Protein 4IC6 (pdb70)

GO terms:
  GO:0008233 peptidase activity (F, IDA)
  GO:0009543 chloroplast thylakoid lumen (C, IDA)
  GO:0031977 thylakoid lumen (C, HDA)
  GO:0009507 chloroplast (C, HDA)
  GO:0009534 chloroplast thylakoid (C, HDA)
  GO:0009536 plastid (C, HDA)
  GO:0009579 thylakoid (C, HDA)
  GO:0010206 photosystem II repair (P, IMP)
  GO:0009543 chloroplast thylakoid lumen (C, HDA)

Solvent-accessible surface area: 40467 Å² total; per-residue (Å²): 101,93,65,84,108,73,25,118,56,62,103,48,10,21,56,8,17,62,23,17,52,142,6,12,76,6,0,0,0,0,12,4,74,40,68,73,88,53,38,2,0,0,0,0,38,33,35,121,0,32,0,0,0,2,29,48,3,0,16,56,3,18,80,157,89,33,63,84,41,64,56,3,0,15,0,0,0,24,12,98,94,52,77,22,80,70,35,109,0,96,12,20,2,23,11,93,23,50,1,0,0,0,0,69,0,135,22,79,68,134,27,13,38,64,10,138,46,13,66,11,134,57,12,114,15,0,10,18,0,0,0,0,0,0,4,61,2,60,31,12,5,0,2,31,13,12,0,0,0,43,92,24,40,0,63,0,51,8,19,4,33,2,25,16,0,4,15,0,26,0,21,31,13,105,19,1,7,0,0,0,0,0,10,3,79,5,20,0,1,0,0,0,1,15,36,63,54,157,89,80,86,62,34,36,26,4,18,0,0,10,0,38,20,0,84,88,5,0,64,40,0,52,71,145,31,134,21,113,43,7,3,6,34,22,91,11,1,45,24,36,25,5,7,54,39,78,9,69,85,5,1,0,0,27,44,23,69,56,164,16,63,1,81,138,26,32,8,31,59,34,64,82,38,217,108,46,88,76,90,43,0,0,13,0,39,4,0,53,84,98,113,1,55,37,52,24,52,1,68,113,29,8,40,138,44,69,61,66,50,78,1,25,0,88,2,78,87,44,139,104,119,36,112,42,153,10,56,5,58,93,38,80,58,68,52,105,17,142,34,174,106,101,52,87,101,66,24,128,55,76,90,43,10,20,70,9,20,60,26,15,93,118,3,6,61,5,0,0,0,0,14,3,69,35,56,64,31,125,17,79,61,37,1,0,0,0,0,15,42,40,54,0,46,0,0,0,2,41,52,4,0,16,58,2,17,86,156,92,34,66,79,51,72,67,4,0,85,0,0,0,22,15,100,86,50,70,15,99,49,33,98,0,25,10,19,2,22,10,92,38,39,1,0,0,0,0,75,0,88,27,74,70,134,28,10,39,53,8,78,2,1,60,8,118,42,19,114,15,0,10,22,0,0,0,0,0,0,6,60,2,54,32,12,6,0,2,33,13,12,0,0,0,37,105,28,37,0,69,0,51,18,16,13,38,2,23,18,0,5,13,0,25,0,20,30,13,105,19,1,9,0,0,0,0,0,11,5,65,3,17,0,2,0,0,0,1,18,37,87,62,134,82,77,89,54,36,36,25,5,20,0,0,8,0,34,21,0,38,58,9,0,69,69,0,54,75,146,39,42,22,154,36,2,3,21,52,29,42,15,2,40,24,38,42,5,8,42,31,79,9,72,66,6,1,0,1,46,118,22,70,70,94,15,78,2,94,93,27,51,23,54,54,24,61,76,32,125,99,55,55,86,83,82,2,6,22,5,50,9,0,62,75,98,116,8,66,44,58,35,44,1,73,69,23,4,48,84,45,76,91,41,54,164,6,38,8,28,16,24,54,80,114,73,96,50,82,42,166,13,34,4,70,72,98,119,122,32,96,53,79,105,59,70,91,46,7,10,96,10,15,131,25,16,90,150,13,6,59,6,0,0,0,0,11,3,76,42,60,103,40,118,57,36,2,0,0,0,0,24,31,41,122,0,31,0,0,0,2,30,50,3,0,17,52,3,17,79,151,133,30,65,84,38,64,58,3,0,81,0,0,0,22,8,98,99,52,81,26,70,45,34,82,0,94,11,19,1,19,8,100,14,38,1,0,0,0,0,71,0,134,22,67,78,121,25,14,39,63,10,41,7,0,62,10,122,39,16,109,16,0,11,32,0,0,0,0,0,0,5,57,2,58,32,14,5,0,2,32,12,12,0,0,0,45,107,29,38,0,62,0,49,9,17,3,26,2,22,18,0,4,15,0,26,1,19,31,12,104,20,1,9,0,0,0,0,0,17,11,107,5,10,0,1,0,0,0,0,16,37,62,43,135,101,43,97,50,38,39,29,5,18,0,0,10,0,37,20,0,38,109,7,0,72,63,0,57,134,130,34,115,23,143,55,4,4,8,42,14,33,16,2,47,27,41,29,6,7,50,26,63,10,73,87,7,1,0,0,6,95,25,47,66,73,11,62,1,86,150,29,30,8,87,60,19,54,135,28,216,96,40,66,65,89,52,0,0,10,0,44,10,0,62,114,87,118,1,130,23,45,29,21,1,59,150,27,4,40,106,44,70,97,47,57,119,5,41,2,19,3,97,46,46,105,89,128,51,124,25,142,8,36,3,62,66,84,84,62,62,52,94,21,138,24,165

Structure (mmCIF, N/CA/C/O backbone):
data_4IC6
#
_entry.id   4IC6
#
_cell.length_a   129.475
_cell.length_b   124.175
_cell.length_c   93.274
_cell.angle_alpha   90.00
_cell.angle_beta   132.41
_cell.angle_gamma   90.00
#
_symmetry.space_group_name_H-M   'C 1 2 1'
#
loop_
_entity.id
_entity.type
_entity.pdbx_description
1 polymer 'Protease Do-like 8, chloroplastic'
2 water water
#
loop_
_atom_site.group_PDB
_atom_site.id
_atom_site.type_symbol
_atom_site.label_atom_id
_atom_site.label_alt_id
_atom_site.label_comp_id
_atom_site.label_asym_id
_atom_site.label_entity_id
_atom_site.label_seq_id
_atom_site.pdbx_PDB_ins_code
_atom_site.Cartn_x
_atom_site.Cartn_y
_atom_site.Cartn_z
_atom_site.occupancy
_atom_site.B_iso_or_equiv
_atom_site.auth_seq_id
_atom_site.auth_comp_id
_atom_site.auth_asym_id
_atom_site.auth_atom_id
_atom_site.pdbx_PDB_model_num
ATOM 1 N N . PRO A 1 16 ? 19.921 -22.316 -78.914 1.00 97.50 104 PRO A N 1
ATOM 2 C CA . PRO A 1 16 ? 21.114 -21.669 -79.451 1.00 96.41 104 PRO A CA 1
ATOM 3 C C . PRO A 1 16 ? 22.091 -22.685 -80.054 1.00 96.92 104 PRO A C 1
ATOM 4 O O . PRO A 1 16 ? 21.817 -23.886 -80.069 1.00 99.84 104 PRO A O 1
ATOM 6 N N . THR A 1 17 ? 23.227 -22.193 -80.549 1.00 93.65 105 THR A N 1
ATOM 7 C CA . THR A 1 17 ? 24.206 -23.031 -81.252 1.00 90.97 105 THR A CA 1
ATOM 8 C C . THR A 1 17 ? 25.334 -23.537 -80.342 1.00 87.65 105 THR A C 1
ATOM 9 O O . THR A 1 17 ? 25.873 -22.786 -79.521 1.00 86.02 105 THR A O 1
ATOM 13 N N . VAL A 1 18 ? 25.691 -24.810 -80.509 1.00 86.10 106 VAL A N 1
ATOM 14 C CA . VAL A 1 18 ? 26.677 -25.470 -79.650 1.00 83.85 106 VAL A CA 1
ATOM 15 C C . VAL A 1 18 ? 28.030 -25.702 -80.333 1.00 83.42 106 VAL A C 1
ATOM 16 O O . VAL A 1 18 ? 28.115 -26.382 -81.360 1.00 83.31 106 VAL A O 1
ATOM 20 N N . PHE A 1 19 ? 29.081 -25.141 -79.735 1.00 81.35 107 PHE A N 1
ATOM 21 C CA . PHE A 1 19 ? 30.443 -25.246 -80.254 1.00 78.79 107 PHE A CA 1
ATOM 22 C C . PHE A 1 19 ? 31.173 -26.448 -79.656 1.00 78.89 107 PHE A C 1
ATOM 23 O O . PHE A 1 19 ? 31.196 -26.620 -78.436 1.00 76.18 107 PHE A O 1
ATOM 31 N N . PRO A 1 20 ? 31.776 -27.283 -80.520 1.00 82.30 108 PRO A N 1
ATOM 32 C CA . PRO A 1 20 ? 32.424 -28.535 -80.103 1.00 83.08 108 PRO A CA 1
ATOM 33 C C . PRO A 1 20 ? 33.818 -28.313 -79.504 1.00 82.92 108 PRO A C 1
ATOM 34 O O . PRO A 1 20 ? 34.413 -27.252 -79.707 1.00 80.67 108 PRO A O 1
ATOM 38 N N . ALA A 1 21 ? 34.320 -29.309 -78.775 1.00 84.63 109 ALA A N 1
ATOM 39 C CA . ALA A 1 21 ? 35.635 -29.229 -78.135 1.00 84.77 109 ALA A CA 1
ATOM 40 C C . ALA A 1 21 ? 36.719 -28.727 -79.091 1.00 85.35 109 ALA A C 1
ATOM 41 O O . ALA A 1 21 ? 37.064 -29.407 -80.058 1.00 87.02 109 ALA A O 1
ATOM 43 N N . GLY A 1 22 ? 37.252 -27.539 -78.818 1.00 83.45 110 GLY A N 1
ATOM 44 C CA . GLY A 1 22 ? 38.329 -26.986 -79.624 1.00 81.98 110 GLY A CA 1
ATOM 45 C C . GLY A 1 22 ? 39.685 -27.551 -79.229 1.00 78.28 110 GLY A C 1
ATOM 46 O O . GLY A 1 22 ? 39.774 -28.372 -78.310 1.00 79.32 110 GLY A O 1
ATOM 47 N N . PRO A 1 23 ? 40.756 -27.119 -79.921 1.00 71.83 111 PRO A N 1
ATOM 48 C CA . PRO A 1 23 ? 42.114 -27.553 -79.569 1.00 65.83 111 PRO A CA 1
ATOM 49 C C . PRO A 1 23 ? 42.558 -26.859 -78.286 1.00 58.11 111 PRO A C 1
ATOM 50 O O . PRO A 1 23 ? 42.202 -25.705 -78.074 1.00 58.97 111 PRO A O 1
ATOM 54 N N . LEU A 1 24 ? 43.306 -27.544 -77.431 1.00 51.98 112 LEU A N 1
ATOM 55 C CA . LEU A 1 24 ? 43.737 -26.929 -76.177 1.00 46.27 112 LEU A CA 1
ATOM 56 C C . LEU A 1 24 ? 44.996 -26.086 -76.368 1.00 46.63 112 LEU A C 1
ATOM 57 O O . LEU A 1 24 ? 45.844 -26.399 -77.196 1.00 44.38 112 LEU A O 1
ATOM 62 N N . PHE A 1 25 ? 45.111 -25.012 -75.597 1.00 45.16 113 PHE A N 1
ATOM 63 C CA . PHE A 1 25 ? 46.329 -24.215 -75.614 1.00 44.45 113 PHE A CA 1
ATOM 64 C C . PHE A 1 25 ? 47.467 -25.012 -74.957 1.00 44.81 113 PHE A C 1
ATOM 65 O O . PHE A 1 25 ? 47.215 -26.027 -74.301 1.00 43.70 113 PHE A O 1
ATOM 73 N N . PRO A 1 26 ? 48.725 -24.580 -75.162 1.00 43.85 114 PRO A N 1
ATOM 74 C CA . PRO A 1 26 ? 49.861 -25.420 -74.749 1.00 42.45 114 PRO A CA 1
ATOM 75 C C . PRO A 1 26 ? 49.913 -25.761 -73.265 1.00 37.12 114 PRO A C 1
ATOM 76 O O . PRO A 1 26 ? 50.126 -26.926 -72.927 1.00 36.86 114 PRO A O 1
ATOM 80 N N . THR A 1 27 ? 49.729 -24.779 -72.387 1.00 32.82 115 THR A N 1
ATOM 81 C CA . THR A 1 27 ? 49.828 -25.057 -70.965 1.00 35.70 115 THR A CA 1
ATOM 82 C C . THR A 1 27 ? 48.659 -25.918 -70.480 1.00 38.32 115 THR A C 1
ATOM 83 O O . THR A 1 27 ? 48.874 -26.950 -69.837 1.00 37.98 115 THR A O 1
ATOM 87 N N . GLU A 1 28 ? 47.427 -25.528 -70.791 1.00 36.87 116 GLU A N 1
ATOM 88 C CA . GLU A 1 28 ? 46.309 -26.388 -70.387 1.00 36.21 116 GLU A CA 1
ATOM 89 C C . GLU A 1 28 ? 46.439 -27.757 -71.062 1.00 32.55 116 GLU A C 1
ATOM 90 O O . GLU A 1 28 ? 46.148 -28.772 -70.449 1.00 33.82 116 GLU A O 1
ATOM 96 N N . GLY A 1 29 ? 46.911 -27.783 -72.307 1.00 35.34 117 GLY A N 1
ATOM 97 C CA . GLY A 1 29 ? 47.154 -29.039 -73.002 1.00 39.31 117 GLY A CA 1
ATOM 98 C C . GLY A 1 29 ? 48.083 -29.993 -72.259 1.00 39.54 117 GLY A C 1
ATOM 99 O O . GLY A 1 29 ? 47.774 -31.182 -72.127 1.00 36.13 117 GLY A O 1
ATOM 100 N N . ARG A 1 30 ? 49.227 -29.487 -71.790 1.00 37.59 118 ARG A N 1
ATOM 101 C CA . ARG A 1 30 ? 50.180 -30.306 -71.029 1.00 39.63 118 ARG A CA 1
ATOM 102 C C . ARG A 1 30 ? 49.545 -30.837 -69.754 1.00 36.95 118 ARG A C 1
ATOM 103 O O . ARG A 1 30 ? 49.715 -31.998 -69.399 1.00 38.48 118 ARG A O 1
ATOM 111 N N . ILE A 1 31 ? 48.858 -29.955 -69.040 1.00 31.29 119 ILE A N 1
ATOM 112 C CA . ILE A 1 31 ? 48.227 -30.312 -67.781 1.00 29.98 119 ILE A CA 1
ATOM 113 C C . ILE A 1 31 ? 47.248 -31.451 -67.995 1.00 31.76 119 ILE A C 1
ATOM 114 O O . ILE A 1 31 ? 47.248 -32.430 -67.246 1.00 34.22 119 ILE A O 1
ATOM 119 N N . VAL A 1 32 ? 46.405 -31.313 -69.013 1.00 34.20 120 VAL A N 1
ATOM 120 C CA . VAL A 1 32 ? 45.444 -32.367 -69.349 1.00 36.23 120 VAL A CA 1
ATOM 121 C C . VAL A 1 32 ? 46.101 -33.726 -69.605 1.00 38.19 120 VAL A C 1
ATOM 122 O O . VAL A 1 32 ? 45.628 -34.756 -69.105 1.00 39.15 120 VAL A O 1
ATOM 126 N N . GLN A 1 33 ? 47.198 -33.733 -70.358 1.00 39.29 121 GLN A N 1
ATOM 127 C CA . GLN A 1 33 ? 47.870 -34.995 -70.683 1.00 42.19 121 GLN A CA 1
ATOM 128 C C . GLN A 1 33 ? 48.606 -35.578 -69.465 1.00 40.56 121 GLN A C 1
ATOM 129 O O . GLN A 1 33 ? 48.533 -36.775 -69.205 1.00 37.86 121 GLN A O 1
ATOM 131 N N . LEU A 1 34 ? 49.297 -34.732 -68.707 1.00 36.68 122 LEU A N 1
ATOM 132 C CA . LEU A 1 34 ? 49.941 -35.181 -67.468 1.00 37.12 122 LEU A CA 1
ATOM 133 C C . LEU A 1 34 ? 48.957 -35.805 -66.494 1.00 37.20 122 LEU A C 1
ATOM 134 O O . LEU A 1 34 ? 49.223 -36.856 -65.898 1.00 40.00 122 LEU A O 1
ATOM 139 N N . PHE A 1 35 ? 47.817 -35.146 -66.319 1.00 33.11 123 PHE A N 1
ATOM 140 C CA . PHE A 1 35 ? 46.773 -35.672 -65.448 1.00 34.62 123 PHE A CA 1
ATOM 141 C C . PHE A 1 35 ? 46.305 -37.047 -65.911 1.00 36.74 123 PHE A C 1
ATOM 142 O O . PHE A 1 35 ? 46.306 -37.998 -65.139 1.00 35.20 123 PHE A O 1
ATOM 150 N N . GLU A 1 36 ? 45.884 -37.146 -67.165 1.00 39.64 124 GLU A N 1
ATOM 151 C CA . GLU A 1 36 ? 45.344 -38.400 -67.672 1.00 39.59 124 GLU A CA 1
ATOM 152 C C . GLU A 1 36 ? 46.376 -39.507 -67.525 1.00 41.03 124 GLU A C 1
ATOM 153 O O . GLU A 1 36 ? 46.063 -40.615 -67.074 1.00 43.20 124 GLU A O 1
ATOM 155 N N . LYS A 1 37 ? 47.611 -39.196 -67.910 1.00 41.85 125 LYS A N 1
ATOM 156 C CA . LYS A 1 37 ? 48.719 -40.137 -67.818 1.00 44.22 125 LYS A CA 1
ATOM 157 C C . LYS A 1 37 ? 48.902 -40.636 -66.383 1.00 44.73 125 LYS A C 1
ATOM 158 O O . LYS A 1 37 ? 49.177 -41.819 -66.152 1.00 47.25 125 LYS A O 1
ATOM 164 N N . ASN A 1 38 ? 48.726 -39.744 -65.411 1.00 41.63 126 ASN A N 1
ATOM 165 C CA . ASN A 1 38 ? 49.000 -40.096 -64.013 1.00 38.86 126 ASN A CA 1
ATOM 166 C C . ASN A 1 38 ? 47.823 -40.631 -63.194 1.00 37.78 126 ASN A C 1
ATOM 167 O O . ASN A 1 38 ? 48.006 -41.116 -62.074 1.00 38.98 126 ASN A O 1
ATOM 172 N N . THR A 1 39 ? 46.616 -40.554 -63.749 1.00 38.47 127 THR A N 1
ATOM 173 C CA . THR A 1 39 ? 45.463 -41.142 -63.077 1.00 40.21 127 THR A CA 1
ATOM 174 C C . THR A 1 39 ? 45.773 -42.572 -62.636 1.00 40.84 127 THR A C 1
ATOM 175 O O . THR A 1 39 ? 45.447 -42.968 -61.516 1.00 41.16 127 THR A O 1
ATOM 179 N N . TYR A 1 40 ? 46.421 -43.344 -63.506 1.00 41.52 128 TYR A N 1
ATOM 180 C CA . TYR A 1 40 ? 46.657 -44.775 -63.224 1.00 43.01 128 TYR A CA 1
ATOM 181 C C . TYR A 1 40 ? 47.492 -45.057 -61.987 1.00 41.26 128 TYR A C 1
ATOM 182 O O . TYR A 1 40 ? 47.342 -46.105 -61.356 1.00 40.52 128 TYR A O 1
ATOM 191 N N . SER A 1 41 ? 48.377 -44.126 -61.651 1.00 40.52 129 SER A N 1
ATOM 192 C CA . SER A 1 41 ? 49.286 -44.299 -60.528 1.00 38.72 129 SER A CA 1
ATOM 193 C C . SER A 1 41 ? 48.672 -43.827 -59.217 1.00 40.76 129 SER A C 1
ATOM 194 O O . SER A 1 41 ? 49.246 -44.009 -58.139 1.00 37.95 129 SER A O 1
ATOM 197 N N . VAL A 1 42 ? 47.525 -43.172 -59.316 1.00 43.19 130 VAL A N 1
ATOM 198 C CA . VAL A 1 42 ? 46.880 -42.601 -58.144 1.00 38.79 130 VAL A CA 1
ATOM 199 C C . VAL A 1 42 ? 45.699 -43.487 -57.746 1.00 37.20 130 VAL A C 1
ATOM 200 O O . VAL A 1 42 ? 44.680 -43.553 -58.450 1.00 34.26 130 VAL A O 1
ATOM 204 N N . VAL A 1 43 ? 45.859 -44.189 -56.630 1.00 35.27 131 VAL A N 1
ATOM 205 C CA . VAL A 1 43 ? 44.854 -45.158 -56.200 1.00 38.69 131 VAL A CA 1
ATOM 206 C C . VAL A 1 43 ? 43.914 -44.547 -55.174 1.00 37.60 131 VAL A C 1
ATOM 207 O O . VAL A 1 43 ? 44.176 -43.468 -54.640 1.00 34.94 131 VAL A O 1
ATOM 211 N N . ASN A 1 44 ? 42.816 -45.244 -54.917 1.00 34.98 132 ASN A N 1
ATOM 212 C CA . ASN A 1 44 ? 41.888 -44.880 -53.855 1.00 37.51 132 ASN A CA 1
ATOM 213 C C . ASN A 1 44 ? 42.007 -45.849 -52.674 1.00 40.55 132 ASN A C 1
ATOM 214 O O . ASN A 1 44 ? 42.058 -47.068 -52.859 1.00 43.66 132 ASN A O 1
ATOM 219 N N . ILE A 1 45 ? 42.058 -45.299 -51.463 1.00 41.13 133 ILE A N 1
ATOM 220 C CA . ILE A 1 45 ? 42.163 -46.109 -50.253 1.00 40.77 133 ILE A CA 1
ATOM 221 C C . ILE A 1 45 ? 41.014 -45.810 -49.289 1.00 41.83 133 ILE A C 1
ATOM 222 O O . ILE A 1 45 ? 40.832 -44.660 -48.859 1.00 40.49 133 ILE A O 1
ATOM 227 N N . PHE A 1 46 ? 40.232 -46.841 -48.974 1.00 42.96 134 PHE A N 1
ATOM 228 C CA . PHE A 1 46 ? 39.245 -46.775 -47.904 1.00 45.41 134 PHE A CA 1
ATOM 229 C C . PHE A 1 46 ? 39.741 -47.549 -46.678 1.00 46.52 134 PHE A C 1
ATOM 230 O O . PHE A 1 46 ? 40.086 -48.725 -46.783 1.00 49.09 134 PHE A O 1
ATOM 238 N N . ASP A 1 47 ? 39.788 -46.880 -45.523 1.00 45.75 135 ASP A N 1
ATOM 239 C CA . ASP A 1 47 ? 40.111 -47.529 -44.247 1.00 46.27 135 ASP A CA 1
ATOM 240 C C . ASP A 1 47 ? 39.014 -48.544 -43.927 1.00 46.28 135 ASP A C 1
ATOM 241 O O . ASP A 1 47 ? 37.835 -48.181 -43.804 1.00 43.37 135 ASP A O 1
ATOM 246 N N . VAL A 1 48 ? 39.378 -49.815 -43.795 1.00 50.62 136 VAL A N 1
ATOM 247 C CA . VAL A 1 48 ? 38.347 -50.837 -43.582 1.00 50.55 136 VAL A CA 1
ATOM 248 C C . VAL A 1 48 ? 37.636 -50.705 -42.237 1.00 53.02 136 VAL A C 1
ATOM 249 O O . VAL A 1 48 ? 36.568 -51.292 -42.043 1.00 54.38 136 VAL A O 1
ATOM 253 N N . THR A 1 49 ? 38.206 -49.938 -41.311 1.00 49.84 137 THR A N 1
ATOM 254 C CA . THR A 1 49 ? 37.620 -49.840 -39.968 1.00 54.20 137 THR A CA 1
ATOM 255 C C . THR A 1 49 ? 36.570 -48.733 -39.856 1.00 58.10 137 THR A C 1
ATOM 256 O O . THR A 1 49 ? 35.941 -48.566 -38.813 1.00 60.91 137 THR A O 1
ATOM 260 N N . LEU A 1 50 ? 36.392 -47.977 -40.932 1.00 58.16 138 LEU A N 1
ATOM 261 C CA . LEU A 1 50 ? 35.407 -46.903 -40.953 1.00 65.13 138 LEU A CA 1
ATOM 262 C C . LEU A 1 50 ? 34.104 -47.323 -41.625 1.00 76.56 138 LEU A C 1
ATOM 263 O O . LEU A 1 50 ? 34.072 -48.286 -42.391 1.00 79.67 138 LEU A O 1
ATOM 268 N N . ARG A 1 51 ? 33.036 -46.581 -41.335 1.00 82.70 139 ARG A N 1
ATOM 269 C CA . ARG A 1 51 ? 31.735 -46.783 -41.971 1.00 87.76 139 ARG A CA 1
ATOM 270 C C . ARG A 1 51 ? 31.221 -45.459 -42.537 1.00 91.18 139 ARG A C 1
ATOM 271 O O . ARG A 1 51 ? 31.743 -44.395 -42.195 1.00 90.87 139 ARG A O 1
ATOM 273 N N . PRO A 1 52 ? 30.233 -45.520 -43.446 1.00 94.02 140 PRO A N 1
ATOM 274 C CA . PRO A 1 52 ? 29.396 -44.345 -43.719 1.00 93.67 140 PRO A CA 1
ATOM 275 C C . PRO A 1 52 ? 27.976 -44.535 -43.187 1.00 94.80 140 PRO A C 1
ATOM 276 O O . PRO A 1 52 ? 27.629 -43.963 -42.159 1.00 95.05 140 PRO A O 1
ATOM 280 N N . GLY A 1 65 ? 39.701 -40.250 -42.046 1.00 60.53 153 GLY A N 1
ATOM 281 C CA . GLY A 1 65 ? 40.474 -41.171 -42.868 1.00 56.58 153 GLY A CA 1
ATOM 282 C C . GLY A 1 65 ? 39.968 -41.247 -44.301 1.00 54.18 153 GLY A C 1
ATOM 283 O O . GLY A 1 65 ? 39.146 -40.428 -44.704 1.00 56.14 153 GLY A O 1
ATOM 284 N N . ASN A 1 66 ? 40.452 -42.231 -45.067 1.00 52.15 154 ASN A N 1
ATOM 285 C CA . ASN A 1 66 ? 40.097 -42.397 -46.491 1.00 47.48 154 ASN A CA 1
ATOM 286 C C . ASN A 1 66 ? 40.680 -41.291 -47.353 1.00 46.05 154 ASN A C 1
ATOM 287 O O . ASN A 1 66 ? 40.766 -40.144 -46.919 1.00 44.16 154 ASN A O 1
ATOM 292 N N . GLY A 1 67 ? 41.071 -41.637 -48.574 1.00 41.19 155 GLY A N 1
ATOM 293 C CA . GLY A 1 67 ? 41.683 -40.675 -49.467 1.00 38.04 155 GLY A CA 1
ATOM 294 C C . GLY A 1 67 ? 42.394 -41.361 -50.605 1.00 36.47 155 GLY A C 1
ATOM 295 O O . GLY A 1 67 ? 41.908 -42.369 -51.149 1.00 33.56 155 GLY A O 1
ATOM 296 N N . SER A 1 68 ? 43.564 -40.831 -50.950 1.00 33.67 156 SER A N 1
ATOM 297 C CA . SER A 1 68 ? 44.297 -41.321 -52.098 1.00 32.83 156 SER A CA 1
ATOM 298 C C . SER A 1 68 ? 45.634 -41.937 -51.694 1.00 37.10 156 SER A C 1
ATOM 299 O O . SER A 1 68 ? 46.061 -41.858 -50.539 1.00 37.36 156 SER A O 1
ATOM 302 N N . GLY A 1 69 ? 46.293 -42.549 -52.670 1.00 36.73 157 GLY A N 1
ATOM 303 C CA . GLY A 1 69 ? 47.618 -43.097 -52.478 1.00 36.80 157 GLY A CA 1
ATOM 304 C C . GLY A 1 69 ? 48.313 -43.152 -53.818 1.00 34.91 157 GLY A C 1
ATOM 305 O O . GLY A 1 69 ? 47.760 -42.752 -54.841 1.00 35.23 157 GLY A O 1
ATOM 306 N N . VAL A 1 70 ? 49.526 -43.680 -53.820 1.00 31.23 158 VAL A N 1
ATOM 307 C CA . VAL A 1 70 ? 50.331 -43.683 -55.020 1.00 30.57 158 VAL A CA 1
ATOM 308 C C . VAL A 1 70 ? 50.942 -45.087 -55.212 1.00 36.25 158 VAL A C 1
ATOM 309 O O . VAL A 1 70 ? 51.459 -45.664 -54.264 1.00 38.71 158 VAL A O 1
ATOM 313 N N . VAL A 1 71 ? 50.846 -45.638 -56.420 1.00 35.39 159 VAL A N 1
ATOM 314 C CA . VAL A 1 71 ? 51.521 -46.904 -56.731 1.00 35.06 159 VAL A CA 1
ATOM 315 C C . VAL A 1 71 ? 53.034 -46.688 -56.706 1.00 39.68 159 VAL A C 1
ATOM 316 O O . VAL A 1 71 ? 53.587 -45.962 -57.549 1.00 43.35 159 VAL A O 1
ATOM 320 N N . TRP A 1 72 ? 53.697 -47.289 -55.725 1.00 38.18 160 TRP A N 1
ATOM 321 C CA . TRP A 1 72 ? 55.126 -47.054 -55.503 1.00 38.80 160 TRP A CA 1
ATOM 322 C C . TRP A 1 72 ? 55.995 -47.887 -56.447 1.00 43.05 160 TRP A C 1
ATOM 323 O O . TRP A 1 72 ? 56.996 -47.403 -56.972 1.00 41.13 160 TRP A O 1
ATOM 334 N N . ASP A 1 73 ? 55.615 -49.144 -56.657 1.00 48.27 161 ASP A N 1
ATOM 335 C CA . ASP A 1 73 ? 56.368 -49.990 -57.574 1.00 50.89 161 ASP A CA 1
ATOM 336 C C . ASP A 1 73 ? 55.543 -51.119 -58.170 1.00 51.23 161 ASP A C 1
ATOM 337 O O . ASP A 1 73 ? 54.357 -51.273 -57.867 1.00 50.08 161 ASP A O 1
ATOM 342 N N . GLY A 1 74 ? 56.184 -51.910 -59.025 1.00 52.71 162 GLY A N 1
ATOM 343 C CA . GLY A 1 74 ? 55.489 -52.959 -59.741 1.00 56.31 162 GLY A CA 1
ATOM 344 C C . GLY A 1 74 ? 55.134 -54.153 -58.879 1.00 56.88 162 GLY A C 1
ATOM 345 O O . GLY A 1 74 ? 54.552 -55.109 -59.370 1.00 56.59 162 GLY A O 1
ATOM 346 N N . GLN A 1 75 ? 55.480 -54.106 -57.598 1.00 58.76 163 GLN A N 1
ATOM 347 C CA . GLN A 1 75 ? 55.220 -55.241 -56.718 1.00 60.89 163 GLN A CA 1
ATOM 348 C C . GLN A 1 75 ? 53.932 -55.061 -55.929 1.00 57.16 163 GLN A C 1
ATOM 349 O O . GLN A 1 75 ? 53.532 -55.950 -55.183 1.00 56.84 163 GLN A O 1
ATOM 355 N N . GLY A 1 76 ? 53.285 -53.913 -56.094 1.00 55.43 164 GLY A N 1
ATOM 356 C CA . GLY A 1 76 ? 52.038 -53.649 -55.398 1.00 53.86 164 GLY A CA 1
ATOM 357 C C . GLY A 1 76 ? 52.193 -52.807 -54.140 1.00 49.97 164 GLY A C 1
ATOM 358 O O . GLY A 1 76 ? 51.237 -52.634 -53.379 1.00 46.90 164 GLY A O 1
ATOM 359 N N . TYR A 1 77 ? 53.391 -52.279 -53.910 1.00 48.33 165 TYR A N 1
ATOM 360 C CA . TYR A 1 77 ? 53.578 -51.369 -52.783 1.00 47.03 165 TYR A CA 1
ATOM 361 C C . TYR A 1 77 ? 52.855 -50.051 -53.037 1.00 46.10 165 TYR A C 1
ATOM 362 O O . TYR A 1 77 ? 53.014 -49.441 -54.089 1.00 48.99 165 TYR A O 1
ATOM 371 N N . ILE A 1 78 ? 52.054 -49.633 -52.061 1.00 46.07 166 ILE A N 1
ATOM 372 C CA . ILE A 1 78 ? 51.225 -48.439 -52.166 1.00 42.24 166 ILE A CA 1
ATOM 373 C C . ILE A 1 78 ? 51.656 -47.452 -51.099 1.00 40.26 166 ILE A C 1
ATOM 374 O O . ILE A 1 78 ? 51.794 -47.834 -49.944 1.00 37.47 166 ILE A O 1
ATOM 379 N N . VAL A 1 79 ? 51.862 -46.190 -51.476 1.00 36.78 167 VAL A N 1
ATOM 380 C CA . VAL A 1 79 ? 52.252 -45.168 -50.506 1.00 35.41 167 VAL A CA 1
ATOM 381 C C . VAL A 1 79 ? 51.117 -44.172 -50.270 1.00 34.36 167 VAL A C 1
ATOM 382 O O . VAL A 1 79 ? 50.454 -43.737 -51.223 1.00 36.63 167 VAL A O 1
ATOM 386 N N . THR A 1 80 ? 50.879 -43.833 -49.002 1.00 31.95 168 THR A N 1
ATOM 387 C CA . THR A 1 80 ? 49.822 -42.881 -48.640 1.00 36.97 168 THR A CA 1
ATOM 388 C C . THR A 1 80 ? 50.179 -42.162 -47.340 1.00 37.57 168 THR A C 1
ATOM 389 O O . THR A 1 80 ? 51.236 -42.419 -46.759 1.00 37.95 168 THR A O 1
ATOM 393 N N . ASN A 1 81 ? 49.306 -41.272 -46.877 1.00 37.26 169 ASN A N 1
ATOM 394 C CA . ASN A 1 81 ? 49.468 -40.709 -45.539 1.00 34.72 169 ASN A CA 1
ATOM 395 C C . ASN A 1 81 ? 49.103 -41.730 -44.461 1.00 34.47 169 ASN A C 1
ATOM 396 O O . ASN A 1 81 ? 48.192 -42.554 -44.631 1.00 36.32 169 ASN A O 1
ATOM 401 N N . TYR A 1 82 ? 49.819 -41.650 -43.345 1.00 31.65 170 TYR A N 1
ATOM 402 C CA . TYR A 1 82 ? 49.472 -42.361 -42.131 1.00 36.00 170 TYR A CA 1
ATOM 403 C C . TYR A 1 82 ? 48.017 -42.006 -41.821 1.00 38.33 170 TYR A C 1
ATOM 404 O O . TYR A 1 82 ? 47.208 -42.868 -41.503 1.00 36.79 170 TYR A O 1
ATOM 413 N N . HIS A 1 83 ? 47.679 -40.729 -41.966 1.00 37.36 171 HIS A N 1
ATOM 414 C CA . HIS A 1 83 ? 46.338 -40.255 -41.640 1.00 36.79 171 HIS A CA 1
ATOM 415 C C . HIS A 1 83 ? 45.191 -40.850 -42.465 1.00 36.93 171 HIS A C 1
ATOM 416 O O . HIS A 1 83 ? 44.088 -40.959 -41.950 1.00 39.72 171 HIS A O 1
ATOM 423 N N . VAL A 1 84 ? 45.414 -41.227 -43.727 1.00 38.12 172 VAL A N 1
ATOM 424 C CA . VAL A 1 84 ? 44.283 -41.754 -44.490 1.00 38.71 172 VAL A CA 1
ATOM 425 C C . VAL A 1 84 ? 43.820 -43.116 -43.947 1.00 43.23 172 VAL A C 1
ATOM 426 O O . VAL A 1 84 ? 42.647 -43.474 -44.056 1.00 41.13 172 VAL A O 1
ATOM 430 N N . ILE A 1 85 ? 44.740 -43.865 -43.345 1.00 41.48 173 ILE A N 1
ATOM 431 C CA . ILE A 1 85 ? 44.346 -45.076 -42.629 1.00 42.49 173 ILE A CA 1
ATOM 432 C C . ILE A 1 85 ? 44.553 -44.936 -41.132 1.00 42.47 173 ILE A C 1
ATOM 433 O O . ILE A 1 85 ? 44.885 -45.908 -40.462 1.00 40.79 173 ILE A O 1
ATOM 438 N N . GLY A 1 86 ? 44.348 -43.726 -40.614 1.00 41.97 174 GLY A N 1
ATOM 439 C CA . GLY A 1 86 ? 44.649 -43.416 -39.226 1.00 39.85 174 GLY A CA 1
ATOM 440 C C . GLY A 1 86 ? 43.832 -44.227 -38.245 1.00 43.11 174 GLY A C 1
ATOM 441 O O . GLY A 1 86 ? 44.337 -44.703 -37.220 1.00 38.90 174 GLY A O 1
ATOM 442 N N . ASN A 1 87 ? 42.547 -44.380 -38.540 1.00 48.14 175 ASN A N 1
ATOM 443 C CA . ASN A 1 87 ? 41.691 -45.149 -37.652 1.00 47.34 175 ASN A CA 1
ATOM 444 C C . ASN A 1 87 ? 42.136 -46.599 -37.549 1.00 48.65 175 ASN A C 1
ATOM 445 O O . ASN A 1 87 ? 42.191 -47.158 -36.459 1.00 50.03 175 ASN A O 1
ATOM 450 N N . ALA A 1 88 ? 42.451 -47.214 -38.681 1.00 48.77 176 ALA A N 1
ATOM 451 C CA . ALA A 1 88 ? 42.930 -48.591 -38.650 1.00 52.17 176 ALA A CA 1
ATOM 452 C C . ALA A 1 88 ? 44.259 -48.691 -37.879 1.00 50.68 176 ALA A C 1
ATOM 453 O O . ALA A 1 88 ? 44.458 -49.614 -37.100 1.00 49.79 176 ALA A O 1
ATOM 455 N N . LEU A 1 89 ? 45.154 -47.723 -38.083 1.00 48.62 177 LEU A N 1
ATOM 456 C CA . LEU A 1 89 ? 46.474 -47.768 -37.451 1.00 48.40 177 LEU A CA 1
ATOM 457 C C . LEU A 1 89 ? 46.400 -47.593 -35.941 1.00 51.33 177 LEU A C 1
ATOM 458 O O . LEU A 1 89 ? 47.258 -48.091 -35.206 1.00 53.53 177 LEU A O 1
ATOM 463 N N . SER A 1 90 ? 45.372 -46.888 -35.478 1.00 52.12 178 SER A N 1
ATOM 464 C CA . SER A 1 90 ? 45.194 -46.654 -34.046 1.00 53.28 178 SER A CA 1
ATOM 465 C C . SER A 1 90 ? 44.870 -47.946 -33.309 1.00 54.43 178 SER A C 1
ATOM 466 O O . SER A 1 90 ? 45.133 -48.073 -32.113 1.00 54.15 178 SER A O 1
ATOM 469 N N . ARG A 1 91 ? 44.290 -48.909 -34.011 1.00 54.71 179 ARG A N 1
ATOM 470 C CA . ARG A 1 91 ? 43.898 -50.158 -33.350 1.00 55.84 179 ARG A CA 1
ATOM 471 C C . ARG A 1 91 ? 45.036 -51.164 -33.293 1.00 59.62 179 ARG A C 1
ATOM 472 O O . ARG A 1 91 ? 44.803 -52.366 -33.151 1.00 63.84 179 ARG A O 1
ATOM 480 N N . ASN A 1 92 ? 46.266 -50.670 -33.405 1.00 60.26 180 ASN A N 1
ATOM 481 C CA . ASN A 1 92 ? 47.455 -51.509 -33.257 1.00 62.23 180 ASN A CA 1
ATOM 482 C C . ASN A 1 92 ? 47.472 -52.727 -34.184 1.00 61.01 180 ASN A C 1
ATOM 483 O O . ASN A 1 92 ? 47.713 -53.841 -33.734 1.00 62.26 180 ASN A O 1
ATOM 485 N N . PRO A 1 93 ? 47.238 -52.520 -35.487 1.00 58.59 181 PRO A N 1
ATOM 486 C CA . PRO A 1 93 ? 47.285 -53.675 -36.389 1.00 59.44 181 PRO A CA 1
ATOM 487 C C . PRO A 1 93 ? 48.720 -54.152 -36.573 1.00 58.89 181 PRO A C 1
ATOM 488 O O . PRO A 1 93 ? 49.647 -53.391 -36.325 1.00 57.49 181 PRO A O 1
ATOM 492 N N . SER A 1 94 ? 48.901 -55.393 -37.005 1.00 58.82 182 SER A N 1
ATOM 493 C CA . SER A 1 94 ? 50.234 -55.900 -37.308 1.00 57.87 182 SER A CA 1
ATOM 494 C C . SER A 1 94 ? 50.485 -55.902 -38.808 1.00 55.34 182 SER A C 1
ATOM 495 O O . SER A 1 94 ? 49.540 -55.942 -39.597 1.00 56.20 182 SER A O 1
ATOM 498 N N . PRO A 1 95 ? 51.762 -55.845 -39.215 1.00 56.95 183 PRO A N 1
ATOM 499 C CA . PRO A 1 95 ? 52.065 -55.951 -40.647 1.00 57.45 183 PRO A CA 1
ATOM 500 C C . PRO A 1 95 ? 51.457 -57.226 -41.217 1.00 57.81 183 PRO A C 1
ATOM 501 O O . PRO A 1 95 ? 51.652 -58.300 -40.654 1.00 54.72 183 PRO A O 1
ATOM 505 N N . GLY A 1 96 ? 50.716 -57.099 -42.311 1.00 56.41 184 GLY A N 1
ATOM 506 C CA . GLY A 1 96 ? 50.030 -58.233 -42.891 1.00 56.20 184 GLY A CA 1
ATOM 507 C C . GLY A 1 96 ? 48.527 -58.093 -42.773 1.00 56.69 184 GLY A C 1
ATOM 508 O O . GLY A 1 96 ? 47.786 -58.665 -43.571 1.00 55.63 184 GLY A O 1
ATOM 509 N N . ASP A 1 97 ? 48.075 -57.336 -41.777 1.00 55.32 185 ASP A N 1
ATOM 510 C CA . ASP A 1 97 ? 46.644 -57.088 -41.585 1.00 57.86 185 ASP A CA 1
ATOM 511 C C . ASP A 1 97 ? 46.052 -56.263 -42.717 1.00 57.58 185 ASP A C 1
ATOM 512 O O . ASP A 1 97 ? 46.664 -55.293 -43.160 1.00 53.28 185 ASP A O 1
ATOM 517 N N . VAL A 1 98 ? 44.858 -56.642 -43.172 1.00 58.17 186 VAL A N 1
ATOM 518 C CA . VAL A 1 98 ? 44.127 -55.828 -44.148 1.00 58.79 186 VAL A CA 1
ATOM 519 C C . VAL A 1 98 ? 43.543 -54.578 -43.480 1.00 53.16 186 VAL A C 1
ATOM 520 O O . VAL A 1 98 ? 42.615 -54.667 -42.675 1.00 51.20 186 VAL A O 1
ATOM 524 N N . VAL A 1 99 ? 44.080 -53.412 -43.818 1.00 51.35 187 VAL A N 1
ATOM 525 C CA . VAL A 1 99 ? 43.632 -52.181 -43.189 1.00 48.49 187 VAL A CA 1
ATOM 526 C C . VAL A 1 99 ? 42.932 -51.270 -44.185 1.00 48.92 187 VAL A C 1
ATOM 527 O O . VAL A 1 99 ? 42.343 -50.257 -43.810 1.00 47.51 187 VAL A O 1
ATOM 531 N N . GLY A 1 100 ? 43.001 -51.629 -45.459 1.00 48.74 188 GLY A N 1
ATOM 532 C CA . GLY A 1 100 ? 42.403 -50.800 -46.483 1.00 50.70 188 GLY A CA 1
ATOM 533 C C . GLY A 1 100 ? 41.822 -51.576 -47.641 1.00 51.32 188 GLY A C 1
ATOM 534 O O . GLY A 1 100 ? 42.247 -52.698 -47.933 1.00 49.27 188 GLY A O 1
ATOM 535 N N . ARG A 1 101 ? 40.826 -50.977 -48.289 1.00 52.42 189 ARG A N 1
ATOM 536 C CA . ARG A 1 101 ? 40.375 -51.433 -49.594 1.00 50.31 189 ARG A CA 1
ATOM 537 C C . ARG A 1 101 ? 40.991 -50.482 -50.612 1.00 48.06 189 ARG A C 1
ATOM 538 O O . ARG A 1 101 ? 40.774 -49.269 -50.552 1.00 45.67 189 ARG A O 1
ATOM 540 N N . VAL A 1 102 ? 41.778 -51.023 -51.536 1.00 47.20 190 VAL A N 1
ATOM 541 C CA . VAL A 1 102 ? 42.466 -50.180 -52.501 1.00 45.77 190 VAL A CA 1
ATOM 542 C C . VAL A 1 102 ? 41.870 -50.293 -53.900 1.00 46.19 190 VAL A C 1
ATOM 543 O O . VAL A 1 102 ? 41.757 -51.393 -54.459 1.00 44.33 190 VAL A O 1
ATOM 547 N N . ASN A 1 103 ? 41.483 -49.151 -54.462 1.00 44.57 191 ASN A N 1
ATOM 548 C CA . ASN A 1 103 ? 40.950 -49.110 -55.819 1.00 45.40 191 ASN A CA 1
ATOM 549 C C . ASN A 1 103 ? 41.958 -48.557 -56.812 1.00 44.02 191 ASN A C 1
ATOM 550 O O . ASN A 1 103 ? 42.461 -47.457 -56.647 1.00 43.75 191 ASN A O 1
ATOM 555 N N . ILE A 1 104 ? 42.214 -49.325 -57.864 1.00 47.17 192 ILE A N 1
ATOM 556 C CA . ILE A 1 104 ? 43.197 -48.969 -58.872 1.00 43.63 192 ILE A CA 1
ATOM 557 C C . ILE A 1 104 ? 42.604 -48.929 -60.282 1.00 46.28 192 ILE A C 1
ATOM 558 O O . ILE A 1 104 ? 41.989 -49.900 -60.754 1.00 47.27 192 ILE A O 1
ATOM 563 N N . LEU A 1 105 ? 42.821 -47.807 -60.958 1.00 42.94 193 LEU A N 1
ATOM 564 C CA . LEU A 1 105 ? 42.349 -47.594 -62.321 1.00 47.26 193 LEU A CA 1
ATOM 565 C C . LEU A 1 105 ? 43.127 -48.454 -63.322 1.00 50.84 193 LEU A C 1
ATOM 566 O O . LEU A 1 105 ? 44.352 -48.324 -63.452 1.00 48.81 193 LEU A O 1
ATOM 571 N N . ALA A 1 106 ? 42.414 -49.327 -64.027 1.00 55.26 194 ALA A N 1
ATOM 572 C CA . ALA A 1 106 ? 43.024 -50.136 -65.072 1.00 59.52 194 ALA A CA 1
ATOM 573 C C . ALA A 1 106 ? 42.916 -49.444 -66.429 1.00 65.04 194 ALA A C 1
ATOM 574 O O . ALA A 1 106 ? 42.268 -48.401 -66.558 1.00 63.80 194 ALA A O 1
ATOM 576 N N . SER A 1 107 ? 43.547 -50.038 -67.440 1.00 70.14 195 SER A N 1
ATOM 577 C CA . SER A 1 107 ? 43.552 -49.480 -68.792 1.00 71.88 195 SER A CA 1
ATOM 578 C C . SER A 1 107 ? 42.168 -49.477 -69.442 1.00 74.62 195 SER A C 1
ATOM 579 O O . SER A 1 107 ? 41.899 -48.663 -70.331 1.00 78.19 195 SER A O 1
ATOM 581 N N . ASP A 1 108 ? 41.293 -50.379 -69.006 1.00 70.98 196 ASP A N 1
ATOM 582 C CA . ASP A 1 108 ? 39.928 -50.409 -69.529 1.00 71.18 196 ASP A CA 1
ATOM 583 C C . ASP A 1 108 ? 39.063 -49.284 -68.951 1.00 68.63 196 ASP A C 1
ATOM 584 O O . ASP A 1 108 ? 37.878 -49.164 -69.272 1.00 68.27 196 ASP A O 1
ATOM 589 N N . GLY A 1 109 ? 39.659 -48.456 -68.098 1.00 65.90 197 GLY A N 1
ATOM 590 C CA . GLY A 1 109 ? 38.961 -47.301 -67.560 1.00 63.64 197 GLY A CA 1
ATOM 591 C C . GLY A 1 109 ? 38.052 -47.553 -66.369 1.00 61.68 197 GLY A C 1
ATOM 592 O O . GLY A 1 109 ? 37.329 -46.653 -65.943 1.00 64.00 197 GLY A O 1
ATOM 593 N N . VAL A 1 110 ? 38.069 -48.760 -65.817 1.00 58.39 198 VAL A N 1
ATOM 594 C CA . VAL A 1 110 ? 37.300 -49.003 -64.605 1.00 57.05 198 VAL A CA 1
ATOM 595 C C . VAL A 1 110 ? 38.245 -49.271 -63.435 1.00 56.50 198 VAL A C 1
ATOM 596 O O . VAL A 1 110 ? 39.313 -49.868 -63.605 1.00 55.16 198 VAL A O 1
ATOM 600 N N . GLN A 1 111 ? 37.871 -48.815 -62.247 1.00 52.58 199 GLN A N 1
ATOM 601 C CA . GLN A 1 111 ? 38.699 -49.114 -61.092 1.00 50.55 199 GLN A CA 1
ATOM 602 C C . GLN A 1 111 ? 38.418 -50.498 -60.503 1.00 52.26 199 GLN A C 1
ATOM 603 O O . GLN A 1 111 ? 37.269 -50.866 -60.237 1.00 50.86 199 GLN A O 1
ATOM 609 N N . LYS A 1 112 ? 39.490 -51.262 -60.322 1.00 55.35 200 LYS A N 1
ATOM 610 C CA . LYS A 1 112 ? 39.414 -52.610 -59.774 1.00 54.16 200 LYS A CA 1
ATOM 611 C C . LYS A 1 112 ? 39.821 -52.605 -58.294 1.00 51.13 200 LYS A C 1
ATOM 612 O O . LYS A 1 112 ? 40.681 -51.821 -57.885 1.00 47.10 200 LYS A O 1
ATOM 618 N N . ASN A 1 113 ? 39.221 -53.487 -57.496 1.00 46.45 201 ASN A N 1
ATOM 619 C CA . ASN A 1 113 ? 39.387 -53.457 -56.037 1.00 54.48 201 ASN A CA 1
ATOM 620 C C . ASN A 1 113 ? 40.375 -54.500 -55.483 1.00 55.75 201 ASN A C 1
ATOM 621 O O . ASN A 1 113 ? 40.382 -55.651 -55.921 1.00 51.41 201 ASN A O 1
ATOM 626 N N . PHE A 1 114 ? 41.203 -54.095 -54.518 1.00 54.89 202 PHE A N 1
ATOM 627 C CA . PHE A 1 114 ? 42.200 -54.987 -53.906 1.00 53.63 202 PHE A CA 1
ATOM 628 C C . PHE A 1 114 ? 42.306 -54.805 -52.405 1.00 51.97 202 PHE A C 1
ATOM 629 O O . PHE A 1 114 ? 42.146 -53.701 -51.893 1.00 52.34 202 PHE A O 1
ATOM 637 N N . GLU A 1 115 ? 42.592 -55.889 -51.698 1.00 49.11 203 GLU A N 1
ATOM 638 C CA . GLU A 1 115 ? 42.897 -55.800 -50.284 1.00 50.81 203 GLU A CA 1
ATOM 639 C C . GLU A 1 115 ? 44.227 -55.087 -50.120 1.00 51.45 203 GLU A C 1
ATOM 640 O O . GLU A 1 115 ? 45.188 -55.399 -50.826 1.00 53.81 203 GLU A O 1
ATOM 646 N N . GLY A 1 116 ? 44.283 -54.130 -49.198 1.00 52.29 204 GLY A N 1
ATOM 647 C CA . GLY A 1 116 ? 45.527 -53.454 -48.874 1.00 46.81 204 GLY A CA 1
ATOM 648 C C . GLY A 1 116 ? 46.074 -53.935 -47.539 1.00 46.50 204 GLY A C 1
ATOM 649 O O . GLY A 1 116 ? 45.524 -53.621 -46.481 1.00 50.64 204 GLY A O 1
ATOM 650 N N . LYS A 1 117 ? 47.162 -54.700 -47.578 1.00 43.94 205 LYS A N 1
ATOM 651 C CA . LYS A 1 117 ? 47.756 -55.208 -46.344 1.00 46.48 205 LYS A CA 1
ATOM 652 C C . LYS A 1 117 ? 48.788 -54.226 -45.846 1.00 47.08 205 LYS A C 1
ATOM 653 O O . LYS A 1 117 ? 49.527 -53.638 -46.643 1.00 44.70 205 LYS A O 1
ATOM 659 N N . LEU A 1 118 ? 48.833 -54.038 -44.531 1.00 49.23 206 LEU A N 1
ATOM 660 C CA . LEU A 1 118 ? 49.735 -53.045 -43.954 1.00 49.00 206 LEU A CA 1
ATOM 661 C C . LEU A 1 118 ? 51.180 -53.524 -44.035 1.00 49.49 206 LEU A C 1
ATOM 662 O O . LEU A 1 118 ? 51.497 -54.660 -43.652 1.00 48.77 206 LEU A O 1
ATOM 667 N N . VAL A 1 119 ? 52.045 -52.654 -44.544 1.00 43.64 207 VAL A N 1
ATOM 668 C CA . VAL A 1 119 ? 53.470 -52.938 -44.635 1.00 44.19 207 VAL A CA 1
ATOM 669 C C . VAL A 1 119 ? 54.210 -52.246 -43.497 1.00 46.34 207 VAL A C 1
ATOM 670 O O . VAL A 1 119 ? 54.978 -52.867 -42.766 1.00 46.71 207 VAL A O 1
ATOM 674 N N . GLY A 1 120 ? 53.973 -50.944 -43.343 1.00 45.97 208 GLY A N 1
ATOM 675 C CA . GLY A 1 120 ? 54.482 -50.226 -42.196 1.00 43.81 208 GLY A CA 1
ATOM 676 C C . GLY A 1 120 ? 53.953 -48.808 -42.230 1.00 40.49 208 GLY A C 1
ATOM 677 O O . GLY A 1 120 ? 53.432 -48.359 -43.245 1.00 38.47 208 GLY A O 1
ATOM 678 N N . ALA A 1 121 ? 54.058 -48.113 -41.109 1.00 39.80 209 ALA A N 1
ATOM 679 C CA . ALA A 1 121 ? 53.547 -46.760 -41.021 1.00 41.97 209 ALA A CA 1
ATOM 680 C C . ALA A 1 121 ? 54.552 -45.951 -40.219 1.00 40.18 209 ALA A C 1
ATOM 681 O O . ALA A 1 121 ? 55.253 -46.503 -39.379 1.00 41.44 209 ALA A O 1
ATOM 683 N N . ASP A 1 122 ? 54.640 -44.651 -40.484 1.00 42.13 210 ASP A N 1
ATOM 684 C CA . ASP A 1 122 ? 55.484 -43.772 -39.680 1.00 39.24 210 ASP A CA 1
ATOM 685 C C . ASP A 1 122 ? 54.728 -42.488 -39.365 1.00 38.90 210 ASP A C 1
ATOM 686 O O . ASP A 1 122 ? 54.544 -41.632 -40.229 1.00 36.15 210 ASP A O 1
ATOM 691 N N . ARG A 1 123 ? 54.291 -42.358 -38.121 1.00 41.70 211 ARG A N 1
ATOM 692 C CA . ARG A 1 123 ? 53.467 -41.222 -37.731 1.00 42.31 211 ARG A CA 1
ATOM 693 C C . ARG A 1 123 ? 54.203 -39.882 -37.867 1.00 40.29 211 ARG A C 1
ATOM 694 O O . ARG A 1 123 ? 53.629 -38.891 -38.327 1.00 37.54 211 ARG A O 1
ATOM 702 N N . ALA A 1 124 ? 55.477 -39.865 -37.490 1.00 41.65 212 ALA A N 1
ATOM 703 C CA . ALA A 1 124 ? 56.279 -38.640 -37.519 1.00 41.11 212 ALA A CA 1
ATOM 704 C C . ALA A 1 124 ? 56.307 -37.978 -38.897 1.00 36.74 212 ALA A C 1
ATOM 705 O O . ALA A 1 124 ? 56.260 -36.759 -38.997 1.00 37.89 212 ALA A O 1
ATOM 707 N N . LYS A 1 125 ? 56.392 -38.769 -39.964 1.00 34.78 213 LYS A N 1
ATOM 708 C CA . LYS A 1 125 ? 56.363 -38.214 -41.320 1.00 34.47 213 LYS A CA 1
ATOM 709 C C . LYS A 1 125 ? 55.010 -38.379 -42.024 1.00 34.06 213 LYS A C 1
ATOM 710 O O . LYS A 1 125 ? 54.894 -38.086 -43.214 1.00 34.72 213 LYS A O 1
ATOM 716 N N . ASP A 1 126 ? 53.998 -38.824 -41.278 1.00 32.79 214 ASP A N 1
ATOM 717 C CA . ASP A 1 126 ? 52.651 -39.045 -41.820 1.00 33.20 214 ASP A CA 1
ATOM 718 C C . ASP A 1 126 ? 52.693 -39.853 -43.110 1.00 31.40 214 ASP A C 1
ATOM 719 O O . ASP A 1 126 ? 52.162 -39.427 -44.139 1.00 33.03 214 ASP A O 1
ATOM 724 N N . LEU A 1 127 ? 53.331 -41.020 -43.056 1.00 35.72 215 LEU A N 1
ATOM 725 C CA . LEU A 1 127 ? 53.385 -41.903 -44.211 1.00 32.99 215 LEU A CA 1
ATOM 726 C C . LEU A 1 127 ? 53.050 -43.324 -43.823 1.00 36.91 215 LEU A C 1
ATOM 727 O O . LEU A 1 127 ? 53.395 -43.778 -42.729 1.00 34.94 215 LEU A O 1
ATOM 732 N N . ALA A 1 128 ? 52.368 -44.017 -44.727 1.00 40.04 216 ALA A N 1
ATOM 733 C CA . ALA A 1 128 ? 52.020 -45.426 -44.525 1.00 40.39 216 ALA A CA 1
ATOM 734 C C . ALA A 1 128 ? 52.238 -46.149 -45.833 1.00 39.36 216 ALA A C 1
ATOM 735 O O . ALA A 1 128 ? 52.118 -45.554 -46.905 1.00 35.82 216 ALA A O 1
ATOM 737 N N . VAL A 1 129 ? 52.568 -47.434 -45.745 1.00 40.06 217 VAL A N 1
ATOM 738 C CA . VAL A 1 129 ? 52.763 -48.235 -46.934 1.00 38.58 217 VAL A CA 1
ATOM 739 C C . VAL A 1 129 ? 51.862 -49.467 -46.870 1.00 40.11 217 VAL A C 1
ATOM 740 O O . VAL A 1 129 ? 51.861 -50.184 -45.874 1.00 42.09 217 VAL A O 1
ATOM 744 N N . LEU A 1 130 ? 51.078 -49.679 -47.924 1.00 38.69 218 LEU A N 1
ATOM 745 C CA . LEU A 1 130 ? 50.252 -50.878 -48.036 1.00 40.84 218 LEU A CA 1
ATOM 746 C C . LEU A 1 130 ? 50.820 -51.782 -49.124 1.00 41.07 218 LEU A C 1
ATOM 747 O O . LEU A 1 130 ? 51.691 -51.379 -49.905 1.00 43.17 218 LEU A O 1
ATOM 752 N N . LYS A 1 131 ? 50.321 -53.003 -49.177 1.00 43.61 219 LYS A N 1
ATOM 753 C CA . LYS A 1 131 ? 50.776 -53.945 -50.182 1.00 46.04 219 LYS A CA 1
ATOM 754 C C . LYS A 1 131 ? 49.551 -54.586 -50.803 1.00 47.31 219 LYS A C 1
ATOM 755 O O . LYS A 1 131 ? 48.692 -55.120 -50.095 1.00 46.87 219 LYS A O 1
ATOM 761 N N . VAL A 1 132 ? 49.478 -54.510 -52.130 1.00 48.33 220 VAL A N 1
ATOM 762 C CA . VAL A 1 132 ? 48.355 -55.016 -52.916 1.00 50.36 220 VAL A CA 1
ATOM 763 C C . VAL A 1 132 ? 48.821 -56.213 -53.742 1.00 50.93 220 VAL A C 1
ATOM 764 O O . VAL A 1 132 ? 49.949 -56.232 -54.224 1.00 53.58 220 VAL A O 1
ATOM 768 N N . ASP A 1 133 ? 47.970 -57.219 -53.899 1.00 53.39 221 ASP A N 1
ATOM 769 C CA . ASP A 1 133 ? 48.312 -58.381 -54.722 1.00 54.87 221 ASP A CA 1
ATOM 770 C C . ASP A 1 133 ? 47.667 -58.248 -56.113 1.00 54.60 221 ASP A C 1
ATOM 771 O O . ASP A 1 133 ? 46.494 -58.575 -56.295 1.00 53.73 221 ASP A O 1
ATOM 776 N N . ALA A 1 134 ? 48.428 -57.753 -57.090 1.00 58.10 222 ALA A N 1
ATOM 777 C CA . ALA A 1 134 ? 47.865 -57.402 -58.397 1.00 62.14 222 ALA A CA 1
ATOM 778 C C . ALA A 1 134 ? 48.793 -57.753 -59.560 1.00 66.73 222 ALA A C 1
ATOM 779 O O . ALA A 1 134 ? 50.006 -57.857 -59.376 1.00 69.96 222 ALA A O 1
ATOM 781 N N . PRO A 1 135 ? 48.228 -57.914 -60.770 1.00 68.92 223 PRO A N 1
ATOM 782 C CA . PRO A 1 135 ? 49.078 -58.187 -61.937 1.00 70.62 223 PRO A CA 1
ATOM 783 C C . PRO A 1 135 ? 50.006 -57.006 -62.222 1.00 69.58 223 PRO A C 1
ATOM 784 O O . PRO A 1 135 ? 49.520 -55.884 -62.371 1.00 67.92 223 PRO A O 1
ATOM 788 N N . GLU A 1 136 ? 51.314 -57.248 -62.298 1.00 71.62 224 GLU A N 1
ATOM 789 C CA . GLU A 1 136 ? 52.270 -56.170 -62.553 1.00 76.42 224 GLU A CA 1
ATOM 790 C C . GLU A 1 136 ? 51.849 -55.345 -63.769 1.00 78.20 224 GLU A C 1
ATOM 791 O O . GLU A 1 136 ? 52.226 -54.182 -63.914 1.00 77.23 224 GLU A O 1
ATOM 793 N N . THR A 1 137 ? 51.051 -55.969 -64.629 1.00 80.22 225 THR A N 1
ATOM 794 C CA . THR A 1 137 ? 50.536 -55.342 -65.835 1.00 77.98 225 THR A CA 1
ATOM 795 C C . THR A 1 137 ? 49.499 -54.285 -65.479 1.00 77.41 225 THR A C 1
ATOM 796 O O . THR A 1 137 ? 49.214 -53.385 -66.268 1.00 80.03 225 THR A O 1
ATOM 800 N N . LEU A 1 138 ? 48.943 -54.395 -64.279 1.00 73.69 226 LEU A N 1
ATOM 801 C CA . LEU A 1 138 ? 47.963 -53.430 -63.799 1.00 71.20 226 LEU A CA 1
ATOM 802 C C . LEU A 1 138 ? 48.663 -52.207 -63.208 1.00 66.43 226 LEU A C 1
ATOM 803 O O . LEU A 1 138 ? 48.210 -51.067 -63.359 1.00 64.27 226 LEU A O 1
ATOM 808 N N . LEU A 1 139 ? 49.780 -52.451 -62.538 1.00 60.98 227 LEU A N 1
ATOM 809 C CA . LEU A 1 139 ? 50.421 -51.412 -61.750 1.00 55.10 227 LEU A CA 1
ATOM 810 C C . LEU A 1 139 ? 51.324 -50.487 -62.569 1.00 54.81 227 LEU A C 1
ATOM 811 O O . LEU A 1 139 ? 52.259 -50.933 -63.239 1.00 53.39 227 LEU A O 1
ATOM 816 N N . LYS A 1 140 ? 51.016 -49.192 -62.503 1.00 50.97 228 LYS A N 1
ATOM 817 C CA . LYS A 1 140 ? 51.814 -48.148 -63.126 1.00 50.57 228 LYS A CA 1
ATOM 818 C C . LYS A 1 140 ? 52.471 -47.310 -62.037 1.00 48.22 228 LYS A C 1
ATOM 819 O O . LYS A 1 140 ? 51.866 -46.377 -61.515 1.00 45.37 228 LYS A O 1
ATOM 821 N N . PRO A 1 141 ? 53.709 -47.656 -61.671 1.00 48.17 229 PRO A N 1
ATOM 822 C CA . PRO A 1 141 ? 54.382 -46.927 -60.594 1.00 47.50 229 PRO A CA 1
ATOM 823 C C . PRO A 1 141 ? 54.546 -45.445 -60.914 1.00 48.05 229 PRO A C 1
ATOM 824 O O . PRO A 1 141 ? 54.859 -45.060 -62.040 1.00 48.41 229 PRO A O 1
ATOM 828 N N . ILE A 1 142 ? 54.322 -44.615 -59.908 1.00 46.76 230 ILE A N 1
ATOM 829 C CA . ILE A 1 142 ? 54.533 -43.187 -60.047 1.00 42.89 230 ILE A CA 1
ATOM 830 C C . ILE A 1 142 ? 56.010 -42.949 -60.353 1.00 42.46 230 ILE A C 1
ATOM 831 O O . ILE A 1 142 ? 56.865 -43.701 -59.893 1.00 41.79 230 ILE A O 1
ATOM 836 N N . LYS A 1 143 ? 56.309 -41.921 -61.140 1.00 43.43 231 LYS A N 1
ATOM 837 C CA . LYS A 1 143 ? 57.697 -41.513 -61.374 1.00 46.41 231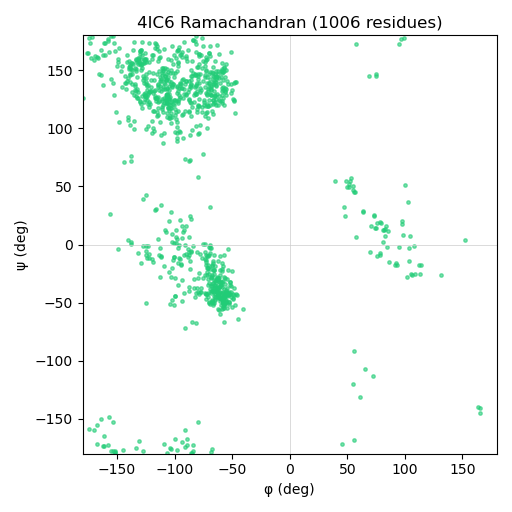 LYS A CA 1
ATOM 838 C C . LYS A 1 143 ? 58.109 -40.478 -60.334 1.00 44.63 231 LYS A C 1
ATOM 839 O O . LYS A 1 143 ? 57.409 -39.485 -60.130 1.00 42.82 231 LYS A O 1
ATOM 845 N N . VAL A 1 144 ? 59.243 -40.700 -59.678 1.00 42.81 232 VAL A N 1
ATOM 846 C CA . VAL A 1 144 ? 59.640 -39.855 -58.559 1.00 45.84 232 VAL A CA 1
ATOM 847 C C . VAL A 1 144 ? 60.812 -38.949 -58.921 1.00 49.94 232 VAL A C 1
ATOM 848 O O . VAL A 1 144 ? 61.794 -39.401 -59.506 1.00 55.17 232 VAL A O 1
ATOM 852 N N . GLY A 1 145 ? 60.696 -37.670 -58.567 1.00 48.36 233 GLY A N 1
ATOM 853 C CA . GLY A 1 145 ? 61.720 -36.684 -58.860 1.00 48.01 233 GLY A CA 1
ATOM 854 C C . GLY A 1 145 ? 62.460 -36.229 -57.610 1.00 48.15 233 GLY A C 1
ATOM 855 O O . GLY A 1 145 ? 62.277 -36.784 -56.528 1.00 46.85 233 GLY A O 1
ATOM 856 N N . GLN A 1 146 ? 63.287 -35.201 -57.758 1.00 51.69 234 GLN A N 1
ATOM 857 C CA . GLN A 1 146 ? 64.108 -34.718 -56.660 1.00 52.03 234 GLN A CA 1
ATOM 858 C C . GLN A 1 146 ? 63.515 -33.456 -56.043 1.00 46.64 234 GLN A C 1
ATOM 859 O O . GLN A 1 146 ? 63.541 -32.383 -56.650 1.00 51.61 234 GLN A O 1
ATOM 861 N N . SER A 1 147 ? 63.002 -33.558 -54.823 1.00 41.33 235 SER A N 1
ATOM 862 C CA . SER A 1 147 ? 62.408 -32.375 -54.199 1.00 40.34 235 SER A CA 1
ATOM 863 C C . SER A 1 147 ? 63.459 -31.341 -53.781 1.00 41.73 235 SER A C 1
ATOM 864 O O . SER A 1 147 ? 63.148 -30.167 -53.611 1.00 40.61 235 SER A O 1
ATOM 867 N N . ASN A 1 148 ? 64.709 -31.769 -53.637 1.00 43.16 236 ASN A N 1
ATOM 868 C CA . ASN A 1 148 ? 65.762 -30.846 -53.210 1.00 46.48 236 ASN A CA 1
ATOM 869 C C . ASN A 1 148 ? 66.089 -29.751 -54.243 1.00 43.44 236 ASN A C 1
ATOM 870 O O . ASN A 1 148 ? 66.685 -28.734 -53.906 1.00 47.03 236 ASN A O 1
ATOM 875 N N . SER A 1 149 ? 65.687 -29.955 -55.493 1.00 41.14 237 SER A N 1
ATOM 876 C CA . SER A 1 149 ? 66.004 -29.007 -56.563 1.00 42.63 237 SER A CA 1
ATOM 877 C C . SER A 1 149 ? 64.840 -28.066 -56.843 1.00 36.31 237 SER A C 1
ATOM 878 O O . SER A 1 149 ? 64.916 -27.222 -57.740 1.00 39.03 237 SER A O 1
ATOM 881 N N . LEU A 1 150 ? 63.760 -28.212 -56.080 1.00 31.73 238 LEU A N 1
ATOM 882 C CA . LEU A 1 150 ? 62.528 -27.443 -56.330 1.00 29.91 238 LEU A CA 1
ATOM 883 C C . LEU A 1 150 ? 62.739 -25.950 -56.151 1.00 31.77 238 LEU A C 1
ATOM 884 O O . LEU A 1 150 ? 63.503 -25.535 -55.287 1.00 33.05 238 LEU A O 1
ATOM 889 N N . LYS A 1 151 ? 62.064 -25.154 -56.978 1.00 28.57 239 LYS A N 1
ATOM 890 C CA . LYS A 1 151 ? 62.134 -23.701 -56.903 1.00 31.07 239 LYS A CA 1
ATOM 891 C C . LYS A 1 151 ? 60.738 -23.161 -56.653 1.00 32.12 239 LYS A C 1
ATOM 892 O O . LYS A 1 151 ? 59.777 -23.599 -57.294 1.00 30.22 239 LYS A O 1
ATOM 898 N N . VAL A 1 152 ? 60.631 -22.210 -55.733 1.00 30.60 240 VAL A N 1
ATOM 899 C CA . VAL A 1 152 ? 59.367 -21.515 -55.511 1.00 25.33 240 VAL A CA 1
ATOM 900 C C . VAL A 1 152 ? 58.977 -20.858 -56.827 1.00 23.86 240 VAL A C 1
ATOM 901 O O . VAL A 1 152 ? 59.792 -20.188 -57.468 1.00 26.44 240 VAL A O 1
ATOM 905 N N . GLY A 1 153 ? 57.747 -21.103 -57.253 1.00 24.23 241 GLY A N 1
ATOM 906 C CA . GLY A 1 153 ? 57.254 -20.561 -58.497 1.00 24.83 241 GLY A CA 1
ATOM 907 C C . GLY A 1 153 ? 56.984 -21.631 -59.531 1.00 27.93 241 GLY A C 1
ATOM 908 O O . GLY A 1 153 ? 56.290 -21.387 -60.523 1.00 25.94 241 GLY A O 1
ATOM 909 N N . GLN A 1 154 ? 57.545 -22.817 -59.318 1.00 26.45 242 GLN A N 1
ATOM 910 C CA . GLN A 1 154 ? 57.328 -23.920 -60.255 1.00 27.01 242 GLN A CA 1
ATOM 911 C C . GLN A 1 154 ? 55.875 -24.358 -60.224 1.00 25.71 242 GLN A C 1
ATOM 912 O O . GLN A 1 154 ? 55.238 -24.327 -59.174 1.00 27.05 242 GLN A O 1
ATOM 918 N N . GLN A 1 155 ? 55.385 -24.815 -61.371 1.00 24.80 243 GLN A N 1
ATOM 919 C CA . GLN A 1 155 ? 54.020 -25.309 -61.501 1.00 28.28 243 GLN A CA 1
ATOM 920 C C . GLN A 1 155 ? 53.938 -26.650 -60.785 1.00 31.04 243 GLN A C 1
ATOM 921 O O . GLN A 1 155 ? 54.874 -27.463 -60.853 1.00 32.66 243 GLN A O 1
ATOM 927 N N . CYS A 1 156 ? 52.847 -26.881 -60.070 1.00 27.76 244 CYS A N 1
ATOM 928 C CA . CYS A 1 156 ? 52.605 -28.208 -59.488 1.00 29.59 244 CYS A CA 1
ATOM 929 C C . CYS A 1 156 ? 51.153 -28.655 -59.651 1.00 32.76 244 CYS A C 1
ATOM 930 O O . CYS A 1 156 ? 50.236 -27.825 -59.703 1.00 31.49 244 CYS A O 1
ATOM 933 N N . LEU A 1 157 ? 50.952 -29.970 -59.737 1.00 32.48 245 LEU A N 1
ATOM 934 C CA . LEU A 1 157 ? 49.607 -30.527 -59.849 1.00 32.21 245 LEU A CA 1
ATOM 935 C C . LEU A 1 157 ? 49.359 -31.509 -58.719 1.00 29.63 245 LEU A C 1
ATOM 936 O O . LEU A 1 157 ? 50.164 -32.405 -58.474 1.00 31.53 245 LEU A O 1
ATOM 941 N N . ALA A 1 158 ? 48.240 -31.336 -58.032 1.00 27.51 246 ALA A N 1
ATOM 942 C CA . ALA A 1 158 ? 47.862 -32.228 -56.948 1.00 23.90 246 ALA A CA 1
ATOM 943 C C . ALA A 1 158 ? 46.721 -33.117 -57.453 1.00 29.49 246 ALA A C 1
ATOM 944 O O . ALA A 1 158 ? 45.659 -32.608 -57.842 1.00 31.92 246 ALA A O 1
ATOM 946 N N . ILE A 1 159 ? 46.954 -34.427 -57.481 1.00 29.29 247 ILE A N 1
ATOM 947 C CA . ILE A 1 159 ? 45.985 -35.374 -58.023 1.00 28.05 247 ILE A CA 1
ATOM 948 C C . ILE A 1 159 ? 45.432 -36.214 -56.872 1.00 30.55 247 ILE A C 1
ATOM 949 O O . ILE A 1 159 ? 46.161 -36.579 -55.950 1.00 31.20 247 ILE A O 1
ATOM 954 N N . GLY A 1 160 ? 44.133 -36.492 -56.917 1.00 30.67 248 GLY A N 1
ATOM 955 C CA . GLY A 1 160 ? 43.503 -37.378 -55.956 1.00 26.03 248 GLY A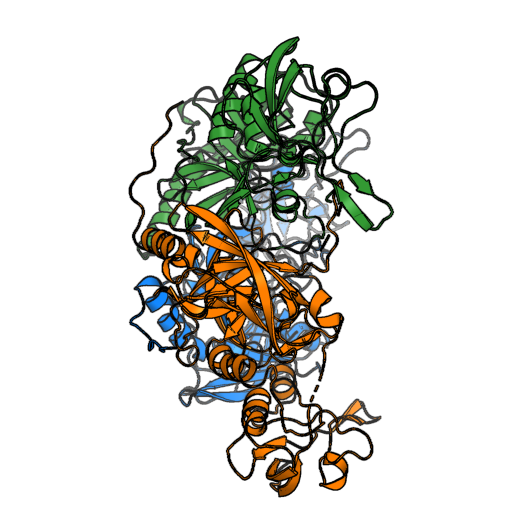 CA 1
ATOM 956 C C . GLY A 1 160 ? 42.618 -38.416 -56.617 1.00 31.00 248 GLY A C 1
ATOM 957 O O . GLY A 1 160 ? 42.206 -38.274 -57.765 1.00 33.09 248 GLY A O 1
ATOM 958 N N . ASN A 1 161 ? 42.336 -39.482 -55.884 1.00 32.84 249 ASN A N 1
ATOM 959 C CA . ASN A 1 161 ? 41.342 -40.465 -56.291 1.00 33.56 249 ASN A CA 1
ATOM 960 C C . ASN A 1 161 ? 40.609 -40.769 -54.999 1.00 34.85 249 ASN A C 1
ATOM 961 O O . ASN A 1 161 ? 40.866 -41.783 -54.353 1.00 37.80 249 ASN A O 1
ATOM 966 N N . PRO A 1 162 ? 39.738 -39.843 -54.576 1.00 35.42 250 PRO A N 1
ATOM 967 C CA . PRO A 1 162 ? 39.235 -39.886 -53.197 1.00 35.64 250 PRO A CA 1
ATOM 968 C C . PRO A 1 162 ? 38.138 -40.917 -52.955 1.00 38.72 250 PRO A C 1
ATOM 969 O O . PRO A 1 162 ? 37.986 -41.353 -51.811 1.00 38.90 250 PRO A O 1
ATOM 973 N N . PHE A 1 163 ? 37.398 -41.303 -53.988 1.00 40.62 251 PHE A N 1
ATOM 974 C CA . PHE A 1 163 ? 36.289 -42.250 -53.783 1.00 44.62 251 PHE A CA 1
ATOM 975 C C . PHE A 1 163 ? 36.344 -43.512 -54.639 1.00 43.92 251 PHE A C 1
ATOM 976 O O . PHE A 1 163 ? 35.486 -44.395 -54.517 1.00 41.98 251 PHE A O 1
ATOM 984 N N . GLY A 1 164 ? 37.354 -43.619 -55.489 1.00 42.94 252 GLY A N 1
ATOM 985 C CA . GLY A 1 164 ? 37.536 -44.838 -56.250 1.00 44.75 252 GLY A CA 1
ATOM 986 C C . GLY A 1 164 ? 36.676 -44.914 -57.492 1.00 46.39 252 GLY A C 1
ATOM 987 O O . GLY A 1 164 ? 36.554 -45.983 -58.088 1.00 45.74 252 GLY A O 1
ATOM 988 N N . PHE A 1 165 ? 36.079 -43.796 -57.901 1.00 42.83 253 PHE A N 1
ATOM 989 C CA . PHE A 1 165 ? 35.307 -43.816 -59.140 1.00 44.91 253 PHE A CA 1
ATOM 990 C C . PHE A 1 165 ? 35.756 -42.761 -60.158 1.00 42.01 253 PHE A C 1
ATOM 991 O O . PHE A 1 165 ? 35.318 -42.769 -61.301 1.00 41.49 253 PHE A O 1
ATOM 999 N N . ASP A 1 166 ? 36.640 -41.856 -59.752 1.00 37.04 254 ASP A N 1
ATOM 1000 C CA . ASP A 1 166 ? 37.200 -40.901 -60.700 1.00 38.43 254 ASP A CA 1
ATOM 1001 C C . ASP A 1 166 ? 38.481 -40.303 -60.134 1.00 40.58 254 ASP A C 1
ATOM 1002 O O . ASP A 1 166 ? 39.033 -40.824 -59.165 1.00 42.19 254 ASP A O 1
ATOM 1007 N N . HIS A 1 167 ? 38.947 -39.203 -60.726 1.00 37.19 255 HIS A N 1
ATOM 1008 C CA . HIS A 1 167 ? 40.112 -38.502 -60.196 1.00 36.15 255 HIS A CA 1
ATOM 1009 C C . HIS A 1 167 ? 39.876 -36.999 -60.131 1.00 35.90 255 HIS A C 1
ATOM 1010 O O . HIS A 1 167 ? 39.013 -36.464 -60.838 1.00 35.55 255 HIS A O 1
ATOM 1017 N N . THR A 1 168 ? 40.657 -36.326 -59.290 1.00 33.00 256 THR A N 1
ATOM 1018 C CA . THR A 1 168 ? 40.539 -34.882 -59.093 1.00 31.46 256 THR A CA 1
ATOM 1019 C C . THR A 1 168 ? 41.852 -34.219 -59.404 1.00 29.44 256 THR A C 1
ATOM 1020 O O . THR A 1 168 ? 42.896 -34.848 -59.311 1.00 28.24 256 THR A O 1
ATOM 1024 N N . LEU A 1 169 ? 41.816 -32.931 -59.725 1.00 27.21 257 LEU A N 1
ATOM 1025 C CA . LEU A 1 169 ? 43.063 -32.207 -59.954 1.00 29.24 257 LEU A CA 1
ATOM 1026 C C . LEU A 1 169 ? 42.942 -30.817 -59.382 1.00 30.98 257 LEU A C 1
ATOM 1027 O O . LEU A 1 169 ? 41.892 -30.187 -59.501 1.00 31.11 257 LEU A O 1
ATOM 1032 N N . THR A 1 170 ? 44.020 -30.339 -58.775 1.00 31.04 258 THR A N 1
ATOM 1033 C CA . THR A 1 170 ? 44.164 -28.915 -58.503 1.00 32.18 258 THR A CA 1
ATOM 1034 C C . THR A 1 170 ? 45.538 -28.483 -58.977 1.00 30.73 258 THR A C 1
ATOM 1035 O O . THR A 1 170 ? 46.444 -29.305 -59.093 1.00 27.59 258 THR A O 1
ATOM 1039 N N . VAL A 1 171 ? 45.701 -27.199 -59.264 1.00 27.77 259 VAL A N 1
ATOM 1040 C CA . VAL A 1 171 ? 46.943 -26.737 -59.857 1.00 26.64 259 VAL A CA 1
ATOM 1041 C C . VAL A 1 171 ? 47.310 -25.388 -59.273 1.00 27.67 259 VAL A C 1
ATOM 1042 O O . VAL A 1 171 ? 46.466 -24.506 -59.168 1.00 29.99 259 VAL A O 1
ATOM 1046 N N . GLY A 1 172 ? 48.570 -25.239 -58.889 1.00 27.22 260 GLY A N 1
ATOM 1047 C CA . GLY A 1 172 ? 49.097 -23.950 -58.495 1.00 24.49 260 GLY A CA 1
ATOM 1048 C C . GLY A 1 172 ? 50.602 -23.944 -58.648 1.00 23.97 260 GLY A C 1
ATOM 1049 O O . GLY A 1 172 ? 51.162 -24.603 -59.535 1.00 27.87 260 GLY A O 1
ATOM 1050 N N . VAL A 1 173 ? 51.266 -23.182 -57.797 1.00 25.77 261 VAL A N 1
ATOM 1051 C CA . VAL A 1 173 ? 52.717 -23.144 -57.821 1.00 26.43 261 VAL A CA 1
ATOM 1052 C C . VAL A 1 173 ? 53.295 -23.617 -56.509 1.00 24.77 261 VAL A C 1
ATOM 1053 O O . VAL A 1 173 ? 52.609 -23.644 -55.487 1.00 24.49 261 VAL A O 1
ATOM 1057 N N . ILE A 1 174 ? 54.580 -23.949 -56.535 1.00 26.74 262 ILE A N 1
ATOM 1058 C CA . ILE A 1 174 ? 55.311 -24.098 -55.298 1.00 29.78 262 ILE A CA 1
ATOM 1059 C C . ILE A 1 174 ? 55.376 -22.712 -54.639 1.00 28.55 262 ILE A C 1
ATOM 1060 O O . ILE A 1 174 ? 55.898 -21.755 -55.222 1.00 26.01 262 ILE A O 1
ATOM 1065 N N . SER A 1 175 ? 54.852 -22.629 -53.420 1.00 26.41 263 SER A N 1
ATOM 1066 C CA . SER A 1 175 ? 54.629 -21.354 -52.726 1.00 24.39 263 SER A CA 1
ATOM 1067 C C . SER A 1 175 ? 55.688 -21.115 -51.666 1.00 26.48 263 SER A C 1
ATOM 1068 O O . SER A 1 175 ? 56.011 -19.978 -51.348 1.00 24.47 263 SER A O 1
ATOM 1071 N N . GLY A 1 176 ? 56.241 -22.195 -51.134 1.00 23.42 264 GLY A N 1
ATOM 1072 C CA . GLY A 1 176 ? 57.245 -22.091 -50.085 1.00 24.49 264 GLY A CA 1
ATOM 1073 C C . GLY A 1 176 ? 57.951 -23.415 -49.872 1.00 28.45 264 GLY A C 1
ATOM 1074 O O . GLY A 1 176 ? 57.451 -24.475 -50.271 1.00 27.30 264 GLY A O 1
ATOM 1075 N N . LEU A 1 177 ? 59.127 -23.375 -49.264 1.00 26.19 265 LEU A N 1
ATOM 1076 C CA . LEU A 1 177 ? 59.879 -24.606 -49.097 1.00 32.50 265 LEU A CA 1
ATOM 1077 C C . LEU A 1 177 ? 60.286 -24.721 -47.649 1.00 33.59 265 LEU A C 1
ATOM 1078 O O . LEU A 1 177 ? 60.385 -23.715 -46.945 1.00 29.12 265 LEU A O 1
ATOM 1083 N N . ASN A 1 178 ? 60.505 -25.951 -47.202 1.00 34.89 266 ASN A N 1
ATOM 1084 C CA . ASN A 1 178 ? 60.966 -26.205 -45.846 1.00 38.83 266 ASN A CA 1
ATOM 1085 C C . ASN A 1 178 ? 60.039 -25.608 -44.779 1.00 37.72 266 ASN A C 1
ATOM 1086 O O . ASN A 1 178 ? 60.501 -25.009 -43.812 1.00 34.91 266 ASN A O 1
ATOM 1091 N N . ARG A 1 179 ? 58.731 -25.804 -44.949 1.00 30.95 267 ARG A N 1
ATOM 1092 C CA . ARG A 1 179 ? 57.726 -25.264 -44.031 1.00 25.12 267 ARG A CA 1
ATOM 1093 C C . ARG A 1 179 ? 57.114 -26.365 -43.176 1.00 30.05 267 ARG A C 1
ATOM 1094 O O . ARG A 1 179 ? 56.959 -27.500 -43.639 1.00 31.72 267 ARG A O 1
ATOM 1102 N N . ASP A 1 180 ? 56.749 -26.047 -41.938 1.00 28.96 268 ASP A N 1
ATOM 1103 C CA . ASP A 1 180 ? 56.137 -27.069 -41.080 1.00 33.65 268 ASP A CA 1
ATOM 1104 C C . ASP A 1 180 ? 54.754 -27.474 -41.575 1.00 31.71 268 ASP A C 1
ATOM 1105 O O . ASP A 1 180 ? 53.940 -26.622 -41.939 1.00 27.88 268 ASP A O 1
ATOM 1110 N N . ILE A 1 181 ? 54.479 -28.771 -41.566 1.00 26.29 269 ILE A N 1
ATOM 1111 C CA . ILE A 1 181 ? 53.181 -29.277 -41.967 1.00 25.72 269 ILE A CA 1
ATOM 1112 C C . ILE A 1 181 ? 52.438 -29.679 -40.719 1.00 29.19 269 ILE A C 1
ATOM 1113 O O . ILE A 1 181 ? 52.846 -30.615 -40.016 1.00 32.55 269 ILE A O 1
ATOM 1118 N N . PHE A 1 182 ? 51.336 -28.996 -40.427 1.00 26.97 270 PHE A N 1
ATOM 1119 C CA . PHE A 1 182 ? 50.573 -29.320 -39.225 1.00 29.72 270 PHE A CA 1
ATOM 1120 C C . PHE A 1 182 ? 49.569 -30.417 -39.525 1.00 32.92 270 PHE A C 1
ATOM 1121 O O . PHE A 1 182 ? 48.355 -30.194 -39.592 1.00 28.40 270 PHE A O 1
ATOM 1129 N N . SER A 1 183 ? 50.124 -31.611 -39.697 1.00 31.85 271 SER A N 1
ATOM 1130 C CA . SER A 1 183 ? 49.407 -32.761 -40.222 1.00 34.62 271 SER A CA 1
ATOM 1131 C C . SER A 1 183 ? 48.207 -33.105 -39.370 1.00 33.56 271 SER A C 1
ATOM 1132 O O . SER A 1 183 ? 48.239 -32.953 -38.158 1.00 36.80 271 SER A O 1
ATOM 1135 N N . GLN A 1 184 ? 47.157 -33.615 -39.996 1.00 34.56 272 GLN A N 1
ATOM 1136 C CA . GLN A 1 184 ? 45.996 -34.020 -39.231 1.00 34.16 272 GLN A CA 1
ATOM 1137 C C . GLN A 1 184 ? 46.301 -35.252 -38.376 1.00 36.24 272 GLN A C 1
ATOM 1138 O O . GLN A 1 184 ? 45.452 -35.734 -37.628 1.00 34.04 272 GLN A O 1
ATOM 1144 N N . THR A 1 185 ? 47.532 -35.738 -38.472 1.00 37.50 273 THR A N 1
ATOM 1145 C CA . THR A 1 185 ? 48.035 -36.747 -37.535 1.00 44.69 273 THR A CA 1
ATOM 1146 C C . THR A 1 185 ? 48.154 -36.199 -36.110 1.00 40.99 273 THR A C 1
ATOM 1147 O O . THR A 1 185 ? 48.167 -36.957 -35.125 1.00 35.82 273 THR A O 1
ATOM 1151 N N . GLY A 1 186 ? 48.245 -34.881 -35.998 1.00 36.98 274 GLY A N 1
ATOM 1152 C CA . GLY A 1 186 ? 48.526 -34.243 -34.720 1.00 39.30 274 GLY A CA 1
ATOM 1153 C C . GLY A 1 186 ? 50.012 -33.953 -34.520 1.00 41.86 274 GLY A C 1
ATOM 1154 O O . GLY A 1 186 ? 50.416 -33.393 -33.503 1.00 46.37 274 GLY A O 1
ATOM 1155 N N . VAL A 1 187 ? 50.832 -34.343 -35.490 1.00 39.44 275 VAL A N 1
ATOM 1156 C CA . VAL A 1 187 ? 52.282 -34.259 -35.362 1.00 39.57 275 VAL A CA 1
ATOM 1157 C C . VAL A 1 187 ? 52.839 -33.401 -36.478 1.00 41.14 275 VAL A C 1
ATOM 1158 O O . VAL A 1 187 ? 52.622 -33.707 -37.650 1.00 41.20 275 VAL A O 1
ATOM 1162 N N . THR A 1 188 ? 53.559 -32.330 -36.148 1.00 39.86 276 THR A N 1
ATOM 1163 C CA . THR A 1 188 ? 54.046 -31.484 -37.232 1.00 41.59 276 THR A CA 1
ATOM 1164 C C . THR A 1 188 ? 55.276 -32.053 -37.910 1.00 33.25 276 THR A C 1
ATOM 1165 O O . THR A 1 188 ? 56.169 -32.599 -37.271 1.00 34.37 276 THR A O 1
ATOM 1169 N N . ILE A 1 189 ? 55.283 -31.937 -39.227 1.00 27.26 277 ILE A N 1
ATOM 1170 C CA . ILE A 1 189 ? 56.334 -32.482 -40.055 1.00 29.86 277 ILE A CA 1
ATOM 1171 C C . ILE A 1 189 ? 57.158 -31.320 -40.559 1.00 33.67 277 ILE A C 1
ATOM 1172 O O . ILE A 1 189 ? 56.604 -30.346 -41.090 1.00 32.34 277 ILE A O 1
ATOM 1177 N N . GLY A 1 190 ? 58.477 -31.401 -40.386 1.00 33.48 278 GLY A N 1
ATOM 1178 C CA . GLY A 1 190 ? 59.360 -30.330 -40.827 1.00 33.71 278 GLY A CA 1
ATOM 1179 C C . GLY A 1 190 ? 59.795 -30.580 -42.252 1.00 35.57 278 GLY A C 1
ATOM 1180 O O . GLY A 1 190 ? 59.672 -31.703 -42.749 1.00 34.61 278 GLY A O 1
ATOM 1181 N N . GLY A 1 191 ? 60.294 -29.542 -42.923 1.00 32.38 279 GLY A N 1
ATOM 1182 C CA . GLY A 1 191 ? 60.849 -29.707 -44.258 1.00 29.50 279 GLY A CA 1
ATOM 1183 C C . GLY A 1 191 ? 59.805 -29.864 -45.356 1.00 32.86 279 GLY A C 1
ATOM 1184 O O . GLY A 1 191 ? 60.102 -30.307 -46.479 1.00 32.32 279 GLY A O 1
ATOM 1185 N N . GLY A 1 192 ? 58.577 -29.466 -45.065 1.00 31.69 280 GLY A N 1
ATOM 1186 C CA . GLY A 1 192 ? 57.512 -29.638 -46.044 1.00 30.68 280 GLY A CA 1
ATOM 1187 C C . GLY A 1 192 ? 57.493 -28.647 -47.195 1.00 32.26 280 GLY A C 1
ATOM 1188 O O . GLY A 1 192 ? 58.105 -27.571 -47.145 1.00 27.03 280 GLY A O 1
ATOM 1189 N N . ILE A 1 193 ? 56.769 -29.010 -48.250 1.00 30.34 281 ILE A N 1
ATOM 1190 C CA . ILE A 1 193 ? 56.560 -28.118 -49.373 1.00 29.34 281 ILE A CA 1
ATOM 1191 C C . ILE A 1 193 ? 55.244 -27.379 -49.177 1.00 29.75 281 ILE A C 1
ATOM 1192 O O . ILE A 1 193 ? 54.238 -27.988 -48.811 1.00 30.26 281 ILE A O 1
ATOM 1197 N N . GLN A 1 194 ? 55.250 -26.068 -49.415 1.00 24.52 282 GLN A N 1
ATOM 1198 C CA . GLN A 1 194 ? 53.996 -25.311 -49.456 1.00 24.17 282 GLN A CA 1
ATOM 1199 C C . GLN A 1 194 ? 53.588 -25.037 -50.905 1.00 21.64 282 GLN A C 1
ATOM 1200 O O . GLN A 1 194 ? 54.406 -24.622 -51.722 1.00 28.07 282 GLN A O 1
ATOM 1206 N N . THR A 1 195 ? 52.313 -25.229 -51.225 1.00 21.30 283 THR A N 1
ATOM 1207 C CA . THR A 1 195 ? 51.835 -24.920 -52.581 1.00 20.82 283 THR A CA 1
ATOM 1208 C C . THR A 1 195 ? 50.550 -24.122 -52.470 1.00 22.68 283 THR A C 1
ATOM 1209 O O . THR A 1 195 ? 49.879 -24.184 -51.441 1.00 23.78 283 THR A O 1
ATOM 1213 N N . ASP A 1 196 ? 50.218 -23.354 -53.506 1.00 27.80 284 ASP A N 1
ATOM 1214 C CA . ASP A 1 196 ? 48.913 -22.719 -53.541 1.00 27.85 284 ASP A CA 1
ATOM 1215 C C . ASP A 1 196 ? 47.897 -23.486 -54.396 1.00 26.80 284 ASP A C 1
ATOM 1216 O O . ASP A 1 196 ? 46.788 -23.001 -54.607 1.00 27.00 284 ASP A O 1
ATOM 1221 N N . ALA A 1 197 ? 48.266 -24.676 -54.882 1.00 26.66 285 ALA A N 1
ATOM 1222 C CA . ALA A 1 197 ? 47.247 -25.641 -55.325 1.00 27.57 285 ALA A CA 1
ATOM 1223 C C . ALA A 1 197 ? 46.419 -26.055 -54.115 1.00 28.12 285 ALA A C 1
ATOM 1224 O O . ALA A 1 197 ? 46.963 -26.300 -53.042 1.00 28.56 285 ALA A O 1
ATOM 1226 N N . ALA A 1 198 ? 45.104 -26.143 -54.281 1.00 23.33 286 ALA A N 1
ATOM 1227 C CA . ALA A 1 198 ? 44.254 -26.534 -53.176 1.00 27.60 286 ALA A CA 1
ATOM 1228 C C . ALA A 1 198 ? 44.572 -27.976 -52.761 1.00 28.90 286 ALA A C 1
ATOM 1229 O O . ALA A 1 198 ? 44.592 -28.898 -53.592 1.00 29.76 286 ALA A O 1
ATOM 1231 N N . ILE A 1 199 ? 44.824 -28.157 -51.473 1.00 23.20 287 ILE A N 1
ATOM 1232 C CA . ILE A 1 199 ? 45.058 -29.483 -50.917 1.00 25.62 287 ILE A CA 1
ATOM 1233 C C . ILE A 1 199 ? 43.892 -29.760 -50.007 1.00 28.32 287 ILE A C 1
ATOM 1234 O O . ILE A 1 199 ? 43.625 -28.991 -49.089 1.00 28.19 287 ILE A O 1
ATOM 1239 N N . ASN A 1 200 ? 43.184 -30.860 -50.244 1.00 28.72 288 ASN A N 1
ATOM 1240 C CA . ASN A 1 200 ? 41.955 -31.082 -49.515 1.00 27.50 288 ASN A CA 1
ATOM 1241 C C . ASN A 1 200 ? 41.654 -32.586 -49.370 1.00 32.52 288 ASN A C 1
ATOM 1242 O O . ASN A 1 200 ? 42.448 -33.413 -49.806 1.00 33.71 288 ASN A O 1
ATOM 1247 N N . PRO A 1 201 ? 40.516 -32.940 -48.761 1.00 31.91 289 PRO A N 1
ATOM 1248 C CA . PRO A 1 201 ? 40.189 -34.371 -48.624 1.00 35.43 289 PRO A CA 1
ATOM 1249 C C . PRO A 1 201 ? 40.113 -35.082 -49.970 1.00 34.14 289 PRO A C 1
ATOM 1250 O O . PRO A 1 201 ? 40.318 -36.290 -50.035 1.00 3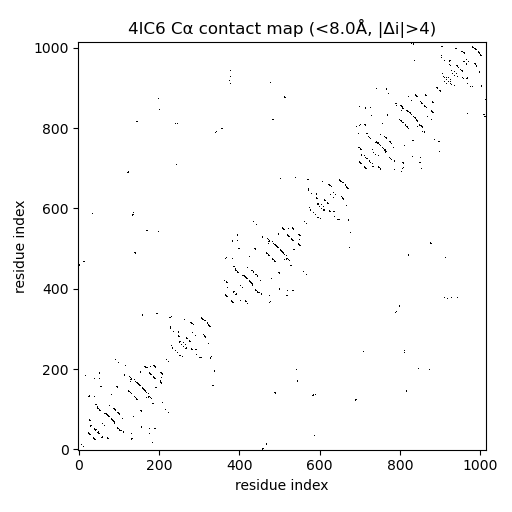3.17 289 PRO A O 1
ATOM 1254 N N . GLY A 1 202 ? 39.884 -34.322 -51.035 1.00 32.68 290 GLY A N 1
ATOM 1255 C CA . GLY A 1 202 ? 39.764 -34.882 -52.366 1.00 32.31 290 GLY A CA 1
ATOM 1256 C C . GLY A 1 202 ? 41.096 -35.234 -53.002 1.00 34.49 290 GLY A C 1
ATOM 1257 O O . GLY A 1 202 ? 41.119 -35.844 -54.072 1.00 34.58 290 GLY A O 1
ATOM 1258 N N . ASN A 1 203 ? 42.204 -34.849 -52.373 1.00 29.42 291 ASN A N 1
ATOM 1259 C CA . ASN A 1 203 ? 43.521 -35.250 -52.879 1.00 26.97 291 ASN A CA 1
ATOM 1260 C C . ASN A 1 203 ? 44.569 -35.628 -51.813 1.00 27.85 291 ASN A C 1
ATOM 1261 O O . ASN A 1 203 ? 45.720 -35.939 -52.138 1.00 32.15 291 ASN A O 1
ATOM 1266 N N . ALA A 1 204 ? 44.160 -35.630 -50.550 1.00 30.54 292 ALA A N 1
ATOM 1267 C CA . ALA A 1 204 ? 45.043 -36.024 -49.453 1.00 30.78 292 ALA A CA 1
ATOM 1268 C C . ALA A 1 204 ? 45.543 -37.456 -49.666 1.00 32.28 292 ALA A C 1
ATOM 1269 O O . ALA A 1 204 ? 44.758 -38.341 -50.023 1.00 30.06 292 ALA A O 1
ATOM 1271 N N . GLY A 1 205 ? 46.847 -37.670 -49.461 1.00 32.24 293 GLY A N 1
ATOM 1272 C CA . GLY A 1 205 ? 47.490 -38.961 -49.705 1.00 31.43 293 GLY A CA 1
ATOM 1273 C C . GLY A 1 205 ? 47.944 -39.164 -51.146 1.00 33.02 293 GLY A C 1
ATOM 1274 O O . GLY A 1 205 ? 48.713 -40.098 -51.451 1.00 33.87 293 GLY A O 1
ATOM 1275 N N . GLY A 1 206 ? 47.442 -38.312 -52.040 1.00 30.40 294 GLY A N 1
ATOM 1276 C CA . GLY A 1 206 ? 47.779 -38.365 -53.448 1.00 28.21 294 GLY A CA 1
ATOM 1277 C C . GLY A 1 206 ? 49.072 -37.621 -53.743 1.00 32.08 294 GLY A C 1
ATOM 1278 O O . GLY A 1 206 ? 49.677 -37.025 -52.848 1.00 33.50 294 GLY A O 1
ATOM 1279 N N . PRO A 1 207 ? 49.521 -37.674 -55.000 1.00 30.92 295 PRO A N 1
ATOM 1280 C CA . PRO A 1 207 ? 50.815 -37.099 -55.355 1.00 34.25 295 PRO A CA 1
ATOM 1281 C C . PRO A 1 207 ? 50.695 -35.629 -55.674 1.00 29.50 295 PRO A C 1
ATOM 1282 O O . PRO A 1 207 ? 49.691 -35.206 -56.264 1.00 29.39 295 PRO A O 1
ATOM 1286 N N . LEU A 1 208 ? 51.729 -34.884 -55.306 1.00 26.62 296 LEU A N 1
ATOM 1287 C CA . LEU A 1 208 ? 51.983 -33.575 -55.870 1.00 28.68 296 LEU A CA 1
ATOM 1288 C C . LEU A 1 208 ? 53.007 -33.760 -56.979 1.00 29.47 296 LEU A C 1
ATOM 1289 O O . LEU A 1 208 ? 54.094 -34.277 -56.727 1.00 31.96 296 LEU A O 1
ATOM 1294 N N . LEU A 1 209 ? 52.680 -33.338 -58.203 1.00 28.43 297 LEU A N 1
ATOM 1295 C CA . LEU A 1 209 ? 53.603 -33.526 -59.323 1.00 28.62 297 LEU A CA 1
ATOM 1296 C C . LEU A 1 209 ? 54.208 -32.202 -59.814 1.00 31.42 297 LEU A C 1
ATOM 1297 O O . LEU A 1 209 ? 53.575 -31.142 -59.704 1.00 29.51 297 LEU A O 1
ATOM 1302 N N . ASP A 1 210 ? 55.428 -32.260 -60.345 1.00 29.46 298 ASP A N 1
ATOM 1303 C CA . ASP A 1 210 ? 55.979 -31.090 -61.042 1.00 29.41 298 ASP A CA 1
ATOM 1304 C C . ASP A 1 210 ? 55.494 -31.046 -62.500 1.00 33.43 298 ASP A C 1
ATOM 1305 O O . ASP A 1 210 ? 54.692 -31.899 -62.933 1.00 32.95 298 ASP A O 1
ATOM 1310 N N . SER A 1 211 ? 55.960 -30.048 -63.252 1.00 27.95 299 SER A N 1
ATOM 1311 C CA . SER A 1 211 ? 55.515 -29.862 -64.629 1.00 30.29 299 SER A CA 1
ATOM 1312 C C . SER A 1 211 ? 55.977 -30.990 -65.537 1.00 32.06 299 SER A C 1
ATOM 1313 O O . SER A 1 211 ? 55.503 -31.107 -66.669 1.00 32.22 299 SER A O 1
ATOM 1316 N N . LYS A 1 212 ? 56.922 -31.804 -65.069 1.00 31.51 300 LYS A N 1
ATOM 1317 C CA . LYS A 1 212 ? 57.367 -32.943 -65.873 1.00 35.99 300 LYS A CA 1
ATOM 1318 C C . LYS A 1 212 ? 56.628 -34.210 -65.452 1.00 39.91 300 LYS A C 1
ATOM 1319 O O . LYS A 1 212 ? 56.852 -35.286 -65.996 1.00 45.34 300 LYS A O 1
ATOM 1325 N N . GLY A 1 213 ? 55.753 -34.071 -64.468 1.00 35.19 301 GLY A N 1
ATOM 1326 C CA . GLY A 1 213 ? 54.975 -35.191 -63.992 1.00 35.70 301 GLY A CA 1
ATOM 1327 C C . GLY A 1 213 ? 55.715 -36.079 -63.014 1.00 37.78 301 GLY A C 1
ATOM 1328 O O . GLY A 1 213 ? 55.268 -37.181 -62.735 1.00 37.62 301 GLY A O 1
ATOM 1329 N N . ASN A 1 214 ? 56.857 -35.620 -62.509 1.00 37.47 302 ASN A N 1
ATOM 1330 C CA . ASN A 1 214 ? 57.542 -36.348 -61.453 1.00 35.67 302 ASN A CA 1
ATOM 1331 C C . ASN A 1 214 ? 56.916 -36.086 -60.107 1.00 35.76 302 ASN A C 1
ATOM 1332 O O . ASN A 1 214 ? 56.517 -34.953 -59.790 1.00 31.46 302 ASN A O 1
ATOM 1337 N N . LEU A 1 215 ? 56.852 -37.122 -59.286 1.00 32.35 303 LEU A N 1
ATOM 1338 C CA . LEU A 1 215 ? 56.391 -36.925 -57.920 1.00 35.12 303 LEU A CA 1
ATOM 1339 C C . LEU A 1 215 ? 57.384 -36.068 -57.137 1.00 35.03 303 LEU A C 1
ATOM 1340 O O . LEU A 1 215 ? 58.560 -36.423 -57.008 1.00 36.16 303 LEU A O 1
ATOM 1345 N N . ILE A 1 216 ? 56.908 -34.936 -56.621 1.00 28.88 304 ILE A N 1
ATOM 1346 C CA . ILE A 1 216 ? 57.737 -34.092 -55.778 1.00 26.38 304 ILE A CA 1
ATOM 1347 C C . ILE A 1 216 ? 57.246 -34.080 -54.328 1.00 28.15 304 ILE A C 1
ATOM 1348 O O . ILE A 1 216 ? 57.930 -33.585 -53.442 1.00 27.16 304 ILE A O 1
ATOM 1353 N N . GLY A 1 217 ? 56.064 -34.646 -54.080 1.00 29.11 305 GLY A N 1
ATOM 1354 C CA . GLY A 1 217 ? 55.585 -34.748 -52.715 1.00 29.37 305 GLY A CA 1
ATOM 1355 C C . GLY A 1 217 ? 54.305 -35.545 -52.602 1.00 29.08 305 GLY A C 1
ATOM 1356 O O . GLY A 1 217 ? 53.732 -35.944 -53.612 1.00 30.53 305 GLY A O 1
ATOM 1357 N N . ILE A 1 218 ? 53.870 -35.792 -51.370 1.00 28.90 306 ILE A N 1
ATOM 1358 C CA . ILE A 1 218 ? 52.557 -36.378 -51.097 1.00 28.58 306 ILE A CA 1
ATOM 1359 C C . ILE A 1 218 ? 51.641 -35.334 -50.442 1.00 32.44 306 ILE A C 1
ATOM 1360 O O . ILE A 1 218 ? 51.924 -34.871 -49.327 1.00 32.43 306 ILE A O 1
ATOM 1365 N N . ASN A 1 219 ? 50.550 -34.990 -51.132 1.00 30.04 307 ASN A N 1
ATOM 1366 C CA . ASN A 1 219 ? 49.530 -34.072 -50.600 1.00 32.04 307 ASN A CA 1
ATOM 1367 C C . ASN A 1 219 ? 49.111 -34.471 -49.184 1.00 34.93 307 ASN A C 1
ATOM 1368 O O . ASN A 1 219 ? 48.659 -35.605 -48.945 1.00 33.93 307 ASN A O 1
ATOM 1373 N N . THR A 1 220 ? 49.222 -33.537 -48.244 1.00 31.61 308 THR A N 1
ATOM 1374 C CA . THR A 1 220 ? 49.002 -33.891 -46.856 1.00 28.90 308 THR A CA 1
ATOM 1375 C C . THR A 1 220 ? 48.018 -32.986 -46.130 1.00 31.35 308 THR A C 1
ATOM 1376 O O . THR A 1 220 ? 48.236 -31.776 -46.010 1.00 30.23 308 THR A O 1
ATOM 1380 N N . ALA A 1 221 ? 46.942 -33.592 -45.618 1.00 27.47 309 ALA A N 1
ATOM 1381 C CA . ALA A 1 221 ? 45.907 -32.841 -44.924 1.00 29.86 309 ALA A CA 1
ATOM 1382 C C . ALA A 1 221 ? 46.470 -32.237 -43.635 1.00 34.70 309 ALA A C 1
ATOM 1383 O O . ALA A 1 221 ? 47.271 -32.869 -42.944 1.00 33.49 309 ALA A O 1
ATOM 1385 N N . ILE A 1 222 ? 46.049 -31.015 -43.310 1.00 26.69 310 ILE A N 1
ATOM 1386 C CA . ILE A 1 222 ? 46.545 -30.334 -42.109 1.00 27.81 310 ILE A CA 1
ATOM 1387 C C . ILE A 1 222 ? 45.401 -29.802 -41.253 1.00 31.38 310 ILE A C 1
ATOM 1388 O O . ILE A 1 222 ? 44.254 -29.759 -41.691 1.00 33.86 310 ILE A O 1
ATOM 1393 N N . PHE A 1 223 ? 45.725 -29.403 -40.028 1.00 31.31 311 PHE A N 1
ATOM 1394 C CA . PHE A 1 223 ? 44.822 -28.593 -39.210 1.00 34.84 311 PHE A CA 1
ATOM 1395 C C . PHE A 1 223 ? 45.480 -27.213 -39.032 1.00 40.34 311 PHE A C 1
ATOM 1396 O O . PHE A 1 223 ? 46.664 -27.147 -38.720 1.00 37.66 311 PHE A O 1
ATOM 1404 N N . THR A 1 224 ? 44.736 -26.120 -39.223 1.00 43.13 312 THR A N 1
ATOM 1405 C CA . THR A 1 224 ? 45.278 -24.785 -38.888 1.00 48.18 312 THR A CA 1
ATOM 1406 C C . THR A 1 224 ? 44.870 -24.369 -37.477 1.00 52.34 312 THR A C 1
ATOM 1407 O O . THR A 1 224 ? 43.944 -24.940 -36.907 1.00 51.07 312 THR A O 1
ATOM 1411 N N . GLN A 1 225 ? 45.539 -23.368 -36.912 1.00 63.22 313 GLN A N 1
ATOM 1412 C CA . GLN A 1 225 ? 45.174 -22.933 -35.563 1.00 72.46 313 GLN A CA 1
ATOM 1413 C C . GLN A 1 225 ? 43.795 -22.260 -35.559 1.00 76.10 313 GLN A C 1
ATOM 1414 O O . GLN A 1 225 ? 42.998 -22.468 -34.645 1.00 77.42 313 GLN A O 1
ATOM 1420 N N . THR A 1 226 ? 43.520 -21.465 -36.592 1.00 76.95 314 THR A N 1
ATOM 1421 C CA . THR A 1 226 ? 42.227 -20.802 -36.739 1.00 80.70 314 THR A CA 1
ATOM 1422 C C . THR A 1 226 ? 41.284 -21.585 -37.648 1.00 83.08 314 THR A C 1
ATOM 1423 O O . THR A 1 226 ? 41.690 -22.542 -38.305 1.00 80.59 314 THR A O 1
ATOM 1427 N N . GLY A 1 227 ? 40.020 -21.170 -37.678 1.00 86.63 315 GLY A N 1
ATOM 1428 C CA . GLY A 1 227 ? 39.099 -21.605 -38.714 1.00 88.49 315 GLY A CA 1
ATOM 1429 C C . GLY A 1 227 ? 39.177 -20.551 -39.801 1.00 89.49 315 GLY A C 1
ATOM 1430 O O . GLY A 1 227 ? 38.462 -19.548 -39.768 1.00 92.68 315 GLY A O 1
ATOM 1431 N N . THR A 1 228 ? 40.056 -20.775 -40.768 1.00 85.65 316 THR A N 1
ATOM 1432 C CA . THR A 1 228 ? 40.488 -19.702 -41.642 1.00 83.38 316 THR A CA 1
ATOM 1433 C C . THR A 1 228 ? 41.487 -20.268 -42.643 1.00 79.94 316 THR A C 1
ATOM 1434 O O . THR A 1 228 ? 42.469 -20.906 -42.258 1.00 79.48 316 THR A O 1
ATOM 1438 N N . SER A 1 229 ? 41.231 -20.069 -43.931 1.00 74.25 317 SER A N 1
ATOM 1439 C CA . SER A 1 229 ? 42.154 -20.595 -44.919 1.00 64.71 317 SER A CA 1
ATOM 1440 C C . SER A 1 229 ? 43.149 -19.540 -45.359 1.00 55.59 317 SER A C 1
ATOM 1441 O O . SER A 1 229 ? 42.780 -18.425 -45.742 1.00 54.95 317 SER A O 1
ATOM 1444 N N . ALA A 1 230 ? 44.420 -19.916 -45.301 1.00 46.92 318 ALA A N 1
ATOM 1445 C CA . ALA A 1 230 ? 45.491 -19.073 -45.782 1.00 38.22 318 ALA A CA 1
ATOM 1446 C C . ALA A 1 230 ? 45.614 -19.297 -47.291 1.00 32.57 318 ALA A C 1
ATOM 1447 O O . ALA A 1 230 ? 46.437 -18.687 -47.959 1.00 26.31 318 ALA A O 1
ATOM 1449 N N . GLY A 1 231 ? 44.785 -20.192 -47.826 1.00 32.86 319 GLY A N 1
ATOM 1450 C CA . GLY A 1 231 ? 44.802 -20.463 -49.253 1.00 30.15 319 GLY A CA 1
ATOM 1451 C C . GLY A 1 231 ? 46.030 -21.211 -49.765 1.00 27.47 319 GLY A C 1
ATOM 1452 O O . GLY A 1 231 ? 46.288 -21.216 -50.968 1.00 27.20 319 GLY A O 1
ATOM 1453 N N . VAL A 1 232 ? 46.792 -21.828 -48.860 1.00 27.07 320 VAL A N 1
ATOM 1454 C CA . VAL A 1 232 ? 47.903 -22.693 -49.277 1.00 24.80 320 VAL A CA 1
ATOM 1455 C C . VAL A 1 232 ? 47.793 -24.091 -48.641 1.00 23.98 320 VAL A C 1
ATOM 1456 O O . VAL A 1 232 ? 47.166 -24.258 -47.605 1.00 26.12 320 VAL A O 1
ATOM 1460 N N . GLY A 1 233 ? 48.402 -25.075 -49.291 1.00 26.37 321 GLY A N 1
ATOM 1461 C CA . GLY A 1 233 ? 48.367 -26.436 -48.803 1.00 28.35 321 GLY A CA 1
ATOM 1462 C C . GLY A 1 233 ? 49.787 -26.955 -48.711 1.00 28.33 321 GLY A C 1
ATOM 1463 O O . GLY A 1 233 ? 50.721 -26.226 -49.014 1.00 24.52 321 GLY A O 1
ATOM 1464 N N . PHE A 1 234 ? 49.941 -28.219 -48.316 1.00 27.39 322 PHE A N 1
ATOM 1465 C CA . PHE A 1 234 ? 51.249 -28.799 -48.015 1.00 26.39 322 PHE A CA 1
ATOM 1466 C C . PHE A 1 234 ? 51.401 -30.211 -48.537 1.00 25.96 322 PHE A C 1
ATOM 1467 O O . PHE A 1 234 ? 50.419 -30.929 -48.662 1.00 25.75 322 PHE A O 1
ATOM 1475 N N . ALA A 1 235 ? 52.643 -30.584 -48.827 1.00 26.44 323 ALA A N 1
ATOM 1476 C CA . ALA A 1 235 ? 52.997 -31.968 -49.199 1.00 29.95 323 ALA A CA 1
ATOM 1477 C C . ALA A 1 235 ? 54.322 -32.371 -48.561 1.00 31.89 323 ALA A C 1
ATOM 1478 O O . ALA A 1 235 ? 55.244 -31.555 -48.435 1.00 32.42 323 ALA A O 1
ATOM 1480 N N . ILE A 1 236 ? 54.416 -33.633 -48.159 1.00 31.98 324 ILE A N 1
ATOM 1481 C CA . ILE A 1 236 ? 55.681 -34.192 -47.716 1.00 28.31 324 ILE A CA 1
ATOM 1482 C C . ILE A 1 236 ? 56.622 -34.307 -48.913 1.00 25.55 324 ILE A C 1
ATOM 1483 O O . ILE A 1 236 ? 56.257 -34.864 -49.947 1.00 30.35 324 ILE A O 1
ATOM 1488 N N . PRO A 1 237 ? 57.850 -33.784 -48.787 1.00 27.17 325 PRO A N 1
ATOM 1489 C CA . PRO A 1 237 ? 58.733 -33.786 -49.960 1.00 30.74 325 PRO A CA 1
ATOM 1490 C C . PRO A 1 237 ? 59.141 -35.208 -50.378 1.00 29.80 325 PRO A C 1
ATOM 1491 O O . PRO A 1 237 ? 59.340 -36.061 -49.527 1.00 31.18 325 PRO A O 1
ATOM 1495 N N . SER A 1 238 ? 59.287 -35.432 -51.680 1.00 31.32 326 SER A N 1
ATOM 1496 C CA . SER A 1 238 ? 59.687 -36.735 -52.189 1.00 35.08 326 SER A CA 1
ATOM 1497 C C . SER A 1 238 ? 61.020 -37.198 -51.584 1.00 35.40 326 SER A C 1
ATOM 1498 O O . SER A 1 238 ? 61.263 -38.397 -51.460 1.00 31.57 326 SER A O 1
ATOM 1501 N N . SER A 1 239 ? 61.878 -36.258 -51.202 1.00 35.08 327 SER A N 1
ATOM 1502 C CA . SER A 1 239 ? 63.151 -36.626 -50.585 1.00 40.53 327 SER A CA 1
ATOM 1503 C C . SER A 1 239 ? 62.890 -37.372 -49.288 1.00 38.69 327 SER A C 1
ATOM 1504 O O . SER A 1 239 ? 63.593 -38.319 -48.957 1.00 38.54 327 SER A O 1
ATOM 1507 N N . THR A 1 240 ? 61.870 -36.943 -48.556 1.00 39.10 328 THR A N 1
ATOM 1508 C CA . THR A 1 240 ? 61.480 -37.651 -47.345 1.00 39.23 328 THR A CA 1
ATOM 1509 C C . THR A 1 240 ? 60.847 -38.998 -47.689 1.00 36.05 328 THR A C 1
ATOM 1510 O O . THR A 1 240 ? 61.238 -40.035 -47.141 1.00 33.32 328 THR A O 1
ATOM 1514 N N . VAL A 1 241 ? 59.889 -38.983 -48.611 1.00 31.31 329 VAL A N 1
ATOM 1515 C CA . VAL A 1 241 ? 59.226 -40.217 -49.033 1.00 35.95 329 VAL A CA 1
ATOM 1516 C C . VAL A 1 241 ? 60.244 -41.255 -49.513 1.00 38.48 329 VAL A C 1
ATOM 1517 O O . VAL A 1 241 ? 60.143 -42.439 -49.201 1.00 39.19 329 VAL A O 1
ATOM 1521 N N . LEU A 1 242 ? 61.236 -40.796 -50.263 1.00 39.54 330 LEU A N 1
ATOM 1522 C CA . LEU A 1 242 ? 62.280 -41.674 -50.777 1.00 41.18 330 LEU A CA 1
ATOM 1523 C C . LEU A 1 242 ? 63.082 -42.310 -49.652 1.00 44.49 330 LEU A C 1
ATOM 1524 O O . LEU A 1 242 ? 63.610 -43.415 -49.789 1.00 47.78 330 LEU A O 1
ATOM 1529 N N . LYS A 1 243 ? 63.163 -41.614 -48.528 1.00 44.02 331 LYS A N 1
ATOM 1530 C CA . LYS A 1 243 ? 63.960 -42.102 -47.410 1.00 47.70 331 LYS A CA 1
ATOM 1531 C C . LYS A 1 243 ? 63.138 -43.022 -46.521 1.00 43.66 331 LYS A C 1
ATOM 1532 O O . LYS A 1 243 ? 63.627 -44.047 -46.058 1.00 46.53 331 LYS A O 1
ATOM 1538 N N . ILE A 1 244 ? 61.880 -42.659 -46.298 1.00 36.24 332 ILE A N 1
ATOM 1539 C CA . ILE A 1 244 ? 61.026 -43.377 -45.349 1.00 40.25 332 ILE A CA 1
ATOM 1540 C C . ILE A 1 244 ? 60.444 -44.682 -45.904 1.00 41.96 332 ILE A C 1
ATOM 1541 O O . ILE A 1 244 ? 60.397 -45.705 -45.216 1.00 43.17 332 ILE A O 1
ATOM 1546 N N . VAL A 1 245 ? 59.998 -44.646 -47.153 1.00 42.54 333 VAL A N 1
ATOM 1547 C CA . VAL A 1 245 ? 59.307 -45.792 -47.724 1.00 42.24 333 VAL A CA 1
ATOM 1548 C C . VAL A 1 245 ? 60.139 -47.089 -47.697 1.00 44.28 333 VAL A C 1
ATOM 1549 O O . VAL A 1 245 ? 59.659 -48.118 -47.210 1.00 47.39 333 VAL A O 1
ATOM 1553 N N . PRO A 1 246 ? 61.389 -47.050 -48.194 1.00 44.43 334 PRO A N 1
ATOM 1554 C CA . PRO A 1 246 ? 62.174 -48.295 -48.199 1.00 49.54 334 PRO A CA 1
ATOM 1555 C C . PRO A 1 246 ? 62.386 -48.879 -46.804 1.00 50.80 334 PRO A C 1
ATOM 1556 O O . PRO A 1 246 ? 62.471 -50.111 -46.662 1.00 51.94 334 PRO A O 1
ATOM 1560 N N . GLN A 1 247 ? 62.485 -48.010 -45.798 1.00 49.17 335 GLN A N 1
ATOM 1561 C CA . GLN A 1 247 ? 62.592 -48.445 -44.400 1.00 46.56 335 GLN A CA 1
ATOM 1562 C C . GLN A 1 247 ? 61.305 -49.135 -43.947 1.00 48.39 335 GLN A C 1
ATOM 1563 O O . GLN A 1 247 ? 61.345 -50.184 -43.303 1.00 54.46 335 GLN A O 1
ATOM 1569 N N . LEU A 1 248 ? 60.157 -48.555 -44.282 1.00 43.67 336 LEU A N 1
ATOM 1570 C CA . LEU A 1 248 ? 58.884 -49.191 -43.935 1.00 44.46 336 LEU A CA 1
ATOM 1571 C C . LEU A 1 248 ? 58.741 -50.535 -44.647 1.00 47.24 336 LEU A C 1
ATOM 1572 O O . LEU A 1 248 ? 58.237 -51.500 -44.077 1.00 51.06 336 LEU A O 1
ATOM 1577 N N . ILE A 1 249 ? 59.191 -50.607 -45.895 1.00 43.28 337 ILE A N 1
ATOM 1578 C CA . ILE A 1 249 ? 59.074 -51.854 -46.625 1.00 43.95 337 ILE A CA 1
ATOM 1579 C C . ILE A 1 249 ? 60.000 -52.898 -46.008 1.00 45.89 337 ILE A C 1
ATOM 1580 O O . ILE A 1 249 ? 59.614 -54.040 -45.831 1.00 51.18 337 ILE A O 1
ATOM 1585 N N . GLN A 1 250 ? 61.212 -52.486 -45.655 1.00 50.72 338 GLN A N 1
ATOM 1586 C CA . GLN A 1 250 ? 62.204 -53.417 -45.137 1.00 51.99 338 GLN A CA 1
ATOM 1587 C C . GLN A 1 250 ? 61.937 -53.787 -43.687 1.00 50.26 338 GLN A C 1
ATOM 1588 O O . GLN A 1 250 ? 62.064 -54.950 -43.319 1.00 50.06 338 GLN A O 1
ATOM 1590 N N . PHE A 1 251 ? 61.554 -52.798 -42.881 1.00 47.07 339 PHE A N 1
ATOM 1591 C CA . PHE A 1 251 ? 61.489 -52.956 -41.424 1.00 51.49 339 PHE A CA 1
ATOM 1592 C C . PHE A 1 251 ? 60.106 -52.777 -40.790 1.00 49.90 339 PHE A C 1
ATOM 1593 O O . PHE A 1 251 ? 59.906 -53.151 -39.633 1.00 51.96 339 PHE A O 1
ATOM 1601 N N . SER A 1 252 ? 59.169 -52.202 -41.541 1.00 48.92 340 SER A N 1
ATOM 1602 C CA . SER A 1 252 ? 57.812 -51.925 -41.055 1.00 52.37 340 SER A CA 1
ATOM 1603 C C . SER A 1 252 ? 57.746 -50.686 -40.161 1.00 52.86 340 SER A C 1
ATOM 1604 O O . SER A 1 252 ? 56.657 -50.236 -39.799 1.00 54.85 340 SER A O 1
ATOM 1607 N N . LYS A 1 253 ? 58.899 -50.120 -39.819 1.00 50.13 341 LYS A N 1
ATOM 1608 C CA . LYS A 1 253 ? 58.917 -48.902 -39.005 1.00 49.34 341 LYS A CA 1
ATOM 1609 C C . LYS A 1 253 ? 60.212 -48.141 -39.208 1.00 43.11 341 LYS A C 1
ATOM 1610 O O . LYS A 1 253 ? 61.176 -48.682 -39.744 1.00 44.32 341 LYS A O 1
ATOM 1616 N N . VAL A 1 254 ? 60.248 -46.892 -38.768 1.00 37.26 342 VAL A N 1
ATOM 1617 C CA . VAL A 1 254 ? 61.503 -46.159 -38.805 1.00 42.98 342 VAL A CA 1
ATOM 1618 C C . VAL A 1 254 ? 62.118 -46.000 -37.420 1.00 42.80 342 VAL A C 1
ATOM 1619 O O . VAL A 1 254 ? 61.498 -45.435 -36.522 1.00 46.65 342 VAL A O 1
ATOM 1623 N N . LEU A 1 255 ? 63.341 -46.496 -37.253 1.00 39.06 343 LEU A N 1
ATOM 1624 C CA . LEU A 1 255 ? 64.106 -46.264 -36.028 1.00 40.32 343 LEU A CA 1
ATOM 1625 C C . LEU A 1 255 ? 64.891 -44.961 -36.146 1.00 41.82 343 LEU A C 1
ATOM 1626 O O . LEU A 1 255 ? 65.648 -44.790 -37.095 1.00 43.35 343 LEU A O 1
ATOM 1631 N N . ARG A 1 256 ? 64.716 -44.041 -35.197 1.00 43.98 344 ARG A N 1
ATOM 1632 C CA . ARG A 1 256 ? 65.415 -42.748 -35.234 1.00 44.93 344 ARG A CA 1
ATOM 1633 C C . ARG A 1 256 ? 66.280 -42.534 -33.995 1.00 46.23 344 ARG A C 1
ATOM 1634 O O . ARG A 1 256 ? 65.817 -42.744 -32.876 1.00 46.15 344 ARG A O 1
ATOM 1642 N N . ALA A 1 257 ? 67.528 -42.117 -34.196 1.00 42.86 345 ALA A N 1
ATOM 1643 C CA . ALA A 1 257 ? 68.391 -41.757 -33.083 1.00 44.05 345 ALA A CA 1
ATOM 1644 C C . ALA A 1 257 ? 68.200 -40.267 -32.902 1.00 38.44 345 ALA A C 1
ATOM 1645 O O . ALA A 1 257 ? 68.056 -39.540 -33.875 1.00 40.05 345 ALA A O 1
ATOM 1647 N N . GLY A 1 258 ? 68.180 -39.793 -31.668 1.00 39.10 346 GLY A N 1
ATOM 1648 C CA . GLY A 1 258 ? 67.999 -38.360 -31.487 1.00 39.32 346 GLY A CA 1
ATOM 1649 C C . GLY A 1 258 ? 68.219 -37.889 -30.069 1.00 39.20 346 GLY A C 1
ATOM 1650 O O . GLY A 1 258 ? 68.857 -38.550 -29.242 1.00 40.74 346 GLY A O 1
ATOM 1651 N N . ILE A 1 259 ? 67.662 -36.728 -29.788 1.00 40.09 347 ILE A N 1
ATOM 1652 C CA . ILE A 1 259 ? 67.761 -36.144 -28.465 1.00 44.33 347 ILE A CA 1
ATOM 1653 C C . ILE A 1 259 ? 66.358 -35.723 -28.085 1.00 40.78 347 ILE A C 1
ATOM 1654 O O . ILE A 1 259 ? 65.709 -35.003 -28.838 1.00 37.47 347 ILE A O 1
ATOM 1659 N N . ASN A 1 260 ? 65.881 -36.185 -26.937 1.00 42.66 348 ASN A N 1
ATOM 1660 C CA . ASN A 1 260 ? 64.567 -35.776 -26.477 0.88 47.60 348 ASN A CA 1
ATOM 1661 C C . ASN A 1 260 ? 64.634 -34.380 -25.829 1.00 44.06 348 ASN A C 1
ATOM 1662 O O . ASN A 1 260 ? 65.002 -34.222 -24.664 1.00 42.60 348 ASN A O 1
ATOM 1667 N N . ILE A 1 261 ? 64.342 -33.368 -26.639 1.00 46.33 349 ILE A N 1
ATOM 1668 C CA . ILE A 1 261 ? 64.266 -31.983 -26.194 1.00 44.76 349 ILE A CA 1
ATOM 1669 C C . ILE A 1 261 ? 63.212 -31.306 -27.050 1.00 48.94 349 ILE A C 1
ATOM 1670 O O . ILE A 1 261 ? 62.766 -31.873 -28.047 1.00 45.95 349 ILE A O 1
ATOM 1675 N N . GLU A 1 262 ? 62.816 -30.093 -26.672 1.00 51.46 350 GLU A N 1
ATOM 1676 C CA . GLU A 1 262 ? 61.874 -29.326 -27.483 1.00 52.02 350 GLU A CA 1
ATOM 1677 C C . GLU A 1 262 ? 62.635 -28.202 -28.181 1.00 43.28 350 GLU A C 1
ATOM 1678 O O . GLU A 1 262 ? 63.294 -27.395 -27.532 1.00 46.58 350 GLU A O 1
ATOM 1684 N N . LEU A 1 263 ? 62.551 -28.161 -29.507 1.00 40.02 351 LEU A N 1
ATOM 1685 C CA . LEU A 1 263 ? 63.224 -27.130 -30.288 1.00 36.73 351 LEU A CA 1
ATOM 1686 C C . LEU A 1 263 ? 62.188 -26.152 -30.843 1.00 37.14 351 LEU A C 1
ATOM 1687 O O . LEU A 1 263 ? 61.067 -26.548 -31.198 1.00 36.58 351 LEU A O 1
ATOM 1692 N N . ALA A 1 264 ? 62.563 -24.880 -30.920 1.00 38.70 352 ALA A N 1
ATOM 1693 C CA . ALA A 1 264 ? 61.654 -23.844 -31.398 1.00 37.47 352 ALA A CA 1
ATOM 1694 C C . ALA A 1 264 ? 61.398 -23.987 -32.884 1.00 34.55 352 ALA A C 1
ATOM 1695 O O . ALA A 1 264 ? 62.323 -24.189 -33.664 1.00 36.67 352 ALA A O 1
ATOM 1697 N N . PRO A 1 265 ? 60.130 -23.869 -33.289 1.00 35.67 353 PRO A N 1
ATOM 1698 C CA . PRO A 1 265 ? 59.828 -23.799 -34.715 1.00 34.10 353 PRO A CA 1
ATOM 1699 C C . PRO A 1 265 ? 60.564 -22.584 -35.314 1.00 37.25 353 PRO A C 1
ATOM 1700 O O . PRO A 1 265 ? 60.813 -21.618 -34.584 1.00 34.48 353 PRO A O 1
ATOM 1704 N N . ASP A 1 266 ? 60.932 -22.641 -36.592 1.00 37.86 354 ASP A N 1
ATOM 1705 C CA . ASP A 1 266 ? 61.713 -21.572 -37.219 1.00 41.87 354 ASP A CA 1
ATOM 1706 C C . ASP A 1 266 ? 61.103 -20.174 -37.053 1.00 42.03 354 ASP A C 1
ATOM 1707 O O . ASP A 1 266 ? 61.824 -19.201 -36.807 1.00 41.03 354 ASP A O 1
ATOM 1712 N N . PRO A 1 267 ? 59.775 -20.061 -37.221 1.00 43.94 355 PRO A N 1
ATOM 1713 C CA . PRO A 1 267 ? 59.135 -18.745 -37.082 1.00 40.82 355 PRO A CA 1
ATOM 1714 C C . PRO A 1 267 ? 59.266 -18.192 -35.670 1.00 44.22 355 PRO A C 1
ATOM 1715 O O . PRO A 1 267 ? 59.369 -16.977 -35.496 1.00 43.66 355 PRO A O 1
ATOM 1719 N N . VAL A 1 268 ? 59.267 -19.073 -34.674 1.00 41.82 356 VAL A N 1
ATOM 1720 C CA . VAL A 1 268 ? 59.449 -18.661 -33.288 1.00 40.86 356 VAL A CA 1
ATOM 1721 C C . VAL A 1 268 ? 60.903 -18.258 -33.045 1.00 40.92 356 VAL A C 1
ATOM 1722 O O . VAL A 1 268 ? 61.177 -17.198 -32.468 1.00 39.40 356 VAL A O 1
ATOM 1726 N N . ALA A 1 269 ? 61.839 -19.084 -33.509 1.00 35.34 357 ALA A N 1
ATOM 1727 C CA . ALA A 1 269 ? 63.255 -18.775 -33.323 1.00 36.80 357 ALA A CA 1
ATOM 1728 C C . ALA A 1 269 ? 63.599 -17.425 -33.944 1.00 40.04 357 ALA A C 1
ATOM 1729 O O . ALA A 1 269 ? 64.209 -16.568 -33.309 1.00 38.89 357 ALA A O 1
ATOM 1731 N N . ASN A 1 270 ? 63.208 -17.225 -35.195 1.00 40.26 358 ASN A N 1
ATOM 1732 C CA . ASN A 1 270 ? 63.526 -15.962 -35.854 1.00 42.58 358 ASN A CA 1
ATOM 1733 C C . ASN A 1 270 ? 62.889 -14.746 -35.155 1.00 43.44 358 ASN A C 1
ATOM 1734 O O . ASN A 1 270 ? 63.532 -13.710 -34.965 1.00 40.05 358 ASN A O 1
ATOM 1739 N N . GLN A 1 271 ? 61.643 -14.888 -34.725 1.00 44.26 359 GLN A N 1
ATOM 1740 C CA . GLN A 1 271 ? 61.007 -13.852 -33.928 1.00 48.53 359 GLN A CA 1
ATOM 1741 C C . GLN A 1 271 ? 61.833 -13.489 -32.690 1.00 51.18 359 GLN A C 1
ATOM 1742 O O . GLN A 1 271 ? 61.796 -12.347 -32.229 1.00 49.82 359 GLN A O 1
ATOM 1748 N N . LEU A 1 272 ? 62.585 -14.451 -32.158 1.00 49.90 360 LEU A N 1
ATOM 1749 C CA . LEU A 1 272 ? 63.445 -14.209 -30.991 1.00 48.19 360 LEU A CA 1
ATOM 1750 C C . LEU A 1 272 ? 64.856 -13.801 -31.404 1.00 46.55 360 LEU A C 1
ATOM 1751 O O . LEU A 1 272 ? 65.780 -13.799 -30.589 1.00 47.68 360 LEU A O 1
ATOM 1756 N N . ASN A 1 273 ? 65.016 -13.475 -32.682 1.00 43.91 361 ASN A N 1
ATOM 1757 C CA . ASN A 1 273 ? 66.302 -13.053 -33.246 1.00 48.33 361 ASN A CA 1
ATOM 1758 C C . ASN A 1 273 ? 67.402 -14.123 -33.211 1.00 47.13 361 ASN A C 1
ATOM 1759 O O . ASN A 1 273 ? 68.593 -13.806 -33.153 1.00 45.60 361 ASN A O 1
ATOM 1764 N N . VAL A 1 274 ? 66.992 -15.387 -33.270 1.00 41.75 362 VAL A N 1
ATOM 1765 C CA . VAL A 1 274 ? 67.925 -16.487 -33.469 1.00 46.23 362 VAL A CA 1
ATOM 1766 C C . VAL A 1 274 ? 67.928 -16.880 -34.939 1.00 47.98 362 VAL A C 1
ATOM 1767 O O . VAL A 1 274 ? 67.096 -17.681 -35.391 1.00 48.65 362 VAL A O 1
ATOM 1771 N N . ARG A 1 275 ? 68.884 -16.340 -35.682 1.00 50.58 363 ARG A N 1
ATOM 1772 C CA . ARG A 1 275 ? 68.851 -16.443 -37.139 1.00 55.15 363 ARG A CA 1
ATOM 1773 C C . ARG A 1 275 ? 69.689 -17.597 -37.666 1.00 55.51 363 ARG A C 1
ATOM 1774 O O . ARG A 1 275 ? 69.599 -17.958 -38.840 1.00 58.51 363 ARG A O 1
ATOM 1782 N N . ASN A 1 276 ? 70.503 -18.183 -36.797 1.00 51.52 364 ASN A N 1
ATOM 1783 C CA . ASN A 1 276 ? 71.208 -19.399 -37.168 1.00 53.33 364 ASN A CA 1
ATOM 1784 C C . ASN A 1 276 ? 71.131 -20.449 -36.060 1.00 50.68 364 ASN A C 1
ATOM 1785 O O . ASN A 1 276 ? 71.247 -20.129 -34.870 1.00 50.51 364 ASN A O 1
ATOM 1790 N N . GLY A 1 277 ? 70.908 -21.697 -36.454 1.00 47.84 365 GLY A N 1
ATOM 1791 C CA . GLY A 1 277 ? 70.917 -22.799 -35.507 1.00 45.82 365 GLY A CA 1
ATOM 1792 C C . GLY A 1 277 ? 69.534 -23.176 -35.023 1.00 43.72 365 GLY A C 1
ATOM 1793 O O . GLY A 1 277 ? 68.538 -22.547 -35.393 1.00 40.01 365 GLY A O 1
ATOM 1794 N N . ALA A 1 278 ? 69.480 -24.221 -34.197 1.00 42.94 366 ALA A N 1
ATOM 1795 C CA . ALA A 1 278 ? 68.236 -24.698 -33.601 1.00 39.50 366 ALA A CA 1
ATOM 1796 C C . ALA A 1 278 ? 68.176 -24.251 -32.147 1.00 38.80 366 ALA A C 1
ATOM 1797 O O . ALA A 1 278 ? 69.064 -24.585 -31.358 1.00 41.23 366 ALA A O 1
ATOM 1799 N N . LEU A 1 279 ? 67.129 -23.516 -31.787 1.00 39.39 367 LEU A N 1
ATOM 1800 C CA . LEU A 1 279 ? 66.994 -23.001 -30.422 1.00 41.46 367 LEU A CA 1
ATOM 1801 C C . LEU A 1 279 ? 66.290 -24.007 -29.511 1.00 38.06 367 LEU A C 1
ATOM 1802 O O . LEU A 1 279 ? 65.177 -24.454 -29.802 1.00 38.55 367 LEU A O 1
ATOM 1807 N N . VAL A 1 280 ? 66.950 -24.358 -28.414 1.00 42.49 368 VAL A N 1
ATOM 1808 C CA . VAL A 1 280 ? 66.361 -25.243 -27.414 1.00 45.14 368 VAL A CA 1
ATOM 1809 C C . VAL A 1 280 ? 65.338 -24.483 -26.575 1.00 47.98 368 VAL A C 1
ATOM 1810 O O . VAL A 1 280 ? 65.699 -23.574 -25.836 1.00 48.41 368 VAL A O 1
ATOM 1814 N N . LEU A 1 281 ? 64.067 -24.854 -26.693 1.00 49.73 369 LEU A N 1
ATOM 1815 C CA . LEU A 1 281 ? 63.036 -24.271 -25.840 1.00 52.76 369 LEU A CA 1
ATOM 1816 C C . LEU A 1 281 ? 62.932 -24.992 -24.494 1.00 58.83 369 LEU A C 1
ATOM 1817 O O . LEU A 1 281 ? 63.251 -24.418 -23.450 1.00 63.03 369 LEU A O 1
ATOM 1822 N N . GLN A 1 282 ? 62.504 -26.254 -24.529 1.00 57.88 370 GLN A N 1
ATOM 1823 C CA . GLN A 1 282 ? 62.274 -27.027 -23.308 1.00 55.97 370 GLN A CA 1
ATOM 1824 C C . GLN A 1 282 ? 63.130 -28.299 -23.208 1.00 56.33 370 GLN A C 1
ATOM 1825 O O . GLN A 1 282 ? 63.351 -29.009 -24.203 1.00 54.09 370 GLN A O 1
ATOM 1827 N N . VAL A 1 283 ? 63.592 -28.579 -21.992 1.00 56.23 371 VAL A N 1
ATOM 1828 C CA . VAL A 1 283 ? 64.408 -29.752 -21.695 1.00 57.43 371 VAL A CA 1
ATOM 1829 C C . VAL A 1 283 ? 63.802 -30.598 -20.579 1.00 59.85 371 VAL A C 1
ATOM 1830 O O . VAL A 1 283 ? 63.971 -30.277 -19.404 1.00 59.50 371 VAL A O 1
ATOM 1834 N N . PRO A 1 284 ? 63.108 -31.692 -20.948 1.00 63.64 372 PRO A N 1
ATOM 1835 C CA . PRO A 1 284 ? 62.423 -32.568 -19.989 1.00 65.81 372 PRO A CA 1
ATOM 1836 C C . PRO A 1 284 ? 63.326 -32.895 -18.805 1.00 68.39 372 PRO A C 1
ATOM 1837 O O . PRO A 1 284 ? 64.521 -33.115 -18.995 1.00 70.34 372 PRO A O 1
ATOM 1841 N N . GLY A 1 285 ? 62.765 -32.910 -17.598 1.00 68.92 373 GLY A N 1
ATOM 1842 C CA . GLY A 1 285 ? 63.544 -33.177 -16.402 1.00 69.58 373 GLY A CA 1
ATOM 1843 C C . GLY A 1 285 ? 64.296 -34.500 -16.442 1.00 69.55 373 GLY A C 1
ATOM 1844 O O . GLY A 1 285 ? 63.797 -35.490 -16.980 1.00 67.40 373 GLY A O 1
ATOM 1845 N N . LYS A 1 286 ? 65.497 -34.501 -15.863 1.00 71.40 374 LYS A N 1
ATOM 1846 C CA . LYS A 1 286 ? 66.391 -35.664 -15.834 1.00 76.62 374 LYS A CA 1
ATOM 1847 C C . LYS A 1 286 ? 66.399 -36.477 -17.134 1.00 75.31 374 LYS A C 1
ATOM 1848 O O . LYS A 1 286 ? 66.174 -37.691 -17.136 1.00 76.43 374 LYS A O 1
ATOM 1854 N N . SER A 1 287 ? 66.673 -35.782 -18.234 1.00 68.39 375 SER A N 1
ATOM 1855 C CA . SER A 1 287 ? 66.854 -36.391 -19.545 1.00 62.69 375 SER A CA 1
ATOM 1856 C C . SER A 1 287 ? 68.350 -36.460 -19.837 1.00 58.47 375 SER A C 1
ATOM 1857 O O . SER A 1 287 ? 69.154 -35.876 -19.108 1.00 57.15 375 SER A O 1
ATOM 1860 N N . LEU A 1 288 ? 68.726 -37.158 -20.904 1.00 54.45 376 LEU A N 1
ATOM 1861 C CA . LEU A 1 288 ? 70.109 -37.120 -21.364 1.00 50.32 376 LEU A CA 1
ATOM 1862 C C . LEU A 1 288 ? 70.536 -35.659 -21.621 1.00 48.27 376 LEU A C 1
ATOM 1863 O O . LEU A 1 288 ? 71.642 -35.257 -21.267 1.00 49.09 376 LEU A O 1
ATOM 1868 N N . ALA A 1 289 ? 69.648 -34.881 -22.235 1.00 46.58 377 ALA A N 1
ATOM 1869 C CA . ALA A 1 289 ? 69.924 -33.473 -22.518 1.00 47.83 377 ALA A CA 1
ATOM 1870 C C . ALA A 1 289 ? 70.243 -32.712 -21.240 1.00 52.19 377 ALA A C 1
ATOM 1871 O O . ALA A 1 289 ? 71.258 -32.019 -21.165 1.00 56.79 377 ALA A O 1
ATOM 1873 N N . GLU A 1 290 ? 69.386 -32.850 -20.231 1.00 52.44 378 GLU A N 1
ATOM 1874 C CA . GLU A 1 290 ? 69.642 -32.212 -18.937 1.00 57.28 378 GLU A CA 1
ATOM 1875 C C . GLU A 1 290 ? 70.983 -32.623 -18.329 1.00 60.95 378 GLU A C 1
ATOM 1876 O O . GLU A 1 290 ? 71.788 -31.770 -17.957 1.00 59.45 378 GLU A O 1
ATOM 1882 N N . LYS A 1 291 ? 71.222 -33.929 -18.232 1.00 60.47 379 LYS A N 1
ATOM 1883 C CA . LYS A 1 291 ? 72.455 -34.424 -17.637 1.00 62.53 379 LYS A CA 1
ATOM 1884 C C . LYS A 1 291 ? 73.675 -33.936 -18.414 1.00 59.19 379 LYS A C 1
ATOM 1885 O O . LYS A 1 291 ? 74.740 -33.717 -17.837 1.00 63.94 379 LYS A O 1
ATOM 1891 N N . ALA A 1 292 ? 73.522 -33.773 -19.723 1.00 55.88 380 ALA A N 1
ATOM 1892 C CA . ALA A 1 292 ? 74.599 -33.227 -20.551 1.00 61.69 380 ALA A CA 1
ATOM 1893 C C . ALA A 1 292 ? 74.794 -31.721 -20.328 1.00 62.51 380 ALA A C 1
ATOM 1894 O O . ALA A 1 292 ? 75.833 -31.167 -20.686 1.00 64.08 380 ALA A O 1
ATOM 1896 N N . GLY A 1 293 ? 73.791 -31.065 -19.752 1.00 61.66 381 GLY A N 1
ATOM 1897 C CA . GLY A 1 293 ? 73.904 -29.656 -19.406 1.00 64.68 381 GLY A CA 1
ATOM 1898 C C . GLY A 1 293 ? 73.309 -28.699 -20.426 1.00 66.90 381 GLY A C 1
ATOM 1899 O O . GLY A 1 293 ? 73.651 -27.517 -20.456 1.00 68.79 381 GLY A O 1
ATOM 1900 N N . LEU A 1 294 ? 72.420 -29.201 -21.275 1.00 63.79 382 LEU A N 1
ATOM 1901 C CA . LEU A 1 294 ? 71.745 -28.348 -22.248 1.00 59.55 382 LEU A CA 1
ATOM 1902 C C . LEU A 1 294 ? 70.739 -27.458 -21.514 1.00 62.25 382 LEU A C 1
ATOM 1903 O O . LEU A 1 294 ? 69.937 -27.949 -20.718 1.00 62.59 382 LEU A O 1
ATOM 1908 N N . HIS A 1 295 ? 70.789 -26.147 -21.759 1.00 60.75 383 HIS A N 1
ATOM 1909 C CA . HIS A 1 295 ? 69.873 -25.237 -21.080 1.00 59.03 383 HIS A CA 1
ATOM 1910 C C . HIS A 1 295 ? 68.712 -24.827 -21.978 1.00 54.88 383 HIS A C 1
ATOM 1911 O O . HIS A 1 295 ? 68.896 -24.572 -23.171 1.00 52.85 383 HIS A O 1
ATOM 1913 N N . PRO A 1 296 ? 67.499 -24.779 -21.407 1.00 51.18 384 PRO A N 1
ATOM 1914 C CA . PRO A 1 296 ? 66.294 -24.418 -22.146 1.00 50.90 384 PRO A CA 1
ATOM 1915 C C . PRO A 1 296 ? 66.069 -22.905 -22.110 1.00 59.48 384 PRO A C 1
ATOM 1916 O O . PRO A 1 296 ? 66.965 -22.164 -21.701 1.00 58.71 384 PRO A O 1
ATOM 1920 N N . THR A 1 297 ? 64.875 -22.482 -22.517 1.00 64.95 385 THR A N 1
ATOM 1921 C CA . THR A 1 297 ? 64.530 -21.071 -22.696 1.00 69.26 385 THR A CA 1
ATOM 1922 C C . THR A 1 297 ? 63.414 -20.659 -21.728 1.00 74.78 385 THR A C 1
ATOM 1923 O O . THR A 1 297 ? 62.357 -21.303 -21.678 1.00 75.34 385 THR A O 1
ATOM 1927 N N . SER A 1 298 ? 63.640 -19.578 -20.983 1.00 78.95 386 SER A N 1
ATOM 1928 C CA . SER A 1 298 ? 62.689 -19.125 -19.965 1.00 81.58 386 SER A CA 1
ATOM 1929 C C . SER A 1 298 ? 62.448 -17.617 -19.983 1.00 81.86 386 SER A C 1
ATOM 1930 O O . SER A 1 298 ? 63.400 -16.828 -19.949 1.00 79.63 386 SER A O 1
ATOM 1933 N N . ARG A 1 299 ? 61.171 -17.235 -20.026 1.00 82.60 387 ARG A N 1
ATOM 1934 C CA . ARG A 1 299 ? 60.764 -15.835 -19.901 1.00 83.37 387 ARG A CA 1
ATOM 1935 C C . ARG A 1 299 ? 60.618 -15.462 -18.426 1.00 83.84 387 ARG A C 1
ATOM 1936 O O . ARG A 1 299 ? 59.702 -15.930 -17.748 1.00 85.92 387 ARG A O 1
ATOM 1938 N N . GLY A 1 300 ? 61.524 -14.620 -17.937 1.00 80.99 388 GLY A N 1
ATOM 1939 C CA . GLY A 1 300 ? 61.530 -14.223 -16.541 1.00 78.86 388 GLY A CA 1
ATOM 1940 C C . GLY A 1 300 ? 60.367 -13.325 -16.167 1.00 75.44 388 GLY A C 1
ATOM 1941 O O . GLY A 1 300 ? 59.691 -12.759 -17.031 1.00 72.10 388 GLY A O 1
ATOM 1942 N N . PHE A 1 301 ? 60.137 -13.190 -14.865 1.00 77.53 389 PHE A N 1
ATOM 1943 C CA . PHE A 1 301 ? 58.990 -12.439 -14.373 1.00 79.60 389 PHE A CA 1
ATOM 1944 C C . PHE A 1 301 ? 59.055 -10.960 -14.749 1.00 81.72 389 PHE A C 1
ATOM 1945 O O . PHE A 1 301 ? 58.034 -10.366 -15.103 1.00 81.99 389 PHE A O 1
ATOM 1953 N N . ALA A 1 302 ? 60.238 -10.357 -14.680 1.00 83.50 390 ALA A N 1
ATOM 1954 C CA . ALA A 1 302 ? 60.393 -9.045 -15.290 1.00 86.53 390 ALA A CA 1
ATOM 1955 C C . ALA A 1 302 ? 60.005 -9.203 -16.763 1.00 88.38 390 ALA A C 1
ATOM 1956 O O . ALA A 1 302 ? 58.984 -8.676 -17.216 1.00 88.62 390 ALA A O 1
ATOM 1958 N N . GLY A 1 303 ? 60.818 -9.964 -17.492 1.00 88.74 391 GLY A N 1
ATOM 1959 C CA . GLY A 1 303 ? 60.584 -10.239 -18.899 1.00 85.32 391 GLY A CA 1
ATOM 1960 C C . GLY A 1 303 ? 61.866 -10.505 -19.668 1.00 83.93 391 GLY A C 1
ATOM 1961 O O . GLY A 1 303 ? 61.835 -10.708 -20.875 1.00 83.10 391 GLY A O 1
ATOM 1962 N N . ASN A 1 304 ? 62.993 -10.529 -18.959 1.00 85.19 392 ASN A N 1
ATOM 1963 C CA . ASN A 1 304 ? 64.322 -10.580 -19.585 1.00 84.88 392 ASN A CA 1
ATOM 1964 C C . ASN A 1 304 ? 64.760 -11.983 -20.025 1.00 83.89 392 ASN A C 1
ATOM 1965 O O . ASN A 1 304 ? 65.214 -12.783 -19.211 1.00 85.98 392 ASN A O 1
ATOM 1967 N N . ILE A 1 305 ? 64.656 -12.255 -21.323 1.00 81.12 393 ILE A N 1
ATOM 1968 C CA . ILE A 1 305 ? 64.921 -13.586 -21.870 1.00 81.21 393 ILE A CA 1
ATOM 1969 C C . ILE A 1 305 ? 66.393 -13.987 -21.880 1.00 82.74 393 ILE A C 1
ATOM 1970 O O . ILE A 1 305 ? 67.232 -13.313 -22.482 1.00 81.80 393 ILE A O 1
ATOM 1975 N N . VAL A 1 306 ? 66.698 -15.089 -21.205 1.00 82.55 394 VAL A N 1
ATOM 1976 C CA . VAL A 1 306 ? 67.930 -15.811 -21.466 1.00 81.32 394 VAL A CA 1
ATOM 1977 C C . VAL A 1 306 ? 67.548 -16.814 -22.538 1.00 79.07 394 VAL A C 1
ATOM 1978 O O . VAL A 1 306 ? 66.541 -17.516 -22.415 1.00 80.05 394 VAL A O 1
ATOM 1982 N N . LEU A 1 307 ? 68.308 -16.854 -23.619 1.00 72.84 395 LEU A N 1
ATOM 1983 C CA . LEU A 1 307 ? 67.950 -17.772 -24.676 1.00 67.12 395 LEU A CA 1
ATOM 1984 C C . LEU A 1 307 ? 68.458 -19.151 -24.283 1.00 61.11 395 LEU A C 1
ATOM 1985 O O . LEU A 1 307 ? 69.599 -19.290 -23.843 1.00 61.25 395 LEU A O 1
ATOM 1990 N N . GLY A 1 308 ? 67.597 -20.159 -24.394 1.00 55.19 396 GLY A N 1
ATOM 1991 C CA . GLY A 1 308 ? 68.048 -21.530 -24.235 1.00 54.40 396 GLY A CA 1
ATOM 1992 C C . GLY A 1 308 ? 69.243 -21.690 -25.151 1.00 53.14 396 GLY A C 1
ATOM 1993 O O . GLY A 1 308 ? 69.470 -20.847 -26.027 1.00 50.64 396 GLY A O 1
ATOM 1994 N N . ASP A 1 309 ? 70.008 -22.757 -24.974 1.00 49.94 397 ASP A N 1
ATOM 1995 C CA . ASP A 1 309 ? 71.155 -22.997 -25.840 1.00 47.71 397 ASP A CA 1
ATOM 1996 C C . ASP A 1 309 ? 70.716 -23.053 -27.301 1.00 46.28 397 ASP A C 1
ATOM 1997 O O . ASP A 1 309 ? 69.571 -23.410 -27.620 1.00 47.15 397 ASP A O 1
ATOM 1999 N N . ILE A 1 310 ? 71.634 -22.696 -28.191 1.00 47.26 398 ILE A N 1
ATOM 2000 C CA . ILE A 1 310 ? 71.350 -22.722 -29.614 1.00 44.06 398 ILE A CA 1
ATOM 2001 C C . ILE A 1 310 ? 72.348 -23.658 -30.267 1.00 44.53 398 ILE A C 1
ATOM 2002 O O . ILE A 1 310 ? 73.563 -23.456 -30.164 1.00 45.56 398 ILE A O 1
ATOM 2007 N N . ILE A 1 311 ? 71.833 -24.697 -30.916 1.00 41.78 399 ILE A N 1
ATOM 2008 C CA . ILE A 1 311 ? 72.684 -25.726 -31.505 1.00 47.51 399 ILE A CA 1
ATOM 2009 C C . ILE A 1 311 ? 73.088 -25.333 -32.923 1.00 46.65 399 ILE A C 1
ATOM 2010 O O . ILE A 1 311 ? 72.237 -25.249 -33.817 1.00 43.25 399 ILE A O 1
ATOM 2015 N N . VAL A 1 312 ? 74.388 -25.103 -33.123 1.00 51.48 400 VAL A N 1
ATOM 2016 C CA . VAL A 1 312 ? 74.886 -24.570 -34.395 1.00 51.43 400 VAL A CA 1
ATOM 2017 C C . VAL A 1 312 ? 75.661 -25.620 -35.186 1.00 55.93 400 VAL A C 1
ATOM 2018 O O . VAL A 1 312 ? 75.823 -25.508 -36.406 1.00 56.85 400 VAL A O 1
ATOM 2022 N N . ALA A 1 313 ? 76.099 -26.666 -34.493 1.00 54.60 401 ALA A N 1
ATOM 2023 C CA . ALA A 1 313 ? 76.851 -27.734 -35.132 1.00 52.90 401 ALA A CA 1
ATOM 2024 C C . ALA A 1 313 ? 76.699 -29.070 -34.391 1.00 49.89 401 ALA A C 1
ATOM 2025 O O . ALA A 1 313 ? 76.727 -29.113 -33.165 1.00 50.12 401 ALA A O 1
ATOM 2027 N N . VAL A 1 314 ? 76.556 -30.151 -35.147 1.00 50.63 402 VAL A N 1
ATOM 2028 C CA . VAL A 1 314 ? 76.660 -31.489 -34.571 1.00 55.34 402 VAL A CA 1
ATOM 2029 C C . VAL A 1 314 ? 78.013 -32.090 -34.935 1.00 61.56 402 VAL A C 1
ATOM 2030 O O . VAL A 1 314 ? 78.257 -32.438 -36.095 1.00 62.63 402 VAL A O 1
ATOM 2034 N N . ASP A 1 315 ? 78.881 -32.235 -33.939 1.00 64.89 403 ASP A N 1
ATOM 2035 C CA . ASP A 1 315 ? 80.254 -32.623 -34.209 1.00 71.96 403 ASP A CA 1
ATOM 2036 C C . ASP A 1 315 ? 80.880 -31.472 -34.996 1.00 81.60 403 ASP A C 1
ATOM 2037 O O . ASP A 1 315 ? 81.133 -30.395 -34.448 1.00 79.66 403 ASP A O 1
ATOM 2042 N N . ASP A 1 316 ? 81.094 -31.697 -36.289 1.00 87.39 404 ASP A N 1
ATOM 2043 C CA . ASP A 1 316 ? 81.672 -30.678 -37.155 1.00 90.28 404 ASP A CA 1
ATOM 2044 C C . ASP A 1 316 ? 80.602 -29.953 -37.974 1.00 89.31 404 ASP A C 1
ATOM 2045 O O . ASP A 1 316 ? 80.618 -28.728 -38.085 1.00 91.41 404 ASP A O 1
ATOM 2047 N N . LYS A 1 317 ? 79.671 -30.726 -38.528 1.00 87.61 405 LYS A N 1
ATOM 2048 C CA . LYS A 1 317 ? 78.704 -30.241 -39.518 1.00 82.81 405 LYS A CA 1
ATOM 2049 C C . LYS A 1 317 ? 77.716 -29.194 -39.008 1.00 83.43 405 LYS A C 1
ATOM 2050 O O . LYS A 1 317 ? 76.973 -29.443 -38.057 1.00 84.70 405 LYS A O 1
ATOM 2056 N N . PRO A 1 318 ? 77.692 -28.022 -39.670 1.00 80.48 406 PRO A N 1
ATOM 2057 C CA . PRO A 1 318 ? 76.875 -26.863 -39.289 1.00 74.14 406 PRO A CA 1
ATOM 2058 C C . PRO A 1 318 ? 75.374 -27.125 -39.373 1.00 63.60 406 PRO A C 1
ATOM 2059 O O . PRO A 1 318 ? 74.905 -27.833 -40.268 1.00 58.84 406 PRO A O 1
ATOM 2063 N N . VAL A 1 319 ? 74.634 -26.518 -38.449 1.00 60.65 407 VAL A N 1
ATOM 2064 C CA . VAL A 1 319 ? 73.184 -26.650 -38.378 1.00 53.80 407 VAL A CA 1
ATOM 2065 C C . VAL A 1 319 ? 72.517 -25.284 -38.558 1.00 49.43 407 VAL A C 1
ATOM 2066 O O . VAL A 1 319 ? 72.656 -24.405 -37.704 1.00 43.64 407 VAL A O 1
ATOM 2070 N N . LYS A 1 320 ? 71.771 -25.130 -39.650 1.00 52.60 408 LYS A N 1
ATOM 2071 C CA . LYS A 1 320 ? 71.135 -23.857 -39.995 1.00 52.85 408 LYS A CA 1
ATOM 2072 C C . LYS A 1 320 ? 69.875 -23.600 -39.171 1.00 50.79 408 LYS A C 1
ATOM 2073 O O . LYS A 1 320 ? 69.628 -22.474 -38.733 1.00 46.81 408 LYS A O 1
ATOM 2075 N N . ASN A 1 321 ? 69.085 -24.652 -38.967 1.00 43.80 409 ASN A N 1
ATOM 2076 C CA . ASN A 1 321 ? 67.816 -24.541 -38.262 1.00 42.76 409 ASN A CA 1
ATOM 2077 C C . ASN A 1 321 ? 67.378 -25.877 -37.687 1.00 45.00 409 ASN A C 1
ATOM 2078 O O . ASN A 1 321 ? 68.112 -26.864 -37.747 1.00 44.71 409 ASN A O 1
ATOM 2083 N N . LYS A 1 322 ? 66.159 -25.906 -37.167 1.00 43.23 410 LYS A N 1
ATOM 2084 C CA . LYS A 1 322 ? 65.610 -27.096 -36.530 1.00 43.11 410 LYS A CA 1
ATOM 2085 C C . LYS A 1 322 ? 65.492 -28.292 -37.474 1.00 45.37 410 LYS A C 1
ATOM 2086 O O . LYS A 1 322 ? 65.859 -29.417 -37.116 1.00 45.08 410 LYS A O 1
ATOM 2092 N N . ALA A 1 323 ? 64.963 -28.039 -38.671 1.00 43.38 411 ALA A N 1
ATOM 2093 C CA . ALA A 1 323 ? 64.725 -29.073 -39.669 1.00 45.44 411 ALA A CA 1
ATOM 2094 C C . ALA A 1 323 ? 66.022 -29.757 -40.023 1.00 46.51 411 ALA A C 1
ATOM 2095 O O . ALA A 1 323 ? 66.078 -30.987 -40.165 1.00 48.31 411 ALA A O 1
ATOM 2097 N N . GLU A 1 324 ? 67.067 -28.951 -40.168 1.00 42.50 412 GLU A N 1
ATOM 2098 C CA . GLU A 1 324 ? 68.379 -29.466 -40.506 1.00 47.19 412 GLU A CA 1
ATOM 2099 C C . GLU A 1 324 ? 68.991 -30.298 -39.390 1.00 49.57 412 GLU A C 1
ATOM 2100 O O . GLU A 1 324 ? 69.613 -31.322 -39.660 1.00 48.90 412 GLU A O 1
ATOM 2106 N N . LEU A 1 325 ? 68.828 -29.865 -38.142 1.00 47.77 413 LEU A N 1
ATOM 2107 C CA . LEU A 1 325 ? 69.318 -30.659 -37.016 1.00 43.36 413 LEU A CA 1
ATOM 2108 C C . LEU A 1 325 ? 68.673 -32.055 -37.049 1.00 43.72 413 LEU A C 1
ATOM 2109 O O . LEU A 1 325 ? 69.363 -33.088 -36.999 1.00 40.16 413 LEU A O 1
ATOM 2114 N N . MET A 1 326 ? 67.352 -32.087 -37.166 1.00 42.73 414 MET A N 1
ATOM 2115 C CA . MET A 1 326 ? 66.644 -33.363 -37.244 1.00 45.55 414 MET A CA 1
ATOM 2116 C C . MET A 1 326 ? 67.178 -34.215 -38.390 1.00 47.69 414 MET A C 1
ATOM 2117 O O . MET A 1 326 ? 67.513 -35.388 -38.205 1.00 45.81 414 MET A O 1
ATOM 2122 N N . LYS A 1 327 ? 67.255 -33.623 -39.575 1.00 45.66 415 LYS A N 1
ATOM 2123 C CA . LYS A 1 327 ? 67.782 -34.324 -40.741 1.00 52.62 415 LYS A CA 1
ATOM 2124 C C . LYS A 1 327 ? 69.177 -34.888 -40.477 1.00 52.21 415 LYS A C 1
ATOM 2125 O O . LYS A 1 327 ? 69.470 -36.031 -40.823 1.00 56.95 415 LYS A O 1
ATOM 2131 N N . ILE A 1 328 ? 70.034 -34.088 -39.856 1.00 49.61 416 ILE A N 1
ATOM 2132 C CA . ILE A 1 328 ? 71.398 -34.521 -39.576 1.00 51.12 416 ILE A CA 1
ATOM 2133 C C . ILE A 1 328 ? 71.417 -35.687 -38.593 1.00 54.92 416 ILE A C 1
ATOM 2134 O O . ILE A 1 328 ? 72.141 -36.670 -38.784 1.00 56.13 416 ILE A O 1
ATOM 2139 N N . LEU A 1 329 ? 70.620 -35.571 -37.536 1.00 54.74 417 LEU A N 1
ATOM 2140 C CA . LEU A 1 329 ? 70.580 -36.601 -36.502 1.00 56.33 417 LEU A CA 1
ATOM 2141 C C . LEU A 1 329 ? 70.055 -37.920 -37.044 1.00 57.35 417 LEU A C 1
ATOM 2142 O O . LEU A 1 329 ? 70.524 -38.989 -36.645 1.00 61.35 417 LEU A O 1
ATOM 2147 N N . ASP A 1 330 ? 69.089 -37.844 -37.957 1.00 55.82 418 ASP A N 1
ATOM 2148 C CA . ASP A 1 330 ? 68.463 -39.040 -38.519 1.00 61.13 418 ASP A CA 1
ATOM 2149 C C . ASP A 1 330 ? 69.447 -39.965 -39.251 1.00 66.34 418 ASP A C 1
ATOM 2150 O O . ASP A 1 330 ? 69.094 -41.093 -39.603 1.00 65.75 418 ASP A O 1
ATOM 2152 N N . GLU A 1 331 ? 70.674 -39.493 -39.474 1.00 68.96 419 GLU A N 1
ATOM 2153 C CA . GLU A 1 331 ? 71.681 -40.297 -40.169 1.00 71.61 419 GLU A CA 1
ATOM 2154 C C . GLU A 1 331 ? 72.672 -40.953 -39.208 1.00 69.06 419 GLU A C 1
ATOM 2155 O O . GLU A 1 331 ? 73.462 -41.817 -39.603 1.00 70.32 419 GLU A O 1
ATOM 2161 N N . TYR A 1 332 ? 72.622 -40.544 -37.945 1.00 61.85 420 TYR A N 1
ATOM 2162 C CA . TYR A 1 332 ? 73.380 -41.211 -36.890 1.00 56.08 420 TYR A CA 1
ATOM 2163 C C . TYR A 1 332 ? 72.655 -42.467 -36.399 1.00 50.83 420 TYR A C 1
ATOM 2164 O O . TYR A 1 332 ? 71.509 -42.734 -36.780 1.00 47.77 420 TYR A O 1
ATOM 2173 N N . SER A 1 333 ? 73.322 -43.232 -35.544 1.00 53.72 421 SER A N 1
ATOM 2174 C CA . SER A 1 333 ? 72.720 -44.421 -34.948 1.00 53.36 421 SER A CA 1
ATOM 2175 C C . SER A 1 333 ? 72.547 -44.270 -33.439 1.00 50.49 421 SER A C 1
ATOM 2176 O O . SER A 1 333 ? 73.273 -43.515 -32.787 1.00 48.55 421 SER A O 1
ATOM 2179 N N . VAL A 1 334 ? 71.624 -45.050 -32.883 1.00 49.37 422 VAL A N 1
ATOM 2180 C CA . VAL A 1 334 ? 71.348 -45.021 -31.450 1.00 45.26 422 VAL A CA 1
ATOM 2181 C C . VAL A 1 334 ? 72.594 -45.095 -30.552 1.00 54.47 422 VAL A C 1
ATOM 2182 O O . VAL A 1 334 ? 72.671 -44.427 -29.528 1.00 57.50 422 VAL A O 1
ATOM 2186 N N . GLY A 1 335 ? 73.597 -45.870 -30.921 1.00 47.91 423 GLY A N 1
ATOM 2187 C CA . GLY A 1 335 ? 74.803 -45.836 -30.104 1.00 58.98 423 GLY A CA 1
ATOM 2188 C C . GLY A 1 335 ? 75.513 -44.479 -29.964 1.00 52.73 423 GLY A C 1
ATOM 2189 O O . GLY A 1 335 ? 76.085 -44.139 -28.916 1.00 52.52 423 GLY A O 1
ATOM 2190 N N . ASP A 1 336 ? 75.467 -43.703 -31.032 1.00 47.24 424 ASP A N 1
ATOM 2191 C CA . ASP A 1 336 ? 76.432 -42.623 -31.265 1.00 55.23 424 ASP A CA 1
ATOM 2192 C C . ASP A 1 336 ? 76.547 -41.521 -30.205 1.00 52.77 424 ASP A C 1
ATOM 2193 O O . ASP A 1 336 ? 75.546 -40.984 -29.745 1.00 53.12 424 ASP A O 1
ATOM 2198 N N . LYS A 1 337 ? 77.782 -41.197 -29.823 1.00 53.55 425 LYS A N 1
ATOM 2199 C CA . LYS A 1 337 ? 78.064 -40.006 -29.021 1.00 55.57 425 LYS A CA 1
ATOM 2200 C C . LYS A 1 337 ? 78.491 -38.854 -29.945 1.00 58.94 425 LYS A C 1
ATOM 2201 O O . LYS A 1 337 ? 79.432 -38.997 -30.728 1.00 62.25 425 LYS A O 1
ATOM 2203 N N . VAL A 1 338 ? 77.807 -37.719 -29.849 1.00 57.06 426 VAL A N 1
ATOM 2204 C CA . VAL A 1 338 ? 78.121 -36.556 -30.685 1.00 58.06 426 VAL A CA 1
ATOM 2205 C C . VAL A 1 338 ? 78.521 -35.338 -29.852 1.00 61.00 426 VAL A C 1
ATOM 2206 O O . VAL A 1 338 ? 78.222 -35.264 -28.655 1.00 63.10 426 VAL A O 1
ATOM 2210 N N . THR A 1 339 ? 79.209 -34.390 -30.486 1.00 60.34 427 THR A N 1
ATOM 2211 C CA . THR A 1 339 ? 79.566 -33.137 -29.828 1.00 61.65 427 THR A CA 1
ATOM 2212 C C . THR A 1 339 ? 78.715 -32.025 -30.408 1.00 53.62 427 THR A C 1
ATOM 2213 O O . THR A 1 339 ? 78.725 -31.804 -31.620 1.00 48.11 427 THR A O 1
ATOM 2217 N N . LEU A 1 340 ? 77.960 -31.343 -29.553 1.00 51.90 428 LEU A N 1
ATOM 2218 C CA . LEU A 1 340 ? 77.109 -30.255 -30.013 1.00 52.00 428 LEU A CA 1
ATOM 2219 C C . LEU A 1 340 ? 77.822 -28.927 -29.791 1.00 58.71 428 LEU A C 1
ATOM 2220 O O . LEU A 1 340 ? 78.187 -28.594 -28.659 1.00 61.49 428 LEU A O 1
ATOM 2225 N N . LYS A 1 341 ? 78.035 -28.165 -30.857 1.00 60.06 429 LYS A N 1
ATOM 2226 C CA . LYS A 1 341 ? 78.546 -26.808 -30.665 1.00 62.09 429 LYS A CA 1
ATOM 2227 C C . LYS A 1 341 ? 77.363 -25.889 -30.401 1.00 56.22 429 LYS A C 1
ATOM 2228 O O . LYS A 1 341 ? 76.462 -25.774 -31.233 1.00 56.84 429 LYS A O 1
ATOM 2234 N N . ILE A 1 342 ? 77.337 -25.269 -29.223 1.00 54.27 430 ILE A N 1
ATOM 2235 C CA . ILE A 1 342 ? 76.177 -24.464 -28.859 1.00 54.55 430 ILE A CA 1
ATOM 2236 C C . ILE A 1 342 ? 76.494 -22.995 -28.543 1.00 57.30 430 ILE A C 1
ATOM 2237 O O . ILE A 1 342 ? 77.571 -22.673 -28.034 1.00 59.23 430 ILE A O 1
ATOM 2242 N N . LYS A 1 343 ? 75.532 -22.124 -28.839 1.00 54.48 431 LYS A N 1
ATOM 2243 C CA . LYS A 1 343 ? 75.588 -20.719 -28.448 1.00 56.71 431 LYS A CA 1
ATOM 2244 C C . LYS A 1 343 ? 74.755 -20.531 -27.186 1.00 56.72 431 LYS A C 1
ATOM 2245 O O . LYS A 1 343 ? 73.539 -20.711 -27.201 1.00 59.96 431 LYS A O 1
ATOM 2251 N N . ARG A 1 344 ? 75.419 -20.192 -26.087 1.00 56.11 432 ARG A N 1
ATOM 2252 C CA . ARG A 1 344 ? 74.750 -19.944 -24.813 1.00 54.37 432 ARG A CA 1
ATOM 2253 C C . ARG A 1 344 ? 74.854 -18.448 -24.513 1.00 55.43 432 ARG A C 1
ATOM 2254 O O . ARG A 1 344 ? 75.779 -18.015 -23.844 1.00 54.21 432 ARG A O 1
ATOM 2262 N N . GLY A 1 345 ? 73.904 -17.658 -25.001 1.00 59.46 433 GLY A N 1
ATOM 2263 C CA . GLY A 1 345 ? 74.022 -16.210 -24.891 1.00 64.75 433 GLY A CA 1
ATOM 2264 C C . GLY A 1 345 ? 75.087 -15.703 -25.849 1.00 68.70 433 GLY A C 1
ATOM 2265 O O . GLY A 1 345 ? 74.927 -15.796 -27.064 1.00 68.78 433 GLY A O 1
ATOM 2266 N N . ASN A 1 346 ? 76.186 -15.178 -25.321 1.00 73.49 434 ASN A N 1
ATOM 2267 C CA . ASN A 1 346 ? 77.236 -14.678 -26.200 1.00 80.38 434 ASN A CA 1
ATOM 2268 C C . ASN A 1 346 ? 78.322 -15.695 -26.493 1.00 84.96 434 ASN A C 1
ATOM 2269 O O . ASN A 1 346 ? 78.920 -15.675 -27.570 1.00 86.20 434 ASN A O 1
ATOM 2274 N N . GLU A 1 347 ? 78.572 -16.585 -25.539 1.00 87.67 435 GLU A N 1
ATOM 2275 C CA . GLU A 1 347 ? 79.735 -17.462 -25.617 1.00 89.62 435 GLU A CA 1
ATOM 2276 C C . GLU A 1 347 ? 79.489 -18.729 -26.432 1.00 86.04 435 GLU A C 1
ATOM 2277 O O . GLU A 1 347 ? 78.371 -19.244 -26.493 1.00 85.66 435 GLU A O 1
ATOM 2283 N N . ASP A 1 348 ? 80.554 -19.220 -27.053 1.00 83.34 436 ASP A N 1
ATOM 2284 C CA . ASP A 1 348 ? 80.495 -20.436 -27.841 1.00 81.55 436 ASP A CA 1
ATOM 2285 C C . ASP A 1 348 ? 81.018 -21.604 -26.988 1.00 81.00 436 ASP A C 1
ATOM 2286 O O . ASP A 1 348 ? 82.142 -21.555 -26.481 1.00 81.97 436 ASP A O 1
ATOM 2291 N N . LEU A 1 349 ? 80.192 -22.640 -26.818 1.00 77.41 437 LEU A N 1
ATOM 2292 C CA . LEU A 1 349 ? 80.521 -23.752 -25.917 1.00 75.76 437 LEU A CA 1
ATOM 2293 C C . LEU A 1 349 ? 80.215 -25.114 -26.534 1.00 74.77 437 LEU A C 1
ATOM 2294 O O . LEU A 1 349 ? 79.525 -25.203 -27.550 1.00 73.62 437 LEU A O 1
ATOM 2296 N N . GLU A 1 350 ? 80.724 -26.171 -25.905 1.00 76.51 438 GLU A N 1
ATOM 2297 C CA . GLU A 1 350 ? 80.525 -27.539 -26.390 1.00 78.11 438 GLU A CA 1
ATOM 2298 C C . GLU A 1 350 ? 79.997 -28.490 -25.318 1.00 75.43 438 GLU A C 1
ATOM 2299 O O . GLU A 1 350 ? 80.574 -28.601 -24.234 1.00 73.76 438 GLU A O 1
ATOM 2305 N N . LEU A 1 351 ? 78.911 -29.188 -25.639 1.00 72.88 439 LEU A N 1
ATOM 2306 C CA . LEU A 1 351 ? 78.367 -30.222 -24.768 1.00 72.13 439 LEU A CA 1
ATOM 2307 C C . LEU A 1 351 ? 78.251 -31.520 -25.563 1.00 71.96 439 LEU A C 1
ATOM 2308 O O . LEU A 1 351 ? 77.858 -31.508 -26.734 1.00 70.18 439 LEU A O 1
ATOM 2313 N N . LYS A 1 352 ? 78.610 -32.633 -24.930 1.00 71.29 440 LYS A N 1
ATOM 2314 C CA . LYS A 1 352 ? 78.587 -33.933 -25.590 1.00 67.11 440 LYS A CA 1
ATOM 2315 C C . LYS A 1 352 ? 77.401 -34.752 -25.092 1.00 58.49 440 LYS A C 1
ATOM 2316 O O . LYS A 1 352 ? 76.985 -34.624 -23.938 1.00 56.86 440 LYS A O 1
ATOM 2322 N N . ILE A 1 353 ? 76.855 -35.594 -25.962 1.00 58.25 441 ILE A N 1
ATOM 2323 C CA . ILE A 1 353 ? 75.650 -36.339 -25.626 1.00 53.05 441 ILE A CA 1
ATOM 2324 C C . ILE A 1 353 ? 75.537 -37.620 -26.442 1.00 52.69 441 ILE A C 1
ATOM 2325 O O . ILE A 1 353 ? 75.894 -37.666 -27.616 1.00 51.02 441 ILE A O 1
ATOM 2330 N N . SER A 1 354 ? 75.044 -38.670 -25.807 1.00 57.23 442 SER A N 1
ATOM 2331 C CA . SER A 1 354 ? 74.767 -39.896 -26.522 1.00 47.97 442 SER A CA 1
ATOM 2332 C C . SER A 1 354 ? 73.369 -39.783 -27.107 1.00 46.34 442 SER A C 1
ATOM 2333 O O . SER A 1 354 ? 72.458 -39.282 -26.447 1.00 46.08 442 SER A O 1
ATOM 2336 N N . LEU A 1 355 ? 73.209 -40.238 -28.347 1.00 45.33 443 LEU A N 1
ATOM 2337 C CA . LEU A 1 355 ? 71.897 -40.304 -28.973 1.00 43.95 443 LEU A CA 1
ATOM 2338 C C . LEU A 1 355 ? 71.190 -41.564 -28.490 1.00 44.95 443 LEU A C 1
ATOM 2339 O O . LEU A 1 355 ? 71.824 -42.580 -28.241 1.00 46.38 443 LEU A O 1
ATOM 2344 N N . GLU A 1 356 ? 69.874 -41.482 -28.345 1.00 44.30 444 GLU A N 1
ATOM 2345 C CA . GLU A 1 356 ? 69.074 -42.631 -27.935 1.00 47.98 444 GLU A CA 1
ATOM 2346 C C . GLU A 1 356 ? 67.882 -42.624 -28.855 1.00 43.74 444 GLU A C 1
ATOM 2347 O O . GLU A 1 356 ? 67.725 -41.695 -29.656 1.00 42.14 444 GLU A O 1
ATOM 2353 N N . GLU A 1 357 ? 67.046 -43.647 -28.767 1.00 44.31 445 GLU A N 1
ATOM 2354 C CA . GLU A 1 357 ? 65.905 -43.714 -29.672 1.00 51.89 445 GLU A CA 1
ATOM 2355 C C . GLU A 1 357 ? 65.024 -42.490 -29.506 1.00 58.17 445 GLU A C 1
ATOM 2356 O O . GLU A 1 357 ? 64.535 -42.207 -28.406 1.00 61.26 445 GLU A O 1
ATOM 2362 N N . LYS A 1 358 ? 64.850 -41.762 -30.606 1.00 60.25 446 LYS A N 1
ATOM 2363 C CA . LYS A 1 358 ? 64.017 -40.567 -30.652 1.00 67.47 446 LYS A CA 1
ATOM 2364 C C . LYS A 1 358 ? 62.562 -40.999 -30.741 1.00 74.28 446 LYS A C 1
ATOM 2365 O O . LYS A 1 358 ? 62.049 -41.290 -31.823 1.00 75.08 446 LYS A O 1
ATOM 2371 N N . SER A 1 359 ? 61.908 -41.048 -29.586 1.00 79.25 447 SER A N 1
ATOM 2372 C CA . SER A 1 359 ? 60.551 -41.572 -29.483 1.00 80.84 447 SER A CA 1
ATOM 2373 C C . SER A 1 359 ? 59.510 -40.454 -29.452 1.00 80.91 447 SER A C 1
ATOM 2374 O O . SER A 1 359 ? 58.481 -40.532 -30.128 1.00 81.67 447 SER A O 1
ATOM 2377 N N . SER A 1 360 ? 59.788 -39.416 -28.665 1.00 79.72 448 SER A N 1
ATOM 2378 C CA . SER A 1 360 ? 58.879 -38.283 -28.515 1.00 79.57 448 SER A CA 1
ATOM 2379 C C . SER A 1 360 ? 58.357 -37.759 -29.856 1.00 79.00 448 SER A C 1
ATOM 2380 O O . SER A 1 360 ? 59.100 -37.680 -30.836 1.00 79.06 448 SER A O 1
ATOM 2383 N N . LEU A 1 361 ? 57.077 -37.400 -29.896 1.00 77.36 449 LEU A N 1
ATOM 2384 C CA . LEU A 1 361 ? 56.498 -36.804 -31.095 1.00 74.77 449 LEU A CA 1
ATOM 2385 C C . LEU A 1 361 ? 56.147 -35.332 -30.871 1.00 72.46 449 LEU A C 1
ATOM 2386 O O . LEU A 1 361 ? 55.766 -34.927 -29.770 1.00 73.76 449 LEU A O 1
ATOM 2391 N N . GLU A 1 362 ? 56.289 -34.538 -31.928 1.00 66.32 450 GLU A N 1
ATOM 2392 C CA . GLU A 1 362 ? 56.052 -33.099 -31.864 1.00 65.02 450 GLU A CA 1
ATOM 2393 C C . GLU A 1 362 ? 54.580 -32.776 -32.099 1.00 60.86 450 GLU A C 1
ATOM 2394 O O . GLU A 1 362 ? 54.143 -32.626 -33.243 1.00 58.23 450 GLU A O 1
ATOM 2396 N N . HIS A 1 363 ? 53.817 -32.654 -31.021 1.00 58.88 451 HIS A N 1
ATOM 2397 C CA . HIS A 1 363 ? 52.395 -32.397 -31.159 1.00 58.96 451 HIS A CA 1
ATOM 2398 C C . HIS A 1 363 ? 52.096 -30.906 -31.264 1.00 58.30 451 HIS A C 1
ATOM 2399 O O . HIS A 1 363 ? 52.326 -30.150 -30.326 1.00 59.98 451 HIS A O 1
ATOM 2406 N N . HIS A 1 364 ? 51.601 -30.480 -32.419 1.00 57.51 452 HIS A N 1
ATOM 2407 C CA . HIS A 1 364 ? 50.966 -29.179 -32.496 1.00 54.47 452 HIS A CA 1
ATOM 2408 C C . HIS A 1 364 ? 49.603 -29.491 -31.914 1.00 59.84 452 HIS A C 1
ATOM 2409 O O . HIS A 1 364 ? 49.248 -30.660 -31.791 1.00 64.87 452 HIS A O 1
ATOM 2416 N N . HIS A 1 365 ? 48.839 -28.491 -31.518 1.00 61.10 453 HIS A N 1
ATOM 2417 C CA . HIS A 1 365 ? 47.516 -28.808 -31.001 1.00 61.26 453 HIS A CA 1
ATOM 2418 C C . HIS A 1 365 ? 46.444 -28.039 -31.765 1.00 58.09 453 HIS A C 1
ATOM 2419 O O . HIS A 1 365 ? 45.506 -27.506 -31.183 1.00 57.76 453 HIS A O 1
ATOM 2426 N N . HIS A 1 366 ? 46.601 -27.988 -33.083 1.00 57.22 454 HIS A N 1
ATOM 2427 C CA . HIS A 1 366 ? 45.608 -27.367 -33.945 1.00 57.45 454 HIS A CA 1
ATOM 2428 C C . HIS A 1 366 ? 44.454 -28.336 -34.156 1.00 61.45 454 HIS A C 1
ATOM 2429 O O . HIS A 1 366 ? 44.640 -29.550 -34.094 1.00 61.95 454 HIS A O 1
ATOM 2436 N N . HIS A 1 367 ? 43.263 -27.804 -34.413 1.00 65.92 455 HIS A N 1
ATOM 2437 C CA . HIS A 1 367 ? 42.111 -28.654 -34.706 1.00 71.47 455 HIS A CA 1
ATOM 2438 C C . HIS A 1 367 ? 41.185 -28.015 -35.739 1.00 70.88 455 HIS A C 1
ATOM 2439 O O . HIS A 1 367 ? 40.331 -28.688 -36.320 1.00 71.33 455 HIS A O 1
ATOM 2446 N N . PRO B 1 16 ? 59.745 8.993 -57.561 1.00 76.97 104 PRO B N 1
ATOM 2447 C CA . PRO B 1 16 ? 60.011 7.581 -57.849 1.00 75.80 104 PRO B CA 1
ATOM 2448 C C . PRO B 1 16 ? 59.469 7.190 -59.227 1.00 76.29 104 PRO B C 1
ATOM 2449 O O . PRO B 1 16 ? 58.350 7.563 -59.588 1.00 76.32 104 PRO B O 1
ATOM 2451 N N . THR B 1 17 ? 60.262 6.436 -59.990 1.00 74.74 105 THR B N 1
ATOM 2452 C CA . THR B 1 17 ? 59.914 6.094 -61.373 1.00 73.74 105 THR B CA 1
ATOM 2453 C C . THR B 1 17 ? 58.749 5.101 -61.473 1.00 70.93 105 THR B C 1
ATOM 2454 O O . THR B 1 17 ? 58.739 4.074 -60.794 1.00 69.48 105 THR B O 1
ATOM 2458 N N . VAL B 1 18 ? 57.776 5.418 -62.329 1.00 69.14 106 VAL B N 1
ATOM 2459 C CA . VAL B 1 18 ? 56.590 4.579 -62.524 1.00 67.96 106 VAL B CA 1
ATOM 2460 C C . VAL B 1 18 ? 56.553 4.000 -63.939 1.00 66.63 106 VAL B C 1
ATOM 2461 O O . VAL B 1 18 ? 56.365 4.732 -64.913 1.00 68.94 106 VAL B O 1
ATOM 2465 N N . PHE B 1 19 ? 56.738 2.687 -64.047 1.00 63.62 107 PHE B N 1
ATOM 2466 C CA . PHE B 1 19 ? 56.750 2.015 -65.345 1.00 61.06 107 PHE B CA 1
ATOM 2467 C C . PHE B 1 19 ? 55.339 1.811 -65.898 1.00 55.73 107 PHE B C 1
ATOM 2468 O O . PHE B 1 19 ? 54.456 1.332 -65.184 1.00 55.22 107 PHE B O 1
ATOM 2476 N N . PRO B 1 20 ? 55.126 2.190 -67.174 1.00 58.70 108 PRO B N 1
ATOM 2477 C CA . PRO B 1 20 ? 53.809 2.114 -67.830 1.00 61.34 108 PRO B CA 1
ATOM 2478 C C . PRO B 1 20 ? 53.395 0.677 -68.150 1.00 64.87 108 PRO B C 1
ATOM 2479 O O . PRO B 1 20 ? 54.256 -0.201 -68.244 1.00 65.97 108 PRO B O 1
ATOM 2483 N N . ALA B 1 21 ? 52.095 0.450 -68.325 1.00 66.98 109 ALA B N 1
ATOM 2484 C CA . ALA B 1 21 ? 51.604 -0.848 -68.778 1.00 69.79 109 ALA B CA 1
ATOM 2485 C C . ALA B 1 21 ? 52.262 -1.213 -70.109 1.00 74.66 109 ALA B C 1
ATOM 2486 O O . ALA B 1 21 ? 52.145 -0.484 -71.099 1.00 76.23 109 ALA B O 1
ATOM 2488 N N . GLY B 1 22 ? 52.974 -2.336 -70.120 1.00 75.86 110 GLY B N 1
ATOM 2489 C CA . GLY B 1 22 ? 53.606 -2.829 -71.330 1.00 73.52 110 GLY B CA 1
ATOM 2490 C C . GLY B 1 22 ? 52.847 -4.033 -71.851 1.00 68.65 110 GLY B C 1
ATOM 2491 O O . GLY B 1 22 ? 51.840 -4.438 -71.263 1.00 67.53 110 GLY B O 1
ATOM 2492 N N . PRO B 1 23 ? 53.316 -4.605 -72.966 1.00 63.98 111 PRO B N 1
ATOM 2493 C CA . PRO B 1 23 ? 52.671 -5.792 -73.528 1.00 57.28 111 PRO B CA 1
ATOM 2494 C C . PRO B 1 23 ? 52.572 -6.935 -72.515 1.00 51.82 111 PRO B C 1
ATOM 2495 O O . PRO B 1 23 ? 53.391 -7.070 -71.603 1.00 51.82 111 PRO B O 1
ATOM 2499 N N . LEU B 1 24 ? 51.533 -7.742 -72.674 1.00 43.14 112 LEU B N 1
ATOM 2500 C CA . LEU B 1 24 ? 51.249 -8.829 -71.752 1.00 34.72 112 LEU B CA 1
ATOM 2501 C C . LEU B 1 24 ? 51.824 -10.107 -72.339 1.00 35.39 112 LEU B C 1
ATOM 2502 O O . LEU B 1 24 ? 52.017 -10.203 -73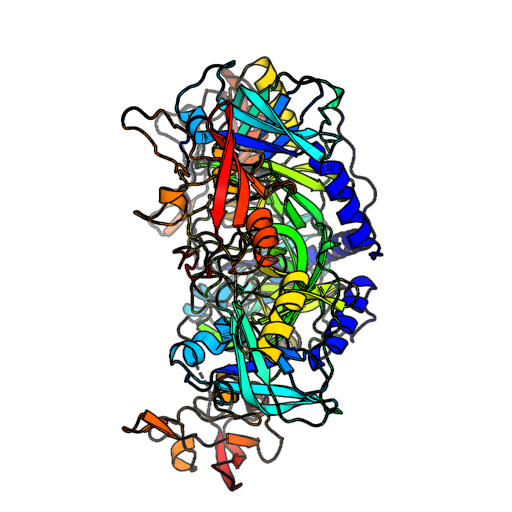.549 1.00 36.12 112 LEU B O 1
ATOM 2507 N N . PHE B 1 25 ? 52.107 -11.086 -71.494 1.00 34.03 113 PHE B N 1
ATOM 2508 C CA . PHE B 1 25 ? 52.525 -12.394 -71.997 1.00 37.23 113 PHE B CA 1
ATOM 2509 C C . PHE B 1 25 ? 51.345 -13.149 -72.614 1.00 36.46 113 PHE B C 1
ATOM 2510 O O . PHE B 1 25 ? 50.192 -12.785 -72.377 1.00 33.65 113 PHE B O 1
ATOM 2518 N N . PRO B 1 26 ? 51.633 -14.173 -73.443 1.00 35.61 114 PRO B N 1
ATOM 2519 C CA . PRO B 1 26 ? 50.581 -14.831 -74.227 1.00 38.73 114 PRO B CA 1
ATOM 2520 C C . PRO B 1 26 ? 49.387 -15.303 -73.412 1.00 38.47 114 PRO B C 1
ATOM 2521 O O . PRO B 1 26 ? 48.238 -15.003 -73.763 1.00 38.80 114 PRO B O 1
ATOM 2525 N N . THR B 1 27 ? 49.625 -16.045 -72.343 1.00 35.45 115 THR B N 1
ATOM 2526 C CA . THR B 1 27 ? 48.492 -16.627 -71.643 1.00 35.83 115 THR B CA 1
ATOM 2527 C C . THR B 1 27 ? 47.636 -15.563 -70.964 1.00 35.35 115 THR B C 1
ATOM 2528 O O . THR B 1 27 ? 46.407 -15.544 -71.140 1.00 32.97 115 THR B O 1
ATOM 2532 N N . GLU B 1 28 ? 48.269 -14.666 -70.205 1.00 32.50 116 GLU B N 1
ATOM 2533 C CA . GLU B 1 28 ? 47.499 -13.648 -69.490 1.00 33.19 116 GLU B CA 1
ATOM 2534 C C . GLU B 1 28 ? 46.856 -12.721 -70.517 1.00 31.68 116 GLU B C 1
ATOM 2535 O O . GLU B 1 28 ? 45.746 -12.219 -70.314 1.00 35.46 116 GLU B O 1
ATOM 2541 N N . GLY B 1 29 ? 47.541 -12.511 -71.632 1.00 31.88 117 GLY B N 1
ATOM 2542 C CA . GLY B 1 29 ? 47.010 -11.672 -72.695 1.00 34.21 117 GLY B CA 1
ATOM 2543 C C . GLY B 1 29 ? 45.679 -12.214 -73.189 1.00 34.25 117 GLY B C 1
ATOM 2544 O O . GLY B 1 29 ? 44.716 -11.461 -73.365 1.00 33.62 117 GLY B O 1
ATOM 2545 N N . ARG B 1 30 ? 45.625 -13.523 -73.422 1.00 34.67 118 ARG B N 1
ATOM 2546 C CA . ARG B 1 30 ? 44.410 -14.167 -73.929 0.93 36.37 118 ARG B CA 1
ATOM 2547 C C . ARG B 1 30 ? 43.271 -14.104 -72.920 1.00 33.91 118 ARG B C 1
ATOM 2548 O O . ARG B 1 30 ? 42.109 -13.949 -73.286 1.00 33.96 118 ARG B O 1
ATOM 2556 N N . ILE B 1 31 ? 43.610 -14.252 -71.647 1.00 33.21 119 ILE B N 1
ATOM 2557 C CA . ILE B 1 31 ? 42.620 -14.177 -70.566 1.00 32.75 119 ILE B CA 1
ATOM 2558 C C . ILE B 1 31 ? 42.032 -12.771 -70.485 1.00 36.02 119 ILE B C 1
ATOM 2559 O O . ILE B 1 31 ? 40.810 -12.596 -70.417 1.00 35.54 119 ILE B O 1
ATOM 2564 N N . VAL B 1 32 ? 42.908 -11.767 -70.498 1.00 32.47 120 VAL B N 1
ATOM 2565 C CA . VAL B 1 32 ? 42.482 -10.366 -70.553 1.00 28.97 120 VAL B CA 1
ATOM 2566 C C . VAL B 1 32 ? 41.500 -10.125 -71.688 1.00 31.83 120 VAL B C 1
ATOM 2567 O O . VAL B 1 32 ? 40.468 -9.470 -71.497 1.00 35.13 120 VAL B O 1
ATOM 2571 N N . GLN B 1 33 ? 41.802 -10.666 -72.866 1.00 32.14 121 GLN B N 1
ATOM 2572 C CA . GLN B 1 33 ? 40.939 -10.458 -74.026 1.00 33.55 121 GLN B CA 1
ATOM 2573 C C . GLN B 1 33 ? 39.630 -11.214 -73.869 1.00 38.56 121 GLN B C 1
ATOM 2574 O O . GLN B 1 33 ? 38.559 -10.689 -74.192 1.00 36.74 121 GLN B O 1
ATOM 2576 N N . LEU B 1 34 ? 39.709 -12.446 -73.371 1.00 38.84 122 LEU B N 1
ATOM 2577 C CA . LEU B 1 34 ? 38.509 -13.264 -73.204 1.00 42.28 122 LEU B CA 1
ATOM 2578 C C . LEU B 1 34 ? 37.571 -12.605 -72.219 1.00 39.26 122 LEU B C 1
ATOM 2579 O O . LEU B 1 34 ? 36.361 -12.555 -72.430 1.00 43.29 122 LEU B O 1
ATOM 2584 N N . PHE B 1 35 ? 38.138 -12.112 -71.128 1.00 32.69 123 PHE B N 1
ATOM 2585 C CA . PHE B 1 35 ? 37.348 -11.468 -70.096 1.00 33.50 123 PHE B CA 1
ATOM 2586 C C . PHE B 1 35 ? 36.652 -10.228 -70.650 1.00 38.22 123 PHE B C 1
ATOM 2587 O O . PHE B 1 35 ? 35.427 -10.104 -70.572 1.00 40.75 123 PHE B O 1
ATOM 2595 N N . GLU B 1 36 ? 37.435 -9.315 -71.214 1.00 36.44 124 GLU B N 1
ATOM 2596 C CA . GLU B 1 36 ? 36.883 -8.094 -71.784 1.00 41.40 124 GLU B CA 1
ATOM 2597 C C . GLU B 1 36 ? 35.725 -8.396 -72.737 1.00 39.02 124 GLU B C 1
ATOM 2598 O O . GLU B 1 36 ? 34.627 -7.860 -72.597 1.00 39.04 124 GLU B O 1
ATOM 2604 N N . LYS B 1 37 ? 35.977 -9.261 -73.707 1.00 38.49 125 LYS B N 1
ATOM 2605 C CA . LYS B 1 37 ? 34.970 -9.579 -74.703 1.00 42.97 125 LYS B CA 1
ATOM 2606 C C . LYS B 1 37 ? 33.682 -10.154 -74.090 1.00 43.69 125 LYS B C 1
ATOM 2607 O O . LYS B 1 37 ? 32.577 -9.869 -74.569 1.00 42.22 125 LYS B O 1
ATOM 2613 N N . ASN B 1 38 ? 33.807 -10.965 -73.041 1.00 36.70 126 ASN B N 1
ATOM 2614 C CA . ASN B 1 38 ? 32.616 -11.593 -72.476 1.00 38.73 126 ASN B CA 1
ATOM 2615 C C . ASN B 1 38 ? 31.894 -10.797 -71.404 1.00 39.58 126 ASN B C 1
ATOM 2616 O O . ASN B 1 38 ? 30.788 -11.171 -71.020 1.00 40.64 126 ASN B O 1
ATOM 2621 N N . THR B 1 39 ? 32.504 -9.715 -70.914 1.00 38.43 127 THR B N 1
ATOM 2622 C CA . THR B 1 39 ? 31.839 -8.889 -69.901 1.00 35.57 127 THR B CA 1
ATOM 2623 C C . THR B 1 39 ? 30.401 -8.545 -70.343 1.00 35.92 127 THR B C 1
ATOM 2624 O O . THR B 1 39 ? 29.457 -8.683 -69.565 1.00 40.13 127 THR B O 1
ATOM 2628 N N . TYR B 1 40 ? 30.236 -8.119 -71.595 1.00 36.28 128 TYR B N 1
ATOM 2629 C CA . TYR B 1 40 ? 28.920 -7.669 -72.087 1.00 43.26 128 TYR B CA 1
ATOM 2630 C C . TYR B 1 40 ? 27.822 -8.713 -71.939 1.00 44.32 128 TYR B C 1
ATOM 2631 O O . TYR B 1 40 ? 26.645 -8.379 -71.790 1.00 45.37 128 TYR B O 1
ATOM 2640 N N . SER B 1 41 ? 28.217 -9.978 -71.988 1.00 43.16 129 SER B N 1
ATOM 2641 C CA . SER B 1 41 ? 27.265 -11.081 -71.942 1.00 40.71 129 SER B CA 1
ATOM 2642 C C . SER B 1 41 ? 26.917 -11.470 -70.515 1.00 37.42 129 SER B C 1
ATOM 2643 O O . SER B 1 41 ? 26.031 -12.298 -70.297 1.00 36.75 129 SER B O 1
ATOM 2646 N N . VAL B 1 42 ? 27.609 -10.873 -69.546 1.00 35.36 130 VAL B N 1
ATOM 2647 C CA . VAL B 1 42 ? 27.399 -11.190 -68.133 1.00 34.18 130 VAL B CA 1
ATOM 2648 C C . VAL B 1 42 ? 26.650 -10.052 -67.436 1.00 37.26 130 VAL B C 1
ATOM 2649 O O . VAL B 1 42 ? 27.171 -8.941 -67.296 1.00 37.45 130 VAL B O 1
ATOM 2653 N N . VAL B 1 43 ? 25.421 -10.330 -67.011 1.00 39.45 131 VAL B N 1
ATOM 2654 C CA . VAL B 1 43 ? 24.565 -9.295 -66.441 1.00 40.32 131 VAL B CA 1
ATOM 2655 C C . VAL B 1 43 ? 24.561 -9.357 -64.914 1.00 42.07 131 VAL B C 1
ATOM 2656 O O . VAL B 1 43 ? 24.999 -10.347 -64.318 1.00 42.59 131 VAL B O 1
ATOM 2660 N N . ASN B 1 44 ? 24.103 -8.277 -64.288 1.00 40.21 132 ASN B N 1
ATOM 2661 C CA . ASN B 1 44 ? 23.922 -8.242 -62.843 1.00 39.24 132 ASN B CA 1
ATOM 2662 C C . ASN B 1 44 ? 22.438 -8.307 -62.546 1.00 39.23 132 ASN B C 1
ATOM 2663 O O . ASN B 1 44 ? 21.629 -7.742 -63.285 1.00 41.69 132 ASN B O 1
ATOM 2668 N N . ILE B 1 45 ? 22.078 -9.023 -61.487 1.00 37.01 133 ILE B N 1
ATOM 2669 C CA . ILE B 1 45 ? 20.678 -9.219 -61.140 1.00 42.22 133 ILE B CA 1
ATOM 2670 C C . ILE B 1 45 ? 20.465 -8.894 -59.669 1.00 44.82 133 ILE B C 1
ATOM 2671 O O . ILE B 1 45 ? 21.113 -9.471 -58.795 1.00 46.84 133 ILE B O 1
ATOM 2676 N N . PHE B 1 46 ? 19.560 -7.961 -59.400 1.00 45.75 134 PHE B N 1
ATOM 2677 C CA . PHE B 1 46 ? 19.142 -7.685 -58.030 1.00 47.49 134 PHE B CA 1
ATOM 2678 C C . PHE B 1 46 ? 17.721 -8.204 -57.790 1.00 48.93 134 PHE B C 1
ATOM 2679 O O . PHE B 1 46 ? 16.797 -7.868 -58.535 1.00 55.43 134 PHE B O 1
ATOM 2687 N N . ASP B 1 47 ? 17.557 -9.020 -56.750 1.00 47.02 135 ASP B N 1
ATOM 2688 C CA . ASP B 1 47 ? 16.244 -9.540 -56.347 1.00 52.25 135 ASP B CA 1
ATOM 2689 C C . ASP B 1 47 ? 15.423 -8.400 -55.749 1.00 57.60 135 ASP B C 1
ATOM 2690 O O . ASP B 1 47 ? 15.713 -7.928 -54.646 1.00 60.26 135 ASP B O 1
ATOM 2695 N N . VAL B 1 48 ? 14.401 -7.954 -56.474 1.00 59.13 136 VAL B N 1
ATOM 2696 C CA . VAL B 1 48 ? 13.665 -6.752 -56.083 1.00 62.24 136 VAL B CA 1
ATOM 2697 C C . VAL B 1 48 ? 12.887 -6.896 -54.774 1.00 65.18 136 VAL B C 1
ATOM 2698 O O . VAL B 1 48 ? 12.364 -5.908 -54.257 1.00 65.12 136 VAL B O 1
ATOM 2702 N N . THR B 1 49 ? 12.799 -8.114 -54.241 1.00 69.22 137 THR B N 1
ATOM 2703 C CA . THR B 1 49 ? 12.018 -8.341 -53.021 1.00 74.25 137 THR B CA 1
ATOM 2704 C C . THR B 1 49 ? 12.845 -8.059 -51.777 1.00 76.67 137 THR B C 1
ATOM 2705 O O . THR B 1 49 ? 12.332 -8.089 -50.658 1.00 80.22 137 THR B O 1
ATOM 2709 N N . LEU B 1 50 ? 14.126 -7.786 -51.982 1.00 76.21 138 LEU B N 1
ATOM 2710 C CA . LEU B 1 50 ? 15.033 -7.525 -50.880 1.00 78.34 138 LEU B CA 1
ATOM 2711 C C . LEU B 1 50 ? 15.130 -6.031 -50.595 1.00 84.01 138 LEU B C 1
ATOM 2712 O O . LEU B 1 50 ? 15.655 -5.273 -51.412 1.00 84.34 138 LEU B O 1
ATOM 2717 N N . ARG B 1 51 ? 14.607 -5.608 -49.447 1.00 87.35 139 ARG B N 1
ATOM 2718 C CA . ARG B 1 51 ? 14.875 -4.264 -48.951 1.00 89.77 139 ARG B CA 1
ATOM 2719 C C . ARG B 1 51 ? 16.332 -4.231 -48.481 1.00 91.93 139 ARG B C 1
ATOM 2720 O O . ARG B 1 51 ? 16.694 -4.918 -47.520 1.00 92.66 139 ARG B O 1
ATOM 2722 N N . PRO B 1 52 ? 17.182 -3.445 -49.168 1.00 91.86 140 PRO B N 1
ATOM 2723 C CA . PRO B 1 52 ? 18.614 -3.398 -48.840 1.00 91.20 140 PRO B CA 1
ATOM 2724 C C . PRO B 1 52 ? 18.851 -2.744 -47.480 1.00 93.97 140 PRO B C 1
ATOM 2725 O O . PRO B 1 52 ? 17.888 -2.378 -46.799 1.00 95.22 140 PRO B O 1
ATOM 2729 N N . GLN B 1 53 ? 20.116 -2.609 -47.087 1.00 94.20 141 GLN B N 1
ATOM 2730 C CA . GLN B 1 53 ? 20.452 -1.840 -45.891 1.00 96.01 141 GLN B CA 1
ATOM 2731 C C . GLN B 1 53 ? 20.833 -0.415 -46.292 1.00 94.51 141 GLN B C 1
ATOM 2732 O O . GLN B 1 53 ? 21.975 -0.157 -46.682 1.00 92.54 141 GLN B O 1
ATOM 2738 N N . LEU B 1 54 ? 19.871 0.503 -46.186 1.00 95.69 142 LEU B N 1
ATOM 2739 C CA . LEU B 1 54 ? 20.046 1.874 -46.666 1.00 94.51 142 LEU B CA 1
ATOM 2740 C C . LEU B 1 54 ? 20.696 2.806 -45.634 1.00 96.41 142 LEU B C 1
ATOM 2741 O O . LEU B 1 54 ? 20.510 4.028 -45.679 1.00 98.73 142 LEU B O 1
ATOM 2743 N N . LYS B 1 55 ? 21.457 2.220 -44.711 1.00 95.44 143 LYS B N 1
ATOM 2744 C CA . LYS B 1 55 ? 22.306 2.973 -43.787 1.00 93.86 143 LYS B CA 1
ATOM 2745 C C . LYS B 1 55 ? 23.545 2.161 -43.410 1.00 91.46 143 LYS B C 1
ATOM 2746 O O . LYS B 1 55 ? 24.660 2.532 -43.769 1.00 89.75 143 LYS B O 1
ATOM 2748 N N . GLY B 1 65 ? 20.556 -13.442 -51.728 1.00 63.45 153 GLY B N 1
ATOM 2749 C CA . GLY B 1 65 ? 20.264 -13.272 -53.141 1.00 62.48 153 GLY B CA 1
ATOM 2750 C C . GLY B 1 65 ? 21.186 -12.302 -53.879 1.00 59.81 153 GLY B C 1
ATOM 2751 O O . GLY B 1 65 ? 22.195 -11.838 -53.336 1.00 54.46 153 GLY B O 1
ATOM 2752 N N . ASN B 1 66 ? 20.824 -12.000 -55.128 1.00 59.34 154 ASN B N 1
ATOM 2753 C CA . ASN B 1 66 ? 21.571 -11.081 -55.994 1.00 56.50 154 ASN B CA 1
ATOM 2754 C C . ASN B 1 66 ? 22.840 -11.704 -56.517 1.00 49.83 154 ASN B C 1
ATOM 2755 O O . ASN B 1 66 ? 23.476 -12.492 -55.827 1.00 46.49 154 ASN B O 1
ATOM 2760 N N . GLY B 1 67 ? 23.214 -11.338 -57.736 1.00 47.15 155 GLY B N 1
ATOM 2761 C CA . GLY B 1 67 ? 24.385 -11.914 -58.366 1.00 44.75 155 GLY B CA 1
ATOM 2762 C C . GLY B 1 67 ? 24.431 -11.644 -59.856 1.00 41.48 155 GLY B C 1
ATOM 2763 O O . GLY B 1 67 ? 24.064 -10.560 -60.328 1.00 38.70 155 GLY B O 1
ATOM 2764 N N . SER B 1 68 ? 24.853 -12.651 -60.608 1.00 40.95 156 SER B N 1
ATOM 2765 C CA . SER B 1 68 ? 25.071 -12.479 -62.026 1.00 37.02 156 SER B CA 1
ATOM 2766 C C . SER B 1 68 ? 24.130 -13.362 -62.822 1.00 41.78 156 SER B C 1
ATOM 2767 O O . SER B 1 68 ? 23.452 -14.235 -62.271 1.00 41.30 156 SER B O 1
ATOM 2770 N N . GLY B 1 69 ? 24.090 -13.106 -64.123 1.00 41.35 157 GLY B N 1
ATOM 2771 C CA . GLY B 1 69 ? 23.295 -13.879 -65.050 1.00 40.43 157 GLY B CA 1
ATOM 2772 C C . GLY B 1 69 ? 23.981 -13.774 -66.393 1.00 40.18 157 GLY B C 1
ATOM 2773 O O . GLY B 1 69 ? 24.937 -13.018 -66.545 1.00 37.43 157 GLY B O 1
ATOM 2774 N N . VAL B 1 70 ? 23.493 -14.528 -67.370 1.00 41.02 158 VAL B N 1
ATOM 2775 C CA . VAL B 1 70 ? 24.127 -14.581 -68.674 1.00 40.44 158 VAL B CA 1
ATOM 2776 C C . VAL B 1 70 ? 23.087 -14.265 -69.742 1.00 42.98 158 VAL B C 1
ATOM 2777 O O . VAL B 1 70 ? 21.945 -14.732 -69.651 1.00 44.67 158 VAL B O 1
ATOM 2781 N N . VAL B 1 71 ? 23.461 -13.481 -70.753 1.00 41.50 159 VAL B N 1
ATOM 2782 C CA . VAL B 1 71 ? 22.547 -13.225 -71.864 1.00 41.04 159 VAL B CA 1
ATOM 2783 C C . VAL B 1 71 ? 22.432 -14.467 -72.726 1.00 43.31 159 VAL B C 1
ATOM 2784 O O . VAL B 1 71 ? 23.401 -14.882 -73.363 1.00 45.12 159 VAL B O 1
ATOM 2788 N N . TRP B 1 72 ? 21.245 -15.068 -72.729 1.00 42.33 160 TRP B N 1
ATOM 2789 C CA . TRP B 1 72 ? 21.014 -16.347 -73.395 1.00 42.81 160 TRP B CA 1
ATOM 2790 C C . TRP B 1 72 ? 20.822 -16.212 -74.909 1.00 45.90 160 TRP B C 1
ATOM 2791 O O . TRP B 1 72 ? 21.323 -17.027 -75.682 1.00 47.46 160 TRP B O 1
ATOM 2802 N N . ASP B 1 73 ? 20.083 -15.193 -75.330 1.00 51.39 161 ASP B N 1
ATOM 2803 C CA . ASP B 1 73 ? 19.853 -14.964 -76.755 1.00 56.34 161 ASP B CA 1
ATOM 2804 C C . ASP B 1 73 ? 19.459 -13.517 -77.052 1.00 57.24 161 ASP B C 1
ATOM 2805 O O . ASP B 1 73 ? 19.302 -12.705 -76.139 1.00 53.47 161 ASP B O 1
ATOM 2810 N N . GLY B 1 74 ? 19.297 -13.201 -78.334 1.00 61.26 162 GLY B N 1
ATOM 2811 C CA . GLY B 1 74 ? 18.957 -11.851 -78.749 1.00 63.54 162 GLY B CA 1
ATOM 2812 C C . GLY B 1 74 ? 17.553 -11.400 -78.387 1.00 64.83 162 GLY B C 1
ATOM 2813 O O . GLY B 1 74 ? 17.186 -10.251 -78.639 1.00 67.58 162 GLY B O 1
ATOM 2814 N N . GLN B 1 75 ? 16.766 -12.293 -77.795 1.00 63.39 163 GLN B N 1
ATOM 2815 C CA . GLN B 1 75 ? 15.382 -11.973 -77.451 1.00 64.73 163 GLN B CA 1
ATOM 2816 C C . GLN B 1 75 ? 15.267 -11.299 -76.082 1.00 63.71 163 GLN B C 1
ATOM 2817 O O . GLN B 1 75 ? 14.225 -10.735 -75.746 1.00 67.48 163 GLN B O 1
ATOM 2819 N N . GLY B 1 76 ? 16.335 -11.357 -75.294 1.00 57.84 164 GLY B N 1
ATOM 2820 C CA . GLY B 1 76 ? 16.327 -10.741 -73.981 1.00 56.63 164 GLY B CA 1
ATOM 2821 C C . GLY B 1 76 ? 16.183 -11.750 -72.858 1.00 52.91 164 GLY B C 1
ATOM 2822 O O . GLY B 1 76 ? 16.032 -11.380 -71.693 1.00 53.11 164 GLY B O 1
ATOM 2823 N N . TYR B 1 77 ? 16.238 -13.030 -73.201 1.00 49.58 165 TYR B N 1
ATOM 2824 C CA . TYR B 1 77 ? 16.188 -14.076 -72.184 1.00 49.54 165 TYR B CA 1
ATOM 2825 C C . TYR B 1 77 ? 17.483 -14.092 -71.388 1.00 49.41 165 TYR B C 1
ATOM 2826 O O . TYR B 1 77 ? 18.570 -14.029 -71.961 1.00 48.94 165 TYR B O 1
ATOM 2835 N N . ILE B 1 78 ? 17.354 -14.160 -70.065 1.00 48.96 166 ILE B N 1
ATOM 2836 C CA . ILE B 1 78 ? 18.503 -14.141 -69.162 1.00 45.55 166 ILE B CA 1
ATOM 2837 C C . ILE B 1 78 ? 18.545 -15.403 -68.300 1.00 48.85 166 ILE B C 1
ATOM 2838 O O . ILE B 1 78 ? 17.537 -15.788 -67.700 1.00 48.92 166 ILE B O 1
ATOM 2843 N N . VAL B 1 79 ? 19.712 -16.038 -68.228 1.00 43.86 167 VAL B N 1
ATOM 2844 C CA . VAL B 1 79 ? 19.864 -17.249 -67.426 1.00 44.58 167 VAL B CA 1
ATOM 2845 C C . VAL B 1 79 ? 20.660 -16.984 -66.153 1.00 43.85 167 VAL B C 1
ATOM 2846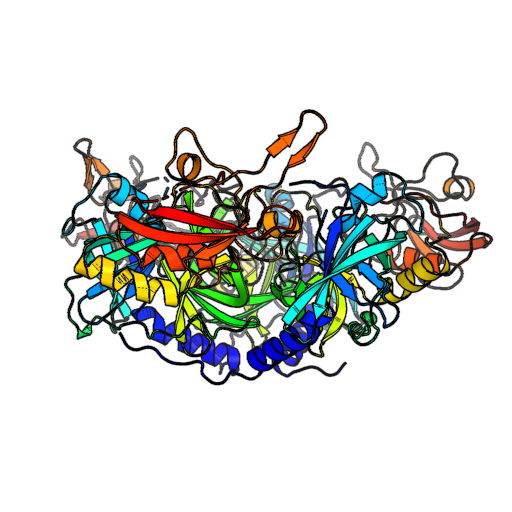 O O . VAL B 1 79 ? 21.732 -16.392 -66.208 1.00 42.66 167 VAL B O 1
ATOM 2850 N N . THR B 1 80 ? 20.128 -17.417 -65.009 1.00 46.40 168 THR B N 1
ATOM 2851 C CA . THR B 1 80 ? 20.821 -17.261 -63.725 1.00 44.12 168 THR B CA 1
ATOM 2852 C C . THR B 1 80 ? 20.547 -18.472 -62.819 1.00 44.41 168 THR B C 1
ATOM 2853 O O . THR B 1 80 ? 19.891 -19.418 -63.247 1.00 46.52 168 THR B O 1
ATOM 2857 N N . ASN B 1 81 ? 21.055 -18.459 -61.586 1.00 42.29 169 ASN B N 1
ATOM 2858 C CA . ASN B 1 81 ? 20.669 -19.496 -60.626 1.00 40.91 169 ASN B CA 1
ATOM 2859 C C . ASN B 1 81 ? 19.303 -19.192 -60.015 1.00 43.83 169 ASN B C 1
ATOM 2860 O O . ASN B 1 81 ? 18.942 -18.021 -59.835 1.00 46.77 169 ASN B O 1
ATOM 2865 N N . TYR B 1 82 ? 18.545 -20.244 -59.712 1.00 40.45 170 TYR B N 1
ATOM 2866 C CA . TYR B 1 82 ? 17.319 -20.121 -58.935 1.00 43.36 170 TYR B CA 1
ATOM 2867 C C . TYR B 1 82 ? 17.653 -19.295 -57.697 1.00 44.16 170 TYR B C 1
ATOM 2868 O O . TYR B 1 82 ? 16.950 -18.344 -57.351 1.00 47.15 170 TYR B O 1
ATOM 2877 N N . HIS B 1 83 ? 18.766 -19.639 -57.058 1.00 42.06 171 HIS B N 1
ATOM 2878 C CA . HIS B 1 83 ? 19.143 -19.023 -55.794 1.00 40.77 171 HIS B CA 1
ATOM 2879 C C . HIS B 1 83 ? 19.349 -17.503 -55.863 1.00 42.61 171 HIS B C 1
ATOM 2880 O O . HIS B 1 83 ? 19.027 -16.809 -54.904 1.00 47.64 171 HIS B O 1
ATOM 2887 N N . VAL B 1 84 ? 19.878 -16.963 -56.960 1.00 43.43 172 VAL B N 1
ATOM 2888 C CA . VAL B 1 84 ? 20.136 -15.513 -56.941 1.00 43.84 172 VAL B CA 1
ATOM 2889 C C . VAL B 1 84 ? 18.827 -14.707 -56.850 1.00 48.86 172 VAL B C 1
ATOM 2890 O O . VAL B 1 84 ? 18.812 -13.567 -56.388 1.00 51.31 172 VAL B O 1
ATOM 2894 N N . ILE B 1 85 ? 17.720 -15.315 -57.252 1.00 47.37 173 ILE B N 1
ATOM 2895 C CA . ILE B 1 85 ? 16.424 -14.699 -56.989 1.00 48.08 173 ILE B CA 1
ATOM 2896 C C . ILE B 1 85 ? 15.565 -15.576 -56.067 1.00 52.60 173 ILE B C 1
ATOM 2897 O O . ILE B 1 85 ? 14.337 -15.557 -56.125 1.00 52.76 173 ILE B O 1
ATOM 2902 N N . GLY B 1 86 ? 16.249 -16.324 -55.203 1.00 53.74 174 GLY B N 1
ATOM 2903 C CA . GLY B 1 86 ? 15.617 -17.245 -54.277 1.00 54.03 174 GLY B CA 1
ATOM 2904 C C . GLY B 1 86 ? 14.523 -16.626 -53.438 1.00 57.27 174 GLY B C 1
ATOM 2905 O O . GLY B 1 86 ? 13.427 -17.178 -53.344 1.00 59.22 174 GLY B O 1
ATOM 2906 N N . ASN B 1 87 ? 14.803 -15.482 -52.822 1.00 55.62 175 ASN B N 1
ATOM 2907 C CA . ASN B 1 87 ? 13.809 -14.858 -51.958 1.00 57.15 175 ASN B CA 1
ATOM 2908 C C . ASN B 1 87 ? 12.545 -14.505 -52.731 1.00 58.89 175 ASN B C 1
ATOM 2909 O O . ASN B 1 87 ? 11.429 -14.706 -52.244 1.00 59.21 175 ASN B O 1
ATOM 2914 N N . ALA B 1 88 ? 12.721 -13.995 -53.945 1.00 58.20 176 ALA B N 1
ATOM 2915 C CA . ALA B 1 88 ? 11.580 -13.645 -54.789 1.00 58.16 176 ALA B CA 1
ATOM 2916 C C . ALA B 1 88 ? 10.765 -14.877 -55.208 1.00 59.40 176 ALA B C 1
ATOM 2917 O O . ALA B 1 88 ? 9.531 -14.846 -55.222 1.00 61.92 176 ALA B O 1
ATOM 2919 N N . LEU B 1 89 ? 11.458 -15.959 -55.545 1.00 56.89 177 LEU B N 1
ATOM 2920 C CA . LEU B 1 89 ? 10.790 -17.187 -55.951 1.00 57.35 177 LEU B CA 1
ATOM 2921 C C . LEU B 1 89 ? 10.107 -17.860 -54.763 1.00 61.94 177 LEU B C 1
ATOM 2922 O O . LEU B 1 89 ? 9.226 -18.702 -54.945 1.00 64.47 177 LEU B O 1
ATOM 2927 N N . SER B 1 90 ? 10.512 -17.480 -53.553 1.00 61.36 178 SER B N 1
ATOM 2928 C CA . SER B 1 90 ? 9.897 -18.003 -52.333 1.00 63.63 178 SER B CA 1
ATOM 2929 C C . SER B 1 90 ? 8.521 -17.387 -52.125 1.00 67.66 178 SER B C 1
ATOM 2930 O O . SER B 1 90 ? 7.783 -17.781 -51.214 1.00 70.87 178 SER B O 1
ATOM 2933 N N . ARG B 1 91 ? 8.177 -16.412 -52.962 1.00 65.23 179 ARG B N 1
ATOM 2934 C CA . ARG B 1 91 ? 6.887 -15.748 -52.840 1.00 66.29 179 ARG B CA 1
ATOM 2935 C C . ARG B 1 91 ? 5.897 -16.182 -53.918 1.00 67.55 179 ARG B C 1
ATOM 2936 O O . ARG B 1 91 ? 4.916 -15.486 -54.191 1.00 69.81 179 ARG B O 1
ATOM 2944 N N . ASN B 1 92 ? 6.158 -17.344 -54.513 1.00 65.88 180 ASN B N 1
ATOM 2945 C CA . ASN B 1 92 ? 5.243 -17.965 -55.473 1.00 66.54 180 ASN B CA 1
ATOM 2946 C C . ASN B 1 92 ? 4.843 -17.037 -56.624 1.00 67.67 180 ASN B C 1
ATOM 2947 O O . ASN B 1 92 ? 3.660 -16.799 -56.841 1.00 67.59 180 ASN B O 1
ATOM 2949 N N . PRO B 1 93 ? 5.831 -16.513 -57.369 1.00 66.52 181 PRO B N 1
ATOM 2950 C CA . PRO B 1 93 ? 5.475 -15.626 -58.481 1.00 66.91 181 PRO B CA 1
ATOM 2951 C C . PRO B 1 93 ? 5.054 -16.404 -59.729 1.00 67.40 181 PRO B C 1
ATOM 2952 O O . PRO B 1 93 ? 5.491 -17.541 -59.923 1.00 67.21 181 PRO B O 1
ATOM 2956 N N . SER B 1 94 ? 4.209 -15.790 -60.556 1.00 65.18 182 SER B N 1
ATOM 2957 C CA . SER B 1 94 ? 3.846 -16.348 -61.853 1.00 63.41 182 SER B CA 1
ATOM 2958 C C . SER B 1 94 ? 4.701 -15.710 -62.944 1.00 61.85 182 SER B C 1
ATOM 2959 O O . SER B 1 94 ? 5.218 -14.604 -62.765 1.00 60.22 182 SER B O 1
ATOM 2962 N N . PRO B 1 95 ? 4.852 -16.402 -64.083 1.00 64.24 183 PRO B N 1
ATOM 2963 C CA . PRO B 1 95 ? 5.554 -15.829 -65.236 1.00 65.97 183 PRO B CA 1
ATOM 2964 C C . PRO B 1 95 ? 5.006 -14.452 -65.572 1.00 67.02 183 PRO B C 1
ATOM 2965 O O . PRO B 1 95 ? 3.787 -14.254 -65.544 1.00 68.67 183 PRO B O 1
ATOM 2969 N N . GLY B 1 96 ? 5.898 -13.515 -65.879 1.00 63.38 184 GLY B N 1
ATOM 2970 C CA . GLY B 1 96 ? 5.497 -12.154 -66.179 1.00 64.08 184 GLY B CA 1
ATOM 2971 C C . GLY B 1 96 ? 5.730 -11.226 -65.002 1.00 63.48 184 GLY B C 1
ATOM 2972 O O . GLY B 1 96 ? 5.943 -10.028 -65.181 1.00 60.16 184 GLY B O 1
ATOM 2973 N N . ASP B 1 97 ? 5.681 -11.772 -63.791 1.00 62.57 185 ASP B N 1
ATOM 2974 C CA . ASP B 1 97 ? 5.929 -10.971 -62.599 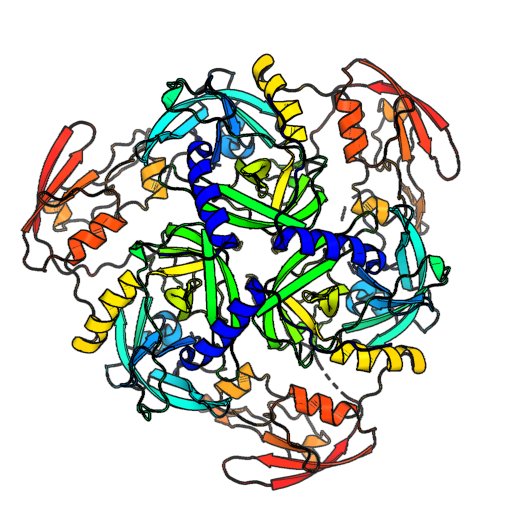1.00 62.45 185 ASP B CA 1
ATOM 2975 C C . ASP B 1 97 ? 7.355 -10.426 -62.600 1.00 62.78 185 ASP B C 1
ATOM 2976 O O . ASP B 1 97 ? 8.311 -11.177 -62.807 1.00 62.81 185 ASP B O 1
ATOM 2981 N N . VAL B 1 98 ? 7.494 -9.118 -62.387 1.00 62.45 186 VAL B N 1
ATOM 2982 C CA . VAL B 1 98 ? 8.816 -8.505 -62.314 1.00 61.71 186 VAL B CA 1
ATOM 2983 C C . VAL B 1 98 ? 9.519 -9.004 -61.065 1.00 59.79 186 VAL B C 1
ATOM 2984 O O . VAL B 1 98 ? 9.097 -8.728 -59.942 1.00 61.71 186 VAL B O 1
ATOM 2988 N N . VAL B 1 99 ? 10.597 -9.745 -61.261 1.00 58.98 187 VAL B N 1
ATOM 2989 C CA . VAL B 1 99 ? 11.189 -10.471 -60.154 1.00 57.96 187 VAL B CA 1
ATOM 2990 C C . VAL B 1 99 ? 12.653 -10.075 -59.949 1.00 58.23 187 VAL B C 1
ATOM 2991 O O . VAL B 1 99 ? 13.273 -10.385 -58.924 1.00 60.16 187 VAL B O 1
ATOM 2995 N N . GLY B 1 100 ? 13.201 -9.350 -60.914 1.00 53.05 188 GLY B N 1
ATOM 2996 C CA . GLY B 1 100 ? 14.581 -8.914 -60.816 1.00 53.25 188 GLY B CA 1
ATOM 2997 C C . GLY B 1 100 ? 14.833 -7.590 -61.499 1.00 54.36 188 GLY B C 1
ATOM 2998 O O . GLY B 1 100 ? 14.069 -7.167 -62.373 1.00 56.36 188 GLY B O 1
ATOM 2999 N N . ARG B 1 101 ? 15.897 -6.924 -61.064 1.00 54.89 189 ARG B N 1
ATOM 3000 C CA . ARG B 1 101 ? 16.441 -5.761 -61.744 1.00 55.19 189 ARG B CA 1
ATOM 3001 C C . ARG B 1 101 ? 17.680 -6.253 -62.460 1.00 51.03 189 ARG B C 1
ATOM 3002 O O . ARG B 1 101 ? 18.546 -6.867 -61.847 1.00 50.37 189 ARG B O 1
ATOM 3010 N N . VAL B 1 102 ? 17.770 -5.994 -63.754 1.00 49.29 190 VAL B N 1
ATOM 3011 C CA . VAL B 1 102 ? 18.894 -6.500 -64.518 1.00 45.62 190 VAL B CA 1
ATOM 3012 C C . VAL B 1 102 ? 19.751 -5.377 -65.064 1.00 47.45 190 VAL B C 1
ATOM 3013 O O . VAL B 1 102 ? 19.259 -4.459 -65.729 1.00 46.73 190 VAL B O 1
ATOM 3017 N N . ASN B 1 103 ? 21.044 -5.441 -64.768 1.00 47.99 191 ASN B N 1
ATOM 3018 C CA . ASN B 1 103 ? 21.980 -4.479 -65.317 1.00 46.31 191 ASN B CA 1
ATOM 3019 C C . ASN B 1 103 ? 22.822 -5.083 -66.425 1.00 47.80 191 ASN B C 1
ATOM 3020 O O . ASN B 1 103 ? 23.521 -6.079 -66.221 1.00 42.86 191 ASN B O 1
ATOM 3025 N N . ILE B 1 104 ? 22.725 -4.481 -67.608 1.00 47.39 192 ILE B N 1
ATOM 3026 C CA . ILE B 1 104 ? 23.454 -4.959 -68.778 1.00 48.50 192 ILE B CA 1
ATOM 3027 C C . ILE B 1 104 ? 24.473 -3.919 -69.241 1.00 49.32 192 ILE B C 1
ATOM 3028 O O . ILE B 1 104 ? 24.125 -2.761 -69.479 1.00 50.89 192 ILE B O 1
ATOM 3033 N N . LEU B 1 105 ? 25.729 -4.342 -69.369 1.00 49.44 193 LEU B N 1
ATOM 3034 C CA . LEU B 1 105 ? 26.804 -3.487 -69.869 1.00 47.21 193 LEU B CA 1
ATOM 3035 C C . LEU B 1 105 ? 26.651 -3.198 -71.369 1.00 46.89 193 LEU B C 1
ATOM 3036 O O . LEU B 1 105 ? 26.573 -4.119 -72.197 1.00 45.23 193 LEU B O 1
ATOM 3041 N N . ALA B 1 106 ? 26.615 -1.923 -71.732 1.00 51.85 194 ALA B N 1
ATOM 3042 C CA . ALA B 1 106 ? 26.543 -1.566 -73.143 1.00 54.47 194 ALA B CA 1
ATOM 3043 C C . ALA B 1 106 ? 27.927 -1.222 -73.698 1.00 57.23 194 ALA B C 1
ATOM 3044 O O . ALA B 1 106 ? 28.878 -1.018 -72.935 1.00 54.50 194 ALA B O 1
ATOM 3046 N N . SER B 1 107 ? 28.035 -1.160 -75.026 1.00 61.65 195 SER B N 1
ATOM 3047 C CA . SER B 1 107 ? 29.287 -0.776 -75.680 1.00 66.27 195 SER B CA 1
ATOM 3048 C C . SER B 1 107 ? 29.809 0.538 -75.107 1.00 70.38 195 SER B C 1
ATOM 3049 O O . SER B 1 107 ? 31.018 0.734 -74.972 1.00 72.36 195 SER B O 1
ATOM 3051 N N . ASP B 1 108 ? 28.887 1.430 -74.761 1.00 72.00 196 ASP B N 1
ATOM 3052 C CA . ASP B 1 108 ? 29.242 2.712 -74.162 1.00 72.74 196 ASP B CA 1
ATOM 3053 C C . ASP B 1 108 ? 30.063 2.531 -72.882 1.00 70.77 196 ASP B C 1
ATOM 3054 O O . ASP B 1 108 ? 30.591 3.500 -72.334 1.00 71.18 196 ASP B O 1
ATOM 3056 N N . GLY B 1 109 ? 30.166 1.291 -72.408 1.00 66.11 197 GLY B N 1
ATOM 3057 C CA . GLY B 1 109 ? 30.929 0.989 -71.209 1.00 58.44 197 GLY B CA 1
ATOM 3058 C C . GLY B 1 109 ? 30.132 1.189 -69.933 1.00 56.36 197 GLY B C 1
ATOM 3059 O O . GLY B 1 109 ? 30.630 0.944 -68.829 1.00 53.45 197 GLY B O 1
ATOM 3060 N N . VAL B 1 110 ? 28.889 1.639 -70.079 1.00 56.51 198 VAL B N 1
ATOM 3061 C CA . VAL B 1 110 ? 28.031 1.878 -68.924 1.00 58.36 198 VAL B CA 1
ATOM 3062 C C . VAL B 1 110 ? 26.929 0.818 -68.856 1.00 56.93 198 VAL B C 1
ATOM 3063 O O . VAL B 1 110 ? 26.437 0.356 -69.889 1.00 58.36 198 VAL B O 1
ATOM 3067 N N . GLN B 1 111 ? 26.550 0.421 -67.646 1.00 53.71 199 GLN B N 1
ATOM 3068 C CA . GLN B 1 111 ? 25.517 -0.591 -67.490 1.00 51.33 199 GLN B CA 1
ATOM 3069 C C . GLN B 1 111 ? 24.126 0.039 -67.439 1.00 54.12 199 GLN B C 1
ATOM 3070 O O . GLN B 1 111 ? 23.891 0.988 -66.687 1.00 53.48 199 GLN B O 1
ATOM 3076 N N . LYS B 1 112 ? 23.214 -0.510 -68.237 1.00 55.72 200 LYS B N 1
ATOM 3077 C CA . LYS B 1 112 ? 21.844 -0.010 -68.326 1.00 59.77 200 LYS B CA 1
ATOM 3078 C C . LYS B 1 112 ? 20.876 -0.946 -67.594 1.00 60.05 200 LYS B C 1
ATOM 3079 O O . LYS B 1 112 ? 21.005 -2.170 -67.664 1.00 56.10 200 LYS B O 1
ATOM 3085 N N . ASN B 1 113 ? 19.905 -0.357 -66.902 1.00 61.06 201 ASN B N 1
ATOM 3086 C CA . ASN B 1 113 ? 19.021 -1.094 -66.006 1.00 61.01 201 ASN B CA 1
ATOM 3087 C C . ASN B 1 113 ? 17.678 -1.459 -66.640 1.00 61.33 201 ASN B C 1
ATOM 3088 O O . ASN B 1 113 ? 16.998 -0.603 -67.213 1.00 60.98 201 ASN B O 1
ATOM 3093 N N . PHE B 1 114 ? 17.305 -2.732 -66.529 1.00 57.05 202 PHE B N 1
ATOM 3094 C CA . PHE B 1 114 ? 16.084 -3.249 -67.140 1.00 60.15 202 PHE B CA 1
ATOM 3095 C C . PHE B 1 114 ? 15.246 -4.043 -66.153 1.00 58.99 202 PHE B C 1
ATOM 3096 O O . PHE B 1 114 ? 15.758 -4.571 -65.165 1.00 55.20 202 PHE B O 1
ATOM 3104 N N . GLU B 1 115 ? 13.951 -4.126 -66.438 1.00 59.42 203 GLU B N 1
ATOM 3105 C CA . GLU B 1 115 ? 13.043 -4.975 -65.682 1.00 59.04 203 GLU B CA 1
ATOM 3106 C C . GLU B 1 115 ? 13.258 -6.432 -66.040 1.00 54.01 203 GLU B C 1
ATOM 3107 O O . GLU B 1 115 ? 13.173 -6.804 -67.212 1.00 54.76 203 GLU B O 1
ATOM 3113 N N . GLY B 1 116 ? 13.526 -7.261 -65.036 1.00 50.23 204 GLY B N 1
ATOM 3114 C CA . GLY B 1 116 ? 13.606 -8.693 -65.262 1.00 49.36 204 GLY B CA 1
ATOM 3115 C C . GLY B 1 116 ? 12.307 -9.386 -64.891 1.00 53.06 204 GLY B C 1
ATOM 3116 O O . GLY B 1 116 ? 12.036 -9.614 -63.710 1.00 55.52 204 GLY B O 1
ATOM 3117 N N . LYS B 1 117 ? 11.491 -9.711 -65.890 1.00 51.45 205 LYS B N 1
ATOM 3118 C CA . LYS B 1 117 ? 10.251 -10.432 -65.625 1.00 56.85 205 LYS B CA 1
ATOM 3119 C C . LYS B 1 117 ? 10.537 -11.929 -65.598 1.00 60.47 205 LYS B C 1
ATOM 3120 O O . LYS B 1 117 ? 11.343 -12.424 -66.387 1.00 63.73 205 LYS B O 1
ATOM 3122 N N . LEU B 1 118 ? 9.885 -12.644 -64.686 1.00 58.86 206 LEU B N 1
ATOM 3123 C CA . LEU B 1 118 ? 10.117 -14.078 -64.540 1.00 55.45 206 LEU B CA 1
ATOM 3124 C C . LEU B 1 118 ? 9.600 -14.843 -65.751 1.00 56.25 206 LEU B C 1
ATOM 3125 O O . LEU B 1 118 ? 8.470 -14.628 -66.205 1.00 57.68 206 LEU B O 1
ATOM 3130 N N . VAL B 1 119 ? 10.431 -15.743 -66.266 1.00 53.93 207 VAL B N 1
ATOM 3131 C CA . VAL B 1 119 ? 10.021 -16.629 -67.348 1.00 54.50 207 VAL B CA 1
ATOM 3132 C C . VAL B 1 119 ? 9.708 -18.029 -66.818 1.00 55.18 207 VAL B C 1
ATOM 3133 O O . VAL B 1 119 ? 8.672 -18.622 -67.137 1.00 57.56 207 VAL B O 1
ATOM 3137 N N . GLY B 1 120 ? 10.608 -18.550 -65.994 1.00 53.84 208 GLY B N 1
ATOM 3138 C CA . GLY B 1 120 ? 10.430 -19.867 -65.412 1.00 53.07 208 GLY B CA 1
ATOM 3139 C C . GLY B 1 120 ? 11.566 -20.140 -64.453 1.00 53.65 208 GLY B C 1
ATOM 3140 O O . GLY B 1 120 ? 12.579 -19.436 -64.471 1.00 49.80 208 GLY B O 1
ATOM 3141 N N . ALA B 1 121 ? 11.407 -21.152 -63.609 1.00 54.05 209 ALA B N 1
ATOM 3142 C CA . ALA B 1 121 ? 12.463 -21.513 -62.675 1.00 55.38 209 ALA B CA 1
ATOM 3143 C C . ALA B 1 121 ? 12.429 -22.997 -62.371 1.00 54.15 209 ALA B C 1
ATOM 3144 O O . ALA B 1 121 ? 11.376 -23.638 -62.456 1.00 52.85 209 ALA B O 1
ATOM 3146 N N . ASP B 1 122 ? 13.587 -23.539 -62.016 1.00 51.60 210 ASP B N 1
ATOM 3147 C CA . ASP B 1 122 ? 13.691 -24.945 -61.636 1.00 53.19 210 ASP B CA 1
ATOM 3148 C C . ASP B 1 122 ? 14.653 -25.118 -60.462 1.00 52.91 210 ASP B C 1
ATOM 3149 O O . ASP B 1 122 ? 15.870 -25.001 -60.613 1.00 49.26 210 ASP B O 1
ATOM 3154 N N . ARG B 1 123 ? 14.096 -25.398 -59.291 1.00 53.87 211 ARG B N 1
ATOM 3155 C CA . ARG B 1 123 ? 14.883 -25.476 -58.071 1.00 54.31 211 ARG B CA 1
ATOM 3156 C C . ARG B 1 123 ? 15.834 -26.669 -58.091 1.00 49.93 211 ARG B C 1
ATOM 3157 O O . ARG B 1 123 ? 16.936 -26.596 -57.557 1.00 46.57 211 ARG B O 1
ATOM 3165 N N . ALA B 1 124 ? 15.414 -27.763 -58.717 1.00 47.30 212 ALA B N 1
ATOM 3166 C CA . ALA B 1 124 ? 16.217 -28.986 -58.706 1.00 48.66 212 ALA B CA 1
ATOM 3167 C C . ALA B 1 124 ? 17.564 -28.783 -59.404 1.00 49.67 212 ALA B C 1
ATOM 3168 O O . ALA B 1 124 ? 18.557 -29.441 -59.082 1.00 47.09 212 ALA B O 1
ATOM 3170 N N . LYS B 1 125 ? 17.603 -27.859 -60.356 1.00 49.98 213 LYS B N 1
ATOM 3171 C CA . LYS B 1 125 ? 18.837 -27.613 -61.095 1.00 44.11 213 LYS B CA 1
ATOM 3172 C C . LYS B 1 125 ? 19.368 -26.217 -60.798 1.00 45.45 213 LYS B C 1
ATOM 3173 O O . LYS B 1 125 ? 20.376 -25.789 -61.358 1.00 47.73 213 LYS B O 1
ATOM 3179 N N . ASP B 1 126 ? 18.707 -25.527 -59.875 1.00 44.85 214 ASP B N 1
ATOM 3180 C CA . ASP B 1 126 ? 19.129 -24.190 -59.478 1.00 45.83 214 ASP B CA 1
ATOM 3181 C C . ASP B 1 126 ? 19.303 -23.323 -60.721 1.00 46.59 214 ASP B C 1
ATOM 3182 O O . ASP B 1 126 ? 20.329 -22.676 -60.903 1.00 44.89 214 ASP B O 1
ATOM 3187 N N . LEU B 1 127 ? 18.293 -23.326 -61.584 1.00 47.54 215 LEU B N 1
ATOM 3188 C CA . LEU B 1 127 ? 18.304 -22.472 -62.762 1.00 46.45 215 LEU B CA 1
ATOM 3189 C C . LEU B 1 127 ? 17.025 -21.648 -62.823 1.00 46.73 215 LEU B C 1
ATOM 3190 O O . LEU B 1 127 ? 15.940 -22.130 -62.480 1.00 45.98 215 LEU B O 1
ATOM 3195 N N . ALA B 1 128 ? 17.157 -20.397 -63.248 1.00 42.90 216 ALA B N 1
ATOM 3196 C CA . ALA B 1 128 ? 15.997 -19.535 -63.422 1.00 45.28 216 ALA B CA 1
ATOM 3197 C C . ALA B 1 128 ? 16.176 -18.749 -64.696 1.00 45.10 216 ALA B C 1
ATOM 3198 O O . ALA B 1 128 ? 17.292 -18.390 -65.045 1.00 42.73 216 ALA B O 1
ATOM 3200 N N . VAL B 1 129 ? 15.080 -18.481 -65.393 1.00 48.29 217 VAL B N 1
ATOM 3201 C CA . VAL B 1 129 ? 15.157 -17.651 -66.586 1.00 48.01 217 VAL B CA 1
ATOM 3202 C C . VAL B 1 129 ? 14.344 -16.368 -66.426 1.00 50.10 217 VAL B C 1
ATOM 3203 O O . VAL B 1 129 ? 13.191 -16.396 -65.983 1.00 50.32 217 VAL B O 1
ATOM 3207 N N . LEU B 1 130 ? 14.964 -15.248 -66.792 1.00 47.44 218 LEU B N 1
ATOM 3208 C CA . LEU B 1 130 ? 14.279 -13.963 -66.836 1.00 50.57 218 LEU B CA 1
ATOM 3209 C C . LEU B 1 130 ? 14.188 -13.482 -68.282 1.00 50.03 218 LEU B C 1
ATOM 3210 O O . LEU B 1 130 ? 14.918 -13.950 -69.157 1.00 47.79 218 LEU B O 1
ATOM 3215 N N . LYS B 1 131 ? 13.273 -12.561 -68.538 1.00 52.97 219 LYS B N 1
ATOM 3216 C CA . LYS B 1 131 ? 13.205 -11.936 -69.846 1.00 54.98 219 LYS B CA 1
ATOM 3217 C C . LYS B 1 131 ? 13.303 -10.427 -69.689 1.00 53.07 219 LYS B C 1
ATOM 3218 O O . LYS B 1 131 ? 12.682 -9.830 -68.801 1.00 51.96 219 LYS B O 1
ATOM 3224 N N . VAL B 1 132 ? 14.103 -9.822 -70.552 1.00 51.21 220 VAL B N 1
ATOM 3225 C CA . VAL B 1 132 ? 14.325 -8.394 -70.526 1.00 53.54 220 VAL B CA 1
ATOM 3226 C C . VAL B 1 132 ? 13.774 -7.793 -71.811 1.00 55.51 220 VAL B C 1
ATOM 3227 O O . VAL B 1 132 ? 13.800 -8.440 -72.860 1.00 55.65 220 VAL B O 1
ATOM 3231 N N . ASP B 1 133 ? 13.256 -6.571 -71.724 1.00 57.54 221 ASP B N 1
ATOM 3232 C CA . ASP B 1 133 ? 12.840 -5.823 -72.914 1.00 60.91 221 ASP B CA 1
ATOM 3233 C C . ASP B 1 133 ? 13.946 -4.848 -73.323 1.00 63.06 221 ASP B C 1
ATOM 3234 O O . ASP B 1 133 ? 13.992 -3.713 -72.842 1.00 64.03 221 ASP B O 1
ATOM 3236 N N . ALA B 1 134 ? 14.839 -5.291 -74.207 1.00 65.32 222 ALA B N 1
ATOM 3237 C CA . ALA B 1 134 ? 16.018 -4.497 -74.565 1.00 63.44 222 ALA B CA 1
ATOM 3238 C C . ALA B 1 134 ? 16.316 -4.507 -76.068 1.00 65.35 222 ALA B C 1
ATOM 3239 O O . ALA B 1 134 ? 15.929 -5.437 -76.781 1.00 67.97 222 ALA B O 1
ATOM 3241 N N . PRO B 1 135 ? 17.021 -3.472 -76.552 1.00 65.97 223 PRO B N 1
ATOM 3242 C CA . PRO B 1 135 ? 17.402 -3.400 -77.967 1.00 68.87 223 PRO B CA 1
ATOM 3243 C C . PRO B 1 135 ? 18.357 -4.530 -78.315 1.00 67.91 223 PRO B C 1
ATOM 3244 O O . PRO B 1 135 ? 19.358 -4.702 -77.615 1.00 65.72 223 PRO B O 1
ATOM 3248 N N . GLU B 1 136 ? 18.067 -5.281 -79.374 1.00 70.52 224 GLU B N 1
ATOM 3249 C CA . GLU B 1 136 ? 18.924 -6.403 -79.762 1.00 72.17 224 GLU B CA 1
ATOM 3250 C C . GLU B 1 136 ? 20.372 -5.949 -79.866 1.00 72.85 224 GLU B C 1
ATOM 3251 O O . GLU B 1 136 ? 21.292 -6.721 -79.597 1.00 72.27 224 GLU B O 1
ATOM 3253 N N . THR B 1 137 ? 20.553 -4.689 -80.256 1.00 74.56 225 THR B N 1
ATOM 3254 C CA . THR B 1 137 ? 21.868 -4.068 -80.357 1.00 74.41 225 THR B CA 1
ATOM 3255 C C . THR B 1 137 ? 22.582 -4.140 -79.016 1.00 73.09 225 THR B C 1
ATOM 3256 O O . THR B 1 137 ? 23.779 -4.425 -78.945 1.00 73.04 225 THR B O 1
ATOM 3260 N N . LEU B 1 138 ? 21.831 -3.878 -77.953 1.00 71.55 226 LEU B N 1
ATOM 3261 C CA . LEU B 1 138 ? 22.370 -3.890 -76.602 1.00 70.82 226 LEU B CA 1
ATOM 3262 C C . LEU B 1 138 ? 22.773 -5.295 -76.137 1.00 68.35 226 LEU B C 1
ATOM 3263 O O . LEU B 1 138 ? 23.690 -5.445 -75.335 1.00 68.03 226 LEU B O 1
ATOM 3268 N N . LEU B 1 139 ? 22.100 -6.320 -76.657 1.00 66.82 227 LEU B N 1
ATOM 3269 C CA . LEU B 1 139 ? 22.279 -7.688 -76.159 1.00 62.17 227 LEU B CA 1
ATOM 3270 C C . LEU B 1 139 ? 23.336 -8.506 -76.911 1.00 58.38 227 LEU B C 1
ATOM 3271 O O . LEU B 1 139 ? 23.270 -8.650 -78.132 1.00 60.76 227 LEU B O 1
ATOM 3276 N N . LYS B 1 140 ? 24.297 -9.052 -76.167 1.00 52.65 228 LYS B N 1
ATOM 3277 C CA . LYS B 1 140 ? 25.353 -9.902 -76.728 1.00 51.15 228 LYS B CA 1
ATOM 3278 C C . LYS B 1 140 ? 25.331 -11.300 -76.112 1.00 49.22 228 LYS B C 1
ATOM 3279 O O . LYS B 1 140 ? 25.915 -11.527 -75.048 1.00 47.13 228 LYS B O 1
ATOM 3281 N N . PRO B 1 141 ? 24.665 -12.247 -76.792 1.00 49.84 229 PRO B N 1
ATOM 3282 C CA . PRO B 1 141 ? 24.484 -13.621 -76.301 1.00 46.33 229 PRO B CA 1
ATOM 3283 C C . PRO B 1 141 ? 25.811 -14.318 -76.027 1.00 47.66 229 PRO B C 1
ATOM 3284 O O . PRO B 1 141 ? 26.774 -14.138 -76.772 1.00 47.67 229 PRO B O 1
ATOM 3288 N N . ILE B 1 142 ? 25.852 -15.104 -74.957 1.00 46.38 230 ILE B N 1
ATOM 3289 C CA . ILE B 1 142 ? 27.024 -15.902 -74.619 1.00 47.42 230 ILE B CA 1
ATOM 3290 C C . ILE B 1 142 ? 27.202 -16.991 -75.676 1.00 50.55 230 ILE B C 1
ATOM 3291 O O . ILE B 1 142 ? 26.224 -17.441 -76.273 1.00 54.41 230 ILE B O 1
ATOM 3296 N N . LYS B 1 143 ? 28.445 -17.381 -75.951 1.00 48.98 231 LYS B N 1
ATOM 3297 C CA . LYS B 1 143 ? 28.677 -18.528 -76.823 1.00 52.89 231 LYS B CA 1
ATOM 3298 C C . LYS B 1 143 ? 28.634 -19.779 -75.956 1.00 48.91 231 LYS B C 1
ATOM 3299 O O . LYS B 1 143 ? 29.205 -19.803 -74.870 1.00 41.85 231 LYS B O 1
ATOM 3305 N N . VAL B 1 144 ? 27.948 -20.814 -76.417 1.00 50.34 232 VAL B N 1
ATOM 3306 C CA . VAL B 1 144 ? 27.799 -22.006 -75.591 1.00 51.54 232 VAL B CA 1
ATOM 3307 C C . VAL B 1 144 ? 28.702 -23.143 -76.077 1.00 52.21 232 VAL B C 1
ATOM 3308 O O . VAL B 1 144 ? 28.765 -23.435 -77.272 1.00 59.35 232 VAL B O 1
ATOM 3312 N N . GLY B 1 145 ? 29.405 -23.772 -75.142 1.00 45.39 233 GLY B N 1
ATOM 3313 C CA . GLY B 1 145 ? 30.274 -24.892 -75.457 1.00 48.29 233 GLY B CA 1
ATOM 3314 C C . GLY B 1 145 ? 29.647 -26.215 -75.058 1.00 49.48 233 GLY B C 1
ATOM 3315 O O . GLY B 1 145 ? 28.497 -26.257 -74.614 1.00 52.78 233 GLY B O 1
ATOM 3316 N N . GLN B 1 146 ? 30.393 -27.304 -75.220 1.00 50.93 234 GLN B N 1
ATOM 3317 C CA . GLN B 1 146 ? 29.885 -28.627 -74.847 1.00 52.55 234 GLN B CA 1
ATOM 3318 C C . GLN B 1 146 ? 30.559 -29.124 -73.582 1.00 50.42 234 GLN B C 1
ATOM 3319 O O . GLN B 1 146 ? 31.746 -29.433 -73.584 1.00 54.06 234 GLN B O 1
ATOM 3325 N N . SER B 1 147 ? 29.802 -29.180 -72.492 1.00 49.28 235 SER B N 1
ATOM 3326 C CA . SER B 1 147 ? 30.350 -29.593 -71.207 1.00 45.01 235 SER B CA 1
ATOM 3327 C C . SER B 1 147 ? 30.688 -31.086 -71.203 1.00 43.99 235 SER B C 1
ATOM 3328 O O . SER B 1 147 ? 31.557 -31.534 -70.462 1.00 42.66 235 SER B O 1
ATOM 3331 N N . ASN B 1 148 ? 30.004 -31.857 -72.044 1.00 44.83 236 ASN B N 1
ATOM 3332 C CA . ASN B 1 148 ? 30.227 -33.300 -72.091 1.00 52.25 236 ASN B CA 1
ATOM 3333 C C . ASN B 1 148 ? 31.628 -33.710 -72.557 1.00 54.83 236 ASN B C 1
ATOM 3334 O O . ASN B 1 148 ? 32.056 -34.841 -72.329 1.00 57.82 236 ASN B O 1
ATOM 3339 N N . SER B 1 149 ? 32.334 -32.800 -73.216 1.00 53.86 237 SER B N 1
ATOM 3340 C CA . SER B 1 149 ? 33.648 -33.123 -73.761 1.00 54.92 237 SER B CA 1
ATOM 3341 C C . SER B 1 149 ? 34.771 -32.443 -72.974 1.00 48.80 237 SER B C 1
ATOM 3342 O O . SER B 1 149 ? 35.928 -32.412 -73.408 1.00 48.45 237 SER B O 1
ATOM 3345 N N . LEU B 1 150 ? 34.420 -31.905 -71.812 1.00 45.12 238 LEU B N 1
ATOM 3346 C CA . LEU B 1 150 ? 35.393 -31.262 -70.941 1.00 44.17 238 LEU B CA 1
ATOM 3347 C C . LEU B 1 150 ? 36.430 -32.241 -70.398 1.00 42.68 238 LEU B C 1
ATOM 3348 O O . LEU B 1 150 ? 36.126 -33.402 -70.118 1.00 44.55 238 LEU B O 1
ATOM 3353 N N . LYS B 1 151 ? 37.651 -31.756 -70.214 1.00 39.89 239 LYS B N 1
ATOM 3354 C CA . LYS B 1 151 ? 38.722 -32.578 -69.664 1.00 42.08 239 LYS B CA 1
ATOM 3355 C C . LYS B 1 151 ? 39.297 -31.912 -68.421 1.00 39.06 239 LYS B C 1
ATOM 3356 O O . LYS B 1 151 ? 39.540 -30.704 -68.414 1.00 38.84 239 LYS B O 1
ATOM 3362 N N . VAL B 1 152 ? 39.469 -32.697 -67.360 1.00 32.63 240 VAL B N 1
ATOM 3363 C CA . VAL B 1 152 ? 40.090 -32.214 -66.144 1.00 33.92 240 VAL B CA 1
ATOM 3364 C C . VAL B 1 152 ? 41.460 -31.653 -66.525 1.00 33.60 240 VAL B C 1
ATOM 3365 O O . VAL B 1 152 ? 42.203 -32.286 -67.273 1.00 33.36 240 VAL B O 1
ATOM 3369 N N . GLY B 1 153 ? 41.795 -30.466 -66.027 1.00 34.85 241 GLY B N 1
ATOM 3370 C CA . GLY B 1 153 ? 43.043 -29.824 -66.413 1.00 33.16 241 GLY B CA 1
ATOM 3371 C C . GLY B 1 153 ? 42.855 -28.614 -67.311 1.00 33.95 241 GLY B C 1
ATOM 3372 O O . GLY B 1 153 ? 43.716 -27.730 -67.357 1.00 34.30 241 GLY B O 1
ATOM 3373 N N . GLN B 1 154 ? 41.739 -28.575 -68.040 1.00 33.11 242 GLN B N 1
ATOM 3374 C CA . GLN B 1 154 ? 41.431 -27.438 -68.920 1.00 32.50 242 GLN B CA 1
ATOM 3375 C C . GLN B 1 154 ? 41.310 -26.168 -68.109 1.00 32.17 242 GLN B C 1
ATOM 3376 O O . GLN B 1 154 ? 40.773 -26.182 -66.989 1.00 33.28 242 GLN B O 1
ATOM 3382 N N . GLN B 1 155 ? 41.773 -25.066 -68.692 1.00 31.85 243 GLN B N 1
ATOM 3383 C CA . GLN B 1 155 ? 41.637 -23.742 -68.092 1.00 30.80 243 GLN B CA 1
ATOM 3384 C C . GLN B 1 155 ? 40.165 -23.341 -68.032 1.00 28.99 243 GLN B C 1
ATOM 3385 O O . GLN B 1 155 ? 39.412 -23.583 -68.983 1.00 34.59 243 GLN B O 1
ATOM 3391 N N . CYS B 1 156 ? 39.734 -22.746 -66.922 1.00 24.41 244 CYS B N 1
ATOM 3392 C CA . CYS B 1 156 ? 38.411 -22.119 -66.907 1.00 29.20 244 CYS B CA 1
ATOM 3393 C C . CYS B 1 156 ? 38.422 -20.746 -66.273 1.00 33.45 244 CYS B C 1
ATOM 3394 O O . CYS B 1 156 ? 39.272 -20.440 -65.424 1.00 36.58 244 CYS B O 1
ATOM 3397 N N . LEU B 1 157 ? 37.490 -19.914 -66.727 1.00 31.68 245 LEU B N 1
ATOM 3398 C CA . LEU B 1 157 ? 37.365 -18.547 -66.259 1.00 30.36 245 LEU B CA 1
ATOM 3399 C C . LEU B 1 157 ? 35.958 -18.351 -65.732 1.00 25.38 245 LEU B C 1
ATOM 3400 O O . LEU B 1 157 ? 34.989 -18.597 -66.447 1.00 32.01 245 LEU B O 1
ATOM 3405 N N . ALA B 1 158 ? 35.840 -17.923 -64.483 1.00 27.83 246 ALA B N 1
ATOM 3406 C CA . ALA B 1 158 ? 34.534 -17.616 -63.897 1.00 29.31 246 ALA B CA 1
ATOM 3407 C C . ALA B 1 158 ? 34.337 -16.115 -63.862 1.00 29.55 246 ALA B C 1
ATOM 3408 O O . ALA B 1 158 ? 35.082 -15.409 -63.184 1.00 29.17 246 ALA B O 1
ATOM 3410 N N . ILE B 1 159 ? 33.329 -15.631 -64.580 1.00 30.80 247 ILE B N 1
ATOM 3411 C CA . ILE B 1 159 ? 33.073 -14.199 -64.634 1.00 30.63 247 ILE B CA 1
ATOM 3412 C C . ILE B 1 159 ? 31.841 -13.811 -63.838 1.00 30.12 247 ILE B C 1
ATOM 3413 O O . ILE B 1 159 ? 30.843 -14.532 -63.815 1.00 33.32 247 ILE B O 1
ATOM 3418 N N . GLY B 1 160 ? 31.910 -12.675 -63.162 1.00 31.57 248 GLY B N 1
ATOM 3419 C CA . GLY B 1 160 ? 30.748 -12.171 -62.452 1.00 31.19 248 GLY B CA 1
ATOM 3420 C C . GLY B 1 160 ? 30.469 -10.713 -62.774 1.00 36.78 248 GLY B C 1
ATOM 3421 O O . GLY B 1 160 ? 31.313 -10.000 -63.321 1.00 35.28 248 GLY B O 1
ATOM 3422 N N . ASN B 1 161 ? 29.262 -10.287 -62.431 1.00 36.30 249 ASN B N 1
ATOM 3423 C CA . ASN B 1 161 ? 28.861 -8.888 -62.467 1.00 37.32 249 ASN B CA 1
ATOM 3424 C C . ASN B 1 161 ? 27.953 -8.743 -61.265 1.00 39.04 249 ASN B C 1
ATOM 3425 O O . ASN B 1 161 ? 26.740 -8.652 -61.400 1.00 43.09 249 ASN B O 1
ATOM 3430 N N . PRO B 1 162 ? 28.547 -8.782 -60.064 1.00 38.95 250 PRO B N 1
ATOM 3431 C CA . PRO B 1 162 ? 27.735 -8.926 -58.853 1.00 42.15 250 PRO B CA 1
ATOM 3432 C C . PRO B 1 162 ? 26.971 -7.661 -58.461 1.00 43.90 250 PRO B C 1
ATOM 3433 O O . PRO B 1 162 ? 25.925 -7.767 -57.813 1.00 44.67 250 PRO B O 1
ATOM 3437 N N . PHE B 1 163 ? 27.469 -6.488 -58.841 1.00 41.90 251 PHE B N 1
ATOM 3438 C CA . PHE B 1 163 ? 26.828 -5.243 -58.415 1.00 45.90 251 PHE B CA 1
ATOM 3439 C C . PHE B 1 163 ? 26.385 -4.308 -59.542 1.00 45.79 251 PHE B C 1
ATOM 3440 O O . PHE B 1 163 ? 25.815 -3.254 -59.276 1.00 44.13 251 PHE B O 1
ATOM 3448 N N . GLY B 1 164 ? 26.644 -4.681 -60.790 1.00 46.36 252 GLY B N 1
ATOM 3449 C CA . GLY B 1 164 ? 26.198 -3.874 -61.911 1.00 45.74 252 GLY B CA 1
ATOM 3450 C C . GLY B 1 164 ? 26.980 -2.589 -62.121 1.00 47.81 252 GLY B C 1
ATOM 3451 O O . GLY B 1 164 ? 26.460 -1.632 -62.699 1.00 50.53 252 GLY B O 1
ATOM 3452 N N . PHE B 1 165 ? 28.227 -2.548 -61.656 1.00 44.14 253 PHE B N 1
ATOM 3453 C CA . PHE B 1 165 ? 29.087 -1.403 -61.966 1.00 47.67 253 PHE B CA 1
ATOM 3454 C C . PHE B 1 165 ? 30.453 -1.853 -62.447 1.00 44.79 253 PHE B C 1
ATOM 3455 O O . PHE B 1 165 ? 31.255 -1.042 -62.877 1.00 42.23 253 PHE B O 1
ATOM 3463 N N . ASP B 1 166 ? 30.712 -3.153 -62.381 1.00 44.06 254 ASP B N 1
ATOM 3464 C CA . ASP B 1 166 ? 31.961 -3.692 -62.908 1.00 44.18 254 ASP B CA 1
ATOM 3465 C C . ASP B 1 166 ? 31.821 -5.187 -63.137 1.00 43.18 254 ASP B C 1
ATOM 3466 O O . ASP B 1 166 ? 30.718 -5.738 -63.004 1.00 41.67 254 ASP B O 1
ATOM 3471 N N . HIS B 1 167 ? 32.929 -5.835 -63.496 1.00 34.44 255 HIS B N 1
ATOM 3472 C CA . HIS B 1 167 ? 32.941 -7.287 -63.627 1.00 32.46 255 HIS B CA 1
ATOM 3473 C C . HIS B 1 167 ? 34.096 -7.920 -62.845 1.00 34.80 255 HIS B C 1
ATOM 3474 O O . HIS B 1 167 ? 35.070 -7.252 -62.510 1.00 34.46 255 HIS B O 1
ATOM 3481 N N . THR B 1 168 ? 33.965 -9.207 -62.551 1.00 30.82 256 THR B N 1
ATOM 3482 C CA . THR B 1 168 ? 34.971 -9.931 -61.783 1.00 30.96 256 THR B CA 1
ATOM 3483 C C . THR B 1 168 ? 35.437 -11.131 -62.548 1.00 27.11 256 THR B C 1
ATOM 3484 O O . THR B 1 168 ? 34.737 -11.637 -63.421 1.00 27.82 256 THR B O 1
ATOM 3488 N N . LEU B 1 169 ? 36.613 -11.620 -62.180 1.00 27.06 257 LEU B N 1
ATOM 3489 C CA . LEU B 1 169 ? 37.175 -12.786 -62.822 1.00 29.33 257 LEU B CA 1
ATOM 3490 C C . LEU B 1 169 ? 37.964 -13.636 -61.828 1.00 29.99 257 LEU B C 1
ATOM 3491 O O . LEU B 1 169 ? 38.756 -13.130 -61.026 1.00 28.55 257 LEU B O 1
ATOM 3496 N N . THR B 1 170 ? 37.759 -14.942 -61.895 1.00 29.84 258 THR B N 1
ATOM 3497 C CA . THR B 1 170 ? 38.654 -15.868 -61.210 1.00 26.76 258 THR B CA 1
ATOM 3498 C C . THR B 1 170 ? 39.089 -16.904 -62.223 1.00 28.18 258 THR B C 1
ATOM 3499 O O . THR B 1 170 ? 38.362 -17.206 -63.182 1.00 28.02 258 THR B O 1
ATOM 3503 N N . VAL B 1 171 ? 40.271 -17.461 -62.015 1.00 28.31 259 VAL B N 1
ATOM 3504 C CA . VAL B 1 171 ? 40.824 -18.386 -62.987 1.00 29.52 259 VAL B CA 1
ATOM 3505 C C . VAL B 1 171 ? 41.386 -19.633 -62.320 1.00 30.02 259 VAL B C 1
ATOM 3506 O O . VAL B 1 171 ? 42.079 -19.548 -61.302 1.00 28.81 259 VAL B O 1
ATOM 3510 N N . GLY B 1 172 ? 41.102 -20.793 -62.906 1.00 30.09 260 GLY B N 1
ATOM 3511 C CA . GLY B 1 172 ? 41.664 -22.038 -62.407 1.00 25.97 260 GLY B CA 1
ATOM 3512 C C . GLY B 1 172 ? 41.506 -23.095 -63.482 1.00 25.74 260 GLY B C 1
ATOM 3513 O O . GLY B 1 172 ? 41.498 -22.765 -64.664 1.00 27.15 260 GLY B O 1
ATOM 3514 N N . VAL B 1 173 ? 41.374 -24.357 -63.065 1.00 24.96 261 VAL B N 1
ATOM 3515 C CA . VAL B 1 173 ? 41.245 -25.476 -63.996 1.00 28.61 261 VAL B CA 1
ATOM 3516 C C . VAL B 1 173 ? 39.997 -26.294 -63.688 1.00 30.12 261 VAL B C 1
ATOM 3517 O O . VAL B 1 173 ? 39.469 -26.224 -62.585 1.00 29.55 261 VAL B O 1
ATOM 3521 N N . ILE B 1 174 ? 39.519 -27.061 -64.664 1.00 33.29 262 ILE B N 1
ATOM 3522 C CA . ILE B 1 174 ? 38.514 -28.073 -64.364 1.00 33.18 262 ILE B CA 1
ATOM 3523 C C . ILE B 1 174 ? 39.158 -29.065 -63.404 1.00 30.60 262 ILE B C 1
ATOM 3524 O O . ILE B 1 174 ? 40.181 -29.676 -63.716 1.00 33.62 262 ILE B O 1
ATOM 3529 N N . SER B 1 175 ? 38.574 -29.198 -62.221 1.00 31.80 263 SER B N 1
ATOM 3530 C CA . SER B 1 175 ? 39.187 -29.954 -61.136 1.00 31.56 263 SER B CA 1
ATOM 3531 C C . SER B 1 175 ? 38.570 -31.358 -61.042 1.00 34.57 263 SER B C 1
ATOM 3532 O O . SER B 1 175 ? 39.211 -32.309 -60.601 1.00 31.03 263 SER B O 1
ATOM 3535 N N . GLY B 1 176 ? 37.314 -31.479 -61.455 1.00 35.12 264 GLY B N 1
ATOM 3536 C CA . GLY B 1 176 ? 36.629 -32.756 -61.420 1.00 32.49 264 GLY B CA 1
ATOM 3537 C C . GLY B 1 176 ? 35.358 -32.626 -62.231 1.00 35.09 264 GLY B C 1
ATOM 3538 O O . GLY B 1 176 ? 34.898 -31.509 -62.482 1.00 34.51 264 GLY B O 1
ATOM 3539 N N . LEU B 1 177 ? 34.801 -33.763 -62.639 1.00 36.35 265 LEU B N 1
ATOM 3540 C CA . LEU B 1 177 ? 33.590 -33.791 -63.453 1.00 37.64 265 LEU B CA 1
ATOM 3541 C C . LEU B 1 177 ? 32.561 -34.684 -62.784 1.00 39.47 265 LEU B C 1
ATOM 3542 O O . LEU B 1 177 ? 32.913 -35.568 -62.002 1.00 38.49 265 LEU B O 1
ATOM 3547 N N . ASN B 1 178 ? 31.292 -34.457 -63.103 1.00 44.34 266 ASN B N 1
ATOM 3548 C CA . ASN B 1 178 ? 30.219 -35.324 -62.623 1.00 42.59 266 ASN B CA 1
ATOM 3549 C C . ASN B 1 178 ? 30.213 -35.428 -61.106 1.00 41.77 266 ASN B C 1
ATOM 3550 O O . ASN B 1 178 ? 30.082 -36.517 -60.549 1.00 43.04 266 ASN B O 1
ATOM 3555 N N . ARG B 1 179 ? 30.351 -34.276 -60.450 1.00 36.70 267 ARG B N 1
ATOM 3556 C CA . ARG B 1 179 ? 30.350 -34.187 -58.994 1.00 39.13 267 ARG B CA 1
ATOM 3557 C C . ARG B 1 179 ? 29.074 -33.505 -58.515 1.00 42.13 267 ARG B C 1
ATOM 3558 O O . ARG B 1 179 ? 28.479 -32.715 -59.240 1.00 42.13 267 ARG B O 1
ATOM 3566 N N . ASP B 1 180 ? 28.641 -33.831 -57.301 1.00 40.54 268 ASP B N 1
ATOM 3567 C CA . ASP B 1 180 ? 27.434 -33.239 -56.743 1.00 41.04 268 ASP B CA 1
ATOM 3568 C C . ASP B 1 180 ? 27.657 -31.783 -56.331 1.00 39.28 268 ASP B C 1
ATOM 3569 O O . ASP B 1 180 ? 28.665 -31.451 -55.716 1.00 37.62 268 ASP B O 1
ATOM 3574 N N . ILE B 1 181 ? 26.707 -30.924 -56.684 1.00 36.54 269 ILE B N 1
ATOM 3575 C CA . ILE B 1 181 ? 26.703 -29.540 -56.230 1.00 36.43 269 ILE B CA 1
ATOM 3576 C C . ILE B 1 181 ? 25.733 -29.400 -55.069 1.00 35.06 269 ILE B C 1
ATOM 3577 O O . ILE B 1 181 ? 24.533 -29.609 -55.229 1.00 39.11 269 ILE B O 1
ATOM 3582 N N . PHE B 1 182 ? 26.247 -29.051 -53.896 1.00 37.65 270 PHE B N 1
ATOM 3583 C CA . PHE B 1 182 ? 25.382 -28.843 -52.737 1.00 43.37 270 PHE B CA 1
ATOM 3584 C C . PHE B 1 182 ? 24.856 -27.408 -52.712 1.00 44.52 270 PHE B C 1
ATOM 3585 O O . PHE B 1 182 ? 25.271 -26.586 -51.883 1.00 40.51 270 PHE B O 1
ATOM 3593 N N . SER B 1 183 ? 23.937 -27.122 -53.628 1.00 43.66 271 SER B N 1
ATOM 3594 C CA . SER B 1 183 ? 23.525 -25.744 -53.912 1.00 46.66 271 SER B CA 1
ATOM 3595 C C . SER B 1 183 ? 22.945 -25.065 -52.687 1.00 45.89 271 SER B C 1
ATOM 3596 O O . SER B 1 183 ? 22.339 -25.717 -51.848 1.00 45.53 271 SER B O 1
ATOM 3599 N N . GLN B 1 184 ? 23.116 -23.754 -52.591 1.00 43.21 272 GLN B N 1
ATOM 3600 C CA . GLN B 1 184 ? 22.537 -23.009 -51.479 1.00 43.44 272 GLN B CA 1
ATOM 3601 C C . GLN B 1 184 ? 21.014 -22.974 -51.577 1.00 44.91 272 GLN B C 1
ATOM 3602 O O . GLN B 1 184 ? 20.336 -22.424 -50.703 1.00 44.27 272 GLN B O 1
ATOM 3608 N N . THR B 1 185 ? 20.489 -23.556 -52.653 1.00 43.57 273 THR B N 1
ATOM 3609 C CA . THR B 1 185 ? 19.062 -23.823 -52.769 1.00 51.51 273 THR B CA 1
ATOM 3610 C C . THR B 1 185 ? 18.631 -24.787 -51.674 1.00 52.11 273 THR B C 1
ATOM 3611 O O . THR B 1 185 ? 17.488 -24.765 -51.213 1.00 48.38 273 THR B O 1
ATOM 3615 N N . GLY B 1 186 ? 19.559 -25.644 -51.264 1.00 52.88 274 GLY B N 1
ATOM 3616 C CA . GLY B 1 186 ? 19.245 -26.708 -50.334 1.00 52.69 274 GLY B CA 1
ATOM 3617 C C . GLY B 1 186 ? 19.143 -28.039 -51.049 1.00 55.07 274 GLY B C 1
ATOM 3618 O O . GLY B 1 186 ? 19.139 -29.093 -50.410 1.00 59.04 274 GLY B O 1
ATOM 3619 N N . VAL B 1 187 ? 19.059 -27.999 -52.377 1.00 49.25 275 VAL B N 1
ATOM 3620 C CA . VAL B 1 187 ? 18.935 -29.222 -53.163 1.00 49.30 275 VAL B CA 1
ATOM 3621 C C . VAL B 1 187 ? 20.236 -29.527 -53.876 1.00 47.24 275 VAL B C 1
ATOM 3622 O O . VAL B 1 187 ? 20.838 -28.626 -54.473 1.00 42.18 275 VAL B O 1
ATOM 3626 N N . THR B 1 188 ? 20.689 -30.780 -53.814 1.00 42.98 276 THR B N 1
ATOM 3627 C CA . THR B 1 188 ? 21.957 -31.126 -54.462 1.00 44.98 276 THR B CA 1
ATOM 3628 C C . THR B 1 188 ? 21.757 -31.493 -55.928 1.00 45.60 276 THR B C 1
ATOM 3629 O O . THR B 1 188 ? 20.821 -32.221 -56.279 1.00 45.55 276 THR B O 1
ATOM 3633 N N . ILE B 1 189 ? 22.641 -30.972 -56.773 1.00 43.19 277 ILE B N 1
ATOM 3634 C CA . ILE B 1 189 ? 22.526 -31.114 -58.216 1.00 42.18 277 ILE B CA 1
ATOM 3635 C C . ILE B 1 189 ? 23.556 -32.116 -58.700 1.00 41.96 277 ILE B C 1
ATOM 3636 O O . ILE B 1 189 ? 24.748 -31.963 -58.437 1.00 41.60 277 ILE B O 1
ATOM 3641 N N . GLY B 1 190 ? 23.108 -33.142 -59.414 1.00 44.91 278 GLY B N 1
ATOM 3642 C CA . GLY B 1 190 ? 24.025 -34.151 -59.924 1.00 46.82 278 GLY B CA 1
ATOM 3643 C C . GLY B 1 190 ? 24.755 -33.682 -61.180 1.00 41.77 278 GLY B C 1
ATOM 3644 O O . GLY B 1 190 ? 24.253 -32.817 -61.900 1.00 42.05 278 GLY B O 1
ATOM 3645 N N . GLY B 1 191 ? 25.928 -34.255 -61.450 1.00 37.80 279 GLY B N 1
ATOM 3646 C CA . GLY B 1 191 ? 26.617 -34.035 -62.715 1.00 38.09 279 GLY B CA 1
ATOM 3647 C C . GLY B 1 191 ? 27.379 -32.720 -62.818 1.00 38.54 279 GLY B C 1
ATOM 3648 O O . GLY B 1 191 ? 27.733 -32.261 -63.920 1.00 40.96 279 GLY B O 1
ATOM 3649 N N . GLY B 1 192 ? 27.662 -32.107 -61.674 1.00 37.55 280 GLY B N 1
ATOM 3650 C CA . GLY B 1 192 ? 28.317 -30.805 -61.682 1.00 33.21 280 GLY B CA 1
ATOM 3651 C C . GLY B 1 192 ? 29.790 -30.818 -62.051 1.00 39.16 280 GLY B C 1
ATOM 3652 O O . GLY B 1 192 ? 30.480 -31.824 -61.847 1.00 38.89 280 GLY B O 1
ATOM 3653 N N . ILE B 1 193 ? 30.261 -29.688 -62.591 1.00 32.48 281 ILE B N 1
ATOM 3654 C CA . ILE B 1 193 ? 31.671 -29.451 -62.857 1.00 38.45 281 ILE B CA 1
ATOM 3655 C C . ILE B 1 193 ? 32.310 -28.981 -61.557 1.00 34.28 281 ILE B C 1
ATOM 3656 O O . ILE B 1 193 ? 31.741 -28.143 -60.860 1.00 34.51 281 ILE B O 1
ATOM 3661 N N . GLN B 1 194 ? 33.480 -29.508 -61.220 1.00 32.89 282 GLN B N 1
ATOM 3662 C CA . GLN B 1 194 ? 34.279 -28.928 -60.137 1.00 30.32 282 GLN B CA 1
ATOM 3663 C C . GLN B 1 194 ? 35.423 -28.131 -60.730 1.00 32.67 282 GLN B C 1
ATOM 3664 O O . GLN B 1 194 ? 36.047 -28.561 -61.708 1.00 32.00 282 GLN B O 1
ATOM 3670 N N . THR B 1 195 ? 35.723 -26.970 -60.149 1.00 29.70 283 THR B N 1
ATOM 3671 C CA . THR B 1 195 ? 36.853 -26.164 -60.636 1.00 27.62 283 THR B CA 1
ATOM 3672 C C . THR B 1 195 ? 37.653 -25.643 -59.450 1.00 29.32 283 THR B C 1
ATOM 3673 O O . THR B 1 195 ? 37.117 -25.560 -58.342 1.00 31.03 283 THR B O 1
ATOM 3677 N N . ASP B 1 196 ? 38.939 -25.344 -59.637 1.00 28.31 284 ASP B N 1
ATOM 3678 C CA . ASP B 1 196 ? 39.621 -24.669 -58.552 1.00 27.84 284 ASP B CA 1
ATOM 3679 C C . ASP B 1 196 ? 39.707 -23.160 -58.790 1.00 31.68 284 ASP B C 1
ATOM 3680 O O . ASP B 1 196 ? 40.428 -22.468 -58.081 1.00 30.06 284 ASP B O 1
ATOM 3685 N N . ALA B 1 197 ? 38.958 -22.644 -59.769 1.00 27.83 285 ALA B N 1
ATOM 3686 C CA . ALA B 1 197 ? 38.717 -21.196 -59.806 1.00 28.11 285 ALA B CA 1
ATOM 3687 C C . ALA B 1 197 ? 37.791 -20.924 -58.635 1.00 30.90 285 ALA B C 1
ATOM 3688 O O . ALA B 1 197 ? 36.884 -21.706 -58.380 1.00 30.93 285 ALA B O 1
ATOM 3690 N N . ALA B 1 198 ? 38.039 -19.829 -57.924 1.00 27.80 286 ALA B N 1
ATOM 3691 C CA . ALA B 1 198 ? 37.201 -19.390 -56.828 1.00 28.98 286 ALA B CA 1
ATOM 3692 C C . ALA B 1 198 ? 35.793 -19.099 -57.312 1.00 31.19 286 ALA B C 1
ATOM 3693 O O . ALA B 1 198 ? 35.593 -18.297 -58.240 1.00 31.47 286 ALA B O 1
ATOM 3695 N N . ILE B 1 199 ? 34.822 -19.778 -56.700 1.00 27.83 287 ILE B N 1
ATOM 3696 C CA . ILE B 1 199 ? 33.410 -19.510 -56.947 1.00 28.53 287 ILE B CA 1
ATOM 3697 C C . ILE B 1 199 ? 32.821 -18.883 -55.700 1.00 28.40 287 ILE B C 1
ATOM 3698 O O . ILE B 1 199 ? 32.925 -19.430 -54.602 1.00 29.60 287 ILE B O 1
ATOM 3703 N N . ASN B 1 200 ? 32.215 -17.716 -55.858 1.00 31.56 288 ASN B N 1
ATOM 3704 C CA . ASN B 1 200 ? 31.831 -16.921 -54.697 1.00 30.34 288 ASN B CA 1
ATOM 3705 C C . ASN B 1 200 ? 30.646 -16.001 -55.005 1.00 29.93 288 ASN B C 1
ATOM 3706 O O . ASN B 1 200 ? 30.101 -16.056 -56.112 1.00 31.48 288 ASN B O 1
ATOM 3711 N N . PRO B 1 201 ? 30.213 -15.179 -54.026 1.00 31.04 289 PRO B N 1
ATOM 3712 C CA . PRO B 1 201 ? 29.075 -14.294 -54.313 1.00 32.52 289 PRO B CA 1
ATOM 3713 C C . PRO B 1 201 ? 29.371 -13.326 -55.458 1.00 33.30 289 PRO B C 1
ATOM 3714 O O . PRO B 1 201 ? 28.450 -12.838 -56.123 1.00 32.88 289 PRO B O 1
ATOM 3718 N N . GLY B 1 202 ? 30.650 -13.095 -55.713 1.00 30.45 290 GLY B N 1
ATOM 3719 C CA . GLY B 1 202 ? 31.072 -12.201 -56.783 1.00 32.36 290 GLY B CA 1
ATOM 3720 C C . GLY B 1 202 ? 30.896 -12.786 -58.176 1.00 36.13 290 GLY B C 1
ATOM 3721 O O . GLY B 1 202 ? 31.002 -12.059 -59.162 1.00 38.13 290 GLY B O 1
ATOM 3722 N N . ASN B 1 203 ? 30.639 -14.091 -58.281 1.00 33.31 291 ASN B N 1
ATOM 3723 C CA . ASN B 1 203 ? 30.379 -14.658 -59.608 1.00 28.14 291 ASN B CA 1
ATOM 3724 C C . ASN B 1 203 ? 29.236 -15.672 -59.706 1.00 29.28 291 ASN B C 1
ATOM 3725 O O . ASN B 1 203 ? 28.955 -16.161 -60.794 1.00 33.64 291 ASN B O 1
ATOM 3730 N N . ALA B 1 204 ? 28.559 -15.954 -58.588 1.00 28.58 292 ALA B N 1
ATOM 3731 C CA . ALA B 1 204 ? 27.424 -16.874 -58.589 1.00 31.34 292 ALA B CA 1
ATOM 3732 C C . ALA B 1 204 ? 26.380 -16.403 -59.596 1.00 33.10 292 ALA B C 1
ATOM 3733 O O . ALA B 1 204 ? 26.033 -15.214 -59.626 1.00 34.88 292 ALA B O 1
ATOM 3735 N N . GLY B 1 205 ? 25.893 -17.322 -60.425 1.00 36.01 293 GLY B N 1
ATOM 3736 C CA . GLY B 1 205 ? 24.903 -16.983 -61.435 1.00 36.05 293 GLY B CA 1
ATOM 3737 C C . GLY B 1 205 ? 25.527 -16.602 -62.769 1.00 37.36 293 GLY B C 1
ATOM 3738 O O . GLY B 1 205 ? 24.856 -16.602 -63.800 1.00 38.26 293 GLY B O 1
ATOM 3739 N N . GLY B 1 206 ? 26.814 -16.271 -62.747 1.00 37.82 294 GLY B N 1
ATOM 3740 C CA . GLY B 1 206 ? 27.552 -15.958 -63.958 1.00 36.08 294 GLY B CA 1
ATOM 3741 C C . GLY B 1 206 ? 28.113 -17.189 -64.662 1.00 34.81 294 GLY B C 1
ATOM 3742 O O . GLY B 1 206 ? 27.914 -18.324 -64.203 1.00 33.46 294 GLY B O 1
ATOM 3743 N N . PRO B 1 207 ? 28.814 -16.972 -65.790 1.00 33.67 295 PRO B N 1
ATOM 3744 C CA . PRO B 1 207 ? 29.307 -18.073 -66.624 1.00 33.18 295 PRO B CA 1
ATOM 3745 C C . PRO B 1 207 ? 30.646 -18.636 -66.168 1.00 34.06 295 PRO B C 1
ATOM 3746 O O . PRO B 1 207 ? 31.516 -17.900 -65.691 1.00 31.89 295 PRO B O 1
ATOM 3750 N N . LEU B 1 208 ? 30.809 -19.945 -66.322 1.00 34.94 296 LEU B N 1
ATOM 3751 C CA . LEU B 1 208 ? 32.138 -20.538 -66.314 1.00 33.98 296 LEU B CA 1
ATOM 3752 C C . LEU B 1 208 ? 32.506 -20.767 -67.776 1.00 34.74 296 LEU B C 1
ATOM 3753 O O . LEU B 1 208 ? 31.758 -21.420 -68.513 1.00 34.25 296 LEU B O 1
ATOM 3758 N N . LEU B 1 209 ? 33.648 -20.221 -68.201 1.00 33.01 297 LEU B N 1
ATOM 3759 C CA . LEU B 1 209 ? 34.055 -20.284 -69.600 1.00 34.02 297 LEU B CA 1
ATOM 3760 C C . LEU B 1 209 ? 35.298 -21.135 -69.769 1.00 34.17 297 LEU B C 1
ATOM 3761 O O . LEU B 1 209 ? 36.148 -21.191 -68.875 1.00 34.14 297 LEU B O 1
ATOM 3766 N N . ASP B 1 210 ? 35.411 -21.791 -70.922 1.00 32.24 298 ASP B N 1
ATOM 3767 C CA . ASP B 1 210 ? 36.619 -22.538 -71.237 1.00 35.87 298 ASP B CA 1
ATOM 3768 C C . ASP B 1 210 ? 37.629 -21.626 -71.937 1.00 35.21 298 ASP B C 1
ATOM 3769 O O . ASP B 1 210 ? 37.423 -20.409 -72.057 1.00 36.05 298 ASP B O 1
ATOM 3774 N N . SER B 1 211 ? 38.719 -22.207 -72.418 1.00 37.15 299 SER B N 1
ATOM 3775 C CA . SER B 1 211 ? 39.808 -21.374 -72.913 1.00 38.47 299 SER B CA 1
ATOM 3776 C C . SER B 1 211 ? 39.457 -20.661 -74.217 1.00 43.30 299 SER B C 1
ATOM 3777 O O . SER B 1 211 ? 40.214 -19.806 -74.666 1.00 39.89 299 SER B O 1
ATOM 3780 N N . LYS B 1 212 ? 38.327 -21.018 -74.828 1.00 43.10 300 LYS B N 1
ATOM 3781 C CA . LYS B 1 212 ? 37.899 -20.340 -76.048 1.00 47.03 300 LYS B CA 1
ATOM 3782 C C . LYS B 1 212 ? 36.814 -19.310 -75.777 1.00 44.83 300 LYS B C 1
ATOM 3783 O O . LYS B 1 212 ? 36.331 -18.672 -76.702 1.00 49.34 300 LYS B O 1
ATOM 3789 N N . GLY B 1 213 ? 36.433 -19.145 -74.515 1.00 41.22 301 GLY B N 1
ATOM 3790 C CA . GLY B 1 213 ? 35.379 -18.204 -74.174 1.00 40.05 301 GLY B CA 1
ATOM 3791 C C . GLY B 1 213 ? 33.977 -18.786 -74.296 1.00 41.70 301 GLY B C 1
ATOM 3792 O O . GLY B 1 213 ? 32.981 -18.058 -74.253 1.00 43.42 301 GLY B O 1
ATOM 3793 N N . ASN B 1 214 ? 33.885 -20.100 -74.450 1.00 40.93 302 ASN B N 1
ATOM 3794 C CA . ASN B 1 214 ? 32.576 -20.732 -74.557 1.00 43.58 302 ASN B CA 1
ATOM 3795 C C . ASN B 1 214 ? 32.026 -21.070 -73.182 1.00 41.35 302 ASN B C 1
ATOM 3796 O O . ASN B 1 214 ? 32.767 -21.482 -72.296 1.00 37.95 302 ASN B O 1
ATOM 3801 N N . LEU B 1 215 ? 30.723 -20.880 -73.003 1.00 39.17 303 LEU B N 1
ATOM 3802 C CA . LEU B 1 215 ? 30.102 -21.177 -71.725 1.00 42.51 303 LEU B CA 1
ATOM 3803 C C . LEU B 1 215 ? 30.053 -22.688 -71.515 1.00 40.17 303 LEU B C 1
ATOM 3804 O O . LEU B 1 215 ? 29.432 -23.422 -72.299 1.00 36.89 303 LEU B O 1
ATOM 3809 N N . ILE B 1 216 ? 30.707 -23.149 -70.456 1.00 37.24 304 ILE B N 1
ATOM 3810 C CA . ILE B 1 216 ? 30.680 -24.564 -70.101 1.00 33.40 304 ILE B CA 1
ATOM 3811 C C . ILE B 1 216 ? 29.917 -24.818 -68.815 1.00 34.70 304 ILE B C 1
ATOM 3812 O O . ILE B 1 216 ? 29.616 -25.957 -68.487 1.00 36.39 304 ILE B O 1
ATOM 3817 N N . GLY B 1 217 ? 29.587 -23.757 -68.087 1.00 40.71 305 GLY B N 1
ATOM 3818 C CA . GLY B 1 217 ? 28.718 -23.914 -66.935 1.00 42.13 305 GLY B CA 1
ATOM 3819 C C . GLY B 1 217 ? 28.260 -22.607 -66.325 1.00 38.60 305 GLY B C 1
ATOM 3820 O O . GLY B 1 217 ? 28.642 -21.523 -66.772 1.00 36.36 305 GLY B O 1
ATOM 3821 N N . ILE B 1 218 ? 27.439 -22.725 -65.290 1.00 35.86 306 ILE B N 1
ATOM 3822 C CA . ILE B 1 218 ? 26.967 -21.587 -64.510 1.00 35.11 306 ILE B CA 1
ATOM 3823 C C . ILE B 1 218 ? 27.513 -21.697 -63.084 1.00 36.61 306 ILE B C 1
ATOM 3824 O O . ILE B 1 218 ? 27.156 -22.617 -62.337 1.00 40.63 306 ILE B O 1
ATOM 3829 N N . ASN B 1 219 ? 28.382 -20.759 -62.720 1.00 35.04 307 ASN B N 1
ATOM 3830 C CA . ASN B 1 219 ? 28.952 -20.680 -61.384 1.00 30.81 307 ASN B CA 1
ATOM 3831 C C . ASN B 1 219 ? 27.845 -20.781 -60.366 1.00 34.43 307 ASN B C 1
ATOM 3832 O O . ASN B 1 219 ? 26.912 -19.979 -60.393 1.00 35.10 307 ASN B O 1
ATOM 3837 N N . THR B 1 220 ? 27.939 -21.757 -59.465 1.00 33.93 308 THR B N 1
ATOM 3838 C CA . THR B 1 220 ? 26.840 -22.005 -58.539 1.00 35.11 308 THR B CA 1
ATOM 3839 C C . THR B 1 220 ? 27.303 -22.015 -57.083 1.00 37.62 308 THR B C 1
ATOM 3840 O O . THR B 1 220 ? 28.184 -22.781 -56.708 1.00 34.44 308 THR B O 1
ATOM 3844 N N . ALA B 1 221 ? 26.704 -21.150 -56.266 1.00 40.46 309 ALA B N 1
ATOM 3845 C CA . ALA B 1 221 ? 27.051 -21.078 -54.850 1.00 38.44 309 ALA B CA 1
ATOM 3846 C C . ALA B 1 221 ? 26.587 -22.340 -54.109 1.00 35.70 309 ALA B C 1
ATOM 3847 O O . ALA B 1 221 ? 25.510 -22.888 -54.388 1.00 33.26 309 ALA B O 1
ATOM 3849 N N . ILE B 1 222 ? 27.396 -22.789 -53.156 1.00 31.63 310 ILE B N 1
ATOM 3850 C CA . ILE B 1 222 ? 27.090 -24.001 -52.392 1.00 37.48 310 ILE B CA 1
ATOM 3851 C C . ILE B 1 222 ? 27.219 -23.769 -50.888 1.00 40.21 310 ILE B C 1
ATOM 3852 O O . ILE B 1 222 ? 27.768 -22.765 -50.458 1.00 36.84 310 ILE B O 1
ATOM 3857 N N . PHE B 1 223 ? 26.705 -24.713 -50.103 1.00 41.08 311 PHE B N 1
ATOM 3858 C CA . PHE B 1 223 ? 27.011 -24.805 -48.681 1.00 42.17 311 PHE B CA 1
ATOM 3859 C C . PHE B 1 223 ? 27.863 -26.047 -48.465 1.00 47.92 311 PHE B C 1
ATOM 3860 O O . PHE B 1 223 ? 27.529 -27.120 -48.972 1.00 55.50 311 PHE B O 1
ATOM 3868 N N . THR B 1 224 ? 28.947 -25.927 -47.707 1.00 47.95 312 THR B N 1
ATOM 3869 C CA . THR B 1 224 ? 29.725 -27.115 -47.335 1.00 56.37 312 THR B CA 1
ATOM 3870 C C . THR B 1 224 ? 29.214 -27.747 -46.042 1.00 62.64 312 THR B C 1
ATOM 3871 O O . THR B 1 224 ? 28.565 -27.076 -45.236 1.00 60.72 312 THR B O 1
ATOM 3875 N N . GLN B 1 225 ? 29.522 -29.030 -45.850 1.00 71.18 313 GLN B N 1
ATOM 3876 C CA . GLN B 1 225 ? 29.186 -29.731 -44.609 1.00 80.53 313 GLN B CA 1
ATOM 3877 C C . GLN B 1 225 ? 29.873 -29.057 -43.427 1.00 82.98 313 GLN B C 1
ATOM 3878 O O . GLN B 1 225 ? 29.225 -28.588 -42.486 1.00 83.35 313 GLN B O 1
ATOM 3884 N N . THR B 1 226 ? 31.199 -29.021 -43.494 1.00 83.38 314 THR B N 1
ATOM 3885 C CA . THR B 1 226 ? 32.024 -28.380 -42.485 1.00 85.54 314 THR B CA 1
ATOM 3886 C C . THR B 1 226 ? 32.119 -26.886 -42.792 1.00 88.63 314 THR B C 1
ATOM 3887 O O . THR B 1 226 ? 31.435 -26.388 -43.688 1.00 90.44 314 THR B O 1
ATOM 3891 N N . GLY B 1 227 ? 32.960 -26.171 -42.050 1.00 89.23 315 GLY B N 1
ATOM 3892 C CA . GLY B 1 227 ? 33.153 -24.750 -42.285 1.00 87.44 315 GLY B CA 1
ATOM 3893 C C . GLY B 1 227 ? 34.376 -24.436 -43.131 1.00 83.79 315 GLY B C 1
ATOM 3894 O O . GLY B 1 227 ? 34.509 -23.331 -43.661 1.00 83.23 315 GLY B O 1
ATOM 3895 N N . THR B 1 228 ? 35.268 -25.413 -43.259 1.00 80.24 316 THR B N 1
ATOM 3896 C CA . THR B 1 228 ? 36.534 -25.220 -43.958 1.00 74.55 316 THR B CA 1
ATOM 3897 C C . THR B 1 228 ? 36.381 -25.338 -45.476 1.00 68.19 316 THR B C 1
ATOM 3898 O O . THR B 1 228 ? 35.679 -26.222 -45.972 1.00 66.92 316 THR B O 1
ATOM 3902 N N . SER B 1 229 ? 37.032 -24.439 -46.212 1.00 63.02 317 SER B N 1
ATOM 3903 C CA . SER B 1 229 ? 36.976 -24.481 -47.671 1.00 57.62 317 SER B CA 1
ATOM 3904 C C . SER B 1 229 ? 37.950 -25.520 -48.213 1.00 50.66 317 SER B C 1
ATOM 3905 O O . SER B 1 229 ? 39.079 -25.655 -47.728 1.00 49.43 317 SER B O 1
ATOM 3908 N N . ALA B 1 230 ? 37.509 -26.254 -49.226 1.00 46.23 318 ALA B N 1
ATOM 3909 C CA . ALA B 1 230 ? 38.370 -27.237 -49.863 1.00 42.09 318 ALA B CA 1
ATOM 3910 C C . ALA B 1 230 ? 39.069 -26.612 -51.056 1.00 35.92 318 ALA B C 1
ATOM 3911 O O . ALA B 1 230 ? 39.754 -27.292 -51.807 1.00 36.84 318 ALA B O 1
ATOM 3913 N N . GLY B 1 231 ? 38.887 -25.308 -51.235 1.00 31.79 319 GLY B N 1
ATOM 3914 C CA . GLY B 1 231 ? 39.564 -24.593 -52.300 1.00 31.20 319 GLY B CA 1
ATOM 3915 C C . GLY B 1 231 ? 39.026 -24.836 -53.698 1.00 32.46 319 GLY B C 1
ATOM 3916 O O . GLY B 1 231 ? 39.679 -24.493 -54.691 1.00 29.99 319 GLY B O 1
ATOM 3917 N N . VAL B 1 232 ? 37.838 -25.430 -53.791 1.00 34.28 320 VAL B N 1
ATOM 3918 C CA . VAL B 1 232 ? 37.241 -25.729 -55.092 1.00 36.79 320 VAL B CA 1
ATOM 3919 C C . VAL B 1 232 ? 35.781 -25.289 -55.097 1.00 34.10 320 VAL B C 1
ATOM 3920 O O . VAL B 1 232 ? 35.143 -25.245 -54.054 1.00 36.30 320 VAL B O 1
ATOM 3924 N N . GLY B 1 233 ? 35.258 -24.934 -56.263 1.00 30.87 321 GLY B N 1
ATOM 3925 C CA . GLY B 1 233 ? 33.852 -24.589 -56.357 1.00 27.88 321 GLY B CA 1
ATOM 3926 C C . GLY B 1 233 ? 33.188 -25.318 -57.506 1.00 31.71 321 GLY B C 1
ATOM 3927 O O . GLY B 1 233 ? 33.797 -26.199 -58.124 1.00 34.58 321 GLY B O 1
ATOM 3928 N N . PHE B 1 234 ? 31.959 -24.930 -57.835 1.00 27.94 322 PHE B N 1
ATOM 3929 C CA . PHE B 1 234 ? 31.154 -25.748 -58.746 1.00 29.45 322 PHE B CA 1
ATOM 3930 C C . PHE B 1 234 ? 30.365 -24.953 -59.772 1.00 31.21 322 PHE B C 1
ATOM 3931 O O . PHE B 1 234 ? 30.025 -23.799 -59.541 1.00 32.61 322 PHE B O 1
ATOM 3939 N N . ALA B 1 235 ? 30.074 -25.593 -60.905 1.00 32.15 323 ALA B N 1
ATOM 3940 C CA . ALA B 1 235 ? 29.236 -25.000 -61.934 1.00 33.94 323 ALA B CA 1
ATOM 3941 C C . ALA B 1 235 ? 28.265 -26.037 -62.444 1.00 37.08 323 ALA B C 1
ATOM 3942 O O . ALA B 1 235 ? 28.636 -27.201 -62.623 1.00 37.48 323 ALA B O 1
ATOM 3944 N N . ILE B 1 236 ? 27.019 -25.613 -62.654 1.00 37.09 324 ILE B N 1
ATOM 3945 C CA . ILE B 1 236 ? 26.045 -26.417 -63.380 1.00 39.02 324 ILE B CA 1
ATOM 3946 C C . ILE B 1 236 ? 26.541 -26.490 -64.816 1.00 36.70 324 ILE B C 1
ATOM 3947 O O . ILE B 1 236 ? 26.780 -25.454 -65.444 1.00 39.93 324 ILE B O 1
ATOM 3952 N N . PRO B 1 237 ? 26.713 -27.712 -65.343 1.00 35.19 325 PRO B N 1
ATOM 3953 C CA . PRO B 1 237 ? 27.276 -27.847 -66.685 1.00 35.54 325 PRO B CA 1
ATOM 3954 C C . PRO B 1 237 ? 26.335 -27.285 -67.745 1.00 38.57 325 PRO B C 1
ATOM 3955 O O . PRO B 1 237 ? 25.116 -27.249 -67.551 1.00 39.52 325 PRO B O 1
ATOM 3959 N N . SER B 1 238 ? 26.898 -26.834 -68.858 1.00 40.96 326 SER B N 1
ATOM 3960 C CA . SER B 1 238 ? 26.079 -26.260 -69.921 1.00 43.01 326 SER B CA 1
ATOM 3961 C C . SER B 1 238 ? 25.121 -27.295 -70.516 1.00 44.52 326 SER B C 1
ATOM 3962 O O . SER B 1 238 ? 24.035 -26.947 -70.990 1.00 48.33 326 SER B O 1
ATOM 3965 N N . SER B 1 239 ? 25.505 -28.570 -70.500 1.00 42.69 327 SER B N 1
ATOM 3966 C CA . SER B 1 239 ? 24.604 -29.607 -71.005 1.00 47.15 327 SER B CA 1
ATOM 3967 C C . SER B 1 239 ? 23.256 -29.533 -70.287 1.00 46.53 327 SER B C 1
ATOM 3968 O O . SER B 1 239 ? 22.200 -29.666 -70.903 1.00 48.77 327 SER B O 1
ATOM 3971 N N . THR B 1 240 ? 23.300 -29.296 -68.983 1.00 43.74 328 THR B N 1
ATOM 3972 C CA . THR B 1 240 ? 22.083 -29.189 -68.194 1.00 45.54 328 THR B CA 1
ATOM 3973 C C . THR B 1 240 ? 21.341 -27.889 -68.515 1.00 47.75 328 THR B C 1
ATOM 3974 O O . THR B 1 240 ? 20.124 -27.891 -68.707 1.00 48.98 328 THR B O 1
ATOM 3978 N N . VAL B 1 241 ? 22.079 -26.786 -68.587 1.00 45.92 329 VAL B N 1
ATOM 3979 C CA . VAL B 1 241 ? 21.488 -25.497 -68.936 1.00 42.31 329 VAL B CA 1
ATOM 3980 C C . VAL B 1 241 ? 20.745 -25.569 -70.274 1.00 46.12 329 VAL B C 1
ATOM 3981 O O . VAL B 1 241 ? 19.580 -25.173 -70.372 1.00 44.72 329 VAL B O 1
ATOM 3985 N N . LEU B 1 242 ? 21.408 -26.112 -71.290 1.00 46.61 330 LEU B N 1
ATOM 3986 C CA . LEU B 1 242 ? 20.789 -26.317 -72.600 1.00 45.65 330 LEU B CA 1
ATOM 3987 C C . LEU B 1 242 ? 19.518 -27.163 -72.528 1.00 48.55 330 LEU B C 1
ATOM 3988 O O . LEU B 1 242 ? 18.572 -26.949 -73.291 1.00 48.91 330 LEU B O 1
ATOM 3993 N N . LYS B 1 243 ? 19.484 -28.126 -71.616 1.00 49.80 331 LYS B N 1
ATOM 3994 C CA . LYS B 1 243 ? 18.318 -29.002 -71.530 1.00 52.00 331 LYS B CA 1
ATOM 3995 C C . LYS B 1 243 ? 17.166 -28.340 -70.781 1.00 53.90 331 LYS B C 1
ATOM 3996 O O . LYS B 1 243 ? 16.008 -28.636 -71.034 1.00 57.14 331 LYS B O 1
ATOM 3998 N N . ILE B 1 244 ? 17.489 -27.445 -69.855 1.00 52.22 332 ILE B N 1
ATOM 3999 C CA . ILE B 1 244 ? 16.481 -26.911 -68.944 1.00 51.50 332 ILE B CA 1
ATOM 4000 C C . ILE B 1 244 ? 15.845 -25.604 -69.429 1.00 50.48 332 ILE B C 1
ATOM 4001 O O . ILE B 1 244 ? 14.620 -25.458 -69.434 1.00 50.79 332 ILE B O 1
ATOM 4006 N N . VAL B 1 245 ? 16.688 -24.664 -69.834 1.00 47.92 333 VAL B N 1
ATOM 4007 C CA . VAL B 1 245 ? 16.245 -23.340 -70.265 1.00 50.44 333 VAL B CA 1
ATOM 4008 C C . VAL B 1 245 ? 15.068 -23.338 -71.260 1.00 56.08 333 VAL B C 1
ATOM 4009 O O . VAL B 1 245 ? 14.056 -22.667 -71.027 1.00 59.76 333 VAL B O 1
ATOM 4013 N N . PRO B 1 246 ? 15.179 -24.100 -72.363 1.00 55.72 334 PRO B N 1
ATOM 4014 C CA . PRO B 1 246 ? 14.063 -24.106 -73.315 1.00 56.25 334 PRO B CA 1
ATOM 4015 C C . PRO B 1 246 ? 12.760 -24.580 -72.679 1.00 59.45 334 PRO B C 1
ATOM 4016 O O . PRO B 1 246 ? 11.683 -24.113 -73.062 1.00 62.14 334 PRO B O 1
ATOM 4020 N N . GLN B 1 247 ? 12.856 -25.521 -71.745 1.00 58.32 335 GLN B N 1
ATOM 4021 C CA . GLN B 1 247 ? 11.673 -26.029 -71.063 1.00 57.56 335 GLN B CA 1
ATOM 4022 C C . GLN B 1 247 ? 11.073 -24.925 -70.210 1.00 57.18 335 GLN B C 1
ATOM 4023 O O . GLN B 1 247 ? 9.854 -24.788 -70.114 1.00 61.42 335 GLN B O 1
ATOM 4029 N N . LEU B 1 248 ? 11.943 -24.148 -69.575 1.00 52.78 336 LEU B N 1
ATOM 4030 C CA . LEU B 1 248 ? 11.497 -23.038 -68.742 1.00 54.64 336 LEU B CA 1
ATOM 4031 C C . LEU B 1 248 ? 10.838 -21.965 -69.599 1.00 59.11 336 LEU B C 1
ATOM 4032 O O . LEU B 1 248 ? 9.822 -21.384 -69.217 1.00 60.81 336 LEU B O 1
ATOM 4037 N N . ILE B 1 249 ? 11.413 -21.715 -70.770 1.00 62.55 337 ILE B N 1
ATOM 4038 C CA . ILE B 1 249 ? 10.851 -20.733 -71.688 1.00 63.51 337 ILE B CA 1
ATOM 4039 C C . ILE B 1 249 ? 9.478 -21.185 -72.201 1.00 67.53 337 ILE B C 1
ATOM 4040 O O . ILE B 1 249 ? 8.503 -20.436 -72.130 1.00 69.91 337 ILE B O 1
ATOM 4045 N N . GLN B 1 250 ? 9.389 -22.418 -72.687 1.00 69.08 338 GLN B N 1
ATOM 4046 C CA . GLN B 1 250 ? 8.118 -22.935 -73.178 1.00 72.67 338 GLN B CA 1
ATOM 4047 C C . GLN B 1 250 ? 7.073 -23.105 -72.070 1.00 76.06 338 GLN B C 1
ATOM 4048 O O . GLN B 1 250 ? 5.945 -22.616 -72.185 1.00 78.51 338 GLN B O 1
ATOM 4050 N N . PHE B 1 251 ? 7.452 -23.797 -71.000 1.00 73.06 339 PHE B N 1
ATOM 4051 C CA . PHE B 1 251 ? 6.479 -24.256 -70.010 1.00 71.80 339 PHE B CA 1
ATOM 4052 C C . PHE B 1 251 ? 6.597 -23.598 -68.635 1.00 69.47 339 PHE B C 1
ATOM 4053 O O . PHE B 1 251 ? 5.792 -23.886 -67.741 1.00 70.04 339 PHE B O 1
ATOM 4061 N N . SER B 1 252 ? 7.596 -22.731 -68.467 1.00 65.43 340 SER B N 1
ATOM 4062 C CA . SER B 1 252 ? 7.810 -22.015 -67.205 1.00 65.44 340 SER B CA 1
ATOM 4063 C C . SER B 1 252 ? 8.287 -22.950 -66.099 1.00 65.76 340 SER B C 1
ATOM 4064 O O . SER B 1 252 ? 8.644 -22.509 -65.000 1.00 65.48 340 SER B O 1
ATOM 4067 N N . LYS B 1 253 ? 8.311 -24.242 -66.398 1.00 65.01 341 LYS B N 1
ATOM 4068 C CA . LYS B 1 253 ? 8.692 -25.236 -65.410 1.00 64.64 341 LYS B CA 1
ATOM 4069 C C . LYS B 1 253 ? 9.104 -26.538 -66.085 1.00 62.23 341 LYS B C 1
ATOM 4070 O O . LYS B 1 253 ? 8.792 -26.767 -67.257 1.00 62.82 341 LYS B O 1
ATOM 4072 N N . VAL B 1 254 ? 9.792 -27.388 -65.330 1.00 57.68 342 VAL B N 1
ATOM 4073 C CA . VAL B 1 254 ? 10.100 -28.741 -65.764 1.00 56.79 342 VAL B CA 1
ATOM 4074 C C . VAL B 1 254 ? 9.288 -29.744 -64.944 1.00 61.52 342 VAL B C 1
ATOM 4075 O O . VAL B 1 254 ? 9.478 -29.868 -63.732 1.00 60.92 342 VAL B O 1
ATOM 4079 N N . LEU B 1 255 ? 8.374 -30.449 -65.595 1.00 67.07 343 LEU B N 1
ATOM 4080 C CA . LEU B 1 255 ? 7.694 -31.558 -64.939 1.00 72.66 343 LEU B CA 1
ATOM 4081 C C . LEU B 1 255 ? 8.603 -32.788 -65.016 1.00 70.67 343 LEU B C 1
ATOM 4082 O O . LEU B 1 255 ? 9.140 -33.107 -66.079 1.00 71.99 343 LEU B O 1
ATOM 4087 N N . ARG B 1 256 ? 8.817 -33.456 -63.888 1.00 66.24 344 ARG B N 1
ATOM 4088 C CA . ARG B 1 256 ? 9.683 -34.632 -63.871 1.00 63.15 344 ARG B CA 1
ATOM 4089 C C . ARG B 1 256 ? 8.929 -35.891 -63.440 1.00 65.75 344 ARG B C 1
ATOM 4090 O O . ARG B 1 256 ? 8.002 -35.833 -62.631 1.00 66.32 344 ARG B O 1
ATOM 4098 N N . ALA B 1 257 ? 9.332 -37.030 -63.994 1.00 65.58 345 ALA B N 1
ATOM 4099 C CA . ALA B 1 257 ? 8.780 -38.319 -63.597 1.00 67.46 345 ALA B CA 1
ATOM 4100 C C . ALA B 1 257 ? 9.926 -39.143 -63.024 1.00 66.48 345 ALA B C 1
ATOM 4101 O O . ALA B 1 257 ? 11.049 -39.069 -63.515 1.00 61.86 345 ALA B O 1
ATOM 4103 N N . GLY B 1 258 ? 9.655 -39.913 -61.975 1.00 68.81 346 GLY B N 1
ATOM 4104 C CA . GLY B 1 258 ? 10.717 -40.622 -61.284 1.00 66.04 346 GLY B CA 1
ATOM 4105 C C . GLY B 1 258 ? 10.214 -41.558 -60.203 1.00 63.83 346 GLY B C 1
ATOM 4106 O O . GLY B 1 258 ? 9.047 -41.972 -60.211 1.00 63.57 346 GLY B O 1
ATOM 4107 N N . ILE B 1 259 ? 11.096 -41.900 -59.267 1.00 61.51 347 ILE B N 1
ATOM 4108 C CA . ILE B 1 259 ? 10.731 -42.817 -58.185 1.00 67.10 347 ILE B CA 1
ATOM 4109 C C . ILE B 1 259 ? 11.057 -42.145 -56.860 1.00 65.67 347 ILE B C 1
ATOM 4110 O O . ILE B 1 259 ? 12.169 -41.675 -56.673 1.00 57.64 347 ILE B O 1
ATOM 4115 N N . ASN B 1 260 ? 10.091 -42.086 -55.946 1.00 69.30 348 ASN B N 1
ATOM 4116 C CA . ASN B 1 260 ? 10.295 -41.318 -54.716 1.00 71.57 348 ASN B CA 1
ATOM 4117 C C . ASN B 1 260 ? 11.122 -42.087 -53.683 1.00 72.40 348 ASN B C 1
ATOM 4118 O O . ASN B 1 260 ? 10.666 -42.324 -52.566 1.00 78.67 348 ASN B O 1
ATOM 4120 N N . ILE B 1 261 ? 12.334 -42.477 -54.070 1.00 65.11 349 ILE B N 1
ATOM 4121 C CA . ILE B 1 261 ? 13.245 -43.199 -53.189 1.00 61.13 349 ILE B CA 1
ATOM 4122 C C . ILE B 1 261 ? 14.475 -42.357 -52.915 1.00 63.47 349 ILE B C 1
ATOM 4123 O O . ILE B 1 261 ? 14.672 -41.313 -53.540 1.00 65.10 349 ILE B O 1
ATOM 4128 N N . GLU B 1 262 ? 15.306 -42.799 -51.978 1.00 61.78 350 GLU B N 1
ATOM 4129 C CA . GLU B 1 262 ? 16.553 -42.097 -51.713 1.00 62.97 350 GLU B CA 1
ATOM 4130 C C . GLU B 1 262 ? 17.712 -42.968 -52.175 1.00 60.61 350 GLU B C 1
ATOM 4131 O O . GLU B 1 262 ? 17.844 -44.127 -51.765 1.00 61.62 350 GLU B O 1
ATOM 4133 N N . LEU B 1 263 ? 18.534 -42.416 -53.053 1.00 48.88 351 LEU B N 1
ATOM 4134 C CA . LEU B 1 263 ? 19.664 -43.147 -53.607 1.00 48.07 351 LEU B CA 1
ATOM 4135 C C . LEU B 1 263 ? 20.984 -42.644 -53.023 1.00 54.93 351 LEU B C 1
ATOM 4136 O O . LEU B 1 263 ? 21.111 -41.476 -52.651 1.00 55.13 351 LEU B O 1
ATOM 4141 N N . ALA B 1 264 ? 21.968 -43.531 -52.955 1.00 45.87 352 ALA B N 1
ATOM 4142 C CA . ALA B 1 264 ? 23.249 -43.204 -52.363 1.00 44.27 352 ALA B CA 1
ATOM 4143 C C . ALA B 1 264 ? 24.081 -42.371 -53.329 1.00 50.26 352 ALA B C 1
ATOM 4144 O O . ALA B 1 264 ? 24.193 -42.711 -54.506 1.00 49.56 352 ALA B O 1
ATOM 4146 N N . PRO B 1 265 ? 24.671 -41.279 -52.827 1.00 50.39 353 PRO B N 1
ATOM 4147 C CA . PRO B 1 265 ? 25.650 -40.500 -53.594 1.00 47.02 353 PRO B CA 1
ATOM 4148 C C . PRO B 1 265 ? 26.813 -41.413 -53.982 1.00 47.02 353 PRO B C 1
ATOM 4149 O O . PRO B 1 265 ? 27.102 -42.369 -53.255 1.00 45.52 353 PRO B O 1
ATOM 4153 N N . ASP B 1 266 ? 27.452 -41.149 -55.118 1.00 45.97 354 ASP B N 1
ATOM 4154 C CA . ASP B 1 266 ? 28.572 -41.975 -55.558 1.00 52.18 354 ASP B CA 1
ATOM 4155 C C . ASP B 1 266 ? 29.591 -42.253 -54.446 1.00 51.61 354 ASP B C 1
ATOM 4156 O O . ASP B 1 266 ? 30.059 -43.385 -54.314 1.00 54.02 354 ASP B O 1
ATOM 4161 N N . PRO B 1 267 ? 29.933 -41.230 -53.638 1.00 47.92 355 PRO B N 1
ATOM 4162 C CA . PRO B 1 267 ? 30.953 -41.430 -52.597 1.00 49.97 355 PRO B CA 1
ATOM 4163 C C . PRO B 1 267 ? 30.539 -42.476 -51.558 1.00 51.28 355 PRO B C 1
ATOM 4164 O O . PRO B 1 267 ? 31.351 -43.320 -51.168 1.00 49.79 355 PRO B O 1
ATOM 4168 N N . VAL B 1 268 ? 29.287 -42.417 -51.117 1.00 49.85 356 VAL B N 1
ATOM 4169 C CA . VAL B 1 268 ? 28.767 -43.413 -50.188 1.00 50.36 356 VAL B CA 1
ATOM 4170 C C . VAL B 1 268 ? 28.686 -44.781 -50.866 1.00 52.34 356 VAL B C 1
ATOM 4171 O O . VAL B 1 268 ? 29.180 -45.775 -50.333 1.00 57.90 356 VAL B O 1
ATOM 4175 N N . ALA B 1 269 ? 28.071 -44.833 -52.046 1.00 47.36 357 ALA B N 1
ATOM 4176 C CA . ALA B 1 269 ? 27.935 -46.096 -52.768 1.00 52.48 357 ALA B CA 1
ATOM 4177 C C . ALA B 1 269 ? 29.289 -46.789 -52.940 1.00 51.79 357 ALA B C 1
ATOM 4178 O O . ALA B 1 269 ? 29.438 -47.973 -52.659 1.00 49.26 357 ALA B O 1
ATOM 4180 N N . ASN B 1 270 ? 30.282 -46.047 -53.409 1.00 52.04 358 ASN B N 1
ATOM 4181 C CA . ASN B 1 270 ? 31.596 -46.640 -53.625 1.00 52.13 358 ASN B CA 1
ATOM 4182 C C . ASN B 1 270 ? 32.270 -47.104 -52.335 1.00 51.97 358 ASN B C 1
ATOM 4183 O O . ASN B 1 270 ? 32.944 -48.137 -52.313 1.00 55.00 358 ASN B O 1
ATOM 4188 N N . GLN B 1 271 ? 32.061 -46.361 -51.254 1.00 49.87 359 GLN B N 1
ATOM 4189 C CA . GLN B 1 271 ? 32.641 -46.726 -49.971 1.00 54.26 359 GLN B CA 1
ATOM 4190 C C . GLN B 1 271 ? 32.060 -48.032 -49.456 1.00 59.88 359 GLN B C 1
ATOM 4191 O O . GLN B 1 271 ? 32.739 -48.773 -48.749 1.00 63.86 359 GLN B O 1
ATOM 4197 N N . LEU B 1 272 ? 30.801 -48.302 -49.808 1.00 58.86 360 LEU B N 1
ATOM 4198 C CA . LEU B 1 272 ? 30.128 -49.538 -49.421 1.00 60.60 360 LEU B CA 1
ATOM 4199 C C . LEU B 1 272 ? 30.404 -50.620 -50.454 1.00 60.46 360 LEU B C 1
ATOM 4200 O O . LEU B 1 272 ? 29.823 -51.698 -50.399 1.00 57.62 360 LEU B O 1
ATOM 4205 N N . ASN B 1 273 ? 31.281 -50.311 -51.405 1.00 61.05 361 ASN B N 1
ATOM 4206 C CA . ASN B 1 273 ? 31.680 -51.261 -52.445 1.00 67.21 361 ASN B CA 1
ATOM 4207 C C . ASN B 1 273 ? 30.628 -51.519 -53.520 1.00 66.03 361 ASN B C 1
ATOM 4208 O O . ASN B 1 273 ? 30.619 -52.569 -54.154 1.00 67.61 361 ASN B O 1
ATOM 4213 N N . VAL B 1 274 ? 29.753 -50.547 -53.725 1.00 65.21 362 VAL B N 1
ATOM 4214 C CA . VAL B 1 274 ? 28.863 -50.560 -54.870 1.00 67.70 362 VAL B CA 1
ATOM 4215 C C . VAL B 1 274 ? 29.489 -49.738 -55.991 1.00 72.49 362 VAL B C 1
ATOM 4216 O O . VAL B 1 274 ? 29.396 -48.501 -56.013 1.00 72.36 362 VAL B O 1
ATOM 4220 N N . ARG B 1 275 ? 30.161 -50.434 -56.905 1.00 76.32 363 ARG B N 1
ATOM 4221 C CA . ARG B 1 275 ? 30.925 -49.772 -57.961 1.00 77.10 363 ARG B CA 1
ATOM 4222 C C . ARG B 1 275 ? 30.040 -49.471 -59.165 1.00 75.58 363 ARG B C 1
ATOM 4223 O O . ARG B 1 275 ? 30.354 -48.597 -59.978 1.00 72.54 363 ARG B O 1
ATOM 4231 N N . ASN B 1 276 ? 28.929 -50.195 -59.272 1.00 73.69 364 ASN B N 1
ATOM 4232 C CA . ASN B 1 276 ? 28.040 -50.042 -60.416 1.00 74.12 364 ASN B CA 1
ATOM 4233 C C . ASN B 1 276 ? 26.567 -49.966 -60.014 1.00 76.11 364 ASN B C 1
ATOM 4234 O O . ASN B 1 276 ? 26.086 -50.764 -59.207 1.00 77.84 364 ASN B O 1
ATOM 4236 N N . GLY B 1 277 ? 25.857 -48.994 -60.580 1.00 75.03 365 GLY B N 1
ATOM 4237 C CA . GLY B 1 277 ? 24.423 -48.884 -60.376 1.00 74.18 365 GLY B CA 1
ATOM 4238 C C . GLY B 1 277 ? 24.025 -47.862 -59.329 1.00 70.29 365 GLY B C 1
ATOM 4239 O O . GLY B 1 277 ? 24.877 -47.233 -58.699 1.00 66.96 365 GLY B O 1
ATOM 4240 N N . ALA B 1 278 ? 22.718 -47.691 -59.150 1.00 67.93 366 ALA B N 1
ATOM 4241 C CA . ALA B 1 278 ? 22.200 -46.752 -58.161 1.00 64.73 366 ALA B CA 1
ATOM 4242 C C . ALA B 1 278 ? 21.790 -47.513 -56.908 1.00 59.89 366 ALA B C 1
ATOM 4243 O O . ALA B 1 278 ? 20.822 -48.282 -56.925 1.00 61.77 366 ALA B O 1
ATOM 4245 N N . LEU B 1 279 ? 22.534 -47.307 -55.822 1.00 50.54 367 LEU B N 1
ATOM 4246 C CA . LEU B 1 279 ? 22.243 -48.010 -54.576 1.00 52.95 367 LEU B CA 1
ATOM 4247 C C . LEU B 1 279 ? 21.066 -47.354 -53.864 1.00 52.06 367 LEU B C 1
ATOM 4248 O O . LEU B 1 279 ? 21.059 -46.142 -53.614 1.00 49.96 367 LEU B O 1
ATOM 4253 N N . VAL B 1 280 ? 20.054 -48.156 -53.565 1.00 55.24 368 VAL B N 1
ATOM 4254 C CA . VAL B 1 280 ? 18.905 -47.655 -52.839 1.00 55.66 368 VAL B CA 1
ATOM 4255 C C . VAL B 1 280 ? 19.232 -47.550 -51.348 1.00 54.23 368 VAL B C 1
ATOM 4256 O O . VAL B 1 280 ? 19.555 -48.549 -50.702 1.00 54.28 368 VAL B O 1
ATOM 4260 N N . LEU B 1 281 ? 19.159 -46.337 -50.808 1.00 52.84 369 LEU B N 1
ATOM 4261 C CA . LEU B 1 281 ? 19.415 -46.113 -49.386 1.00 59.35 369 LEU B CA 1
ATOM 4262 C C . LEU B 1 281 ? 18.155 -46.190 -48.529 1.00 68.36 369 LEU B C 1
ATOM 4263 O O . LEU B 1 281 ? 18.176 -46.748 -47.427 1.00 69.80 369 LEU B O 1
ATOM 4268 N N . GLN B 1 282 ? 17.065 -45.615 -49.030 1.00 71.81 370 GLN B N 1
ATOM 4269 C CA . GLN B 1 282 ? 15.803 -45.585 -48.294 1.00 72.99 370 GLN B CA 1
ATOM 4270 C C . GLN B 1 282 ? 14.605 -45.740 -49.209 1.00 73.37 370 GLN B C 1
ATOM 4271 O O . GLN B 1 282 ? 14.598 -45.235 -50.333 1.00 70.62 370 GLN B O 1
ATOM 4277 N N . VAL B 1 283 ? 13.585 -46.423 -48.700 1.00 76.90 371 VAL B N 1
ATOM 4278 C CA . VAL B 1 283 ? 12.328 -46.603 -49.400 1.00 80.39 371 VAL B CA 1
ATOM 4279 C C . VAL B 1 283 ? 11.194 -46.361 -48.414 1.00 88.67 371 VAL B C 1
ATOM 4280 O O . VAL B 1 283 ? 10.845 -47.251 -47.642 1.00 93.36 371 VAL B O 1
ATOM 4284 N N . PRO B 1 284 ? 10.607 -45.154 -48.443 1.00 91.79 372 PRO B N 1
ATOM 4285 C CA . PRO B 1 284 ? 9.668 -44.708 -47.406 1.00 94.49 372 PRO B CA 1
ATOM 4286 C C . PRO B 1 284 ? 8.334 -45.450 -47.419 1.00 96.65 372 PRO B C 1
ATOM 4287 O O . PRO B 1 284 ? 8.049 -46.208 -48.348 1.00 99.68 372 PRO B O 1
ATOM 4291 N N . GLY B 1 285 ? 7.524 -45.212 -46.390 1.00 95.24 373 GLY B N 1
ATOM 4292 C CA . GLY B 1 285 ? 6.273 -45.925 -46.190 1.00 94.12 373 GLY B CA 1
ATOM 4293 C C . GLY B 1 285 ? 5.313 -46.005 -47.362 1.00 91.09 373 GLY B C 1
ATOM 4294 O O . GLY B 1 285 ? 5.032 -45.012 -48.031 1.00 89.62 373 GLY B O 1
ATOM 4295 N N . LYS B 1 286 ? 4.821 -47.215 -47.606 1.00 92.21 374 LYS B N 1
ATOM 4296 C CA . LYS B 1 286 ? 3.759 -47.476 -48.580 1.00 93.59 374 LYS B CA 1
ATOM 4297 C C . LYS B 1 286 ? 3.968 -46.824 -49.953 1.00 90.67 374 LYS B C 1
ATOM 4298 O O . LYS B 1 286 ? 3.004 -46.594 -50.691 1.00 94.31 374 LYS B O 1
ATOM 4300 N N . SER B 1 287 ? 5.228 -46.556 -50.293 1.00 82.22 375 SER B N 1
ATOM 4301 C CA . SER B 1 287 ? 5.591 -45.925 -51.561 1.00 78.08 375 SER B CA 1
ATOM 4302 C C . SER B 1 287 ? 5.343 -46.849 -52.746 1.00 78.33 375 SER B C 1
ATOM 4303 O O . SER B 1 287 ? 5.232 -48.066 -52.584 1.00 74.56 375 SER B O 1
ATOM 4306 N N . LEU B 1 288 ? 5.288 -46.272 -53.944 1.00 75.91 376 LEU B N 1
ATOM 4307 C CA . LEU B 1 288 ? 5.258 -47.076 -55.161 1.00 72.85 376 LEU B CA 1
ATOM 4308 C C . LEU B 1 288 ? 6.432 -48.064 -55.144 1.00 75.54 376 LEU B C 1
ATOM 4309 O O . LEU B 1 288 ? 6.279 -49.233 -55.513 1.00 77.90 376 LEU B O 1
ATOM 4314 N N . ALA B 1 289 ? 7.594 -47.594 -54.688 1.00 69.54 377 ALA B N 1
ATOM 4315 C CA . ALA B 1 289 ? 8.768 -48.451 -54.533 1.00 68.60 377 ALA B CA 1
ATOM 4316 C C . ALA B 1 289 ? 8.502 -49.640 -53.600 1.00 74.59 377 ALA B C 1
ATOM 4317 O O . ALA B 1 289 ? 8.790 -50.794 -53.947 1.00 73.68 377 ALA B O 1
ATOM 4319 N N . GLU B 1 290 ? 7.942 -49.372 -52.425 1.00 76.67 378 GLU B N 1
ATOM 4320 C CA . GLU B 1 290 ? 7.497 -50.469 -51.564 1.00 79.15 378 GLU B CA 1
ATOM 4321 C C . GLU B 1 290 ? 6.745 -51.528 -52.379 1.00 77.98 378 GLU B C 1
ATOM 4322 O O . GLU B 1 290 ? 7.214 -52.657 -52.520 1.00 76.55 378 GLU B O 1
ATOM 4328 N N . LYS B 1 291 ? 5.605 -51.136 -52.942 1.00 79.14 379 LYS B N 1
ATOM 4329 C CA . LYS B 1 291 ? 4.686 -52.068 -53.608 1.00 87.01 379 LYS B CA 1
ATOM 4330 C C . LYS B 1 291 ? 5.251 -52.801 -54.833 1.00 89.25 379 LYS B C 1
ATOM 4331 O O . LYS B 1 291 ? 4.662 -53.777 -55.299 1.00 89.64 379 LYS B O 1
ATOM 4333 N N . ALA B 1 292 ? 6.378 -52.330 -55.358 1.00 87.89 380 ALA B N 1
ATOM 4334 C CA . ALA B 1 292 ? 6.987 -52.947 -56.536 1.00 89.49 380 ALA B CA 1
ATOM 4335 C C . ALA B 1 292 ? 8.058 -53.965 -56.150 1.00 88.92 380 ALA B C 1
ATOM 4336 O O . ALA B 1 292 ? 8.465 -54.788 -56.972 1.00 92.01 380 ALA B O 1
ATOM 4338 N N . GLY B 1 293 ? 8.518 -53.890 -54.902 1.00 85.59 381 GLY B N 1
ATOM 4339 C CA . GLY B 1 293 ? 9.518 -54.814 -54.391 1.00 84.86 381 GLY B CA 1
ATOM 4340 C C . GLY B 1 293 ? 10.951 -54.299 -54.277 1.00 80.35 381 GLY B C 1
ATOM 4341 O O . GLY B 1 293 ? 11.890 -55.062 -54.513 1.00 77.07 381 GLY B O 1
ATOM 4342 N N . LEU B 1 294 ? 11.128 -53.026 -53.905 1.00 78.34 382 LEU B N 1
ATOM 4343 C CA . LEU B 1 294 ? 12.468 -52.433 -53.743 1.00 77.28 382 LEU B CA 1
ATOM 4344 C C . LEU B 1 294 ? 12.889 -52.264 -52.273 1.00 78.72 382 LEU B C 1
ATOM 4345 O O . LEU B 1 294 ? 12.143 -51.698 -51.470 1.00 82.37 382 LEU B O 1
ATOM 4347 N N . HIS B 1 295 ? 14.088 -52.737 -51.930 1.00 75.34 383 HIS B N 1
ATOM 4348 C CA . HIS B 1 295 ? 14.576 -52.667 -50.545 1.00 74.75 383 HIS B CA 1
ATOM 4349 C C . HIS B 1 295 ? 15.688 -51.633 -50.335 1.00 74.21 383 HIS B C 1
ATOM 4350 O O . HIS B 1 295 ? 16.566 -51.476 -51.185 1.00 68.36 383 HIS B O 1
ATOM 4352 N N . PRO B 1 296 ? 15.658 -50.939 -49.183 1.00 76.21 384 PRO B N 1
ATOM 4353 C CA . PRO B 1 296 ? 16.647 -49.939 -48.769 1.00 76.15 384 PRO B CA 1
ATOM 4354 C C . PRO B 1 296 ? 17.830 -50.591 -48.063 1.00 78.38 384 PRO B C 1
ATOM 4355 O O . PRO B 1 296 ? 17.842 -51.815 -47.912 1.00 78.10 384 PRO B O 1
ATOM 4359 N N . THR B 1 297 ? 18.796 -49.786 -47.629 1.00 78.54 385 THR B N 1
ATOM 4360 C CA . THR B 1 297 ? 19.898 -50.280 -46.803 1.00 82.59 385 THR B CA 1
ATOM 4361 C C . THR B 1 297 ? 19.690 -49.888 -45.333 1.00 86.49 385 THR B C 1
ATOM 4362 O O . THR B 1 297 ? 18.950 -48.950 -45.033 1.00 88.65 385 THR B O 1
ATOM 4366 N N . SER B 1 298 ? 20.338 -50.611 -44.423 1.00 86.27 386 SER B N 1
ATOM 4367 C CA . SER B 1 298 ? 20.153 -50.377 -42.993 1.00 85.59 386 SER B CA 1
ATOM 4368 C C . SER B 1 298 ? 21.288 -50.956 -42.161 1.00 84.61 386 SER B C 1
ATOM 4369 O O . SER B 1 298 ? 22.162 -51.652 -42.681 1.00 85.97 386 SER B O 1
ATOM 4372 N N . ARG B 1 299 ? 21.267 -50.663 -40.865 1.00 81.86 387 ARG B N 1
ATOM 4373 C CA . ARG B 1 299 ? 22.171 -51.301 -39.919 1.00 80.09 387 ARG B CA 1
ATOM 4374 C C . ARG B 1 299 ? 21.341 -52.173 -38.989 1.00 82.91 387 ARG B C 1
ATOM 4375 O O . ARG B 1 299 ? 20.272 -51.761 -38.541 1.00 87.31 387 ARG B O 1
ATOM 4377 N N . GLY B 1 300 ? 21.816 -53.386 -38.718 1.00 81.79 388 GLY B N 1
ATOM 4378 C CA . GLY B 1 300 ? 21.127 -54.283 -37.808 1.00 83.64 388 GLY B CA 1
ATOM 4379 C C . GLY B 1 300 ? 21.605 -54.041 -36.393 1.00 84.60 388 GLY B C 1
ATOM 4380 O O . GLY B 1 300 ? 22.610 -53.355 -36.183 1.00 80.61 388 GLY B O 1
ATOM 4381 N N . PHE B 1 301 ? 20.893 -54.600 -35.418 1.00 90.60 389 PHE B N 1
ATOM 4382 C CA . PHE B 1 301 ? 21.244 -54.390 -34.014 1.00 95.99 389 PHE B CA 1
ATOM 4383 C C . PHE B 1 301 ? 22.671 -54.847 -33.730 1.00 101.29 389 PHE B C 1
ATOM 4384 O O . PHE B 1 301 ? 23.263 -54.456 -32.724 1.00 103.46 389 PHE B O 1
ATOM 4386 N N . ALA B 1 302 ? 23.217 -55.675 -34.616 1.00 103.24 390 ALA B N 1
ATOM 4387 C CA . ALA B 1 302 ? 24.609 -56.086 -34.510 1.00 102.94 390 ALA B CA 1
ATOM 4388 C C . ALA B 1 302 ? 25.522 -54.889 -34.769 1.00 99.09 390 ALA B C 1
ATOM 4389 O O . ALA B 1 302 ? 26.569 -54.737 -34.140 1.00 99.11 390 ALA B O 1
ATOM 4391 N N . GLY B 1 303 ? 25.093 -54.025 -35.680 1.00 95.16 391 GLY B N 1
ATOM 4392 C CA . GLY B 1 303 ? 25.942 -52.978 -36.207 1.00 92.67 391 GLY B CA 1
ATOM 4393 C C . GLY B 1 303 ? 26.271 -53.394 -37.624 1.00 92.04 391 GLY B C 1
ATOM 4394 O O . GLY B 1 303 ? 26.974 -52.700 -38.358 1.00 90.89 391 GLY B O 1
ATOM 4395 N N . ASN B 1 304 ? 25.750 -54.561 -37.991 1.00 93.73 392 ASN B N 1
ATOM 4396 C CA . ASN B 1 304 ? 25.859 -55.084 -39.344 1.00 91.48 392 ASN B CA 1
ATOM 4397 C C . ASN B 1 304 ? 25.145 -54.140 -40.303 1.00 90.94 392 ASN B C 1
ATOM 4398 O O . ASN B 1 304 ? 24.180 -53.478 -39.925 1.00 89.71 392 ASN B O 1
ATOM 4400 N N . ILE B 1 305 ? 25.622 -54.068 -41.541 1.00 92.60 393 ILE B N 1
ATOM 4401 C CA . ILE B 1 305 ? 24.966 -53.251 -42.557 1.00 91.70 393 ILE B CA 1
ATOM 4402 C C . ILE B 1 305 ? 24.293 -54.151 -43.591 1.00 91.46 393 ILE B C 1
ATOM 4403 O O . ILE B 1 305 ? 24.846 -55.177 -43.988 1.00 93.01 393 ILE B O 1
ATOM 4408 N N . VAL B 1 306 ? 23.091 -53.770 -44.013 1.00 88.54 394 VAL B N 1
ATOM 4409 C CA . VAL B 1 306 ? 22.329 -54.558 -44.973 1.00 86.87 394 VAL B CA 1
ATOM 4410 C C . VAL B 1 306 ? 22.065 -53.743 -46.236 1.00 85.71 394 VAL B C 1
ATOM 4411 O O . VAL B 1 306 ? 21.232 -52.839 -46.226 1.00 86.77 394 VAL B O 1
ATOM 4415 N N . LEU B 1 307 ? 22.773 -54.063 -47.319 1.00 82.18 395 LEU B N 1
ATOM 4416 C CA . LEU B 1 307 ? 22.692 -53.280 -48.558 1.00 74.65 395 LEU B CA 1
ATOM 4417 C C . LEU B 1 307 ? 21.329 -53.366 -49.236 1.00 68.80 395 LEU B C 1
ATOM 4418 O O . LEU B 1 307 ? 20.729 -54.429 -49.286 1.00 65.85 395 LEU B O 1
ATOM 4423 N N . GLY B 1 308 ? 20.855 -52.242 -49.768 1.00 62.12 396 GLY B N 1
ATOM 4424 C CA . GLY B 1 308 ? 19.618 -52.219 -50.527 1.00 62.18 396 GLY B CA 1
ATOM 4425 C C . GLY B 1 308 ? 19.797 -52.636 -51.978 1.00 66.67 396 GLY B C 1
ATOM 4426 O O . GLY B 1 308 ? 20.913 -52.865 -52.440 1.00 68.92 396 GLY B O 1
ATOM 4427 N N . ASP B 1 309 ? 18.690 -52.740 -52.705 1.00 67.56 397 ASP B N 1
ATOM 4428 C CA . ASP B 1 309 ? 18.751 -53.043 -54.130 1.00 67.03 397 ASP B CA 1
ATOM 4429 C C . ASP B 1 309 ? 19.627 -52.027 -54.860 1.00 65.42 397 ASP B C 1
ATOM 4430 O O . ASP B 1 309 ? 19.796 -50.892 -54.402 1.00 62.81 397 ASP B O 1
ATOM 4432 N N . ILE B 1 310 ? 20.176 -52.442 -55.999 1.00 66.12 398 ILE B N 1
ATOM 4433 C CA . ILE B 1 310 ? 20.956 -51.553 -56.853 1.00 67.33 398 ILE B CA 1
ATOM 4434 C C . ILE B 1 310 ? 20.318 -51.532 -58.238 1.00 71.51 398 ILE B C 1
ATOM 4435 O O . ILE B 1 310 ? 20.192 -52.572 -58.898 1.00 71.44 398 ILE B O 1
ATOM 4440 N N . ILE B 1 311 ? 19.872 -50.352 -58.656 1.00 70.74 399 ILE B N 1
ATOM 4441 C CA . ILE B 1 311 ? 19.227 -50.215 -59.952 1.00 75.15 399 ILE B CA 1
ATOM 4442 C C . ILE B 1 311 ? 20.307 -50.125 -61.026 1.00 77.89 399 ILE B C 1
ATOM 4443 O O . ILE B 1 311 ? 21.085 -49.161 -61.076 1.00 75.98 399 ILE B O 1
ATOM 4448 N N . VAL B 1 312 ? 20.362 -51.141 -61.881 1.00 80.02 400 VAL B N 1
ATOM 4449 C CA . VAL B 1 312 ? 21.425 -51.222 -62.873 1.00 80.89 400 VAL B CA 1
ATOM 4450 C C . VAL B 1 312 ? 20.938 -50.788 -64.260 1.00 83.96 400 VAL B C 1
ATOM 4451 O O . VAL B 1 312 ? 21.740 -50.408 -65.117 1.00 84.63 400 VAL B O 1
ATOM 4455 N N . ALA B 1 313 ? 19.620 -50.816 -64.458 1.00 85.08 401 ALA B N 1
ATOM 4456 C CA . ALA B 1 313 ? 19.018 -50.463 -65.745 1.00 86.43 401 ALA B CA 1
ATOM 4457 C C . ALA B 1 313 ? 17.520 -50.131 -65.650 1.00 85.55 401 ALA B C 1
ATOM 4458 O O . ALA B 1 313 ? 16.765 -50.822 -64.960 1.00 82.03 401 ALA B O 1
ATOM 4460 N N . VAL B 1 314 ? 17.105 -49.071 -66.345 1.00 87.12 402 VAL B N 1
ATOM 4461 C CA . VAL B 1 314 ? 15.686 -48.757 -66.523 1.00 90.00 402 VAL B CA 1
ATOM 4462 C C . VAL B 1 314 ? 15.228 -49.341 -67.857 1.00 94.47 402 VAL B C 1
ATOM 4463 O O . VAL B 1 314 ? 15.836 -49.071 -68.895 1.00 93.26 402 VAL B O 1
ATOM 4467 N N . ASP B 1 315 ? 14.160 -50.135 -67.833 1.00 100.40 403 ASP B N 1
ATOM 4468 C CA . ASP B 1 315 ? 13.909 -51.058 -68.928 1.00 104.52 403 ASP B CA 1
ATOM 4469 C C . ASP B 1 315 ? 15.194 -51.875 -69.011 1.00 107.14 403 ASP B C 1
ATOM 4470 O O . ASP B 1 315 ? 15.353 -52.886 -68.324 1.00 109.23 403 ASP B O 1
ATOM 4475 N N . ASP B 1 316 ? 16.117 -51.408 -69.842 1.00 106.28 404 ASP B N 1
ATOM 4476 C CA . ASP B 1 316 ? 17.488 -51.893 -69.821 1.00 106.19 404 ASP B CA 1
ATOM 4477 C C . ASP B 1 316 ? 18.407 -50.836 -70.411 1.00 105.70 404 ASP B C 1
ATOM 4478 O O . ASP B 1 316 ? 19.462 -51.149 -70.955 1.00 105.09 404 ASP B O 1
ATOM 4480 N N . LYS B 1 317 ? 17.981 -49.580 -70.319 1.00 106.69 405 LYS B N 1
ATOM 4481 C CA . LYS B 1 317 ? 18.867 -48.447 -70.565 1.00 106.65 405 LYS B CA 1
ATOM 4482 C C . LYS B 1 317 ? 19.823 -48.377 -69.370 1.00 107.13 405 LYS B C 1
ATOM 4483 O O . LYS B 1 317 ? 19.462 -47.880 -68.299 1.00 107.77 405 LYS B O 1
ATOM 4489 N N . PRO B 1 318 ? 21.048 -48.893 -69.549 1.00 105.34 406 PRO B N 1
ATOM 4490 C CA . PRO B 1 318 ? 21.962 -49.175 -68.436 1.00 102.34 406 PRO B CA 1
ATOM 4491 C C . PRO B 1 318 ? 22.116 -48.018 -67.449 1.00 100.23 406 PRO B C 1
ATOM 4492 O O . PRO B 1 318 ? 22.193 -46.862 -67.871 1.00 98.89 406 PRO B O 1
ATOM 4496 N N . VAL B 1 319 ? 22.156 -48.337 -66.154 1.00 99.52 407 VAL B N 1
ATOM 4497 C CA . VAL B 1 319 ? 22.446 -47.355 -65.107 1.00 96.10 407 VAL B CA 1
ATOM 4498 C C . VAL B 1 319 ? 23.769 -47.685 -64.408 1.00 93.12 407 VAL B C 1
ATOM 4499 O O . VAL B 1 319 ? 24.055 -48.847 -64.120 1.00 94.70 407 VAL B O 1
ATOM 4501 N N . LYS B 1 320 ? 24.576 -46.665 -64.139 1.00 90.26 408 LYS B N 1
ATOM 4502 C CA . LYS B 1 320 ? 25.904 -46.880 -63.569 1.00 87.18 408 LYS B CA 1
ATOM 4503 C C . LYS B 1 320 ? 26.142 -46.009 -62.341 1.00 82.96 408 LYS B C 1
ATOM 4504 O O . LYS B 1 320 ? 27.076 -46.241 -61.572 1.00 83.38 408 LYS B O 1
ATOM 4506 N N . ASN B 1 321 ? 25.301 -44.995 -62.174 1.00 78.81 409 ASN B N 1
ATOM 4507 C CA . ASN B 1 321 ? 25.296 -44.204 -60.952 1.00 75.47 409 ASN B CA 1
ATOM 4508 C C . ASN B 1 321 ? 24.012 -43.395 -60.777 1.00 72.10 409 ASN B C 1
ATOM 4509 O O . ASN B 1 321 ? 23.240 -43.216 -61.717 1.00 75.60 409 ASN B O 1
ATOM 4514 N N . LYS B 1 322 ? 23.784 -42.935 -59.555 1.00 66.42 410 LYS B N 1
ATOM 4515 C CA . LYS B 1 322 ? 22.628 -42.111 -59.228 1.00 65.52 410 LYS B CA 1
ATOM 4516 C C . LYS B 1 322 ? 22.306 -41.055 -60.301 1.00 63.84 410 LYS B C 1
ATOM 4517 O O . LYS B 1 322 ? 21.193 -41.012 -60.833 1.00 61.45 410 LYS B O 1
ATOM 4523 N N . ALA B 1 323 ? 23.291 -40.218 -60.620 1.00 62.50 411 ALA B N 1
ATOM 4524 C CA . ALA B 1 323 ? 23.108 -39.100 -61.548 1.00 63.27 411 ALA B CA 1
ATOM 4525 C C . ALA B 1 323 ? 22.553 -39.503 -62.916 1.00 66.66 411 ALA B C 1
ATOM 4526 O O . ALA B 1 323 ? 21.659 -38.835 -63.448 1.00 68.03 411 ALA B O 1
ATOM 4528 N N . GLU B 1 324 ? 23.077 -40.587 -63.486 1.00 67.88 412 GLU B N 1
ATOM 4529 C CA . GLU B 1 324 ? 22.620 -41.042 -64.799 1.00 69.28 412 GLU B CA 1
ATOM 4530 C C . GLU B 1 324 ? 21.203 -41.602 -64.721 1.00 69.23 412 GLU B C 1
ATOM 4531 O O . GLU B 1 324 ? 20.413 -41.478 -65.665 1.00 67.65 412 GLU B O 1
ATOM 4533 N N . LEU B 1 325 ? 20.881 -42.224 -63.591 1.00 68.60 413 LEU B N 1
ATOM 4534 C CA . LEU B 1 325 ? 19.530 -42.712 -63.368 1.00 65.92 413 LEU B CA 1
ATOM 4535 C C . LEU B 1 325 ? 18.545 -41.545 -63.421 1.00 66.37 413 LEU B C 1
ATOM 4536 O O . LEU B 1 325 ? 17.559 -41.581 -64.158 1.00 67.66 413 LEU B O 1
ATOM 4541 N N . MET B 1 326 ? 18.827 -40.506 -62.639 1.00 66.95 414 MET B N 1
ATOM 4542 C CA . MET B 1 326 ? 17.983 -39.321 -62.618 1.00 70.77 414 MET B CA 1
ATOM 4543 C C . MET B 1 326 ? 17.749 -38.795 -64.031 1.00 74.61 414 MET B C 1
ATOM 4544 O O . MET B 1 326 ? 16.631 -38.429 -64.391 1.00 74.97 414 MET B O 1
ATOM 4549 N N . LYS B 1 327 ? 18.811 -38.773 -64.830 1.00 76.84 415 LYS B N 1
ATOM 4550 C CA . LYS B 1 327 ? 18.745 -38.244 -66.189 1.00 78.28 415 LYS B CA 1
ATOM 4551 C C . LYS B 1 327 ? 17.969 -39.158 -67.142 1.00 80.35 415 LYS B C 1
ATOM 4552 O O . LYS B 1 327 ? 17.455 -38.692 -68.164 1.00 79.61 415 LYS B O 1
ATOM 4554 N N . ILE B 1 328 ? 17.886 -40.448 -66.809 1.00 82.42 416 ILE B N 1
ATOM 4555 C CA . ILE B 1 328 ? 17.053 -41.395 -67.558 1.00 82.28 416 ILE B CA 1
ATOM 4556 C C . ILE B 1 328 ? 15.577 -41.109 -67.319 1.00 85.47 416 ILE B C 1
ATOM 4557 O O . ILE B 1 328 ? 14.776 -41.003 -68.256 1.00 86.42 416 ILE B O 1
ATOM 4562 N N . LEU B 1 329 ? 15.231 -41.007 -66.041 1.00 86.03 417 LEU B N 1
ATOM 4563 C CA . LEU B 1 329 ? 13.859 -40.779 -65.612 1.00 87.73 417 LEU B CA 1
ATOM 4564 C C . LEU B 1 329 ? 13.316 -39.413 -66.067 1.00 87.01 417 LEU B C 1
ATOM 4565 O O . LEU B 1 329 ? 12.177 -39.311 -66.529 1.00 87.43 417 LEU B O 1
ATOM 4570 N N . ASP B 1 330 ? 14.143 -38.375 -65.942 1.00 84.28 418 ASP B N 1
ATOM 4571 C CA . ASP B 1 330 ? 13.739 -36.998 -66.240 1.00 85.71 418 ASP B CA 1
ATOM 4572 C C . ASP B 1 330 ? 13.136 -36.797 -67.632 1.00 88.94 418 ASP B C 1
ATOM 4573 O O . ASP B 1 330 ? 12.706 -35.691 -67.962 1.00 89.96 418 ASP B O 1
ATOM 4578 N N . GLU B 1 331 ? 13.109 -37.847 -68.447 1.00 89.73 419 GLU B N 1
ATOM 4579 C CA . GLU B 1 331 ? 12.650 -37.712 -69.828 1.00 89.27 419 GLU B CA 1
ATOM 4580 C C . GLU B 1 331 ? 11.342 -38.454 -70.082 1.00 89.84 419 GLU B C 1
ATOM 4581 O O . GLU B 1 331 ? 10.569 -38.079 -70.967 1.00 90.31 419 GLU B O 1
ATOM 4583 N N . TYR B 1 332 ? 11.100 -39.513 -69.318 1.00 88.55 420 TYR B N 1
ATOM 4584 C CA . TYR B 1 332 ? 9.804 -40.175 -69.359 1.00 88.96 420 TYR B CA 1
ATOM 4585 C C . TYR B 1 332 ? 8.762 -39.176 -68.887 1.00 88.37 420 TYR B C 1
ATOM 4586 O O . TYR B 1 332 ? 9.102 -38.096 -68.407 1.00 86.52 420 TYR B O 1
ATOM 4595 N N . SER B 1 333 ? 7.493 -39.530 -69.017 1.00 89.46 421 SER B N 1
ATOM 4596 C CA . SER B 1 333 ? 6.457 -38.719 -68.405 1.00 90.46 421 SER B CA 1
ATOM 4597 C C . SER B 1 333 ? 5.732 -39.506 -67.318 1.00 89.67 421 SER B C 1
ATOM 4598 O O . SER B 1 333 ? 5.914 -40.722 -67.186 1.00 89.84 421 SER B O 1
ATOM 4601 N N . VAL B 1 334 ? 4.937 -38.795 -66.525 1.00 88.29 422 VAL B N 1
ATOM 4602 C CA . VAL B 1 334 ? 4.183 -39.400 -65.431 1.00 88.59 422 VAL B CA 1
ATOM 4603 C C . VAL B 1 334 ? 3.284 -40.534 -65.912 1.00 89.24 422 VAL B C 1
ATOM 4604 O O . VAL B 1 334 ? 2.586 -40.402 -66.918 1.00 90.94 422 VAL B O 1
ATOM 4608 N N . GLY B 1 335 ? 3.301 -41.647 -65.184 1.00 87.54 423 GLY B N 1
ATOM 4609 C CA . GLY B 1 335 ? 2.455 -42.776 -65.514 1.00 89.41 423 GLY B CA 1
ATOM 4610 C C . GLY B 1 335 ? 3.148 -43.789 -66.400 1.00 88.14 423 GLY B C 1
ATOM 4611 O O . GLY B 1 335 ? 2.696 -44.928 -66.517 1.00 89.16 423 GLY B O 1
ATOM 4612 N N . ASP B 1 336 ? 4.242 -43.383 -67.036 1.00 84.96 424 ASP B N 1
ATOM 4613 C CA . ASP B 1 336 ? 5.017 -44.329 -67.828 1.00 83.83 424 ASP B CA 1
ATOM 4614 C C . ASP B 1 336 ? 5.343 -45.516 -66.940 1.00 83.08 424 ASP B C 1
ATOM 4615 O O . ASP B 1 336 ? 5.662 -45.345 -65.768 1.00 82.94 424 ASP B O 1
ATOM 4620 N N . LYS B 1 337 ? 5.228 -46.717 -67.490 1.00 84.42 425 LYS B N 1
ATOM 4621 C CA . LYS B 1 337 ? 5.588 -47.924 -66.763 1.00 84.60 425 LYS B CA 1
ATOM 4622 C C . LYS B 1 337 ? 6.901 -48.444 -67.332 1.00 85.21 425 LYS B C 1
ATOM 4623 O O . LYS B 1 337 ? 7.032 -48.597 -68.550 1.00 84.83 425 LYS B O 1
ATOM 4629 N N . VAL B 1 338 ? 7.875 -48.698 -66.458 1.00 85.79 426 VAL B N 1
ATOM 4630 C CA . VAL B 1 338 ? 9.195 -49.156 -66.894 1.00 84.78 426 VAL B CA 1
ATOM 4631 C C . VAL B 1 338 ? 9.643 -50.420 -66.153 1.00 84.03 426 VAL B C 1
ATOM 4632 O O . VAL B 1 338 ? 8.963 -50.891 -65.235 1.00 83.67 426 VAL B O 1
ATOM 4636 N N . THR B 1 339 ? 10.778 -50.979 -66.567 1.00 83.01 427 THR B N 1
ATOM 4637 C CA . THR B 1 339 ? 11.268 -52.216 -65.963 1.00 84.81 427 THR B CA 1
ATOM 4638 C C . THR B 1 339 ? 12.675 -52.059 -65.391 1.00 83.78 427 THR B C 1
ATOM 4639 O O . THR B 1 339 ? 13.659 -52.075 -66.130 1.00 86.38 427 THR B O 1
ATOM 4641 N N . LEU B 1 340 ? 12.759 -51.913 -64.069 1.00 82.63 428 LEU B N 1
ATOM 4642 C CA . LEU B 1 340 ? 14.044 -51.758 -63.383 1.00 77.54 428 LEU B CA 1
ATOM 4643 C C . LEU B 1 340 ? 14.816 -53.074 -63.300 1.00 82.94 428 LEU B C 1
ATOM 4644 O O . LEU B 1 340 ? 14.340 -54.059 -62.715 1.00 83.18 428 LEU B O 1
ATOM 4649 N N . LYS B 1 341 ? 16.010 -53.088 -63.883 1.00 86.86 429 LYS B N 1
ATOM 4650 C CA . LYS B 1 341 ? 16.921 -54.207 -63.697 1.00 91.03 429 LYS B CA 1
ATOM 4651 C C . LYS B 1 341 ? 17.707 -53.921 -62.429 1.00 89.73 429 LYS B C 1
ATOM 4652 O O . LYS B 1 341 ? 18.355 -52.880 -62.316 1.00 87.10 429 LYS B O 1
ATOM 4654 N N . ILE B 1 342 ? 17.640 -54.836 -61.466 1.00 90.69 430 ILE B N 1
ATOM 4655 C CA . ILE B 1 342 ? 18.251 -54.588 -60.166 1.00 89.10 430 ILE B CA 1
ATOM 4656 C C . ILE B 1 342 ? 19.238 -55.672 -59.760 1.00 90.81 430 ILE B C 1
ATOM 4657 O O . ILE B 1 342 ? 19.166 -56.809 -60.233 1.00 94.73 430 ILE B O 1
ATOM 4662 N N . LYS B 1 343 ? 20.148 -55.302 -58.865 1.00 87.43 431 LYS B N 1
ATOM 4663 C CA . LYS B 1 343 ? 21.039 -56.249 -58.216 1.00 85.57 431 LYS B CA 1
ATOM 4664 C C . LYS B 1 343 ? 20.757 -56.270 -56.723 1.00 85.85 431 LYS B C 1
ATOM 4665 O O . LYS B 1 343 ? 20.754 -55.228 -56.074 1.00 85.23 431 LYS B O 1
ATOM 4667 N N . ARG B 1 344 ? 20.498 -57.454 -56.183 1.00 89.87 432 ARG B N 1
ATOM 4668 C CA . ARG B 1 344 ? 20.404 -57.647 -54.736 1.00 91.58 432 ARG B CA 1
ATOM 4669 C C . ARG B 1 344 ? 21.329 -58.799 -54.392 1.00 94.84 432 ARG B C 1
ATOM 4670 O O . ARG B 1 344 ? 21.114 -59.915 -54.859 1.00 96.54 432 ARG B O 1
ATOM 4672 N N . GLY B 1 345 ? 22.361 -58.555 -53.597 1.00 95.25 433 GLY B N 1
ATOM 4673 C CA . GLY B 1 345 ? 23.308 -59.620 -53.341 1.00 98.57 433 GLY B CA 1
ATOM 4674 C C . GLY B 1 345 ? 23.918 -60.013 -54.677 1.00 101.36 433 GLY B C 1
ATOM 4675 O O . GLY B 1 345 ? 24.329 -59.129 -55.427 1.00 101.76 433 GLY B O 1
ATOM 4676 N N . ASN B 1 346 ? 23.965 -61.306 -54.999 1.00 104.76 434 ASN B N 1
ATOM 4677 C CA . ASN B 1 346 ? 24.558 -61.746 -56.271 1.00 105.81 434 ASN B CA 1
ATOM 4678 C C . ASN B 1 346 ? 23.553 -61.923 -57.419 1.00 107.36 434 ASN B C 1
ATOM 4679 O O . ASN B 1 346 ? 23.942 -61.968 -58.590 1.00 108.73 434 ASN B O 1
ATOM 4681 N N . GLU B 1 347 ? 22.271 -62.021 -57.079 1.00 105.54 435 GLU B N 1
ATOM 4682 C CA . GLU B 1 347 ? 21.232 -62.273 -58.071 1.00 104.37 435 GLU B CA 1
ATOM 4683 C C . GLU B 1 347 ? 21.044 -61.106 -59.041 1.00 99.25 435 GLU B C 1
ATOM 4684 O O . GLU B 1 347 ? 21.772 -60.115 -58.999 1.00 98.57 435 GLU B O 1
ATOM 4686 N N . ASP B 1 348 ? 20.058 -61.245 -59.921 1.00 96.77 436 ASP B N 1
ATOM 4687 C CA . ASP B 1 348 ? 19.691 -60.196 -60.866 1.00 91.28 436 ASP B CA 1
ATOM 4688 C C . ASP B 1 348 ? 18.201 -60.307 -61.192 1.00 92.16 436 ASP B C 1
ATOM 4689 O O . ASP B 1 348 ? 17.759 -61.287 -61.801 1.00 93.21 436 ASP B O 1
ATOM 4691 N N . LEU B 1 349 ? 17.430 -59.303 -60.778 1.00 90.47 437 LEU B N 1
ATOM 4692 C CA . LEU B 1 349 ? 15.974 -59.351 -60.903 1.00 91.96 437 LEU B CA 1
ATOM 4693 C C . LEU B 1 349 ? 15.370 -58.139 -61.628 1.00 93.17 437 LEU B C 1
ATOM 4694 O O . LEU B 1 349 ? 15.845 -57.004 -61.476 1.00 94.24 437 LEU B O 1
ATOM 4696 N N . GLU B 1 350 ? 14.325 -58.395 -62.416 1.00 94.38 438 GLU B N 1
ATOM 4697 C CA . GLU B 1 350 ? 13.582 -57.351 -63.126 1.00 94.32 438 GLU B CA 1
ATOM 4698 C C . GLU B 1 350 ? 12.350 -56.932 -62.318 1.00 94.70 438 GLU B C 1
ATOM 4699 O O . GLU B 1 350 ? 11.667 -57.777 -61.742 1.00 95.16 438 GLU B O 1
ATOM 4701 N N . LEU B 1 351 ? 12.067 -55.631 -62.284 1.00 93.80 439 LEU B N 1
ATOM 4702 C CA . LEU B 1 351 ? 10.952 -55.110 -61.492 1.00 94.23 439 LEU B CA 1
ATOM 4703 C C . LEU B 1 351 ? 10.125 -54.040 -62.206 1.00 93.20 439 LEU B C 1
ATOM 4704 O O . LEU B 1 351 ? 10.668 -53.081 -62.755 1.00 92.05 439 LEU B O 1
ATOM 4709 N N . LYS B 1 352 ? 8.807 -54.208 -62.180 1.00 92.72 440 LYS B N 1
ATOM 4710 C CA . LYS B 1 352 ? 7.899 -53.221 -62.751 1.00 87.55 440 LYS B CA 1
ATOM 4711 C C . LYS B 1 352 ? 7.637 -52.078 -61.781 1.00 81.29 440 LYS B C 1
ATOM 4712 O O . LYS B 1 352 ? 7.598 -52.275 -60.562 1.00 78.25 440 LYS B O 1
ATOM 4718 N N . ILE B 1 353 ? 7.452 -50.882 -62.334 1.00 76.54 441 ILE B N 1
ATOM 4719 C CA . ILE B 1 353 ? 7.009 -49.740 -61.549 1.00 76.61 441 ILE B CA 1
ATOM 4720 C C . ILE B 1 353 ? 6.496 -48.629 -62.458 1.00 78.97 441 ILE B C 1
ATOM 4721 O O . ILE B 1 353 ? 7.001 -48.436 -63.569 1.00 79.95 441 ILE B O 1
ATOM 4726 N N . SER B 1 354 ? 5.488 -47.904 -61.983 1.00 79.22 442 SER B N 1
ATOM 4727 C CA . SER B 1 354 ? 4.987 -46.732 -62.691 1.00 80.72 442 SER B CA 1
ATOM 4728 C C . SER B 1 354 ? 5.563 -45.477 -62.042 1.00 78.52 442 SER B C 1
ATOM 4729 O O . SER B 1 354 ? 5.749 -45.430 -60.827 1.00 79.39 442 SER B O 1
ATOM 4731 N N . LEU B 1 355 ? 5.852 -44.463 -62.849 1.00 76.71 443 LEU B N 1
ATOM 4732 C CA . LEU B 1 355 ? 6.520 -43.270 -62.344 1.00 75.62 443 LEU B CA 1
ATOM 4733 C C . LEU B 1 355 ? 5.525 -42.185 -61.949 1.00 78.45 443 LEU B C 1
ATOM 4734 O O . LEU B 1 355 ? 4.517 -41.985 -62.628 1.00 81.14 443 LEU B O 1
ATOM 4739 N N . GLU B 1 356 ? 5.814 -41.487 -60.853 1.00 78.27 444 GLU B N 1
ATOM 4740 C CA . GLU B 1 356 ? 4.976 -40.383 -60.390 1.00 81.26 444 GLU B CA 1
ATOM 4741 C C . GLU B 1 356 ? 5.833 -39.118 -60.301 1.00 79.50 444 GLU B C 1
ATOM 4742 O O . GLU B 1 356 ? 7.047 -39.186 -60.486 1.00 77.35 444 GLU B O 1
ATOM 4748 N N . GLU B 1 357 ? 5.223 -37.968 -60.023 1.00 81.46 445 GLU B N 1
ATOM 4749 C CA . GLU B 1 357 ? 5.997 -36.725 -59.907 1.00 84.42 445 GLU B CA 1
ATOM 4750 C C . GLU B 1 357 ? 7.066 -36.813 -58.801 1.00 86.45 445 GLU B C 1
ATOM 4751 O O . GLU B 1 357 ? 6.843 -37.435 -57.762 1.00 87.79 445 GLU B O 1
ATOM 4753 N N . LYS B 1 358 ? 8.220 -36.186 -59.032 1.00 85.55 446 LYS B N 1
ATOM 4754 C CA . LYS B 1 358 ? 9.397 -36.350 -58.163 1.00 86.26 446 LYS B CA 1
ATOM 4755 C C . LYS B 1 358 ? 9.506 -35.340 -57.014 1.00 90.07 446 LYS B C 1
ATOM 4756 O O . LYS B 1 358 ? 8.726 -34.389 -56.921 1.00 94.15 446 LYS B O 1
ATOM 4758 N N . GLU B 1 362 ? 14.968 -33.561 -53.409 1.00 92.20 450 GLU B N 1
ATOM 4759 C CA . GLU B 1 362 ? 15.173 -33.613 -51.965 1.00 91.86 450 GLU B CA 1
ATOM 4760 C C . GLU B 1 362 ? 16.491 -32.947 -51.542 1.00 89.60 450 GLU B C 1
ATOM 4761 O O . GLU B 1 362 ? 17.401 -32.774 -52.354 1.00 88.59 450 GLU B O 1
ATOM 4763 N N . HIS B 1 363 ? 16.581 -32.592 -50.261 1.00 89.23 451 HIS B N 1
ATOM 4764 C CA . HIS B 1 363 ? 17.588 -31.643 -49.771 1.00 86.16 451 HIS B CA 1
ATOM 4765 C C . HIS B 1 363 ? 18.837 -32.267 -49.146 1.00 82.33 451 HIS B C 1
ATOM 4766 O O . HIS B 1 363 ? 18.993 -33.490 -49.114 1.00 84.27 451 HIS B O 1
ATOM 4773 N N . HIS B 1 364 ? 19.717 -31.395 -48.652 1.00 74.38 452 HIS B N 1
ATOM 4774 C CA . HIS B 1 364 ? 20.928 -31.787 -47.932 1.00 68.49 452 HIS B CA 1
ATOM 4775 C C . HIS B 1 364 ? 21.048 -31.030 -46.598 1.00 68.07 452 HIS B C 1
ATOM 4776 O O . HIS B 1 364 ? 20.330 -30.060 -46.365 1.00 65.66 452 HIS B O 1
ATOM 4783 N N . HIS B 1 365 ? 21.953 -31.468 -45.725 1.00 72.92 453 HIS B N 1
ATOM 4784 C CA . HIS B 1 365 ? 22.026 -30.917 -44.361 1.00 79.71 453 HIS B CA 1
ATOM 4785 C C . HIS B 1 365 ? 22.957 -29.706 -44.213 1.00 79.58 453 HIS B C 1
ATOM 4786 O O . HIS B 1 365 ? 23.320 -29.323 -43.096 1.00 80.50 453 HIS B O 1
ATOM 4788 N N . HIS B 1 366 ? 23.315 -29.093 -45.338 1.00 77.58 454 HIS B N 1
ATOM 4789 C CA . HIS B 1 366 ? 24.392 -28.103 -45.365 1.00 75.24 454 HIS B CA 1
ATOM 4790 C C . HIS B 1 366 ? 23.960 -26.658 -45.108 1.00 72.83 454 HIS B C 1
ATOM 4791 O O . HIS B 1 366 ? 22.926 -26.206 -45.601 1.00 74.27 454 HIS B O 1
ATOM 4798 N N . GLY C 1 22 ? 66.213 -28.421 -62.315 1.00 53.80 110 GLY C N 1
ATOM 4799 C CA . GLY C 1 22 ? 65.557 -29.020 -63.463 1.00 51.08 110 GLY C CA 1
ATOM 4800 C C . GLY C 1 22 ? 65.180 -28.003 -64.526 1.00 46.33 110 GLY C C 1
ATOM 4801 O O . GLY C 1 22 ? 65.048 -26.806 -64.237 1.00 45.73 110 GLY C O 1
ATOM 4802 N N . PRO C 1 23 ? 65.006 -28.476 -65.773 1.00 38.66 111 PRO C N 1
ATOM 4803 C CA . PRO C 1 23 ? 64.534 -27.598 -66.849 1.00 32.59 111 PRO C CA 1
ATOM 4804 C C . PRO C 1 23 ? 63.056 -27.293 -66.652 1.00 33.22 111 PRO C C 1
ATOM 4805 O O . PRO C 1 23 ? 62.312 -28.116 -66.107 1.00 33.82 111 PRO C O 1
ATOM 4809 N N . LEU C 1 24 ? 62.634 -26.109 -67.079 1.00 31.29 112 LEU C N 1
ATOM 4810 C CA . LEU C 1 24 ? 61.292 -25.634 -66.773 1.00 29.59 112 LEU C CA 1
ATOM 4811 C C . LEU C 1 24 ? 60.580 -25.145 -68.032 1.00 29.32 112 LEU C C 1
ATOM 4812 O O . LEU C 1 24 ? 61.219 -24.770 -69.013 1.00 29.39 112 LEU C O 1
ATOM 4817 N N . PHE C 1 25 ? 59.256 -25.163 -68.002 1.00 29.98 113 PHE C N 1
ATOM 4818 C CA . PHE C 1 25 ? 58.468 -24.636 -69.109 1.00 31.85 113 PHE C CA 1
ATOM 4819 C C . PHE C 1 25 ? 58.420 -23.105 -69.043 1.00 29.48 113 PHE C C 1
ATOM 4820 O O . PHE C 1 25 ? 58.761 -22.517 -68.003 1.00 28.61 113 PHE C O 1
ATOM 4828 N N . PRO C 1 26 ? 58.021 -22.454 -70.148 1.00 29.44 114 PRO C N 1
ATOM 4829 C CA . PRO C 1 26 ? 58.168 -20.997 -70.271 1.00 29.94 114 PRO C CA 1
ATOM 4830 C C . PRO C 1 26 ? 57.549 -20.193 -69.139 1.00 31.72 114 PRO C C 1
ATOM 4831 O O . PRO C 1 26 ? 58.241 -19.382 -68.502 1.00 30.73 114 PRO C O 1
ATOM 4835 N N . THR C 1 27 ? 56.267 -20.405 -68.875 1.00 31.42 115 THR C N 1
ATOM 4836 C CA . THR C 1 27 ? 55.583 -19.546 -67.911 1.00 31.26 115 THR C CA 1
ATOM 4837 C C . THR C 1 27 ? 56.130 -19.765 -66.498 1.00 31.35 115 THR C C 1
ATOM 4838 O O . THR C 1 27 ? 56.466 -18.797 -65.798 1.00 29.06 115 THR C O 1
ATOM 4842 N N . GLU C 1 28 ? 56.254 -21.030 -66.084 1.00 30.13 116 GLU C N 1
ATOM 4843 C CA . GLU C 1 28 ? 56.776 -21.305 -64.746 1.00 30.23 116 GLU C CA 1
ATOM 4844 C C . GLU C 1 28 ? 58.235 -20.840 -64.648 1.00 26.88 116 GLU C C 1
ATOM 4845 O O . GLU C 1 28 ? 58.672 -20.385 -63.587 1.00 28.05 116 GLU C O 1
ATOM 4851 N N . GLY C 1 29 ? 58.986 -20.963 -65.748 1.00 29.04 117 GLY C N 1
ATOM 4852 C CA . GLY C 1 29 ? 60.357 -20.483 -65.796 1.00 32.11 117 GLY C CA 1
ATOM 4853 C C . GLY C 1 29 ? 60.422 -18.984 -65.502 1.00 34.91 117 GLY C C 1
ATOM 4854 O O . GLY C 1 29 ? 61.272 -18.528 -64.731 1.00 31.27 117 GLY C O 1
ATOM 4855 N N . ARG C 1 30 ? 59.532 -18.217 -66.132 1.00 32.73 118 ARG C N 1
ATOM 4856 C CA . ARG C 1 30 ? 59.461 -16.772 -65.913 1.00 29.06 118 ARG C CA 1
ATOM 4857 C C . ARG C 1 30 ? 59.072 -16.408 -64.474 1.00 28.29 118 ARG C C 1
ATOM 4858 O O . ARG C 1 30 ? 59.635 -15.482 -63.909 1.00 28.99 118 ARG C O 1
ATOM 4866 N N . ILE C 1 31 ? 58.131 -17.142 -63.869 1.00 28.55 119 ILE C N 1
ATOM 4867 C CA . ILE C 1 31 ? 57.738 -16.873 -62.477 1.00 27.45 119 ILE C CA 1
ATOM 4868 C C . ILE C 1 31 ? 58.905 -17.141 -61.537 1.00 28.94 119 ILE C C 1
ATOM 4869 O O . ILE C 1 31 ? 59.221 -16.346 -60.650 1.00 27.10 119 ILE C O 1
ATOM 4874 N N . VAL C 1 32 ? 59.548 -18.285 -61.728 1.00 28.89 120 VAL C N 1
ATOM 4875 C CA . VAL C 1 32 ? 60.639 -18.668 -60.858 1.00 26.80 120 VAL C CA 1
ATOM 4876 C C . VAL C 1 32 ? 61.724 -17.572 -60.854 1.00 27.95 120 VAL C C 1
ATOM 4877 O O . VAL C 1 32 ? 62.254 -17.197 -59.802 1.00 28.02 120 VAL C O 1
ATOM 4881 N N . GLN C 1 33 ? 62.041 -17.054 -62.029 1.00 28.12 121 GLN C N 1
ATOM 4882 C CA . GLN C 1 33 ? 63.090 -16.039 -62.131 1.00 27.53 121 GLN C CA 1
ATOM 4883 C C . GLN C 1 33 ? 62.637 -14.686 -61.586 1.00 29.04 121 GLN C C 1
ATOM 4884 O O . GLN C 1 33 ? 63.392 -14.020 -60.861 1.00 28.71 121 GLN C O 1
ATOM 4890 N N . LEU C 1 34 ? 61.405 -14.290 -61.908 1.00 32.52 122 LEU C N 1
ATOM 4891 C CA . LEU C 1 34 ? 60.821 -13.044 -61.376 1.00 32.81 122 LEU C CA 1
ATOM 4892 C C . LEU C 1 34 ? 60.801 -13.038 -59.863 1.00 27.94 122 LEU C C 1
ATOM 4893 O O . LEU C 1 34 ? 61.154 -12.040 -59.230 1.00 26.95 122 LEU C O 1
ATOM 4898 N N . PHE C 1 35 ? 60.354 -14.152 -59.286 1.00 26.64 123 PHE C N 1
ATOM 4899 C CA . PHE C 1 35 ? 60.323 -14.330 -57.840 1.00 28.97 123 PHE C CA 1
ATOM 4900 C C . PHE C 1 35 ? 61.708 -14.176 -57.214 1.00 30.34 123 PHE C C 1
ATOM 4901 O O . PHE C 1 35 ? 61.897 -13.388 -56.267 1.00 29.94 123 PHE C O 1
ATOM 4909 N N . GLU C 1 36 ? 62.674 -14.922 -57.741 1.00 25.47 124 GLU C N 1
ATOM 4910 C CA . GLU C 1 36 ? 64.035 -14.899 -57.199 1.00 27.36 124 GLU C CA 1
ATOM 4911 C C . GLU C 1 36 ? 64.605 -13.493 -57.238 1.00 25.76 124 GLU C C 1
ATOM 4912 O O . GLU C 1 36 ? 65.174 -12.996 -56.257 1.00 29.15 124 GLU C O 1
ATOM 4918 N N . LYS C 1 37 ? 64.455 -12.852 -58.391 1.00 27.37 125 LYS C N 1
ATOM 4919 C CA . LYS C 1 37 ? 64.987 -11.518 -58.605 1.00 31.93 125 LYS C CA 1
ATOM 4920 C C . LYS C 1 37 ? 64.389 -10.543 -57.587 1.00 31.03 125 LYS C C 1
ATOM 4921 O O . LYS C 1 37 ? 65.059 -9.628 -57.140 1.00 28.44 125 LYS C O 1
ATOM 4927 N N . ASN C 1 38 ? 63.144 -10.766 -57.182 1.00 29.85 126 ASN C N 1
ATOM 4928 C CA . ASN C 1 38 ? 62.448 -9.794 -56.328 1.00 32.54 126 ASN C CA 1
ATOM 4929 C C . ASN C 1 38 ? 62.508 -10.060 -54.822 1.00 29.42 126 ASN C C 1
ATOM 4930 O O . ASN C 1 38 ? 62.186 -9.177 -54.025 1.00 28.58 126 ASN C O 1
ATOM 4935 N N . THR C 1 39 ? 62.951 -11.253 -54.437 1.00 24.91 127 THR C N 1
ATOM 4936 C CA . THR C 1 39 ? 63.107 -11.601 -53.024 1.00 26.99 127 THR C CA 1
ATOM 4937 C C . THR C 1 39 ? 63.916 -10.551 -52.278 1.00 29.34 127 THR C C 1
ATOM 4938 O O . THR C 1 39 ? 63.583 -10.171 -51.140 1.00 27.79 127 THR C O 1
ATOM 4942 N N . TYR C 1 40 ? 64.970 -10.065 -52.924 1.00 30.29 128 TYR C N 1
ATOM 4943 C CA . TYR C 1 40 ? 65.845 -9.092 -52.281 1.00 30.95 128 TYR C CA 1
ATOM 4944 C C . TYR C 1 40 ? 65.109 -7.837 -51.842 1.00 25.63 128 TYR C C 1
ATOM 4945 O O . TYR C 1 40 ? 65.506 -7.197 -50.867 1.00 28.83 128 TYR C O 1
ATOM 4954 N N . SER C 1 41 ? 64.066 -7.465 -52.578 1.00 26.71 129 SER C N 1
ATOM 4955 C CA . SER C 1 41 ? 63.352 -6.222 -52.273 1.00 29.94 129 SER C CA 1
ATOM 4956 C C . SER C 1 41 ? 62.255 -6.447 -51.252 1.00 27.18 129 SER C C 1
ATOM 4957 O O . SER C 1 41 ? 61.619 -5.494 -50.795 1.00 25.15 129 SER C O 1
ATOM 4960 N N . VAL C 1 42 ? 62.012 -7.697 -50.900 1.00 25.01 130 VAL C N 1
ATOM 4961 C CA . VAL C 1 42 ? 60.972 -7.974 -49.914 1.00 24.53 130 VAL C CA 1
ATOM 4962 C C . VAL C 1 42 ? 61.572 -8.299 -48.559 1.00 24.84 130 VAL C C 1
ATOM 4963 O O . VAL C 1 42 ? 62.239 -9.325 -48.390 1.00 24.18 130 VAL C O 1
ATOM 4967 N N . VAL C 1 43 ? 61.347 -7.408 -47.591 1.00 23.66 131 VAL C N 1
ATOM 4968 C CA . VAL C 1 43 ? 61.906 -7.586 -46.259 1.00 25.86 131 VAL C CA 1
ATOM 4969 C C . VAL C 1 43 ? 60.909 -8.213 -45.286 1.00 26.61 131 VAL C C 1
ATOM 4970 O O . VAL C 1 43 ? 59.713 -8.304 -45.574 1.00 25.53 131 VAL C O 1
ATOM 4974 N N . ASN C 1 44 ? 61.436 -8.644 -44.143 1.00 25.51 132 ASN C N 1
ATOM 4975 C CA . ASN C 1 44 ? 60.665 -9.160 -43.029 1.00 24.22 132 ASN C CA 1
ATOM 4976 C C . ASN C 1 44 ? 60.619 -8.124 -41.921 1.00 26.16 132 ASN C C 1
ATOM 4977 O O . ASN C 1 44 ? 61.627 -7.506 -41.602 1.00 29.70 132 ASN C O 1
ATOM 4982 N N . ILE C 1 45 ? 59.452 -7.932 -41.323 1.00 25.40 133 ILE C N 1
ATOM 4983 C CA . ILE C 1 45 ? 59.338 -6.999 -40.200 1.00 23.62 133 ILE C CA 1
ATOM 4984 C C . ILE C 1 45 ? 58.718 -7.709 -39.001 1.00 30.31 133 ILE C C 1
ATOM 4985 O O . ILE C 1 45 ? 57.662 -8.323 -39.104 1.00 33.51 133 ILE C O 1
ATOM 4990 N N . PHE C 1 46 ? 59.411 -7.658 -37.872 1.00 29.35 134 PHE C N 1
ATOM 4991 C CA . PHE C 1 46 ? 58.838 -8.114 -36.623 1.00 32.55 134 PHE C CA 1
ATOM 4992 C C . PHE C 1 46 ? 58.575 -6.895 -35.743 1.00 34.70 134 PHE C C 1
ATOM 4993 O O . PHE C 1 46 ? 59.480 -6.095 -35.504 1.00 39.05 134 PHE C O 1
ATOM 5001 N N . ASP C 1 47 ? 57.338 -6.758 -35.275 1.00 33.89 135 ASP C N 1
ATOM 5002 C CA . ASP C 1 47 ? 56.951 -5.677 -34.356 1.00 32.79 135 ASP C CA 1
ATOM 5003 C C . ASP C 1 47 ? 57.605 -5.889 -32.995 1.00 36.39 135 ASP C C 1
ATOM 5004 O O . ASP C 1 47 ? 57.350 -6.896 -32.325 1.00 41.20 135 ASP C O 1
ATOM 5009 N N . VAL C 1 48 ? 58.421 -4.931 -32.556 1.00 32.64 136 VAL C N 1
ATOM 5010 C CA . VAL C 1 48 ? 59.245 -5.139 -31.372 1.00 36.96 136 VAL C CA 1
ATOM 5011 C C . VAL C 1 48 ? 58.453 -5.122 -30.068 1.00 39.40 136 VAL C C 1
ATOM 5012 O O . VAL C 1 48 ? 58.999 -5.421 -29.005 1.00 39.52 136 VAL C O 1
ATOM 5016 N N . THR C 1 49 ? 57.178 -4.751 -30.133 1.00 40.96 137 THR C N 1
ATOM 5017 C CA . THR C 1 49 ? 56.382 -4.661 -28.912 1.00 46.78 137 THR C CA 1
ATOM 5018 C C . THR C 1 49 ? 55.673 -5.979 -28.628 1.00 54.62 137 THR C C 1
ATOM 5019 O O . THR C 1 49 ? 54.952 -6.104 -27.644 1.00 59.59 137 THR C O 1
ATOM 5023 N N . LEU C 1 50 ? 55.865 -6.958 -29.504 1.00 58.00 138 LEU C N 1
ATOM 5024 C CA . LEU C 1 50 ? 55.232 -8.257 -29.330 1.00 61.25 138 LEU C CA 1
ATOM 5025 C C . LEU C 1 50 ? 56.218 -9.314 -28.818 1.00 68.24 138 LEU C C 1
ATOM 5026 O O . LEU C 1 50 ? 57.221 -9.594 -29.475 1.00 66.17 138 LEU C O 1
ATOM 5031 N N . ARG C 1 51 ? 55.931 -9.884 -27.645 1.00 76.32 139 ARG C N 1
ATOM 5032 C CA . ARG C 1 51 ? 56.697 -11.018 -27.106 1.00 81.43 139 ARG C CA 1
ATOM 5033 C C . ARG C 1 51 ? 56.282 -12.330 -27.791 1.00 84.56 139 ARG C C 1
ATOM 5034 O O . ARG C 1 51 ? 55.118 -12.499 -28.151 1.00 84.59 139 ARG C O 1
ATOM 5036 N N . PRO C 1 52 ? 57.225 -13.260 -27.961 1.00 88.09 140 PRO C N 1
ATOM 5037 C CA . PRO C 1 52 ? 56.985 -14.474 -28.763 1.00 89.23 140 PRO C CA 1
ATOM 5038 C C . PRO C 1 52 ? 56.204 -15.593 -28.049 1.00 92.55 140 PRO C C 1
ATOM 5039 O O . PRO C 1 52 ? 55.396 -15.330 -27.154 1.00 93.93 140 PRO C O 1
ATOM 5041 N N . GLN C 1 53 ? 56.445 -16.839 -28.461 1.00 93.29 141 GLN C N 1
ATOM 5042 C CA . GLN C 1 53 ? 55.719 -17.996 -27.928 1.00 94.11 141 GLN C CA 1
ATOM 5043 C C . GLN C 1 53 ? 56.661 -19.066 -27.375 1.00 95.19 141 GLN C C 1
ATOM 5044 O O . GLN C 1 53 ? 56.235 -19.980 -26.664 1.00 96.41 141 GLN C O 1
ATOM 5046 N N . GLY C 1 65 ? 49.910 -8.889 -35.997 1.00 56.96 153 GLY C N 1
ATOM 5047 C CA . GLY C 1 65 ? 51.139 -8.168 -36.299 1.00 56.40 153 GLY C CA 1
ATOM 5048 C C . GLY C 1 65 ? 52.219 -9.029 -36.948 1.00 54.27 153 GLY C C 1
ATOM 5049 O O . GLY C 1 65 ? 52.059 -10.250 -37.047 1.00 54.66 153 GLY C O 1
ATOM 5050 N N . ASN C 1 66 ? 53.313 -8.395 -37.386 1.00 50.83 154 ASN C N 1
ATOM 5051 C CA . ASN C 1 66 ? 54.426 -9.080 -38.081 1.00 47.18 154 ASN C CA 1
ATOM 5052 C C . ASN C 1 66 ? 54.107 -9.465 -39.518 1.00 39.33 154 ASN C C 1
ATOM 5053 O O . ASN C 1 66 ? 52.978 -9.841 -39.834 1.00 38.60 154 ASN C O 1
ATOM 5058 N N . GLY C 1 67 ? 55.108 -9.401 -40.393 1.00 30.70 155 GLY C N 1
ATOM 5059 C CA . GLY C 1 67 ? 54.837 -9.620 -41.792 1.00 27.34 155 GLY C CA 1
ATOM 5060 C C . GLY C 1 67 ? 55.967 -9.178 -42.684 1.00 28.14 155 GLY C C 1
ATOM 5061 O O . GLY C 1 67 ? 57.138 -9.299 -42.316 1.00 30.51 155 GLY C O 1
ATOM 5062 N N . SER C 1 68 ? 55.608 -8.662 -43.854 1.00 22.97 156 SER C N 1
ATOM 5063 C CA . SER C 1 68 ? 56.588 -8.337 -44.859 1.00 21.90 156 SER C CA 1
ATOM 5064 C C . SER C 1 68 ? 56.544 -6.832 -45.109 1.00 25.65 156 SER C C 1
ATOM 5065 O O . SER C 1 68 ? 55.676 -6.124 -44.584 1.00 22.78 156 SER C O 1
ATOM 5068 N N . GLY C 1 69 ? 57.482 -6.349 -45.908 1.00 24.63 157 GLY C N 1
ATOM 5069 C CA . GLY C 1 69 ? 57.529 -4.949 -46.293 1.00 27.27 157 GLY C CA 1
ATOM 5070 C C . GLY C 1 69 ? 58.337 -4.917 -47.570 1.00 27.23 157 GLY C C 1
ATOM 5071 O O . GLY C 1 69 ? 58.840 -5.959 -48.009 1.00 26.55 157 GLY C O 1
ATOM 5072 N N . VAL C 1 70 ? 58.438 -3.744 -48.183 1.00 20.82 158 VAL C N 1
ATOM 5073 C CA . VAL C 1 70 ? 59.208 -3.585 -49.415 1.00 26.82 158 VAL C CA 1
ATOM 5074 C C . VAL C 1 70 ? 60.270 -2.490 -49.280 1.00 30.59 158 VAL C C 1
ATOM 5075 O O . VAL C 1 70 ? 60.050 -1.459 -48.627 1.00 27.21 158 VAL C O 1
ATOM 5079 N N . VAL C 1 71 ? 61.432 -2.707 -49.891 1.00 29.49 159 VAL C N 1
ATOM 5080 C CA . VAL C 1 71 ? 62.450 -1.656 -49.923 1.00 24.90 159 VAL C CA 1
ATOM 5081 C C . VAL C 1 71 ? 61.951 -0.609 -50.887 1.00 27.71 159 VAL C C 1
ATOM 5082 O O . VAL C 1 71 ? 61.748 -0.905 -52.062 1.00 27.42 159 VAL C O 1
ATOM 5086 N N . TRP C 1 72 ? 61.755 0.620 -50.399 1.00 25.84 160 TRP C N 1
ATOM 5087 C CA . TRP C 1 72 ? 61.198 1.700 -51.204 1.00 28.87 160 TRP C CA 1
ATOM 5088 C C . TRP C 1 72 ? 62.289 2.449 -51.968 1.00 29.64 160 TRP C C 1
ATOM 5089 O O . TRP C 1 72 ? 62.059 2.889 -53.088 1.00 30.32 160 TRP C O 1
ATOM 5100 N N . ASP C 1 73 ? 63.452 2.610 -51.349 1.00 32.08 161 ASP C N 1
ATOM 5101 C CA . ASP C 1 73 ? 64.552 3.317 -51.996 1.00 35.77 161 ASP C CA 1
ATOM 5102 C C . ASP C 1 73 ? 65.898 3.007 -51.355 1.00 36.60 161 ASP C C 1
ATOM 5103 O O . ASP C 1 73 ? 65.978 2.325 -50.336 1.00 35.54 161 ASP C O 1
ATOM 5108 N N . GLY C 1 74 ? 66.964 3.504 -51.966 1.00 38.77 162 GLY C N 1
ATOM 5109 C CA . GLY C 1 74 ? 68.304 3.229 -51.484 1.00 38.81 162 GLY C CA 1
ATOM 5110 C C . GLY C 1 74 ? 68.712 3.923 -50.192 1.00 41.74 162 GLY C C 1
ATOM 5111 O O . GLY C 1 74 ? 69.758 3.604 -49.630 1.00 46.05 162 GLY C O 1
ATOM 5112 N N . GLN C 1 75 ? 67.904 4.862 -49.711 1.00 39.08 163 GLN C N 1
ATOM 5113 C CA . GLN C 1 75 ? 68.177 5.483 -48.415 1.00 44.27 163 GLN C CA 1
ATOM 5114 C C . GLN C 1 75 ? 67.706 4.602 -47.250 1.00 46.72 163 GLN C C 1
ATOM 5115 O O . GLN C 1 75 ? 67.928 4.936 -46.081 1.00 47.47 163 GLN C O 1
ATOM 5121 N N . GLY C 1 76 ? 67.024 3.503 -47.565 1.00 41.85 164 GLY C N 1
ATOM 5122 C CA . GLY C 1 76 ? 66.593 2.574 -46.533 1.00 40.86 164 GLY C CA 1
ATOM 5123 C C . GLY C 1 76 ? 65.158 2.741 -46.064 1.00 36.78 164 GLY C C 1
ATOM 5124 O O . GLY C 1 76 ? 64.788 2.266 -44.986 1.00 38.27 164 GLY C O 1
ATOM 5125 N N . TYR C 1 77 ? 64.350 3.427 -46.858 1.00 31.57 165 TYR C N 1
ATOM 5126 C CA . TYR C 1 77 ? 62.945 3.585 -46.497 1.00 31.50 165 TYR C CA 1
ATOM 5127 C C . TYR C 1 77 ? 62.225 2.293 -46.837 1.00 30.48 165 TYR C C 1
ATOM 5128 O O . TYR C 1 77 ? 62.451 1.723 -47.894 1.00 27.47 165 TYR C O 1
ATOM 5137 N N . ILE C 1 78 ? 61.387 1.816 -45.915 1.00 29.20 166 ILE C N 1
ATOM 5138 C CA . ILE C 1 78 ? 60.732 0.513 -46.056 1.00 25.36 166 ILE C CA 1
ATOM 5139 C C . ILE C 1 78 ? 59.241 0.771 -45.991 1.00 24.69 166 ILE C C 1
ATOM 5140 O O . ILE C 1 78 ? 58.783 1.496 -45.107 1.00 28.16 166 ILE C O 1
ATOM 5145 N N . VAL C 1 79 ? 58.482 0.219 -46.925 1.00 24.73 167 VAL C N 1
ATOM 5146 C CA . VAL C 1 79 ? 57.035 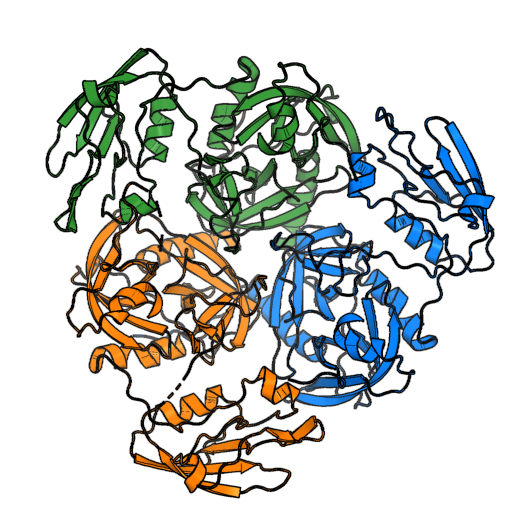0.415 -46.902 1.00 25.25 167 VAL C CA 1
ATOM 5147 C C . VAL C 1 79 ? 56.351 -0.875 -46.492 1.00 25.90 167 VAL C C 1
ATOM 5148 O O . VAL C 1 79 ? 56.755 -1.954 -46.931 1.00 23.89 167 VAL C O 1
ATOM 5152 N N . THR C 1 80 ? 55.334 -0.757 -45.640 1.00 26.00 168 THR C N 1
ATOM 5153 C CA . THR C 1 80 ? 54.587 -1.928 -45.179 1.00 24.44 168 THR C CA 1
ATOM 5154 C C . THR C 1 80 ? 53.153 -1.510 -44.825 1.00 27.31 168 THR C C 1
ATOM 5155 O O . THR C 1 80 ? 52.781 -0.337 -45.004 1.00 23.87 168 THR C O 1
ATOM 5159 N N . ASN C 1 81 ? 52.340 -2.453 -44.351 1.00 23.89 169 ASN C N 1
ATOM 5160 C CA . ASN C 1 81 ? 50.997 -2.097 -43.873 1.00 24.72 169 ASN C CA 1
ATOM 5161 C C . ASN C 1 81 ? 51.113 -1.530 -42.464 1.00 23.37 169 ASN C C 1
ATOM 5162 O O . ASN C 1 81 ? 51.930 -1.999 -41.658 1.00 26.53 169 ASN C O 1
ATOM 5167 N N . TYR C 1 82 ? 50.260 -0.555 -42.157 1.00 24.91 170 TYR C N 1
ATOM 5168 C CA . TYR C 1 82 ? 50.092 -0.069 -40.803 1.00 25.32 170 TYR C CA 1
ATOM 5169 C C . TYR C 1 82 ? 49.891 -1.284 -39.908 1.00 26.59 170 TYR C C 1
ATOM 5170 O O . TYR C 1 82 ? 50.457 -1.390 -38.812 1.00 25.59 170 TYR C O 1
ATOM 5179 N N . HIS C 1 83 ? 49.082 -2.228 -40.377 1.00 25.73 171 HIS C N 1
ATOM 5180 C CA . HIS C 1 83 ? 48.694 -3.344 -39.512 1.00 29.92 171 HIS C CA 1
ATOM 5181 C C . HIS C 1 83 ? 49.875 -4.240 -39.123 1.00 31.22 171 HIS C C 1
ATOM 5182 O O . HIS C 1 83 ? 49.879 -4.787 -38.022 1.00 30.73 171 HIS C O 1
ATOM 5189 N N . VAL C 1 84 ? 50.888 -4.388 -39.979 1.00 31.86 172 VAL C N 1
ATOM 5190 C CA . VAL C 1 84 ? 51.973 -5.304 -39.579 1.00 29.71 172 VAL C CA 1
ATOM 5191 C C . VAL C 1 84 ? 52.772 -4.801 -38.373 1.00 31.21 172 VAL C C 1
ATOM 5192 O O . VAL C 1 84 ? 53.381 -5.595 -37.653 1.00 31.71 172 VAL C O 1
ATOM 5196 N N . ILE C 1 85 ? 52.738 -3.498 -38.118 1.00 27.06 173 ILE C N 1
ATOM 5197 C CA . ILE C 1 85 ? 53.279 -2.971 -36.864 1.00 28.96 173 ILE C CA 1
ATOM 5198 C C . ILE C 1 85 ? 52.187 -2.320 -36.016 1.00 33.83 173 ILE C C 1
ATOM 5199 O O . ILE C 1 85 ? 52.443 -1.390 -35.260 1.00 34.93 173 ILE C O 1
ATOM 5204 N N . GLY C 1 86 ? 50.967 -2.827 -36.137 1.00 35.13 174 GLY C N 1
ATOM 5205 C CA . GLY C 1 86 ? 49.827 -2.220 -35.465 1.00 38.16 174 GLY C CA 1
ATOM 5206 C C . GLY C 1 86 ? 49.993 -2.103 -33.966 1.00 40.23 174 GLY C C 1
ATOM 5207 O O . GLY C 1 86 ? 49.646 -1.083 -33.382 1.00 41.77 174 GLY C O 1
ATOM 5208 N N . ASN C 1 87 ? 50.521 -3.146 -33.330 1.00 42.49 175 ASN C N 1
ATOM 5209 C CA . ASN C 1 87 ? 50.690 -3.088 -31.886 1.00 45.19 175 ASN C CA 1
ATOM 5210 C C . ASN C 1 87 ? 51.612 -1.951 -31.471 1.00 45.00 175 ASN C C 1
ATOM 5211 O O . ASN C 1 87 ? 51.275 -1.160 -30.586 1.00 46.59 175 ASN C O 1
ATOM 5216 N N . ALA C 1 88 ? 52.771 -1.858 -32.119 1.00 40.62 176 ALA C N 1
ATOM 5217 C CA . ALA C 1 88 ? 53.697 -0.751 -31.843 1.00 37.34 176 ALA C CA 1
ATOM 5218 C C . ALA C 1 88 ? 53.013 0.593 -32.102 1.00 36.40 176 ALA C C 1
ATOM 5219 O O . ALA C 1 88 ? 53.107 1.511 -31.297 1.00 40.02 176 ALA C O 1
ATOM 5221 N N . LEU C 1 89 ? 52.297 0.698 -33.212 1.00 35.38 177 LEU C N 1
ATOM 5222 C CA . LEU C 1 89 ? 51.640 1.957 -33.540 1.00 37.54 177 LEU C CA 1
ATOM 5223 C C . LEU C 1 89 ? 50.574 2.350 -32.506 1.00 40.18 177 LEU C C 1
ATOM 5224 O O . LEU C 1 89 ? 50.310 3.533 -32.292 1.00 41.11 177 LEU C O 1
ATOM 5229 N N . SER C 1 90 ? 49.965 1.367 -31.853 1.00 43.37 178 SER C N 1
ATOM 5230 C CA . SER C 1 90 ? 48.930 1.674 -30.862 1.00 45.06 178 SER C CA 1
ATOM 5231 C C . SER C 1 90 ? 49.532 2.381 -29.651 1.00 50.71 178 SER C C 1
ATOM 5232 O O . SER C 1 90 ? 48.827 3.037 -28.879 1.00 53.72 178 SER C O 1
ATOM 5235 N N . ARG C 1 91 ? 50.847 2.268 -29.501 1.00 50.36 179 ARG C N 1
ATOM 5236 C CA . ARG C 1 91 ? 51.534 2.823 -28.338 1.00 49.12 179 ARG C CA 1
ATOM 5237 C C . ARG C 1 91 ? 52.110 4.213 -28.581 1.00 49.31 179 ARG C C 1
ATOM 5238 O O . ARG C 1 91 ? 53.014 4.658 -27.866 1.00 48.95 179 ARG C O 1
ATOM 5246 N N . ASN C 1 92 ? 51.568 4.896 -29.588 1.00 52.65 180 ASN C N 1
ATOM 5247 C CA . ASN C 1 92 ? 51.923 6.281 -29.902 1.00 56.99 180 ASN C CA 1
ATOM 5248 C C . ASN C 1 92 ? 53.417 6.532 -30.053 1.00 52.20 180 ASN C C 1
ATOM 5249 O O . ASN C 1 92 ? 53.970 7.402 -29.389 1.00 47.83 180 ASN C O 1
ATOM 5254 N N . PRO C 1 93 ? 54.080 5.776 -30.937 1.00 45.47 181 PRO C N 1
ATOM 5255 C CA . PRO C 1 93 ? 55.517 6.016 -31.112 1.00 43.00 181 PRO C CA 1
ATOM 5256 C C . PRO C 1 93 ? 55.756 7.325 -31.871 1.00 44.74 181 PRO C C 1
ATOM 5257 O O . PRO C 1 93 ? 54.912 7.737 -32.672 1.00 44.86 181 PRO C O 1
ATOM 5261 N N . SER C 1 94 ? 56.874 7.994 -31.605 1.00 42.32 182 SER C N 1
ATOM 5262 C CA . SER C 1 94 ? 57.235 9.167 -32.398 1.00 43.31 182 SER C CA 1
ATOM 5263 C C . SER C 1 94 ? 58.148 8.739 -33.533 1.00 40.82 182 SER C C 1
ATOM 5264 O O . SER C 1 94 ? 58.752 7.654 -33.483 1.00 40.48 182 SER C O 1
ATOM 5267 N N . PRO C 1 95 ? 58.269 9.595 -34.560 1.00 40.38 183 PRO C N 1
ATOM 5268 C CA . PRO C 1 95 ? 59.213 9.254 -35.626 1.00 42.35 183 PRO C CA 1
ATOM 5269 C C . PRO C 1 95 ? 60.603 9.087 -35.011 1.00 42.79 183 PRO C C 1
ATOM 5270 O O . PRO C 1 95 ? 60.992 9.887 -34.159 1.00 46.99 183 PRO C O 1
ATOM 5274 N N . GLY C 1 96 ? 61.322 8.037 -35.399 1.00 43.05 184 GLY C N 1
ATOM 5275 C CA . GLY C 1 96 ? 62.613 7.760 -34.796 1.00 45.33 184 GLY C CA 1
ATOM 5276 C C . GLY C 1 96 ? 62.580 6.596 -33.826 1.00 44.87 184 GLY C C 1
ATOM 5277 O O . GLY C 1 96 ? 63.602 5.949 -33.604 1.00 45.24 184 GLY C O 1
ATOM 5278 N N . ASP C 1 97 ? 61.410 6.319 -33.251 1.00 41.62 185 ASP C N 1
ATOM 5279 C CA . ASP C 1 97 ? 61.257 5.160 -32.366 1.00 41.66 185 ASP C CA 1
ATOM 5280 C C . ASP C 1 97 ? 61.480 3.838 -33.093 1.00 42.16 185 ASP C C 1
ATOM 5281 O O . ASP C 1 97 ? 61.031 3.654 -34.222 1.00 38.55 185 ASP C O 1
ATOM 5286 N N . VAL C 1 98 ? 62.155 2.904 -32.435 1.00 40.48 186 VAL C N 1
ATOM 5287 C CA . VAL C 1 98 ? 62.345 1.595 -33.023 1.00 40.50 186 VAL C CA 1
ATOM 5288 C C . VAL C 1 98 ? 61.050 0.813 -32.863 1.00 38.74 186 VAL C C 1
ATOM 5289 O O . VAL C 1 98 ? 60.735 0.329 -31.778 1.00 46.19 186 VAL C O 1
ATOM 5293 N N . VAL C 1 99 ? 60.288 0.701 -33.942 1.00 36.12 187 VAL C N 1
ATOM 5294 C CA . VAL C 1 99 ? 59.006 0.013 -33.876 1.00 33.93 187 VAL C CA 1
ATOM 5295 C C . VAL C 1 99 ? 59.093 -1.401 -34.448 1.00 37.52 187 VAL C C 1
ATOM 5296 O O . VAL C 1 99 ? 58.201 -2.222 -34.229 1.00 34.82 187 VAL C O 1
ATOM 5300 N N . GLY C 1 100 ? 60.180 -1.695 -35.155 1.00 38.57 188 GLY C N 1
ATOM 5301 C CA . GLY C 1 100 ? 60.316 -2.991 -35.808 1.00 36.64 188 GLY C CA 1
ATOM 5302 C C . GLY C 1 100 ? 61.747 -3.474 -35.907 1.00 35.15 188 GLY C C 1
ATOM 5303 O O . GLY C 1 100 ? 62.682 -2.687 -35.787 1.00 32.40 188 GLY C O 1
ATOM 5304 N N . ARG C 1 101 ? 61.911 -4.781 -36.085 1.00 34.43 189 ARG C N 1
ATOM 5305 C CA . ARG C 1 101 ? 63.188 -5.377 -36.477 1.00 38.64 189 ARG C CA 1
ATOM 5306 C C . ARG C 1 101 ? 63.009 -5.768 -37.926 1.00 34.58 189 ARG C C 1
ATOM 5307 O O . ARG C 1 101 ? 62.035 -6.438 -38.269 1.00 28.73 189 ARG C O 1
ATOM 5315 N N . VAL C 1 102 ? 63.935 -5.354 -38.781 1.00 30.98 190 VAL C N 1
ATOM 5316 C CA . VAL C 1 102 ? 63.796 -5.622 -40.209 1.00 27.90 190 VAL C CA 1
ATOM 5317 C C . VAL C 1 102 ? 64.889 -6.561 -40.704 1.00 30.89 190 VAL C C 1
ATOM 5318 O O . VAL C 1 102 ? 66.082 -6.312 -40.480 1.00 32.22 190 VAL C O 1
ATOM 5322 N N . ASN C 1 103 ? 64.483 -7.639 -41.368 1.00 30.45 191 ASN C N 1
ATOM 5323 C CA . ASN C 1 103 ? 65.440 -8.574 -41.956 1.00 32.15 191 ASN C CA 1
ATOM 5324 C C . ASN C 1 103 ? 65.459 -8.426 -43.471 1.00 29.14 191 ASN C C 1
ATOM 5325 O O . ASN C 1 103 ? 64.425 -8.439 -44.123 1.00 30.53 191 ASN C O 1
ATOM 5330 N N . ILE C 1 104 ? 66.654 -8.278 -44.023 1.00 30.85 192 ILE C N 1
ATOM 5331 C CA . ILE C 1 104 ? 66.815 -7.998 -45.439 1.00 28.88 192 ILE C CA 1
ATOM 5332 C C . ILE C 1 104 ? 67.772 -9.026 -46.045 1.00 33.97 192 ILE C C 1
ATOM 5333 O O . ILE C 1 104 ? 68.870 -9.263 -45.519 1.00 32.33 192 ILE C O 1
ATOM 5338 N N . LEU C 1 105 ? 67.345 -9.632 -47.145 1.00 34.93 193 LEU C N 1
ATOM 5339 C CA . LEU C 1 105 ? 68.104 -10.677 -47.812 1.00 37.73 193 LEU C CA 1
ATOM 5340 C C . LEU C 1 105 ? 69.281 -10.046 -48.541 1.00 39.59 193 LEU C C 1
ATOM 5341 O O . LEU C 1 105 ? 69.088 -9.173 -49.390 1.00 38.78 193 LEU C O 1
ATOM 5346 N N . ALA C 1 106 ? 70.495 -10.483 -48.215 1.00 43.53 194 ALA C N 1
ATOM 5347 C CA . ALA C 1 106 ? 71.689 -9.945 -48.873 1.00 48.90 194 ALA C CA 1
ATOM 5348 C C . ALA C 1 106 ? 72.099 -10.789 -50.075 1.00 51.31 194 ALA C C 1
ATOM 5349 O O . ALA C 1 106 ? 71.641 -11.919 -50.236 1.00 50.65 194 ALA C O 1
ATOM 5351 N N . SER C 1 107 ? 72.972 -10.226 -50.911 1.00 57.40 195 SER C N 1
ATOM 5352 C CA . SER C 1 107 ? 73.465 -10.890 -52.119 1.00 59.41 195 SER C CA 1
ATOM 5353 C C . SER C 1 107 ? 74.046 -12.276 -51.848 1.00 61.59 195 SER C C 1
ATOM 5354 O O . SER C 1 107 ? 74.119 -13.111 -52.750 1.00 63.10 195 SER C O 1
ATOM 5356 N N . ASP C 1 108 ? 74.452 -12.520 -50.606 1.00 63.00 196 ASP C N 1
ATOM 5357 C CA . ASP C 1 108 ? 75.040 -13.802 -50.228 1.00 63.50 196 ASP C CA 1
ATOM 5358 C C . ASP C 1 108 ? 74.004 -14.788 -49.702 1.00 62.70 196 ASP C C 1
ATOM 5359 O O . ASP C 1 108 ? 74.355 -15.831 -49.146 1.00 65.41 196 ASP C O 1
ATOM 5364 N N . GLY C 1 109 ? 72.725 -14.460 -49.865 1.00 59.54 197 GLY C N 1
ATOM 5365 C CA . GLY C 1 109 ? 71.666 -15.401 -49.540 1.00 51.83 197 GLY C CA 1
ATOM 5366 C C . GLY C 1 109 ? 71.284 -15.499 -48.071 1.00 47.69 197 GLY C C 1
ATOM 5367 O O . GLY C 1 109 ? 70.425 -16.299 -47.709 1.00 42.33 197 GLY C O 1
ATOM 5368 N N . VAL C 1 110 ? 71.901 -14.696 -47.207 1.00 50.21 198 VAL C N 1
ATOM 5369 C CA . VAL C 1 110 ? 71.435 -14.679 -45.825 1.00 47.42 198 VAL C CA 1
ATOM 5370 C C . VAL C 1 110 ? 70.764 -13.349 -45.520 1.00 42.69 198 VAL C C 1
ATOM 5371 O O . VAL C 1 110 ? 71.131 -12.309 -46.077 1.00 43.20 198 VAL C O 1
ATOM 5375 N N . GLN C 1 111 ? 69.769 -13.381 -44.648 1.00 34.97 199 GLN C N 1
ATOM 5376 C CA . GLN C 1 111 ? 69.082 -12.140 -44.292 1.00 33.85 199 GLN C CA 1
ATOM 5377 C C . GLN C 1 111 ? 69.824 -11.446 -43.163 1.00 39.49 199 GLN C C 1
ATOM 5378 O O . GLN C 1 111 ? 70.246 -12.106 -42.215 1.00 39.65 199 GLN C O 1
ATOM 5384 N N . LYS C 1 112 ? 69.971 -10.125 -43.267 1.00 39.72 200 LYS C N 1
ATOM 5385 C CA . LYS C 1 112 ? 70.608 -9.329 -42.220 1.00 43.42 200 LYS C CA 1
ATOM 5386 C C . LYS C 1 112 ? 69.593 -8.515 -41.407 1.00 39.34 200 LYS C C 1
ATOM 5387 O O . LYS C 1 112 ? 68.628 -8.009 -41.956 1.00 37.44 200 LYS C O 1
ATOM 5393 N N . ASN C 1 113 ? 69.837 -8.371 -40.108 1.00 37.40 201 ASN C N 1
ATOM 5394 C CA . ASN C 1 113 ? 68.874 -7.755 -39.203 1.00 38.45 201 ASN C CA 1
ATOM 5395 C C . ASN C 1 113 ? 69.175 -6.275 -38.997 1.00 38.58 201 ASN C C 1
ATOM 5396 O O . ASN C 1 113 ? 70.331 -5.889 -38.792 1.00 36.99 201 ASN C O 1
ATOM 5401 N N . PHE C 1 114 ? 68.137 -5.442 -39.060 1.00 36.04 202 PHE C N 1
ATOM 5402 C CA . PHE C 1 114 ? 68.298 -3.999 -38.844 1.00 34.89 202 PHE C CA 1
ATOM 5403 C C . PHE C 1 114 ? 67.195 -3.420 -37.968 1.00 37.22 202 PHE C C 1
ATOM 5404 O O . PHE C 1 114 ? 66.041 -3.863 -38.007 1.00 38.58 202 PHE C O 1
ATOM 5412 N N . GLU C 1 115 ? 67.557 -2.419 -37.180 1.00 31.31 203 GLU C N 1
ATOM 5413 C CA . GLU C 1 115 ? 66.573 -1.607 -36.483 1.00 37.47 203 GLU C CA 1
ATOM 5414 C C . GLU C 1 115 ? 65.678 -0.892 -37.486 1.00 36.77 203 GLU C C 1
ATOM 5415 O O . GLU C 1 115 ? 66.171 -0.204 -38.379 1.00 36.29 203 GLU C O 1
ATOM 5421 N N . GLY C 1 116 ? 64.362 -1.034 -37.329 1.00 35.07 204 GLY C N 1
ATOM 5422 C CA . GLY C 1 116 ? 63.429 -0.310 -38.169 1.00 32.70 204 GLY C CA 1
ATOM 5423 C C . GLY C 1 116 ? 62.827 0.871 -37.413 1.00 37.97 204 GLY C C 1
ATOM 5424 O O . GLY C 1 116 ? 61.960 0.689 -36.557 1.00 37.71 204 GLY C O 1
ATOM 5425 N N . LYS C 1 117 ? 63.281 2.082 -37.714 1.00 36.10 205 LYS C N 1
ATOM 5426 C CA . LYS C 1 117 ? 62.776 3.231 -36.992 1.00 34.50 205 LYS C CA 1
ATOM 5427 C C . LYS C 1 117 ? 61.549 3.785 -37.700 1.00 32.61 205 LYS C C 1
ATOM 5428 O O . LYS C 1 117 ? 61.499 3.832 -38.930 1.00 32.33 205 LYS C O 1
ATOM 5434 N N . LEU C 1 118 ? 60.561 4.211 -36.926 1.00 34.47 206 LEU C N 1
ATOM 5435 C CA . LEU C 1 118 ? 59.321 4.725 -37.504 1.00 35.48 206 LEU C CA 1
ATOM 5436 C C . LEU C 1 118 ? 59.562 6.022 -38.272 1.00 32.99 206 LEU C C 1
ATOM 5437 O O . LEU C 1 118 ? 60.192 6.966 -37.763 1.00 36.39 206 LEU C O 1
ATOM 5442 N N . VAL C 1 119 ? 59.034 6.086 -39.491 1.00 34.45 207 VAL C N 1
ATOM 5443 C CA . VAL C 1 119 ? 59.071 7.328 -40.275 1.00 35.86 207 VAL C CA 1
ATOM 5444 C C . VAL C 1 119 ? 57.711 8.019 -40.286 1.00 36.82 207 VAL C C 1
ATOM 5445 O O . VAL C 1 119 ? 57.579 9.213 -39.990 1.00 31.58 207 VAL C O 1
ATOM 5449 N N . GLY C 1 120 ? 56.683 7.264 -40.634 1.00 31.40 208 GLY C N 1
ATOM 5450 C CA . GLY C 1 120 ? 55.346 7.820 -40.656 1.00 29.95 208 GLY C CA 1
ATOM 5451 C C . GLY C 1 120 ? 54.362 6.677 -40.831 1.00 31.90 208 GLY C C 1
ATOM 5452 O O . GLY C 1 120 ? 54.737 5.586 -41.262 1.00 28.70 208 GLY C O 1
ATOM 5453 N N . ALA C 1 121 ? 53.101 6.938 -40.508 1.00 29.57 209 ALA C N 1
ATOM 5454 C CA . ALA C 1 121 ? 52.066 5.927 -40.640 1.00 32.11 209 ALA C CA 1
ATOM 5455 C C . ALA C 1 121 ? 50.739 6.579 -41.024 1.00 30.06 209 ALA C C 1
ATOM 5456 O O . ALA C 1 121 ? 50.476 7.722 -40.670 1.00 31.83 209 ALA C O 1
ATOM 5458 N N . ASP C 1 122 ? 49.914 5.850 -41.764 1.00 28.40 210 ASP C N 1
ATOM 5459 C CA . ASP C 1 122 ? 48.602 6.346 -42.150 1.00 27.77 210 ASP C CA 1
ATOM 5460 C C . ASP C 1 122 ? 47.594 5.210 -42.016 1.00 31.24 210 ASP C C 1
ATOM 5461 O O . ASP C 1 122 ? 47.527 4.321 -42.868 1.00 29.33 210 ASP C O 1
ATOM 5466 N N . ARG C 1 123 ? 46.808 5.239 -40.951 1.00 31.81 211 ARG C N 1
ATOM 5467 C CA . ARG C 1 123 ? 45.868 4.155 -40.700 1.00 34.37 211 ARG C CA 1
ATOM 5468 C C . ARG C 1 123 ? 44.811 4.088 -41.791 1.00 33.09 211 ARG C C 1
ATOM 5469 O O . ARG C 1 123 ? 44.387 2.998 -42.202 1.00 29.38 211 ARG C O 1
ATOM 5477 N N . ALA C 1 124 ? 44.382 5.253 -42.264 1.00 29.54 212 ALA C N 1
ATOM 5478 C CA . ALA C 1 124 ? 43.315 5.301 -43.270 1.00 34.37 212 ALA C CA 1
ATOM 5479 C C . ALA C 1 124 ? 43.632 4.456 -44.500 1.00 33.66 212 ALA C C 1
ATOM 5480 O O . ALA C 1 124 ? 42.742 3.837 -45.085 1.00 32.79 212 ALA C O 1
ATOM 5482 N N . LYS C 1 125 ? 44.896 4.436 -44.909 1.00 31.97 213 LYS C N 1
ATOM 5483 C CA . LYS C 1 125 ? 45.289 3.635 -46.073 1.00 27.83 213 LYS C CA 1
ATOM 5484 C C . LYS C 1 125 ? 46.095 2.398 -45.692 1.00 25.83 213 LYS C C 1
ATOM 5485 O O . LYS C 1 125 ? 46.668 1.711 -46.561 1.00 29.24 213 LYS C O 1
ATOM 5491 N N . ASP C 1 126 ? 46.136 2.094 -44.403 1.00 27.53 214 ASP C N 1
ATOM 5492 C CA . ASP C 1 126 ? 46.855 0.914 -43.930 1.00 27.16 214 ASP C CA 1
ATOM 5493 C C . ASP C 1 126 ? 48.259 0.874 -44.508 1.00 26.72 214 ASP C C 1
ATOM 5494 O O . ASP C 1 126 ? 48.710 -0.156 -45.037 1.00 26.32 214 ASP C O 1
ATOM 5499 N N . LEU C 1 127 ? 48.970 1.994 -44.389 1.00 24.26 215 LEU C N 1
ATOM 5500 C CA . LEU C 1 127 ? 50.372 2.049 -44.815 1.00 27.21 215 LEU C CA 1
ATOM 5501 C C . LEU C 1 127 ? 51.274 2.586 -43.700 1.00 30.89 215 LEU C C 1
ATOM 5502 O O . LEU C 1 127 ? 50.873 3.451 -42.917 1.00 30.72 215 LEU C O 1
ATOM 5507 N N . ALA C 1 128 ? 52.493 2.059 -43.625 1.00 27.47 216 ALA C N 1
ATOM 5508 C CA . ALA C 1 128 ? 53.476 2.582 -42.684 1.00 28.09 216 ALA C CA 1
ATOM 5509 C C . ALA C 1 128 ? 54.847 2.624 -43.357 1.00 30.22 216 ALA C C 1
ATOM 5510 O O . ALA C 1 128 ? 55.112 1.861 -44.283 1.00 28.67 216 ALA C O 1
ATOM 5512 N N . VAL C 1 129 ? 55.694 3.543 -42.908 1.00 31.79 217 VAL C N 1
ATOM 5513 C CA . VAL C 1 129 ? 57.037 3.652 -43.451 1.00 29.52 217 VAL C CA 1
ATOM 5514 C C . VAL C 1 129 ? 58.064 3.589 -42.331 1.00 30.39 217 VAL C C 1
ATOM 5515 O O . VAL C 1 129 ? 57.939 4.282 -41.323 1.00 33.63 217 VAL C O 1
ATOM 5519 N N . LEU C 1 130 ? 59.060 2.724 -42.515 1.00 29.96 218 LEU C N 1
ATOM 5520 C CA . LEU C 1 130 ? 60.177 2.581 -41.587 1.00 26.70 218 LEU C CA 1
ATOM 5521 C C . LEU C 1 130 ? 61.456 3.047 -42.307 1.00 27.54 218 LEU C C 1
ATOM 5522 O O . LEU C 1 130 ? 61.471 3.190 -43.536 1.00 30.35 218 LEU C O 1
ATOM 5527 N N . LYS C 1 131 ? 62.530 3.254 -41.553 1.00 29.94 219 LYS C N 1
ATOM 5528 C CA . LYS C 1 131 ? 63.828 3.530 -42.155 1.00 32.36 219 LYS C CA 1
ATOM 5529 C C . LYS C 1 131 ? 64.854 2.642 -41.495 1.00 31.40 219 LYS C C 1
ATOM 5530 O O . LYS C 1 131 ? 64.893 2.528 -40.265 1.00 31.42 219 LYS C O 1
ATOM 5536 N N . VAL C 1 132 ? 65.657 1.971 -42.313 1.00 28.28 220 VAL C N 1
ATOM 5537 C CA . VAL C 1 132 ? 66.774 1.204 -41.783 1.00 28.65 220 VAL C CA 1
ATOM 5538 C C . VAL C 1 132 ? 68.074 1.921 -42.144 1.00 40.15 220 VAL C C 1
ATOM 5539 O O . VAL C 1 132 ? 68.144 2.635 -43.143 1.00 36.37 220 VAL C O 1
ATOM 5543 N N . ASP C 1 133 ? 69.089 1.734 -41.311 1.00 38.63 221 ASP C N 1
ATOM 5544 C CA . ASP C 1 133 ? 70.416 2.273 -41.569 1.00 45.87 221 ASP C CA 1
ATOM 5545 C C . ASP C 1 133 ? 71.279 1.156 -42.177 1.00 46.24 221 ASP C C 1
ATOM 5546 O O . ASP C 1 133 ? 71.933 0.397 -41.452 1.00 44.21 221 ASP C O 1
ATOM 5551 N N . ALA C 1 134 ? 71.256 1.042 -43.501 1.00 45.92 222 ALA C N 1
ATOM 5552 C CA . ALA C 1 134 ? 71.971 -0.033 -44.185 1.00 49.32 222 ALA C CA 1
ATOM 5553 C C . ALA C 1 134 ? 72.775 0.466 -45.390 1.00 55.81 222 ALA C C 1
ATOM 5554 O O . ALA C 1 134 ? 72.501 1.541 -45.935 1.00 58.01 222 ALA C O 1
ATOM 5556 N N . PRO C 1 135 ? 73.775 -0.322 -45.812 1.00 63.31 223 PRO C N 1
ATOM 5557 C CA . PRO C 1 135 ? 74.591 -0.002 -46.992 1.00 67.76 223 PRO C CA 1
ATOM 5558 C C . PRO C 1 135 ? 73.803 -0.139 -48.295 1.00 68.74 223 PRO C C 1
ATOM 5559 O O . PRO C 1 135 ? 73.039 -1.092 -48.449 1.00 66.34 223 PRO C O 1
ATOM 5563 N N . GLU C 1 136 ? 73.997 0.801 -49.217 1.00 72.17 224 GLU C N 1
ATOM 5564 C CA . GLU C 1 136 ? 73.350 0.756 -50.526 1.00 75.36 224 GLU C CA 1
ATOM 5565 C C . GLU C 1 136 ? 73.430 -0.634 -51.175 1.00 76.45 224 GLU C C 1
ATOM 5566 O O . GLU C 1 136 ? 72.443 -1.123 -51.729 1.00 78.54 224 GLU C O 1
ATOM 5568 N N . THR C 1 137 ? 74.604 -1.258 -51.099 1.00 73.02 225 THR C N 1
ATOM 5569 C CA . THR C 1 137 ? 74.829 -2.577 -51.682 1.00 72.43 225 THR C CA 1
ATOM 5570 C C . THR C 1 137 ? 73.779 -3.591 -51.238 1.00 68.38 225 THR C C 1
ATOM 5571 O O . THR C 1 137 ? 73.435 -4.511 -51.982 1.00 67.97 225 THR C O 1
ATOM 5575 N N . LEU C 1 138 ? 73.280 -3.426 -50.019 1.00 64.65 226 LEU C N 1
ATOM 5576 C CA . LEU C 1 138 ? 72.296 -4.346 -49.469 1.00 59.95 226 LEU C CA 1
ATOM 5577 C C . LEU C 1 138 ? 70.918 -4.075 -50.056 1.00 55.34 226 LEU C C 1
ATOM 5578 O O . LEU C 1 138 ? 70.140 -4.999 -50.315 1.00 57.42 226 LEU C O 1
ATOM 5583 N N . LEU C 1 139 ? 70.625 -2.797 -50.265 1.00 49.42 227 LEU C N 1
ATOM 5584 C CA . LEU C 1 139 ? 69.282 -2.369 -50.636 1.00 42.60 227 LEU C CA 1
ATOM 5585 C C . LEU C 1 139 ? 68.981 -2.426 -52.140 1.00 40.49 227 LEU C C 1
ATOM 5586 O O . LEU C 1 139 ? 69.654 -1.794 -52.947 1.00 40.47 227 LEU C O 1
ATOM 5591 N N . LYS C 1 140 ? 67.948 -3.190 -52.492 1.00 34.04 228 LYS C N 1
ATOM 5592 C CA . LYS C 1 140 ? 67.420 -3.262 -53.851 1.00 33.22 228 LYS C CA 1
ATOM 5593 C C . LYS C 1 140 ? 65.981 -2.762 -53.820 1.00 34.39 228 LYS C C 1
ATOM 5594 O O . LYS C 1 140 ? 65.065 -3.520 -53.485 1.00 35.43 228 LYS C O 1
ATOM 5596 N N . PRO C 1 141 ? 65.765 -1.494 -54.169 1.00 34.15 229 PRO C N 1
ATOM 5597 C CA . PRO C 1 141 ? 64.391 -0.978 -54.137 1.00 34.77 229 PRO C CA 1
ATOM 5598 C C . PRO C 1 141 ? 63.507 -1.698 -55.149 1.00 37.29 229 PRO C C 1
ATOM 5599 O O . PRO C 1 141 ? 63.953 -2.068 -56.236 1.00 33.67 229 PRO C O 1
ATOM 5603 N N . ILE C 1 142 ? 62.251 -1.900 -54.782 1.00 34.96 230 ILE C N 1
ATOM 5604 C CA . ILE C 1 142 ? 61.278 -2.499 -55.678 1.00 32.28 230 ILE C CA 1
ATOM 5605 C C . ILE C 1 142 ? 61.098 -1.563 -56.859 1.00 35.38 230 ILE C C 1
ATOM 5606 O O . ILE C 1 142 ? 61.225 -0.347 -56.702 1.00 34.81 230 ILE C O 1
ATOM 5611 N N . LYS C 1 143 ? 60.793 -2.107 -58.033 1.00 31.82 231 LYS C N 1
ATOM 5612 C CA . LYS C 1 143 ? 60.395 -1.260 -59.159 1.00 39.15 231 LYS C CA 1
ATOM 5613 C C . LYS C 1 143 ? 58.876 -1.019 -59.124 1.00 35.40 231 LYS C C 1
ATOM 5614 O O . LYS C 1 143 ? 58.117 -1.944 -58.921 1.00 32.50 231 LYS C O 1
ATOM 5616 N N . VAL C 1 144 ? 58.428 0.218 -59.312 1.00 32.10 232 VAL C N 1
ATOM 5617 C CA . VAL C 1 144 ? 56.993 0.484 -59.173 1.00 36.17 232 VAL C CA 1
ATOM 5618 C C . VAL C 1 144 ? 56.282 0.602 -60.519 1.00 35.25 232 VAL C C 1
ATOM 5619 O O . VAL C 1 144 ? 56.795 1.235 -61.457 1.00 36.05 232 VAL C O 1
ATOM 5623 N N . GLY C 1 145 ? 55.110 -0.025 -60.609 1.00 33.06 233 GLY C N 1
ATOM 5624 C CA . GLY C 1 145 ? 54.291 -0.020 -61.815 1.00 36.42 233 GLY C CA 1
ATOM 5625 C C . GLY C 1 145 ? 53.154 0.986 -61.759 1.00 39.96 233 GLY C C 1
ATOM 5626 O O . GLY C 1 145 ? 53.123 1.854 -60.882 1.00 46.45 233 GLY C O 1
ATOM 5627 N N . GLN C 1 146 ? 52.214 0.871 -62.690 1.00 37.50 234 GLN C N 1
ATOM 5628 C CA . GLN C 1 146 ? 51.116 1.832 -62.798 1.00 41.34 234 GLN C CA 1
ATOM 5629 C C . GLN C 1 146 ? 49.784 1.127 -62.584 1.00 38.49 234 GLN C C 1
ATOM 5630 O O . GLN C 1 146 ? 49.263 0.474 -63.487 1.00 44.17 234 GLN C O 1
ATOM 5636 N N . SER C 1 147 ? 49.228 1.251 -61.385 1.00 37.03 235 SER C N 1
ATOM 5637 C CA . SER C 1 147 ? 48.046 0.468 -61.042 1.00 38.74 235 SER C CA 1
ATOM 5638 C C . SER C 1 147 ? 46.804 0.940 -61.798 1.00 38.72 235 SER C C 1
ATOM 5639 O O . SER C 1 147 ? 45.841 0.193 -61.948 1.00 37.14 235 SER C O 1
ATOM 5642 N N . ASN C 1 148 ? 46.839 2.173 -62.291 1.00 38.68 236 ASN C N 1
ATOM 5643 C CA . ASN C 1 148 ? 45.707 2.740 -63.008 1.00 42.01 236 ASN C CA 1
ATOM 5644 C C . ASN C 1 148 ? 45.518 2.141 -64.410 1.00 44.03 236 ASN C C 1
ATOM 5645 O O . ASN C 1 148 ? 44.479 2.349 -65.036 1.00 46.06 236 ASN C O 1
ATOM 5650 N N . SER C 1 149 ? 46.522 1.417 -64.910 1.00 38.14 237 SER C N 1
ATOM 5651 C CA A SER C 1 149 ? 46.422 0.802 -66.233 0.53 36.00 237 SER C CA 1
ATOM 5652 C CA B SER C 1 149 ? 46.428 0.799 -66.228 0.47 36.07 237 SER C CA 1
ATOM 5653 C C . SER C 1 149 ? 46.287 -0.719 -66.138 1.00 35.89 237 SER C C 1
ATOM 5654 O O . SER C 1 149 ? 46.470 -1.432 -67.126 1.00 37.12 237 SER C O 1
ATOM 5659 N N . LEU C 1 150 ? 45.962 -1.213 -64.949 1.00 36.29 238 LEU C N 1
ATOM 5660 C CA . LEU C 1 150 ? 45.810 -2.658 -64.751 1.00 35.07 238 LEU C CA 1
ATOM 5661 C C . LEU C 1 150 ? 44.579 -3.176 -65.480 1.00 33.97 238 LEU C C 1
ATOM 5662 O O . LEU C 1 150 ? 43.580 -2.465 -65.616 1.00 32.36 238 LEU C O 1
ATOM 5667 N N . LYS C 1 151 ? 44.645 -4.422 -65.940 1.00 28.69 239 LYS C N 1
ATOM 5668 C CA . LYS C 1 151 ? 43.481 -5.050 -66.558 1.00 30.67 239 LYS C CA 1
ATOM 5669 C C . LYS C 1 151 ? 43.136 -6.324 -65.826 1.00 31.80 239 LYS C C 1
ATOM 5670 O O . LYS C 1 151 ? 44.034 -7.072 -65.435 1.00 29.57 239 LYS C O 1
ATOM 5676 N N . VAL C 1 152 ? 41.845 -6.534 -65.598 1.00 29.45 240 VAL C N 1
ATOM 5677 C CA . VAL C 1 152 ? 41.391 -7.772 -65.003 1.00 29.53 240 VAL C CA 1
ATOM 5678 C C . VAL C 1 152 ? 41.855 -8.891 -65.919 1.00 29.40 240 VAL C C 1
ATOM 5679 O O . VAL C 1 152 ? 41.706 -8.823 -67.146 1.00 27.56 240 VAL C O 1
ATOM 5683 N N . GLY C 1 153 ? 42.455 -9.909 -65.326 1.00 28.94 241 GLY C N 1
ATOM 5684 C CA . GLY C 1 153 ? 42.929 -11.046 -66.087 1.00 30.17 241 GLY C CA 1
ATOM 5685 C C . GLY C 1 153 ? 44.434 -11.155 -66.104 1.00 31.86 241 GLY C C 1
ATOM 5686 O O . GLY C 1 153 ? 44.976 -12.227 -66.409 1.00 29.46 241 GLY C O 1
ATOM 5687 N N . GLN C 1 154 ? 45.110 -10.057 -65.763 1.00 27.61 242 GLN C N 1
ATOM 5688 C CA . GLN C 1 154 ? 46.581 -10.038 -65.708 1.00 28.00 242 GLN C CA 1
ATOM 5689 C C . GLN C 1 154 ? 47.139 -10.949 -64.614 1.00 25.42 242 GLN C C 1
ATOM 5690 O O . GLN C 1 154 ? 46.576 -11.050 -63.520 1.00 26.23 242 GLN C O 1
ATOM 5696 N N . GLN C 1 155 ? 48.278 -11.572 -64.910 1.00 26.27 243 GLN C N 1
ATOM 5697 C CA . GLN C 1 155 ? 49.001 -12.372 -63.926 1.00 27.16 243 GLN C CA 1
ATOM 5698 C C . GLN C 1 155 ? 49.496 -11.480 -62.788 1.00 27.19 243 GLN C C 1
ATOM 5699 O O . GLN C 1 155 ? 49.993 -10.358 -63.013 1.00 30.06 243 GLN C O 1
ATOM 5705 N N . CYS C 1 156 ? 49.347 -11.957 -61.554 1.00 22.14 244 CYS C N 1
ATOM 5706 C CA . CYS C 1 156 ? 50.050 -11.316 -60.441 1.00 28.41 244 CYS C CA 1
ATOM 5707 C C . CYS C 1 156 ? 50.750 -12.281 -59.490 1.00 30.12 244 CYS C C 1
ATOM 5708 O O . CYS C 1 156 ? 50.322 -13.424 -59.303 1.00 28.95 244 CYS C O 1
ATOM 5711 N N . LEU C 1 157 ? 51.845 -11.796 -58.914 1.00 26.85 245 LEU C N 1
ATOM 5712 C CA . LEU C 1 157 ? 52.631 -12.548 -57.960 1.00 25.22 245 LEU C CA 1
ATOM 5713 C C . LEU C 1 157 ? 52.581 -11.824 -56.650 1.00 25.23 245 LEU C C 1
ATOM 5714 O O . LEU C 1 157 ? 52.908 -10.639 -56.595 1.00 23.77 245 LEU C O 1
ATOM 5719 N N . ALA C 1 158 ? 52.184 -12.531 -55.592 1.00 20.85 246 ALA C N 1
ATOM 5720 C CA . ALA C 1 158 ? 52.185 -11.981 -54.250 1.00 21.96 246 ALA C CA 1
ATOM 5721 C C . ALA C 1 158 ? 53.347 -12.585 -53.483 1.00 26.92 246 ALA C C 1
ATOM 5722 O O . ALA C 1 158 ? 53.383 -13.798 -53.251 1.00 25.07 246 ALA C O 1
ATOM 5724 N N . ILE C 1 159 ? 54.288 -11.735 -53.072 1.00 24.53 247 ILE C N 1
ATOM 5725 C CA . ILE C 1 159 ? 55.509 -12.221 -52.430 1.00 23.86 247 ILE C CA 1
ATOM 5726 C C . ILE C 1 159 ? 55.583 -11.825 -50.965 1.00 25.45 247 ILE C C 1
ATOM 5727 O O . ILE C 1 159 ? 55.202 -10.718 -50.576 1.00 22.26 247 ILE C O 1
ATOM 5732 N N . GLY C 1 160 ? 56.063 -12.744 -50.141 1.00 22.59 248 GLY C N 1
ATOM 5733 C CA . GLY C 1 160 ? 56.212 -12.472 -48.736 1.00 21.39 248 GLY C CA 1
ATOM 5734 C C . GLY C 1 160 ? 57.575 -12.858 -48.215 1.00 24.26 248 GLY C C 1
ATOM 5735 O O . GLY C 1 160 ? 58.304 -13.639 -48.831 1.00 25.28 248 GLY C O 1
ATOM 5736 N N . ASN C 1 161 ? 57.907 -12.280 -47.073 1.00 22.52 249 ASN C N 1
ATOM 5737 C CA . ASN C 1 161 ? 59.067 -12.646 -46.274 1.00 24.33 249 ASN C CA 1
ATOM 5738 C C . ASN C 1 161 ? 58.587 -12.647 -44.828 1.00 23.98 249 ASN C C 1
ATOM 5739 O O . ASN C 1 161 ? 58.903 -11.753 -44.044 1.00 29.49 249 ASN C O 1
ATOM 5744 N N . PRO C 1 162 ? 57.779 -13.648 -44.466 1.00 25.92 250 PRO C N 1
ATOM 5745 C CA . PRO C 1 162 ? 57.066 -13.552 -43.185 1.00 28.16 250 PRO C CA 1
ATOM 5746 C C . PRO C 1 162 ? 57.920 -13.715 -41.922 1.00 31.19 250 PRO C C 1
ATOM 5747 O O . PRO C 1 162 ? 57.550 -13.191 -40.863 1.00 30.70 250 PRO C O 1
ATOM 5751 N N . PHE C 1 163 ? 59.039 -14.421 -42.014 1.00 32.76 251 PHE C N 1
ATOM 5752 C CA . PHE C 1 163 ? 59.781 -14.752 -40.797 1.00 33.67 251 PHE C CA 1
ATOM 5753 C C . PHE C 1 163 ? 61.255 -14.369 -40.830 1.00 34.55 251 PHE C C 1
ATOM 5754 O O . PHE C 1 163 ? 61.969 -14.589 -39.851 1.00 33.67 251 PHE C O 1
ATOM 5762 N N . GLY C 1 164 ? 61.715 -13.817 -41.950 1.00 30.46 252 GLY C N 1
ATOM 5763 C CA . GLY C 1 164 ? 63.104 -13.397 -42.050 1.00 31.00 252 GLY C CA 1
ATOM 5764 C C . GLY C 1 164 ? 64.035 -14.561 -42.358 1.00 35.91 252 GLY C C 1
ATOM 5765 O O . GLY C 1 164 ? 65.253 -14.422 -42.257 1.00 33.93 252 GLY C O 1
ATOM 5766 N N . PHE C 1 165 ? 63.491 -15.714 -42.746 1.00 32.58 253 PHE C N 1
ATOM 5767 C CA . PHE C 1 165 ? 64.393 -16.814 -43.106 1.00 36.83 253 PHE C CA 1
ATOM 5768 C C . PHE C 1 165 ? 64.183 -17.398 -44.499 1.00 33.68 253 PHE C C 1
ATOM 5769 O O . PHE C 1 165 ? 64.939 -18.242 -44.931 1.00 34.77 253 PHE C O 1
ATOM 5777 N N . ASP C 1 166 ? 63.156 -16.945 -45.202 1.00 35.32 254 ASP C N 1
ATOM 5778 C CA . ASP C 1 166 ? 62.901 -17.398 -46.565 1.00 31.29 254 ASP C CA 1
ATOM 5779 C C . ASP C 1 166 ? 61.870 -16.459 -47.176 1.00 33.21 254 ASP C C 1
ATOM 5780 O O . ASP C 1 166 ? 61.545 -15.421 -46.583 1.00 35.84 254 ASP C O 1
ATOM 5785 N N . HIS C 1 167 ? 61.374 -16.792 -48.360 1.00 23.79 255 HIS C N 1
ATOM 5786 C CA . HIS C 1 167 ? 60.315 -15.997 -48.996 1.00 23.69 255 HIS C CA 1
ATOM 5787 C C . HIS C 1 167 ? 59.208 -16.912 -49.487 1.00 28.78 255 HIS C C 1
ATOM 5788 O O . HIS C 1 167 ? 59.436 -18.108 -49.709 1.00 27.34 255 HIS C O 1
ATOM 5795 N N . THR C 1 168 ? 58.018 -16.345 -49.682 1.00 22.69 256 THR C N 1
ATOM 5796 C CA . THR C 1 168 ? 56.855 -17.124 -50.100 1.00 22.53 256 THR C CA 1
ATOM 5797 C C . THR C 1 168 ? 56.294 -16.489 -51.344 1.00 23.60 256 THR C C 1
ATOM 5798 O O . THR C 1 168 ? 56.512 -15.296 -51.604 1.00 23.78 256 THR C O 1
ATOM 5802 N N . LEU C 1 169 ? 55.536 -17.274 -52.094 1.00 24.38 257 LEU C N 1
ATOM 5803 C CA . LEU C 1 169 ? 54.916 -16.792 -53.313 1.00 23.58 257 LEU C CA 1
ATOM 5804 C C . LEU C 1 169 ? 53.534 -17.375 -53.461 1.00 23.38 257 LEU C C 1
ATOM 5805 O O . LEU C 1 169 ? 53.321 -18.554 -53.193 1.00 27.29 257 LEU C O 1
ATOM 5810 N N . THR C 1 170 ? 52.591 -16.547 -53.899 1.00 22.54 258 THR C N 1
ATOM 5811 C CA . THR C 1 170 ? 51.326 -17.041 -54.401 1.00 24.03 258 THR C CA 1
ATOM 5812 C C . THR C 1 170 ? 51.065 -16.406 -55.749 1.00 23.26 258 THR C C 1
ATOM 5813 O O . THR C 1 170 ? 51.531 -15.280 -56.038 1.00 23.60 258 THR C O 1
ATOM 5817 N N . VAL C 1 171 ? 50.350 -17.117 -56.612 1.00 20.68 259 VAL C N 1
ATOM 5818 C CA . VAL C 1 171 ? 50.163 -16.621 -57.977 1.00 23.96 259 VAL C CA 1
ATOM 5819 C C . VAL C 1 171 ? 48.712 -16.707 -58.379 1.00 29.18 259 VAL C C 1
ATOM 5820 O O . VAL C 1 171 ? 48.070 -17.730 -58.165 1.00 25.16 259 VAL C O 1
ATOM 5824 N N . GLY C 1 172 ? 48.198 -15.630 -58.967 1.00 26.90 260 GLY C N 1
ATOM 5825 C CA . GLY C 1 172 ? 46.834 -15.645 -59.459 1.00 26.25 260 GLY C CA 1
ATOM 5826 C C . GLY C 1 172 ? 46.679 -14.660 -60.597 1.00 26.40 260 GLY C C 1
ATOM 5827 O O . GLY C 1 172 ? 47.642 -14.388 -61.321 1.00 25.99 260 GLY C O 1
ATOM 5828 N N . VAL C 1 173 ? 45.459 -14.150 -60.765 1.00 24.87 261 VAL C N 1
ATOM 5829 C CA . VAL C 1 173 ? 45.187 -13.046 -61.687 1.00 26.08 261 VAL C CA 1
ATOM 5830 C C . VAL C 1 173 ? 44.611 -11.836 -60.961 1.00 25.51 261 VAL C C 1
ATOM 5831 O O . VAL C 1 173 ? 44.089 -11.949 -59.842 1.00 27.35 261 VAL C O 1
ATOM 5835 N N . ILE C 1 174 ? 44.652 -10.683 -61.621 1.00 25.45 262 ILE C N 1
ATOM 5836 C CA . ILE C 1 174 ? 43.851 -9.572 -61.143 1.00 23.61 262 ILE C CA 1
ATOM 5837 C C . ILE C 1 174 ? 42.398 -9.971 -61.332 1.00 22.87 262 ILE C C 1
ATOM 5838 O O . ILE C 1 174 ? 41.974 -10.312 -62.444 1.00 25.54 262 ILE C O 1
ATOM 5843 N N . SER C 1 175 ? 41.638 -9.930 -60.248 1.00 26.00 263 SER C N 1
ATOM 5844 C CA . SER C 1 175 ? 40.284 -10.469 -60.256 1.00 28.91 263 SER C CA 1
ATOM 5845 C C . SER C 1 175 ? 39.219 -9.376 -60.300 1.00 31.22 263 SER C C 1
ATOM 5846 O O . SER C 1 175 ? 38.089 -9.610 -60.728 1.00 29.91 263 SER C O 1
ATOM 5849 N N . GLY C 1 176 ? 39.589 -8.186 -59.840 1.00 31.51 264 GLY C N 1
ATOM 5850 C CA . GLY C 1 176 ? 38.679 -7.055 -59.794 1.00 31.67 264 GLY C CA 1
ATOM 5851 C C . GLY C 1 176 ? 39.445 -5.791 -59.462 1.00 32.81 264 GLY C C 1
ATOM 5852 O O . GLY C 1 176 ? 40.542 -5.845 -58.901 1.00 28.26 264 GLY C O 1
ATOM 5853 N N . LEU C 1 177 ? 38.865 -4.650 -59.798 1.00 29.43 265 LEU C N 1
ATOM 5854 C CA . LEU C 1 177 ? 39.559 -3.374 -59.612 1.00 34.79 265 LEU C CA 1
ATOM 5855 C C . LEU C 1 177 ? 38.645 -2.436 -58.836 1.00 35.79 265 LEU C C 1
ATOM 5856 O O . LEU C 1 177 ? 37.426 -2.592 -58.870 1.00 34.28 265 LEU C O 1
ATOM 5861 N N . ASN C 1 178 ? 39.234 -1.470 -58.140 1.00 37.99 266 ASN C N 1
ATOM 5862 C CA . ASN C 1 178 ? 38.470 -0.488 -57.377 1.00 37.03 266 ASN C CA 1
ATOM 5863 C C . ASN C 1 178 ? 37.465 -1.136 -56.446 1.00 36.33 266 ASN C C 1
ATOM 5864 O O . ASN C 1 178 ? 36.287 -0.798 -56.463 1.00 40.05 266 ASN C O 1
ATOM 5869 N N . ARG C 1 179 ? 37.941 -2.076 -55.632 1.00 33.70 267 ARG C N 1
ATOM 5870 C CA . ARG C 1 179 ? 37.100 -2.761 -54.659 1.00 30.51 267 ARG C CA 1
ATOM 5871 C C . ARG C 1 179 ? 37.483 -2.337 -53.248 1.00 34.54 267 ARG C C 1
ATOM 5872 O O . ARG C 1 179 ? 38.649 -2.036 -52.972 1.00 34.05 267 ARG C O 1
ATOM 5880 N N . ASP C 1 180 ? 36.510 -2.329 -52.346 1.00 31.38 268 ASP C N 1
ATOM 5881 C CA . ASP C 1 180 ? 36.784 -1.984 -50.954 1.00 30.41 268 ASP C CA 1
ATOM 5882 C C . ASP C 1 180 ? 37.629 -3.056 -50.277 1.00 32.65 268 ASP C C 1
ATOM 5883 O O . ASP C 1 180 ? 37.363 -4.252 -50.418 1.00 29.99 268 ASP C O 1
ATOM 5888 N N . ILE C 1 181 ? 38.641 -2.615 -49.535 1.00 29.32 269 ILE C N 1
ATOM 5889 C CA . ILE C 1 181 ? 39.481 -3.499 -48.747 1.00 27.55 269 ILE C CA 1
ATOM 5890 C C . ILE C 1 181 ? 39.114 -3.370 -47.277 1.00 31.70 269 ILE C C 1
ATOM 5891 O O . ILE C 1 181 ? 39.249 -2.284 -46.696 1.00 34.07 269 ILE C O 1
ATOM 5896 N N . PHE C 1 182 ? 38.643 -4.450 -46.658 1.00 28.26 270 PHE C N 1
ATOM 5897 C CA . PHE C 1 182 ? 38.274 -4.396 -45.237 1.00 28.49 270 PHE C CA 1
ATOM 5898 C C . PHE C 1 182 ? 39.454 -4.762 -44.371 1.00 33.41 270 PHE C C 1
ATOM 5899 O O . PHE C 1 182 ? 39.532 -5.858 -43.792 1.00 31.95 270 PHE C O 1
ATOM 5907 N N . SER C 1 183 ? 40.382 -3.810 -44.303 1.00 33.79 271 SER C N 1
ATOM 5908 C CA . SER C 1 183 ? 41.671 -4.013 -43.678 1.00 29.31 271 SER C CA 1
ATOM 5909 C C . SER C 1 183 ? 41.566 -4.439 -42.236 1.00 29.18 271 SER C C 1
ATOM 5910 O O . SER C 1 183 ? 40.653 -4.038 -41.506 1.00 33.47 271 SER C O 1
ATOM 5913 N N . GLN C 1 184 ? 42.528 -5.232 -41.795 1.00 25.30 272 GLN C N 1
ATOM 5914 C CA . GLN C 1 184 ? 42.541 -5.641 -40.400 1.00 28.25 272 GLN C CA 1
ATOM 5915 C C . GLN C 1 184 ? 42.892 -4.490 -39.449 1.00 33.73 272 GLN C C 1
ATOM 5916 O O . GLN C 1 184 ? 42.913 -4.678 -38.236 1.00 35.76 272 GLN C O 1
ATOM 5922 N N . THR C 1 185 ? 43.175 -3.307 -39.991 1.00 33.56 273 THR C N 1
ATOM 5923 C CA . THR C 1 185 ? 43.304 -2.122 -39.142 1.00 34.80 273 THR C CA 1
ATOM 5924 C C . THR C 1 185 ? 41.939 -1.750 -38.591 1.00 37.17 273 THR C C 1
ATOM 5925 O O . THR C 1 185 ? 41.837 -1.014 -37.605 1.00 35.07 273 THR C O 1
ATOM 5929 N N . GLY C 1 186 ? 40.894 -2.218 -39.270 1.00 36.38 274 GLY C N 1
ATOM 5930 C CA . GLY C 1 186 ? 39.528 -1.877 -38.916 1.00 40.54 274 GLY C CA 1
ATOM 5931 C C . GLY C 1 186 ? 38.917 -0.837 -39.843 1.00 41.44 274 GLY C C 1
ATOM 5932 O O . GLY C 1 186 ? 37.740 -0.506 -39.726 1.00 40.11 274 GLY C O 1
ATOM 5933 N N . VAL C 1 187 ? 39.704 -0.333 -40.788 1.00 34.78 275 VAL C N 1
ATOM 5934 C CA . VAL C 1 187 ? 39.244 0.753 -41.647 1.00 33.11 275 VAL C CA 1
ATOM 5935 C C . VAL C 1 187 ? 39.127 0.275 -43.087 1.00 37.57 275 VAL C C 1
ATOM 5936 O O . VAL C 1 187 ? 40.006 -0.438 -43.585 1.00 43.01 275 VAL C O 1
ATOM 5940 N N . THR C 1 188 ? 38.052 0.672 -43.760 1.00 31.67 276 THR C N 1
ATOM 5941 C CA . THR C 1 188 ? 37.833 0.287 -45.150 1.00 30.54 276 THR C CA 1
ATOM 5942 C C . THR C 1 188 ? 38.633 1.195 -46.072 1.00 35.08 276 THR C C 1
ATOM 5943 O O . THR C 1 188 ? 38.572 2.419 -45.945 1.00 33.68 276 THR C O 1
ATOM 5947 N N . ILE C 1 189 ? 39.390 0.599 -46.989 1.00 30.47 277 ILE C N 1
ATOM 5948 C CA . ILE C 1 189 ? 40.162 1.351 -47.971 1.00 32.07 277 ILE C CA 1
ATOM 5949 C C . ILE C 1 189 ? 39.488 1.196 -49.324 1.00 37.11 277 ILE C C 1
ATOM 5950 O O . ILE C 1 189 ? 39.256 0.072 -49.784 1.00 35.02 277 ILE C O 1
ATOM 5955 N N . GLY C 1 190 ? 39.150 2.312 -49.958 1.00 39.86 278 GLY C N 1
ATOM 5956 C CA . GLY C 1 190 ? 38.507 2.258 -51.255 1.00 40.98 278 GLY C CA 1
ATOM 5957 C C . GLY C 1 190 ? 39.550 2.143 -52.344 1.00 38.79 278 GLY C C 1
ATOM 5958 O O . GLY C 1 190 ? 40.706 2.497 -52.128 1.00 37.16 278 GLY C O 1
ATOM 5959 N N . GLY C 1 191 ? 39.155 1.639 -53.510 1.00 37.49 279 GLY C N 1
ATOM 5960 C CA . GLY C 1 191 ? 40.022 1.667 -54.677 1.00 33.90 279 GLY C CA 1
ATOM 5961 C C . GLY C 1 191 ? 41.018 0.520 -54.715 1.00 33.94 279 GLY C C 1
ATOM 5962 O O . GLY C 1 191 ? 41.993 0.551 -55.469 1.00 35.07 279 GLY C O 1
ATOM 5963 N N . GLY C 1 192 ? 40.762 -0.502 -53.907 1.00 28.24 280 GLY C N 1
ATOM 5964 C CA . GLY C 1 192 ? 41.667 -1.625 -53.813 1.00 29.20 280 GLY C CA 1
ATOM 5965 C C . GLY C 1 192 ? 41.660 -2.565 -55.010 1.00 28.28 280 GLY C C 1
ATOM 5966 O O . GLY C 1 192 ? 40.693 -2.628 -55.773 1.00 28.90 280 GLY C O 1
ATOM 5967 N N . ILE C 1 193 ? 42.764 -3.291 -55.168 1.00 25.00 281 ILE C N 1
ATOM 5968 C CA . ILE C 1 193 ? 42.896 -4.302 -56.198 1.00 23.15 281 ILE C CA 1
ATOM 5969 C C . ILE C 1 193 ? 42.443 -5.611 -55.570 1.00 27.00 281 ILE C C 1
ATOM 5970 O O . ILE C 1 193 ? 42.820 -5.919 -54.439 1.00 26.58 281 ILE C O 1
ATOM 5975 N N . GLN C 1 194 ? 41.606 -6.351 -56.288 1.00 27.54 282 GLN C N 1
ATOM 5976 C CA . GLN C 1 194 ? 41.210 -7.694 -55.879 1.00 25.52 282 GLN C CA 1
ATOM 5977 C C . GLN C 1 194 ? 41.985 -8.698 -56.743 1.00 23.62 282 GLN C C 1
ATOM 5978 O O . GLN C 1 194 ? 42.118 -8.511 -57.946 1.00 27.15 282 GLN C O 1
ATOM 5984 N N . THR C 1 195 ? 42.478 -9.765 -56.130 1.00 25.03 283 THR C N 1
ATOM 5985 C CA . THR C 1 195 ? 43.205 -10.794 -56.854 1.00 22.90 283 THR C CA 1
ATOM 5986 C C . THR C 1 195 ? 42.799 -12.175 -56.355 1.00 22.55 283 THR C C 1
ATOM 5987 O O . THR C 1 195 ? 42.353 -12.314 -55.208 1.00 23.95 283 THR C O 1
ATOM 5991 N N . ASP C 1 196 ? 42.940 -13.199 -57.198 1.00 25.35 284 ASP C N 1
ATOM 5992 C CA . ASP C 1 196 ? 42.668 -14.548 -56.701 1.00 30.09 284 ASP C CA 1
ATOM 5993 C C . ASP C 1 196 ? 43.949 -15.289 -56.305 1.00 30.98 284 ASP C C 1
ATOM 5994 O O . ASP C 1 196 ? 43.902 -16.459 -55.925 1.00 25.95 284 ASP C O 1
ATOM 5999 N N . ALA C 1 197 ? 45.092 -14.599 -56.359 1.00 30.17 285 ALA C N 1
ATOM 6000 C CA . ALA C 1 197 ? 46.262 -15.078 -55.611 1.00 25.21 285 ALA C CA 1
ATOM 6001 C C . ALA C 1 197 ? 45.937 -15.010 -54.127 1.00 28.59 285 ALA C C 1
ATOM 6002 O O . ALA C 1 197 ? 45.324 -14.046 -53.663 1.00 28.74 285 ALA C O 1
ATOM 6004 N N . ALA C 1 198 ? 46.356 -16.031 -53.382 1.00 25.14 286 ALA C N 1
ATOM 6005 C CA . ALA C 1 198 ? 46.138 -16.054 -51.954 1.00 26.73 286 ALA C CA 1
ATOM 6006 C C . ALA C 1 198 ? 46.920 -14.947 -51.247 1.00 24.25 286 ALA C C 1
ATOM 6007 O O . ALA C 1 198 ? 48.135 -14.788 -51.417 1.00 28.10 286 ALA C O 1
ATOM 6009 N N . ILE C 1 199 ? 46.198 -14.182 -50.449 1.00 23.71 287 ILE C N 1
ATOM 6010 C CA . ILE C 1 199 ? 46.783 -13.133 -49.625 1.00 26.56 287 ILE C CA 1
ATOM 6011 C C . ILE C 1 199 ? 46.579 -13.551 -48.188 1.00 26.23 287 ILE C C 1
ATOM 6012 O O . ILE C 1 199 ? 45.451 -13.815 -47.761 1.00 24.28 287 ILE C O 1
ATOM 6017 N N . ASN C 1 200 ? 47.679 -13.654 -47.440 1.00 25.39 288 ASN C N 1
ATOM 6018 C CA . ASN C 1 200 ? 47.635 -14.289 -46.123 1.00 25.55 288 ASN C CA 1
ATOM 6019 C C . ASN C 1 200 ? 48.744 -13.750 -45.186 1.00 23.82 288 ASN C C 1
ATOM 6020 O O . ASN C 1 200 ? 49.513 -12.885 -45.593 1.00 25.63 288 ASN C O 1
ATOM 6025 N N . PRO C 1 201 ? 48.817 -14.232 -43.931 1.00 25.95 289 PRO C N 1
ATOM 6026 C CA . PRO C 1 201 ? 49.875 -13.683 -43.078 1.00 27.84 289 PRO C CA 1
ATOM 6027 C C . PRO C 1 201 ? 51.261 -13.901 -43.674 1.00 30.58 289 PRO C C 1
ATOM 6028 O O . PRO C 1 201 ? 52.211 -13.181 -43.331 1.00 29.66 289 PRO C O 1
ATOM 6032 N N . GLY C 1 202 ? 51.369 -14.875 -44.570 1.00 27.73 290 GLY C N 1
ATOM 6033 C CA . GLY C 1 202 ? 52.641 -15.187 -45.199 1.00 24.88 290 GLY C CA 1
ATOM 6034 C C . GLY C 1 202 ? 53.065 -14.135 -46.224 1.00 25.21 290 GLY C C 1
ATOM 6035 O O . GLY C 1 202 ? 54.215 -14.125 -46.671 1.00 26.43 290 GLY C O 1
ATOM 6036 N N . ASN C 1 203 ? 52.148 -13.261 -46.644 1.00 24.07 291 ASN C N 1
ATOM 6037 C CA . ASN C 1 203 ? 52.560 -12.214 -47.591 1.00 24.01 291 ASN C CA 1
ATOM 6038 C C . ASN C 1 203 ? 51.997 -10.827 -47.324 1.00 23.27 291 ASN C C 1
ATOM 6039 O O . ASN C 1 203 ? 52.285 -9.920 -48.091 1.00 22.75 291 ASN C O 1
ATOM 6044 N N . ALA C 1 204 ? 51.220 -10.675 -46.245 1.00 22.47 292 ALA C N 1
ATOM 6045 C CA . ALA C 1 204 ? 50.701 -9.367 -45.837 1.00 23.42 292 ALA C CA 1
ATOM 6046 C C . ALA C 1 204 ? 51.867 -8.377 -45.643 1.00 23.69 292 ALA C C 1
ATOM 6047 O O . ALA C 1 204 ? 52.861 -8.701 -44.969 1.00 25.85 292 ALA C O 1
ATOM 6049 N N . GLY C 1 205 ? 51.735 -7.192 -46.240 1.00 25.26 293 GLY C N 1
ATOM 6050 C CA . GLY C 1 205 ? 52.749 -6.156 -46.177 1.00 23.04 293 GLY C CA 1
ATOM 6051 C C . GLY C 1 205 ? 53.714 -6.242 -47.351 1.00 24.94 293 GLY C C 1
ATOM 6052 O O . GLY C 1 205 ? 54.455 -5.303 -47.636 1.00 26.01 293 GLY C O 1
ATOM 6053 N N . GLY C 1 206 ? 53.702 -7.383 -48.035 1.00 22.76 294 GLY C N 1
ATOM 6054 C CA . GLY C 1 206 ? 54.583 -7.634 -49.165 1.00 21.37 294 GLY C CA 1
ATOM 6055 C C . GLY C 1 206 ? 54.048 -7.088 -50.471 1.00 25.11 294 GLY C C 1
ATOM 6056 O O . GLY C 1 206 ? 52.939 -6.546 -50.508 1.00 26.06 294 GLY C O 1
ATOM 6057 N N . PRO C 1 207 ? 54.834 -7.210 -51.556 1.00 24.78 295 PRO C N 1
ATOM 6058 C CA . PRO C 1 207 ? 54.393 -6.662 -52.840 1.00 22.63 295 PRO C CA 1
ATOM 6059 C C . PRO C 1 207 ? 53.455 -7.561 -53.615 1.00 23.34 295 PRO C C 1
ATOM 6060 O O . PRO C 1 207 ? 53.554 -8.792 -53.570 1.00 22.07 295 PRO C O 1
ATOM 6064 N N . LEU C 1 208 ? 52.535 -6.930 -54.330 1.00 22.55 296 LEU C N 1
ATOM 6065 C CA . LEU C 1 208 ? 51.837 -7.617 -55.407 1.00 24.67 296 LEU C CA 1
ATOM 6066 C C . LEU C 1 208 ? 52.516 -7.103 -56.661 1.00 27.27 296 LEU C C 1
ATOM 6067 O O . LEU C 1 208 ? 52.553 -5.891 -56.894 1.00 27.68 296 LEU C O 1
ATOM 6072 N N . LEU C 1 209 ? 53.047 -8.021 -57.467 1.00 25.54 297 LEU C N 1
ATOM 6073 C CA . LEU C 1 209 ? 53.748 -7.680 -58.703 1.00 25.10 297 LEU C CA 1
ATOM 6074 C C . LEU C 1 209 ? 52.978 -8.116 -59.952 1.00 26.80 297 LEU C C 1
ATOM 6075 O O . LEU C 1 209 ? 52.235 -9.116 -59.930 1.00 25.97 297 LEU C O 1
ATOM 6080 N N . ASP C 1 210 ? 53.193 -7.399 -61.049 1.00 24.04 298 ASP C N 1
ATOM 6081 C CA . ASP C 1 210 ? 52.649 -7.814 -62.334 1.00 28.75 298 ASP C CA 1
ATOM 6082 C C . ASP C 1 210 ? 53.662 -8.702 -63.088 1.00 27.80 298 ASP C C 1
ATOM 6083 O O . ASP C 1 210 ? 54.718 -9.057 -62.547 1.00 26.69 298 ASP C O 1
ATOM 6088 N N . SER C 1 211 ? 53.354 -9.070 -64.326 1.00 28.70 299 SER C N 1
ATOM 6089 C CA . SER C 1 211 ? 54.200 -10.046 -65.031 1.00 31.40 299 SER C CA 1
ATOM 6090 C C . SER C 1 211 ? 55.563 -9.464 -65.418 1.00 35.99 299 SER C C 1
ATOM 6091 O O . SER C 1 211 ? 56.446 -10.198 -65.859 1.00 32.67 299 SER C O 1
ATOM 6094 N N . LYS C 1 212 ? 55.725 -8.149 -65.268 1.00 33.85 300 LYS C N 1
ATOM 6095 C CA A LYS C 1 212 ? 57.021 -7.517 -65.499 0.44 37.21 300 LYS C CA 1
ATOM 6096 C CA B LYS C 1 212 ? 57.009 -7.502 -65.499 0.56 37.12 300 LYS C CA 1
ATOM 6097 C C . LYS C 1 212 ? 57.779 -7.317 -64.191 1.00 36.77 300 LYS C C 1
ATOM 6098 O O . LYS C 1 212 ? 58.883 -6.774 -64.183 1.00 34.26 300 LYS C O 1
ATOM 6109 N N . GLY C 1 213 ? 57.192 -7.759 -63.084 1.00 33.19 301 GLY C N 1
ATOM 6110 C CA . GLY C 1 213 ? 57.849 -7.629 -61.799 1.00 33.06 301 GLY C CA 1
ATOM 6111 C C . GLY C 1 213 ? 57.735 -6.208 -61.255 1.00 33.49 301 GLY C C 1
ATOM 6112 O O . GLY C 1 213 ? 58.494 -5.798 -60.380 1.00 35.28 301 GLY C O 1
ATOM 6113 N N . ASN C 1 214 ? 56.775 -5.449 -61.768 1.00 30.81 302 ASN C N 1
ATOM 6114 C CA . ASN C 1 214 ? 56.553 -4.105 -61.261 1.00 27.96 302 ASN C CA 1
ATOM 6115 C C . ASN C 1 214 ? 55.530 -4.130 -60.136 1.00 32.17 302 ASN C C 1
ATOM 6116 O O . ASN C 1 214 ? 54.517 -4.858 -60.200 1.00 28.94 302 ASN C O 1
ATOM 6121 N N . LEU C 1 215 ? 55.815 -3.361 -59.088 1.00 27.79 303 LEU C N 1
ATOM 6122 C CA . LEU C 1 215 ? 54.907 -3.243 -57.957 1.00 29.39 303 LEU C CA 1
ATOM 6123 C C . LEU C 1 215 ? 53.591 -2.657 -58.421 1.00 28.54 303 LEU C C 1
ATOM 6124 O O . LEU C 1 215 ? 53.554 -1.568 -59.000 1.00 30.57 303 LEU C O 1
ATOM 6129 N N . ILE C 1 216 ? 52.503 -3.358 -58.152 1.00 26.15 304 ILE C N 1
ATOM 6130 C CA . ILE C 1 216 ? 51.199 -2.835 -58.515 1.00 26.04 304 ILE C CA 1
ATOM 6131 C C . ILE C 1 216 ? 50.326 -2.665 -57.290 1.00 23.43 304 ILE C C 1
ATOM 6132 O O . ILE C 1 216 ? 49.292 -2.010 -57.348 1.00 26.32 304 ILE C O 1
ATOM 6137 N N . GLY C 1 217 ? 50.752 -3.235 -56.171 1.00 26.05 305 GLY C N 1
ATOM 6138 C CA . GLY C 1 217 ? 50.067 -2.995 -54.917 1.00 26.66 305 GLY C CA 1
ATOM 6139 C C . GLY C 1 217 ? 50.791 -3.618 -53.746 1.00 23.38 305 GLY C C 1
ATOM 6140 O O . GLY C 1 217 ? 51.827 -4.247 -53.925 1.00 25.07 305 GLY C O 1
ATOM 6141 N N . ILE C 1 218 ? 50.260 -3.399 -52.545 1.00 24.71 306 ILE C N 1
ATOM 6142 C CA . ILE C 1 218 ? 50.798 -3.984 -51.334 1.00 26.71 306 ILE C CA 1
ATOM 6143 C C . ILE C 1 218 ? 49.741 -4.947 -50.801 1.00 24.79 306 ILE C C 1
ATOM 6144 O O . ILE C 1 218 ? 48.631 -4.519 -50.460 1.00 26.81 306 ILE C O 1
ATOM 6149 N N . ASN C 1 219 ? 50.091 -6.235 -50.748 1.00 25.54 307 ASN C N 1
ATOM 6150 C CA . ASN C 1 219 ? 49.229 -7.285 -50.196 1.00 26.59 307 ASN C CA 1
ATOM 6151 C C . ASN C 1 219 ? 48.688 -6.885 -48.834 1.00 25.22 307 ASN C C 1
ATOM 6152 O O . ASN C 1 219 ? 49.457 -6.602 -47.909 1.00 26.12 307 ASN C O 1
ATOM 6157 N N . THR C 1 220 ? 47.371 -6.908 -48.674 1.00 23.80 308 THR C N 1
ATOM 6158 C CA . THR C 1 220 ? 46.792 -6.379 -47.449 1.00 21.64 308 THR C CA 1
ATOM 6159 C C . THR C 1 220 ? 45.808 -7.326 -46.785 1.00 22.23 308 THR C C 1
ATOM 6160 O O . THR C 1 220 ? 44.824 -7.754 -47.398 1.00 23.84 308 THR C O 1
ATOM 6164 N N . ALA C 1 221 ? 46.076 -7.651 -45.527 1.00 25.99 309 ALA C N 1
ATOM 6165 C CA . ALA C 1 221 ? 45.245 -8.611 -44.814 1.00 28.78 309 ALA C CA 1
ATOM 6166 C C . ALA C 1 221 ? 43.915 -7.950 -44.502 1.00 31.97 309 ALA C C 1
ATOM 6167 O O . ALA C 1 221 ? 43.864 -6.746 -44.241 1.00 25.81 309 ALA C O 1
ATOM 6169 N N . ILE C 1 222 ? 42.839 -8.739 -44.553 1.00 29.80 310 ILE C N 1
ATOM 6170 C CA . ILE C 1 222 ? 41.488 -8.239 -44.339 1.00 26.55 310 ILE C CA 1
ATOM 6171 C C . ILE C 1 222 ? 40.727 -9.087 -43.321 1.00 29.46 310 ILE C C 1
ATOM 6172 O O . ILE C 1 222 ? 41.161 -10.178 -42.925 1.00 28.06 310 ILE C O 1
ATOM 6177 N N . PHE C 1 223 ? 39.604 -8.549 -42.872 1.00 30.44 311 PHE C N 1
ATOM 6178 C CA . PHE C 1 223 ? 38.623 -9.325 -42.131 1.00 37.91 311 PHE C CA 1
ATOM 6179 C C . PHE C 1 223 ? 37.387 -9.386 -43.011 1.00 42.33 311 PHE C C 1
ATOM 6180 O O . PHE C 1 223 ? 36.975 -8.371 -43.596 1.00 42.54 311 PHE C O 1
ATOM 6188 N N . THR C 1 224 ? 36.790 -10.566 -43.119 1.00 41.86 312 THR C N 1
ATOM 6189 C CA . THR C 1 224 ? 35.537 -10.684 -43.847 1.00 44.26 312 THR C CA 1
ATOM 6190 C C . THR C 1 224 ? 34.375 -10.642 -42.867 1.00 51.95 312 THR C C 1
ATOM 6191 O O . THR C 1 224 ? 34.527 -10.997 -41.689 1.00 51.78 312 THR C O 1
ATOM 6195 N N . GLN C 1 225 ? 33.220 -10.204 -43.357 1.00 61.09 313 GLN C N 1
ATOM 6196 C CA . GLN C 1 225 ? 32.011 -10.104 -42.539 1.00 70.87 313 GLN C CA 1
ATOM 6197 C C . GLN C 1 225 ? 31.667 -11.437 -41.875 1.00 73.24 313 GLN C C 1
ATOM 6198 O O . GLN C 1 225 ? 31.433 -11.502 -40.663 1.00 72.60 313 GLN C O 1
ATOM 6204 N N . THR C 1 226 ? 31.645 -12.497 -42.677 1.00 75.87 314 THR C N 1
ATOM 6205 C CA . THR C 1 226 ? 31.398 -13.841 -42.173 1.00 80.77 314 THR C CA 1
ATOM 6206 C C . THR C 1 226 ? 32.659 -14.452 -41.587 1.00 83.83 314 THR C C 1
ATOM 6207 O O . THR C 1 226 ? 32.764 -14.675 -40.381 1.00 85.99 314 THR C O 1
ATOM 6211 N N . GLY C 1 227 ? 33.617 -14.709 -42.468 1.00 83.82 315 GLY C N 1
ATOM 6212 C CA . GLY C 1 227 ? 34.780 -15.510 -42.145 1.00 83.92 315 GLY C CA 1
ATOM 6213 C C . GLY C 1 227 ? 34.942 -16.538 -43.247 1.00 84.68 315 GLY C C 1
ATOM 6214 O O . GLY C 1 227 ? 36.043 -17.021 -43.508 1.00 86.81 315 GLY C O 1
ATOM 6215 N N . THR C 1 228 ? 33.824 -16.869 -43.891 1.00 83.40 316 THR C N 1
ATOM 6216 C CA . THR C 1 228 ? 33.825 -17.744 -45.055 1.00 81.89 316 THR C CA 1
ATOM 6217 C C . THR C 1 228 ? 34.694 -17.123 -46.148 1.00 77.32 316 THR C C 1
ATOM 6218 O O . THR C 1 228 ? 34.468 -15.983 -46.561 1.00 78.43 316 THR C O 1
ATOM 6222 N N . SER C 1 229 ? 35.693 -17.868 -46.611 1.00 70.37 317 SER C N 1
ATOM 6223 C CA . SER C 1 229 ? 36.605 -17.347 -47.621 1.00 62.73 317 SER C CA 1
ATOM 6224 C C . SER C 1 229 ? 35.940 -17.334 -48.992 1.00 53.67 317 SER C C 1
ATOM 6225 O O . SER C 1 229 ? 35.201 -18.250 -49.355 1.00 55.82 317 SER C O 1
ATOM 6228 N N . ALA C 1 230 ? 36.215 -16.277 -49.746 1.00 44.95 318 ALA C N 1
ATOM 6229 C CA . ALA C 1 230 ? 35.679 -16.129 -51.083 1.00 35.56 318 ALA C CA 1
ATOM 6230 C C . ALA C 1 230 ? 36.749 -16.463 -52.117 1.00 34.10 318 ALA C C 1
ATOM 6231 O O . ALA C 1 230 ? 36.520 -16.351 -53.325 1.00 31.32 318 ALA C O 1
ATOM 6233 N N . GLY C 1 231 ? 37.926 -16.869 -51.638 1.00 28.03 319 GLY C N 1
ATOM 6234 C CA . GLY C 1 231 ? 38.991 -17.302 -52.519 1.00 25.35 319 GLY C CA 1
ATOM 6235 C C . GLY C 1 231 ? 39.688 -16.147 -53.234 1.00 24.93 319 GLY C C 1
ATOM 6236 O O . GLY C 1 231 ? 40.429 -16.346 -54.207 1.00 27.00 319 GLY C O 1
ATOM 6237 N N . VAL C 1 232 ? 39.456 -14.927 -52.764 1.00 27.30 320 VAL C N 1
ATOM 6238 C CA . VAL C 1 232 ? 40.115 -13.773 -53.371 1.00 27.67 320 VAL C CA 1
ATOM 6239 C C . VAL C 1 232 ? 40.712 -12.922 -52.253 1.00 28.05 320 VAL C C 1
ATOM 6240 O O . VAL C 1 232 ? 40.257 -12.977 -51.110 1.00 26.84 320 VAL C O 1
ATOM 6244 N N . GLY C 1 233 ? 41.744 -12.148 -52.585 1.00 25.94 321 GLY C N 1
ATOM 6245 C CA . GLY C 1 233 ? 42.396 -11.283 -51.615 1.00 23.45 321 GLY C CA 1
ATOM 6246 C C . GLY C 1 233 ? 42.613 -9.892 -52.202 1.00 24.04 321 GLY C C 1
ATOM 6247 O O . GLY C 1 233 ? 42.198 -9.614 -53.334 1.00 23.87 321 GLY C O 1
ATOM 6248 N N . PHE C 1 234 ? 43.287 -9.026 -51.449 1.00 23.38 322 PHE C N 1
ATOM 6249 C CA . PHE C 1 234 ? 43.359 -7.608 -51.809 1.00 24.73 322 PHE C CA 1
ATOM 6250 C C . PHE C 1 234 ? 44.724 -6.960 -51.655 1.00 22.25 322 PHE C C 1
ATOM 6251 O O . PHE C 1 234 ? 45.551 -7.400 -50.869 1.00 25.69 322 PHE C O 1
ATOM 6259 N N . ALA C 1 235 ? 44.930 -5.885 -52.404 1.00 22.49 323 ALA C N 1
ATOM 6260 C CA . ALA C 1 235 ? 46.168 -5.120 -52.314 1.00 23.34 323 ALA C CA 1
ATOM 6261 C C . ALA C 1 235 ? 45.835 -3.647 -52.466 1.00 21.98 323 ALA C C 1
ATOM 6262 O O . ALA C 1 235 ? 44.990 -3.270 -53.276 1.00 24.37 323 ALA C O 1
ATOM 6264 N N . ILE C 1 236 ? 46.492 -2.824 -51.663 1.00 23.79 324 ILE C N 1
ATOM 6265 C CA . ILE C 1 236 ? 46.431 -1.381 -51.838 1.00 24.69 324 ILE C CA 1
ATOM 6266 C C . ILE C 1 236 ? 47.167 -1.063 -53.126 1.00 24.47 324 ILE C C 1
ATOM 6267 O O . ILE C 1 236 ? 48.304 -1.483 -53.304 1.00 25.82 324 ILE C O 1
ATOM 6272 N N . PRO C 1 237 ? 46.529 -0.305 -54.021 1.00 25.92 325 PRO C N 1
ATOM 6273 C CA . PRO C 1 237 ? 47.139 -0.053 -55.323 1.00 26.51 325 PRO C CA 1
ATOM 6274 C C . PRO C 1 237 ? 48.364 0.859 -55.201 1.00 27.66 325 PRO C C 1
ATOM 6275 O O . PRO C 1 237 ? 48.443 1.763 -54.351 1.00 23.74 325 PRO C O 1
ATOM 6279 N N . SER C 1 238 ? 49.332 0.617 -56.068 1.00 24.08 326 SER C N 1
ATOM 6280 C CA . SER C 1 238 ? 50.573 1.367 -55.990 1.00 27.55 326 SER C CA 1
ATOM 6281 C C . SER C 1 238 ? 50.333 2.876 -56.170 1.00 28.63 326 SER C C 1
ATOM 6282 O O . SER C 1 238 ? 51.128 3.687 -55.680 1.00 26.71 326 SER C O 1
ATOM 6285 N N . SER C 1 239 ? 49.258 3.264 -56.864 1.00 30.38 327 SER C N 1
ATOM 6286 C CA . SER C 1 239 ? 48.959 4.694 -57.041 1.00 34.05 327 SER C CA 1
ATOM 6287 C C . SER C 1 239 ? 48.721 5.333 -55.673 1.00 34.10 327 SER C C 1
ATOM 6288 O O . SER C 1 239 ? 49.098 6.474 -55.421 1.00 34.46 327 SER C O 1
ATOM 6291 N N . THR C 1 240 ? 48.094 4.583 -54.779 1.00 28.43 328 THR C N 1
ATOM 6292 C CA . THR C 1 240 ? 47.854 5.073 -53.435 1.00 26.86 328 THR C CA 1
ATOM 6293 C C . THR C 1 240 ? 49.173 5.110 -52.666 1.00 26.38 328 THR C C 1
ATOM 6294 O O . THR C 1 240 ? 49.451 6.059 -51.946 1.00 28.85 328 THR C O 1
ATOM 6298 N N . VAL C 1 241 ? 49.983 4.065 -52.811 1.00 25.62 329 VAL C N 1
ATOM 6299 C CA . VAL C 1 241 ? 51.261 3.997 -52.116 1.00 24.68 329 VAL C CA 1
ATOM 6300 C C . VAL C 1 241 ? 52.129 5.183 -52.557 1.00 30.24 329 VAL C C 1
ATOM 6301 O O . VAL C 1 241 ? 52.776 5.861 -51.755 1.00 29.64 329 VAL C O 1
ATOM 6305 N N . LEU C 1 242 ? 52.111 5.443 -53.854 1.00 30.21 330 LEU C N 1
ATOM 6306 C CA . LEU C 1 242 ? 52.888 6.535 -54.416 1.00 33.83 330 LEU C CA 1
ATOM 6307 C C . LEU C 1 242 ? 52.444 7.871 -53.837 1.00 34.53 330 LEU C C 1
ATOM 6308 O O . LEU C 1 242 ? 53.261 8.757 -53.600 1.00 34.62 330 LEU C O 1
ATOM 6313 N N . LYS C 1 243 ? 51.143 8.011 -53.602 1.00 30.85 331 LYS C N 1
ATOM 6314 C CA . LYS C 1 243 ? 50.602 9.265 -53.100 1.00 33.01 331 LYS C CA 1
ATOM 6315 C C . LYS C 1 243 ? 50.944 9.460 -51.628 1.00 33.97 331 LYS C C 1
ATOM 6316 O O . LYS C 1 243 ? 51.277 10.565 -51.196 1.00 34.50 331 LYS C O 1
ATOM 6322 N N . ILE C 1 244 ? 50.843 8.385 -50.852 1.00 27.80 332 ILE C N 1
ATOM 6323 C CA . ILE C 1 244 ? 50.969 8.458 -49.398 1.00 27.84 332 ILE C CA 1
ATOM 6324 C C . ILE C 1 244 ? 52.417 8.461 -48.881 1.00 29.71 332 ILE C C 1
ATOM 6325 O O . ILE C 1 244 ? 52.791 9.245 -47.999 1.00 31.21 332 ILE C O 1
ATOM 6330 N N . VAL C 1 245 ? 53.234 7.578 -49.431 1.00 30.19 333 VAL C N 1
ATOM 6331 C CA . VAL C 1 245 ? 54.569 7.354 -48.890 1.00 26.27 333 VAL C CA 1
ATOM 6332 C C . VAL C 1 245 ? 55.451 8.613 -48.819 1.00 30.66 333 VAL C C 1
ATOM 6333 O O . VAL C 1 245 ? 56.083 8.862 -47.790 1.00 32.08 333 VAL C O 1
ATOM 6337 N N . PRO C 1 246 ? 55.483 9.424 -49.886 1.00 32.63 334 PRO C N 1
ATOM 6338 C CA . PRO C 1 246 ? 56.328 10.624 -49.752 1.00 37.87 334 PRO C CA 1
ATOM 6339 C C . PRO C 1 246 ? 55.829 11.578 -48.666 1.00 37.88 334 PRO C C 1
ATOM 6340 O O . PRO C 1 246 ? 56.631 12.320 -48.054 1.00 36.73 334 PRO C O 1
ATOM 6344 N N . GLN C 1 247 ? 54.516 11.608 -48.441 1.00 33.47 335 GLN C N 1
ATOM 6345 C CA . GLN C 1 247 ? 53.977 12.504 -47.413 1.00 34.74 335 GLN C CA 1
ATOM 6346 C C . GLN C 1 247 ? 54.359 11.986 -46.020 1.00 36.78 335 GLN C C 1
ATOM 6347 O O . GLN C 1 247 ? 54.584 12.769 -45.101 1.00 38.74 335 GLN C O 1
ATOM 6353 N N . LEU C 1 248 ? 54.410 10.668 -45.861 1.00 32.08 336 LEU C N 1
ATOM 6354 C CA . LEU C 1 248 ? 54.810 10.085 -44.586 1.00 33.31 336 LEU C CA 1
ATOM 6355 C C . LEU C 1 248 ? 56.283 10.368 -44.325 1.00 34.30 336 LEU C C 1
ATOM 6356 O O . LEU C 1 248 ? 56.701 10.547 -43.184 1.00 35.54 336 LEU C O 1
ATOM 6361 N N . ILE C 1 249 ? 57.079 10.368 -45.384 1.00 34.36 337 ILE C N 1
ATOM 6362 C CA . ILE C 1 249 ? 58.505 10.601 -45.216 1.00 36.33 337 ILE C CA 1
ATOM 6363 C C . ILE C 1 249 ? 58.713 12.047 -44.812 1.00 38.45 337 ILE C C 1
ATOM 6364 O O . ILE C 1 249 ? 59.549 12.340 -43.966 1.00 41.33 337 ILE C O 1
ATOM 6369 N N . GLN C 1 250 ? 57.936 12.957 -45.386 1.00 37.03 338 GLN C N 1
ATOM 6370 C CA . GLN C 1 250 ? 58.155 14.366 -45.091 1.00 38.19 338 GLN C CA 1
ATOM 6371 C C . GLN C 1 250 ? 57.537 14.814 -43.769 1.00 41.96 338 GLN C C 1
ATOM 6372 O O . GLN C 1 250 ? 58.110 15.643 -43.039 1.00 44.57 338 GLN C O 1
ATOM 6378 N N . PHE C 1 251 ? 56.358 14.273 -43.474 1.00 38.50 339 PHE C N 1
ATOM 6379 C CA . PHE C 1 251 ? 55.501 14.823 -42.430 1.00 38.77 339 PHE C CA 1
ATOM 6380 C C . PHE C 1 251 ? 55.085 13.855 -41.321 1.00 37.18 339 PHE C C 1
ATOM 6381 O O . PHE C 1 251 ? 54.539 14.273 -40.284 1.00 38.48 339 PHE C O 1
ATOM 6389 N N . SER C 1 252 ? 55.352 12.578 -41.558 1.00 33.63 340 SER C N 1
ATOM 6390 C CA . SER C 1 252 ? 55.064 11.472 -40.626 1.00 37.03 340 SER C CA 1
ATOM 6391 C C . SER C 1 252 ? 53.592 11.058 -40.622 1.00 33.99 340 SER C C 1
ATOM 6392 O O . SER C 1 252 ? 53.229 10.046 -40.033 1.00 37.00 340 SER C O 1
ATOM 6395 N N . LYS C 1 253 ? 52.753 11.833 -41.292 1.00 35.77 341 LYS C N 1
ATOM 6396 C CA . LYS C 1 253 ? 51.321 11.544 -41.329 1.00 39.09 341 LYS C CA 1
ATOM 6397 C C . LYS C 1 253 ? 50.643 12.320 -42.445 1.00 40.57 341 LYS C C 1
ATOM 6398 O O . LYS C 1 253 ? 51.224 13.236 -43.021 1.00 43.51 341 LYS C O 1
ATOM 6404 N N . VAL C 1 254 ? 49.406 11.946 -42.737 1.00 38.69 342 VAL C N 1
ATOM 6405 C CA . VAL C 1 254 ? 48.614 12.602 -43.762 1.00 36.76 342 VAL C CA 1
ATOM 6406 C C . VAL C 1 254 ? 47.416 13.230 -43.056 1.00 36.73 342 VAL C C 1
ATOM 6407 O O . VAL C 1 254 ? 46.698 12.530 -42.341 1.00 38.85 342 VAL C O 1
ATOM 6411 N N . LEU C 1 255 ? 47.221 14.541 -43.213 1.00 36.79 343 LEU C N 1
ATOM 6412 C CA . LEU C 1 255 ? 46.035 15.212 -42.690 1.00 38.80 343 LEU C CA 1
ATOM 6413 C C . LEU C 1 255 ? 44.976 15.291 -43.790 1.00 41.90 343 LEU C C 1
ATOM 6414 O O . LEU C 1 255 ? 45.287 15.592 -44.943 1.00 43.69 343 LEU C O 1
ATOM 6419 N N . ARG C 1 256 ? 43.718 15.038 -43.445 1.00 43.62 344 ARG C N 1
ATOM 6420 C CA . ARG C 1 256 ? 42.680 15.040 -44.469 1.00 44.91 344 ARG C CA 1
ATOM 6421 C C . ARG C 1 256 ? 41.545 15.988 -44.142 1.00 48.60 344 ARG C C 1
ATOM 6422 O O . ARG C 1 256 ? 41.119 16.091 -42.994 1.00 48.78 344 ARG C O 1
ATOM 6430 N N . ALA C 1 257 ? 41.062 16.673 -45.170 1.00 52.13 345 ALA C N 1
ATOM 6431 C CA . ALA C 1 257 ? 39.891 17.527 -45.049 1.00 57.08 345 ALA C CA 1
ATOM 6432 C C . ALA C 1 257 ? 38.765 16.843 -45.810 1.00 55.81 345 ALA C C 1
ATOM 6433 O O . ALA C 1 257 ? 38.994 16.227 -46.854 1.00 56.15 345 ALA C O 1
ATOM 6435 N N . GLY C 1 258 ? 37.552 16.932 -45.288 1.00 54.29 346 GLY C N 1
ATOM 6436 C CA . GLY C 1 258 ? 36.444 16.260 -45.923 1.00 52.84 346 GLY C CA 1
ATOM 6437 C C . GLY C 1 258 ? 35.111 16.709 -45.392 1.00 55.83 346 GLY C C 1
ATOM 6438 O O . GLY C 1 258 ? 34.952 17.828 -44.872 1.00 55.99 346 GLY C O 1
ATOM 6439 N N . ILE C 1 259 ? 34.132 15.831 -45.534 1.00 56.12 347 ILE C N 1
ATOM 6440 C CA . ILE C 1 259 ? 32.790 16.143 -45.085 1.00 60.21 347 ILE C CA 1
ATOM 6441 C C . ILE C 1 259 ? 32.356 15.038 -44.151 1.00 57.91 347 ILE C C 1
ATOM 6442 O O . ILE C 1 259 ? 32.480 13.853 -44.466 1.00 53.05 347 ILE C O 1
ATOM 6447 N N . ASN C 1 260 ? 31.886 15.432 -42.979 1.00 61.90 348 ASN C N 1
ATOM 6448 C CA . ASN C 1 260 ? 31.374 14.473 -42.024 1.00 67.98 348 ASN C CA 1
ATOM 6449 C C . ASN C 1 260 ? 29.998 13.983 -42.470 1.00 70.20 348 ASN C C 1
ATOM 6450 O O . ASN C 1 260 ? 28.971 14.429 -41.959 1.00 75.18 348 ASN C O 1
ATOM 6455 N N . ILE C 1 261 ? 29.990 13.083 -43.448 1.00 67.98 349 ILE C N 1
ATOM 6456 C CA . ILE C 1 261 ? 28.764 12.452 -43.928 1.00 66.27 349 ILE C CA 1
ATOM 6457 C C . ILE C 1 261 ? 29.049 10.984 -44.197 1.00 62.15 349 ILE C C 1
ATOM 6458 O O . ILE C 1 261 ? 30.201 10.598 -44.391 1.00 58.76 349 ILE C O 1
ATOM 6463 N N . GLU C 1 262 ? 28.005 10.162 -44.201 1.00 62.22 350 GLU C N 1
ATOM 6464 C CA . GLU C 1 262 ? 28.172 8.749 -44.519 1.00 60.30 350 GLU C CA 1
ATOM 6465 C C . GLU C 1 262 ? 27.763 8.505 -45.965 1.00 61.08 350 GLU C C 1
ATOM 6466 O O . GLU C 1 262 ? 26.616 8.760 -46.343 1.00 64.59 350 GLU C O 1
ATOM 6468 N N . LEU C 1 263 ? 28.703 8.019 -46.770 1.00 56.21 351 LEU C N 1
ATOM 6469 C CA . LEU C 1 263 ? 28.455 7.782 -48.188 1.00 51.97 351 LEU C CA 1
ATOM 6470 C C . LEU C 1 263 ? 28.167 6.308 -48.457 1.00 48.24 351 LEU C C 1
ATOM 6471 O O . LEU C 1 263 ? 28.708 5.431 -47.786 1.00 47.62 351 LEU C O 1
ATOM 6476 N N . ALA C 1 264 ? 27.326 6.042 -49.452 1.00 45.87 352 ALA C N 1
ATOM 6477 C CA . ALA C 1 264 ? 26.977 4.675 -49.818 1.00 45.61 352 ALA C CA 1
ATOM 6478 C C . ALA C 1 264 ? 28.146 3.978 -50.501 1.00 47.34 352 ALA C C 1
ATOM 6479 O O . ALA C 1 264 ? 28.710 4.504 -51.460 1.00 49.02 352 ALA C O 1
ATOM 6481 N N . PRO C 1 265 ? 28.506 2.779 -50.019 1.00 50.38 353 PRO C N 1
ATOM 6482 C CA . PRO C 1 265 ? 29.501 1.973 -50.731 1.00 51.38 353 PRO C CA 1
ATOM 6483 C C . PRO C 1 265 ? 28.913 1.584 -52.081 1.00 52.26 353 PRO C C 1
ATOM 6484 O O . PRO C 1 265 ? 27.683 1.597 -52.230 1.00 50.18 353 PRO C O 1
ATOM 6488 N N . ASP C 1 266 ? 29.757 1.250 -53.049 1.00 49.88 354 ASP C N 1
ATOM 6489 C CA . ASP C 1 266 ? 29.275 1.039 -54.410 1.00 57.85 354 ASP C CA 1
ATOM 6490 C C . ASP C 1 266 ? 28.197 -0.043 -54.558 1.00 60.19 354 ASP C C 1
ATOM 6491 O O . ASP C 1 266 ? 27.202 0.174 -55.251 1.00 62.46 354 ASP C O 1
ATOM 6496 N N . PRO C 1 267 ? 28.381 -1.204 -53.910 1.00 60.37 355 PRO C N 1
ATOM 6497 C CA . PRO C 1 267 ? 27.342 -2.231 -54.007 1.00 61.45 355 PRO C CA 1
ATOM 6498 C C . PRO C 1 267 ? 25.991 -1.722 -53.532 1.00 66.86 355 PRO C C 1
ATOM 6499 O O . PRO C 1 267 ? 25.012 -1.817 -54.272 1.00 70.93 355 PRO C O 1
ATOM 6503 N N . VAL C 1 268 ? 25.938 -1.196 -52.312 1.00 64.73 356 VAL C N 1
ATOM 6504 C CA . VAL C 1 268 ? 24.696 -0.652 -51.776 1.00 62.79 356 VAL C CA 1
ATOM 6505 C C . VAL C 1 268 ? 24.083 0.401 -52.697 1.00 57.72 356 VAL C C 1
ATOM 6506 O O . VAL C 1 268 ? 22.862 0.442 -52.882 1.00 59.10 356 VAL C O 1
ATOM 6510 N N . ALA C 1 269 ? 24.918 1.256 -53.273 1.00 50.70 357 ALA C N 1
ATOM 6511 C CA . ALA C 1 269 ? 24.390 2.326 -54.110 1.00 54.48 357 ALA C CA 1
ATOM 6512 C C . ALA C 1 269 ? 23.775 1.744 -55.375 1.00 59.55 357 ALA C C 1
ATOM 6513 O O . ALA C 1 269 ? 22.647 2.088 -55.748 1.00 55.96 357 ALA C O 1
ATOM 6515 N N . ASN C 1 270 ? 24.518 0.854 -56.028 1.00 60.07 358 ASN C N 1
ATOM 6516 C CA . ASN C 1 270 ? 24.041 0.233 -57.258 1.00 64.90 358 ASN C CA 1
ATOM 6517 C C . ASN C 1 270 ? 22.880 -0.739 -57.023 1.00 71.41 358 ASN C C 1
ATOM 6518 O O . ASN C 1 270 ? 22.277 -1.236 -57.973 1.00 75.71 358 ASN C O 1
ATOM 6523 N N . GLN C 1 271 ? 22.565 -1.004 -55.758 1.00 71.91 359 GLN C N 1
ATOM 6524 C CA . GLN C 1 271 ? 21.394 -1.803 -55.420 1.00 72.89 359 GLN C CA 1
ATOM 6525 C C . GLN C 1 271 ? 20.185 -0.878 -55.438 1.00 73.48 359 GLN C C 1
ATOM 6526 O O . GLN C 1 271 ? 19.058 -1.288 -55.732 1.00 72.72 359 GLN C O 1
ATOM 6532 N N . LEU C 1 272 ? 20.447 0.385 -55.121 1.00 72.43 360 LEU C N 1
ATOM 6533 C CA . LEU C 1 272 ? 19.426 1.420 -55.088 1.00 70.28 360 LEU C CA 1
ATOM 6534 C C . LEU C 1 272 ? 19.352 2.150 -56.417 1.00 67.10 360 LEU C C 1
ATOM 6535 O O . LEU C 1 272 ? 18.790 3.240 -56.513 1.00 69.65 360 LEU C O 1
ATOM 6540 N N . ASN C 1 273 ? 19.939 1.546 -57.440 1.00 64.03 361 ASN C N 1
ATOM 6541 C CA . ASN C 1 273 ? 19.928 2.115 -58.785 1.00 66.58 361 ASN C CA 1
ATOM 6542 C C . ASN C 1 273 ? 20.643 3.464 -58.950 1.00 64.75 361 ASN C C 1
ATOM 6543 O O . ASN C 1 273 ? 20.303 4.242 -59.840 1.00 66.74 361 ASN C O 1
ATOM 6548 N N . VAL C 1 274 ? 21.640 3.739 -58.117 1.00 64.20 362 VAL C N 1
ATOM 6549 C CA . VAL C 1 274 ? 22.488 4.904 -58.352 1.00 64.76 362 VAL C CA 1
ATOM 6550 C C . VAL C 1 274 ? 23.784 4.466 -59.037 1.00 66.42 362 VAL C C 1
ATOM 6551 O O . VAL C 1 274 ? 24.641 3.830 -58.414 1.00 63.76 362 VAL C O 1
ATOM 6555 N N . ARG C 1 275 ? 23.916 4.796 -60.321 1.00 69.19 363 ARG C N 1
ATOM 6556 C CA . ARG C 1 275 ? 25.023 4.280 -61.125 1.00 71.29 363 ARG C CA 1
ATOM 6557 C C . ARG C 1 275 ? 26.126 5.320 -61.273 1.00 70.13 363 ARG C C 1
ATOM 6558 O O . ARG C 1 275 ? 27.231 5.020 -61.733 1.00 70.90 363 ARG C O 1
ATOM 6566 N N . ASN C 1 276 ? 25.827 6.546 -60.866 1.00 68.41 364 ASN C N 1
ATOM 6567 C CA . ASN C 1 276 ? 26.822 7.607 -60.906 1.00 68.01 364 ASN C CA 1
ATOM 6568 C C . ASN C 1 276 ? 26.766 8.485 -59.662 1.00 66.38 364 ASN C C 1
ATOM 6569 O O . ASN C 1 276 ? 25.689 8.800 -59.157 1.00 66.09 364 ASN C O 1
ATOM 6574 N N . GLY C 1 277 ? 27.936 8.872 -59.166 1.00 66.71 365 GLY C N 1
ATOM 6575 C CA . GLY C 1 277 ? 28.009 9.788 -58.044 1.00 64.83 365 GLY C CA 1
ATOM 6576 C C . GLY C 1 277 ? 28.141 9.107 -56.695 1.00 60.55 365 GLY C C 1
ATOM 6577 O O . GLY C 1 277 ? 28.053 7.879 -56.577 1.00 58.68 365 GLY C O 1
ATOM 6578 N N . ALA C 1 278 ? 28.365 9.918 -55.668 1.00 56.98 366 ALA C N 1
ATOM 6579 C CA . ALA C 1 278 ? 28.433 9.416 -54.309 1.00 52.89 366 ALA C CA 1
ATOM 6580 C C . ALA C 1 278 ? 27.067 9.631 -53.672 1.00 53.61 366 ALA C C 1
ATOM 6581 O O . ALA C 1 278 ? 26.621 10.767 -53.505 1.00 55.95 366 ALA C O 1
ATOM 6583 N N . LEU C 1 279 ? 26.389 8.540 -53.343 1.00 55.35 367 LEU C N 1
ATOM 6584 C CA . LEU C 1 279 ? 25.080 8.649 -52.711 1.00 54.75 367 LEU C CA 1
ATOM 6585 C C . LEU C 1 279 ? 25.264 8.953 -51.229 1.00 51.51 367 LEU C C 1
ATOM 6586 O O . LEU C 1 279 ? 25.897 8.186 -50.500 1.00 52.51 367 LEU C O 1
ATOM 6591 N N . VAL C 1 280 ? 24.723 10.084 -50.798 1.00 56.17 368 VAL C N 1
ATOM 6592 C CA . VAL C 1 280 ? 24.757 10.464 -49.394 1.00 56.45 368 VAL C CA 1
ATOM 6593 C C . VAL C 1 280 ? 23.735 9.652 -48.603 1.00 62.90 368 VAL C C 1
ATOM 6594 O O . VAL C 1 280 ? 22.533 9.746 -48.863 1.00 65.32 368 VAL C O 1
ATOM 6598 N N . LEU C 1 281 ? 24.203 8.862 -47.641 1.00 63.59 369 LEU C N 1
ATOM 6599 C CA . LEU C 1 281 ? 23.293 8.113 -46.778 1.00 63.56 369 LEU C CA 1
ATOM 6600 C C . LEU C 1 281 ? 22.925 8.893 -45.509 1.00 68.62 369 LEU C C 1
ATOM 6601 O O . LEU C 1 281 ? 21.796 9.356 -45.374 1.00 69.77 369 LEU C O 1
ATOM 6606 N N . GLN C 1 282 ? 23.876 9.035 -44.588 1.00 73.77 370 GLN C N 1
ATOM 6607 C CA . GLN C 1 282 ? 23.618 9.682 -43.299 1.00 79.40 370 GLN C CA 1
ATOM 6608 C C . GLN C 1 282 ? 24.176 11.106 -43.235 1.00 77.86 370 GLN C C 1
ATOM 6609 O O . GLN C 1 282 ? 25.219 11.403 -43.825 1.00 74.46 370 GLN C O 1
ATOM 6615 N N . VAL C 1 283 ? 23.485 11.973 -42.496 1.00 77.65 371 VAL C N 1
ATOM 6616 C CA . VAL C 1 283 ? 23.883 13.371 -42.347 1.00 78.78 371 VAL C CA 1
ATOM 6617 C C . VAL C 1 283 ? 23.662 13.858 -40.911 1.00 83.36 371 VAL C C 1
ATOM 6618 O O . VAL C 1 283 ? 22.521 14.034 -40.484 1.00 84.59 371 VAL C O 1
ATOM 6622 N N . PRO C 1 284 ? 24.761 14.098 -40.171 1.00 84.87 372 PRO C N 1
ATOM 6623 C CA . PRO C 1 284 ? 24.751 14.370 -38.726 1.00 85.98 372 PRO C CA 1
ATOM 6624 C C . PRO C 1 284 ? 23.914 15.584 -38.340 1.00 89.12 372 PRO C C 1
ATOM 6625 O O . PRO C 1 284 ? 23.699 16.477 -39.163 1.00 89.74 372 PRO C O 1
ATOM 6629 N N . GLY C 1 285 ? 23.450 15.612 -37.094 1.00 89.74 373 GLY C N 1
ATOM 6630 C CA . GLY C 1 285 ? 22.776 16.782 -36.569 1.00 90.06 373 GLY C CA 1
ATOM 6631 C C . GLY C 1 285 ? 23.734 17.958 -36.523 1.00 89.89 373 GLY C C 1
ATOM 6632 O O . GLY C 1 285 ? 24.923 17.786 -36.241 1.00 89.90 373 GLY C O 1
ATOM 6633 N N . LYS C 1 286 ? 23.219 19.147 -36.826 1.00 91.33 374 LYS C N 1
ATOM 6634 C CA . LYS C 1 286 ? 23.996 20.388 -36.785 1.00 91.26 374 LYS C CA 1
ATOM 6635 C C . LYS C 1 286 ? 25.367 20.298 -37.465 1.00 88.18 374 LYS C C 1
ATOM 6636 O O . LYS C 1 286 ? 26.313 20.967 -37.043 1.00 88.05 374 LYS C O 1
ATOM 6638 N N . SER C 1 287 ? 25.469 19.490 -38.521 1.00 84.14 375 SER C N 1
ATOM 6639 C CA . SER C 1 287 ? 26.735 19.313 -39.229 1.00 80.24 375 SER C CA 1
ATOM 6640 C C . SER C 1 287 ? 26.978 20.456 -40.205 1.00 79.83 375 SER C C 1
ATOM 6641 O O . SER C 1 287 ? 26.065 21.215 -40.515 1.00 80.71 375 SER C O 1
ATOM 6644 N N . LEU C 1 288 ? 28.212 20.574 -40.688 1.00 76.93 376 LEU C N 1
ATOM 6645 C CA . LEU C 1 288 ? 28.522 21.522 -41.750 1.00 76.19 376 LEU C CA 1
ATOM 6646 C C . LEU C 1 288 ? 27.645 21.182 -42.950 1.00 75.70 376 LEU C C 1
ATOM 6647 O O . LEU C 1 288 ? 27.093 22.066 -43.616 1.00 77.51 376 LEU C O 1
ATOM 6652 N N . ALA C 1 289 ? 27.512 19.879 -43.192 1.00 71.71 377 ALA C N 1
ATOM 6653 C CA . ALA C 1 289 ? 26.682 19.340 -44.262 1.00 68.19 377 ALA C CA 1
ATOM 6654 C C . ALA C 1 289 ? 25.214 19.718 -44.094 1.00 71.88 377 ALA C C 1
ATOM 6655 O O . ALA C 1 289 ? 24.555 20.090 -45.063 1.00 75.56 377 ALA C O 1
ATOM 6657 N N . GLU C 1 290 ? 24.695 19.614 -42.872 1.00 74.17 378 GLU C N 1
ATOM 6658 C CA . GLU C 1 290 ? 23.325 20.051 -42.596 1.00 79.85 378 GLU C CA 1
ATOM 6659 C C . GLU C 1 290 ? 23.196 21.542 -42.884 1.00 81.07 378 GLU C C 1
ATOM 6660 O O . GLU C 1 290 ? 22.356 21.953 -43.684 1.00 85.64 378 GLU C O 1
ATOM 6666 N N . LYS C 1 291 ? 24.035 22.342 -42.228 1.00 81.49 379 LYS C N 1
ATOM 6667 C CA . LYS C 1 291 ? 24.057 23.795 -42.414 1.00 86.63 379 LYS C CA 1
ATOM 6668 C C . LYS C 1 291 ? 24.142 24.173 -43.883 1.00 86.20 379 LYS C C 1
ATOM 6669 O O . LYS C 1 291 ? 23.564 25.174 -44.316 1.00 88.73 379 LYS C O 1
ATOM 6675 N N . ALA C 1 292 ? 24.874 23.361 -44.638 1.00 82.71 380 ALA C N 1
ATOM 6676 C CA . ALA C 1 292 ? 25.046 23.570 -46.070 1.00 81.49 380 ALA C CA 1
ATOM 6677 C C . ALA C 1 292 ? 23.760 23.278 -46.835 1.00 81.57 380 ALA C C 1
ATOM 6678 O O . ALA C 1 292 ? 23.512 23.868 -47.886 1.00 84.11 380 ALA C O 1
ATOM 6680 N N . GLY C 1 293 ? 22.952 22.359 -46.310 1.00 80.19 381 GLY C N 1
ATOM 6681 C CA . GLY C 1 293 ? 21.671 22.024 -46.913 1.00 83.09 381 GLY C CA 1
ATOM 6682 C C . GLY C 1 293 ? 21.690 20.756 -47.754 1.00 83.68 381 GLY C C 1
ATOM 6683 O O . GLY C 1 293 ? 21.237 20.760 -48.902 1.00 84.59 381 GLY C O 1
ATOM 6684 N N . LEU C 1 294 ? 22.198 19.669 -47.175 1.00 82.61 382 LEU C N 1
ATOM 6685 C CA . LEU C 1 294 ? 22.395 18.407 -47.890 1.00 80.26 382 LEU C CA 1
ATOM 6686 C C . LEU C 1 294 ? 21.560 17.284 -47.261 1.00 78.90 382 LEU C C 1
ATOM 6687 O O . LEU C 1 294 ? 21.611 17.074 -46.051 1.00 78.46 382 LEU C O 1
ATOM 6692 N N . HIS C 1 295 ? 20.809 16.555 -48.087 1.00 78.20 383 HIS C N 1
ATOM 6693 C CA . HIS C 1 295 ? 19.830 15.574 -47.598 1.00 75.64 383 HIS C CA 1
ATOM 6694 C C . HIS C 1 295 ? 20.355 14.150 -47.495 1.00 73.00 383 HIS C C 1
ATOM 6695 O O . HIS C 1 295 ? 20.987 13.648 -48.422 1.00 70.31 383 HIS C O 1
ATOM 6702 N N . PRO C 1 296 ? 20.051 13.482 -46.374 1.00 74.00 384 PRO C N 1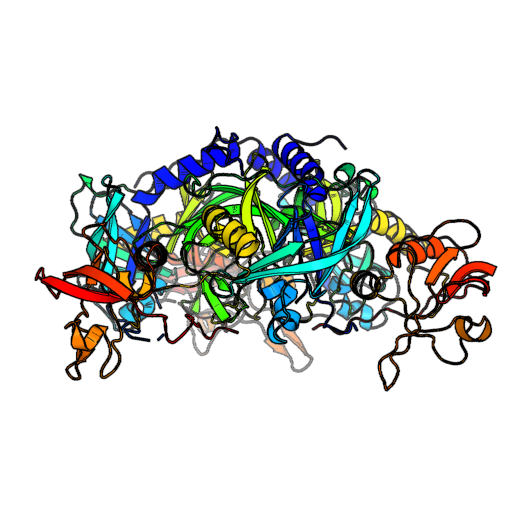
ATOM 6703 C CA . PRO C 1 296 ? 20.335 12.055 -46.170 1.00 72.49 384 PRO C CA 1
ATOM 6704 C C . PRO C 1 296 ? 19.350 11.159 -46.927 1.00 72.32 384 PRO C C 1
ATOM 6705 O O . PRO C 1 296 ? 18.431 11.656 -47.573 1.00 69.74 384 PRO C O 1
ATOM 6709 N N . THR C 1 297 ? 19.551 9.848 -46.849 1.00 76.07 385 THR C N 1
ATOM 6710 C CA . THR C 1 297 ? 18.637 8.891 -47.469 1.00 78.80 385 THR C CA 1
ATOM 6711 C C . THR C 1 297 ? 17.659 8.371 -46.412 1.00 84.57 385 THR C C 1
ATOM 6712 O O . THR C 1 297 ? 18.067 8.048 -45.294 1.00 85.89 385 THR C O 1
ATOM 6716 N N . SER C 1 298 ? 16.375 8.290 -46.758 1.00 86.83 386 SER C N 1
ATOM 6717 C CA . SER C 1 298 ? 15.352 7.951 -45.768 1.00 89.06 386 SER C CA 1
ATOM 6718 C C . SER C 1 298 ? 14.358 6.884 -46.228 1.00 90.56 386 SER C C 1
ATOM 6719 O O . SER C 1 298 ? 13.745 7.009 -47.292 1.00 92.54 386 SER C O 1
ATOM 6721 N N . ARG C 1 299 ? 14.198 5.845 -45.411 1.00 88.56 387 ARG C N 1
ATOM 6722 C CA . ARG C 1 299 ? 13.114 4.881 -45.585 1.00 85.82 387 ARG C CA 1
ATOM 6723 C C . ARG C 1 299 ? 11.904 5.295 -44.747 1.00 80.76 387 ARG C C 1
ATOM 6724 O O . ARG C 1 299 ? 11.957 5.277 -43.518 1.00 79.22 387 ARG C O 1
ATOM 6732 N N . GLY C 1 300 ? 10.821 5.678 -45.418 1.00 78.48 388 GLY C N 1
ATOM 6733 C CA . GLY C 1 300 ? 9.602 6.087 -44.739 1.00 75.42 388 GLY C CA 1
ATOM 6734 C C . GLY C 1 300 ? 8.859 4.884 -44.195 1.00 72.38 388 GLY C C 1
ATOM 6735 O O . GLY C 1 300 ? 9.057 3.767 -44.670 1.00 71.71 388 GLY C O 1
ATOM 6736 N N . PHE C 1 301 ? 8.015 5.103 -43.194 1.00 72.52 389 PHE C N 1
ATOM 6737 C CA . PHE C 1 301 ? 7.272 4.010 -42.580 1.00 77.53 389 PHE C CA 1
ATOM 6738 C C . PHE C 1 301 ? 6.354 3.338 -43.593 1.00 84.57 389 PHE C C 1
ATOM 6739 O O . PHE C 1 301 ? 6.103 2.133 -43.514 1.00 85.86 389 PHE C O 1
ATOM 6747 N N . ALA C 1 302 ? 5.851 4.122 -44.541 1.00 88.39 390 ALA C N 1
ATOM 6748 C CA . ALA C 1 302 ? 4.964 3.589 -45.564 1.00 91.61 390 ALA C CA 1
ATOM 6749 C C . ALA C 1 302 ? 5.733 2.674 -46.516 1.00 92.26 390 ALA C C 1
ATOM 6750 O O . ALA C 1 302 ? 5.420 2.593 -47.702 1.00 94.53 390 ALA C O 1
ATOM 6752 N N . GLY C 1 303 ? 6.746 1.995 -45.988 1.00 90.63 391 GLY C N 1
ATOM 6753 C CA . GLY C 1 303 ? 7.491 1.001 -46.739 1.00 89.41 391 GLY C CA 1
ATOM 6754 C C . GLY C 1 303 ? 8.492 1.522 -47.759 1.00 87.08 391 GLY C C 1
ATOM 6755 O O . GLY C 1 303 ? 9.292 0.751 -48.290 1.00 84.99 391 GLY C O 1
ATOM 6756 N N . ASN C 1 304 ? 8.473 2.823 -48.025 1.00 87.77 392 ASN C N 1
ATOM 6757 C CA . ASN C 1 304 ? 9.218 3.381 -49.154 1.00 88.27 392 ASN C CA 1
ATOM 6758 C C . ASN C 1 304 ? 10.650 3.824 -48.861 1.00 89.44 392 ASN C C 1
ATOM 6759 O O . ASN C 1 304 ? 11.014 4.071 -47.712 1.00 88.61 392 ASN C O 1
ATOM 6764 N N . ILE C 1 305 ? 11.443 3.941 -49.925 1.00 90.94 393 ILE C N 1
ATOM 6765 C CA . ILE C 1 305 ? 12.785 4.522 -49.864 1.00 90.57 393 ILE C CA 1
ATOM 6766 C C . ILE C 1 305 ? 12.835 5.860 -50.607 1.00 91.37 393 ILE C C 1
ATOM 6767 O O . ILE C 1 305 ? 12.357 5.968 -51.735 1.00 93.03 393 ILE C O 1
ATOM 6772 N N . VAL C 1 306 ? 13.411 6.876 -49.974 1.00 90.22 394 VAL C N 1
ATOM 6773 C CA . VAL C 1 306 ? 13.631 8.160 -50.637 1.00 89.02 394 VAL C CA 1
ATOM 6774 C C . VAL C 1 306 ? 15.121 8.516 -50.614 1.00 84.68 394 VAL C C 1
ATOM 6775 O O . VAL C 1 306 ? 15.772 8.438 -49.570 1.00 82.44 394 VAL C O 1
ATOM 6779 N N . LEU C 1 307 ? 15.655 8.903 -51.769 1.00 80.98 395 LEU C N 1
ATOM 6780 C CA . LEU C 1 307 ? 17.103 9.001 -51.942 1.00 74.84 395 LEU C CA 1
ATOM 6781 C C . LEU C 1 307 ? 17.761 10.267 -51.408 1.00 71.71 395 LEU C C 1
ATOM 6782 O O . LEU C 1 307 ? 17.343 11.388 -51.716 1.00 72.02 395 LEU C O 1
ATOM 6787 N N . GLY C 1 308 ? 18.811 10.070 -50.618 1.00 68.05 396 GLY C N 1
ATOM 6788 C CA . GLY C 1 308 ? 19.647 11.173 -50.194 1.00 66.15 396 GLY C CA 1
ATOM 6789 C C . GLY C 1 308 ? 20.266 11.808 -51.420 1.00 65.48 396 GLY C C 1
ATOM 6790 O O . GLY C 1 308 ? 20.259 11.212 -52.501 1.00 67.72 396 GLY C O 1
ATOM 6791 N N . ASP C 1 309 ? 20.798 13.015 -51.264 1.00 64.62 397 ASP C N 1
ATOM 6792 C CA . ASP C 1 309 ? 21.463 13.675 -52.372 1.00 64.26 397 ASP C CA 1
ATOM 6793 C C . ASP C 1 309 ? 22.594 12.801 -52.898 1.00 63.26 397 ASP C C 1
ATOM 6794 O O . ASP C 1 309 ? 23.205 12.021 -52.157 1.00 63.53 397 ASP C O 1
ATOM 6799 N N . ILE C 1 310 ? 22.848 12.922 -54.192 1.00 63.25 398 ILE C N 1
ATOM 6800 C CA . ILE C 1 310 ? 23.976 12.250 -54.804 1.00 61.12 398 ILE C CA 1
ATOM 6801 C C . ILE C 1 310 ? 24.977 13.303 -55.214 1.00 59.52 398 ILE C C 1
ATOM 6802 O O . ILE C 1 310 ? 24.673 14.185 -56.013 1.00 60.02 398 ILE C O 1
ATOM 6807 N N . ILE C 1 311 ? 26.167 13.217 -54.636 1.00 59.54 399 ILE C N 1
ATOM 6808 C CA . ILE C 1 311 ? 27.249 14.119 -54.971 1.00 60.50 399 ILE C CA 1
ATOM 6809 C C . ILE C 1 311 ? 27.890 13.640 -56.265 1.00 60.45 399 ILE C C 1
ATOM 6810 O O . ILE C 1 311 ? 28.405 12.525 -56.335 1.00 57.88 399 ILE C O 1
ATOM 6815 N N . VAL C 1 312 ? 27.849 14.485 -57.289 1.00 66.62 400 VAL C N 1
ATOM 6816 C CA . VAL C 1 312 ? 28.358 14.115 -58.605 1.00 71.55 400 VAL C CA 1
ATOM 6817 C C . VAL C 1 312 ? 29.446 15.081 -59.077 1.00 72.21 400 VAL C C 1
ATOM 6818 O O . VAL C 1 312 ? 30.093 14.846 -60.095 1.00 71.56 400 VAL C O 1
ATOM 6822 N N . ALA C 1 313 ? 29.643 16.167 -58.335 1.00 73.97 401 ALA C N 1
ATOM 6823 C CA . ALA C 1 313 ? 30.648 17.160 -58.697 1.00 74.38 401 ALA C CA 1
ATOM 6824 C C . ALA C 1 313 ? 31.187 17.924 -57.493 1.00 74.06 401 ALA C C 1
ATOM 6825 O O . ALA C 1 313 ? 30.427 18.464 -56.688 1.00 75.07 401 ALA C O 1
ATOM 6827 N N . VAL C 1 314 ? 32.510 17.966 -57.384 1.00 73.05 402 VAL C N 1
ATOM 6828 C CA . VAL C 1 314 ? 33.177 18.838 -56.427 1.00 73.30 402 VAL C CA 1
ATOM 6829 C C . VAL C 1 314 ? 33.977 19.867 -57.217 1.00 72.72 402 VAL C C 1
ATOM 6830 O O . VAL C 1 314 ? 34.966 19.524 -57.864 1.00 69.38 402 VAL C O 1
ATOM 6834 N N . ASP C 1 315 ? 33.548 21.123 -57.172 1.00 78.03 403 ASP C N 1
ATOM 6835 C CA . ASP C 1 315 ? 34.125 22.141 -58.042 1.00 81.61 403 ASP C CA 1
ATOM 6836 C C . ASP C 1 315 ? 34.029 21.690 -59.499 1.00 84.06 403 ASP C C 1
ATOM 6837 O O . ASP C 1 315 ? 35.005 21.750 -60.252 1.00 83.67 403 ASP C O 1
ATOM 6842 N N . ASP C 1 316 ? 32.841 21.219 -59.870 1.00 86.93 404 ASP C N 1
ATOM 6843 C CA . ASP C 1 316 ? 32.550 20.735 -61.221 1.00 89.71 404 ASP C CA 1
ATOM 6844 C C . ASP C 1 316 ? 33.449 19.589 -61.710 1.00 89.01 404 ASP C C 1
ATOM 6845 O O . ASP C 1 316 ? 33.366 19.178 -62.869 1.00 89.80 404 ASP C O 1
ATOM 6850 N N . LYS C 1 317 ? 34.292 19.071 -60.821 1.00 87.40 405 LYS C N 1
ATOM 6851 C CA . LYS C 1 317 ? 35.072 17.872 -61.110 1.00 84.42 405 LYS C CA 1
ATOM 6852 C C . LYS C 1 317 ? 34.208 16.636 -60.908 1.00 82.68 405 LYS C C 1
ATOM 6853 O O . LYS C 1 317 ? 33.770 16.356 -59.793 1.00 82.72 405 LYS C O 1
ATOM 6859 N N . PRO C 1 318 ? 33.971 15.884 -61.992 1.00 82.16 406 PRO C N 1
ATOM 6860 C CA . PRO C 1 318 ? 33.053 14.739 -61.963 1.00 80.52 406 PRO C CA 1
ATOM 6861 C C . PRO C 1 318 ? 33.359 13.773 -60.821 1.00 77.36 406 PRO C C 1
ATOM 6862 O O . PRO C 1 318 ? 34.513 13.375 -60.645 1.00 73.67 406 PRO C O 1
ATOM 6866 N N . VAL C 1 319 ? 32.328 13.409 -60.063 1.00 76.67 407 VAL C N 1
ATOM 6867 C CA . VAL C 1 319 ? 32.438 12.403 -59.015 1.00 72.07 407 VAL C CA 1
ATOM 6868 C C . VAL C 1 319 ? 31.702 11.134 -59.446 1.00 70.70 407 VAL C C 1
ATOM 6869 O O . VAL C 1 319 ? 30.498 11.159 -59.714 1.00 70.26 407 VAL C O 1
ATOM 6873 N N . LYS C 1 320 ? 32.428 10.023 -59.499 1.00 68.78 408 LYS C N 1
ATOM 6874 C CA . LYS C 1 320 ? 31.914 8.797 -60.103 1.00 69.06 408 LYS C CA 1
ATOM 6875 C C . LYS C 1 320 ? 31.342 7.817 -59.079 1.00 67.35 408 LYS C C 1
ATOM 6876 O O . LYS C 1 320 ? 30.372 7.097 -59.349 1.00 68.33 408 LYS C O 1
ATOM 6882 N N . ASN C 1 321 ? 31.962 7.791 -57.907 1.00 61.71 409 ASN C N 1
ATOM 6883 C CA . ASN C 1 321 ? 31.505 6.958 -56.809 1.00 58.22 409 ASN C CA 1
ATOM 6884 C C . ASN C 1 321 ? 32.105 7.454 -55.499 1.00 52.77 409 ASN C C 1
ATOM 6885 O O . ASN C 1 321 ? 32.742 8.510 -55.459 1.00 50.68 409 ASN C O 1
ATOM 6890 N N . LYS C 1 322 ? 31.888 6.702 -54.428 1.00 48.47 410 LYS C N 1
ATOM 6891 C CA . LYS C 1 322 ? 32.418 7.080 -53.126 1.00 50.25 410 LYS C CA 1
ATOM 6892 C C . LYS C 1 322 ? 33.950 7.235 -53.151 1.00 49.89 410 LYS C C 1
ATOM 6893 O O . LYS C 1 322 ? 34.489 8.281 -52.790 1.00 47.70 410 LYS C O 1
ATOM 6899 N N . ALA C 1 323 ? 34.647 6.195 -53.594 1.00 50.94 411 ALA C N 1
ATOM 6900 C CA . ALA C 1 323 ? 36.110 6.212 -53.596 1.00 48.99 411 ALA C CA 1
ATOM 6901 C C . ALA C 1 323 ? 36.669 7.441 -54.326 1.00 49.94 411 ALA C C 1
ATOM 6902 O O . ALA C 1 323 ? 37.624 8.082 -53.856 1.00 45.21 411 ALA C O 1
ATOM 6904 N N . GLU C 1 324 ? 36.057 7.788 -55.455 1.00 51.94 412 GLU C N 1
ATOM 6905 C CA . GLU C 1 324 ? 36.468 8.965 -56.218 1.00 52.93 412 GLU C CA 1
ATOM 6906 C C . GLU C 1 324 ? 36.289 10.268 -55.437 1.00 51.17 412 GLU C C 1
ATOM 6907 O O . GLU C 1 324 ? 37.164 11.137 -55.453 1.00 50.77 412 GLU C O 1
ATOM 6909 N N . LEU C 1 325 ? 35.151 10.413 -54.765 1.00 50.44 413 LEU C N 1
ATOM 6910 C CA . LEU C 1 325 ? 34.910 11.589 -53.939 1.00 48.29 413 LEU C CA 1
ATOM 6911 C C . LEU C 1 325 ? 35.996 11.720 -52.867 1.00 47.05 413 LEU C C 1
ATOM 6912 O O . LEU C 1 325 ? 36.545 12.803 -52.647 1.00 46.36 413 LEU C O 1
ATOM 6917 N N . MET C 1 326 ? 36.314 10.598 -52.225 1.00 48.03 414 MET C N 1
ATOM 6918 C CA . MET C 1 326 ? 37.341 10.555 -51.189 1.00 49.97 414 MET C CA 1
ATOM 6919 C C . MET C 1 326 ? 38.692 10.995 -51.737 1.00 53.12 414 MET C C 1
ATOM 6920 O O . MET C 1 326 ? 39.389 11.793 -51.117 1.00 55.06 414 MET C O 1
ATOM 6925 N N . LYS C 1 327 ? 39.060 10.457 -52.894 1.00 54.28 415 LYS C N 1
ATOM 6926 C CA . LYS C 1 327 ? 40.303 10.823 -53.563 1.00 55.89 415 LYS C CA 1
ATOM 6927 C C . LYS C 1 327 ? 40.339 12.332 -53.781 1.00 51.60 415 LYS C C 1
ATOM 6928 O O . LYS C 1 327 ? 41.332 13.007 -53.471 1.00 49.04 415 LYS C O 1
ATOM 6934 N N . ILE C 1 328 ? 39.233 12.859 -54.296 1.00 52.05 416 ILE C N 1
ATOM 6935 C CA . ILE C 1 328 ? 39.121 14.281 -54.628 1.00 51.11 416 ILE C CA 1
ATOM 6936 C C . ILE C 1 328 ? 39.263 15.248 -53.437 1.00 54.72 416 ILE C C 1
ATOM 6937 O O . ILE C 1 328 ? 39.912 16.297 -53.552 1.00 53.48 416 ILE C O 1
ATOM 6942 N N . LEU C 1 329 ? 38.637 14.915 -52.309 1.00 57.24 417 LEU C N 1
ATOM 6943 C CA . LEU C 1 329 ? 38.626 15.812 -51.150 1.00 57.03 417 LEU C CA 1
ATOM 6944 C C . LEU C 1 329 ? 39.980 15.781 -50.450 1.00 55.56 417 LEU C C 1
ATOM 6945 O O . LEU C 1 329 ? 40.404 16.763 -49.830 1.00 52.55 417 LEU C O 1
ATOM 6950 N N . ASP C 1 330 ? 40.647 14.636 -50.563 1.00 56.78 418 ASP C N 1
ATOM 6951 C CA . ASP C 1 330 ? 41.983 14.442 -50.016 1.00 58.73 418 ASP C CA 1
ATOM 6952 C C . ASP C 1 330 ? 43.004 15.428 -50.581 1.00 61.77 418 ASP C C 1
ATOM 6953 O O . ASP C 1 330 ? 44.095 15.579 -50.032 1.00 61.86 418 ASP C O 1
ATOM 6958 N N . GLU C 1 331 ? 42.656 16.087 -51.683 1.00 65.98 419 GLU C N 1
ATOM 6959 C CA . GLU C 1 331 ? 43.558 17.052 -52.310 1.00 70.74 419 GLU C CA 1
ATOM 6960 C C . GLU C 1 331 ? 43.372 18.464 -51.770 1.00 71.50 419 GLU C C 1
ATOM 6961 O O . GLU C 1 331 ? 44.152 19.364 -52.078 1.00 72.38 419 GLU C O 1
ATOM 6967 N N . TYR C 1 332 ? 42.336 18.653 -50.962 1.00 70.78 420 TYR C N 1
ATOM 6968 C CA . TYR C 1 332 ? 42.089 19.947 -50.347 1.00 72.26 420 TYR C CA 1
ATOM 6969 C C . TYR C 1 332 ? 42.736 20.006 -48.972 1.00 73.26 420 TYR C C 1
ATOM 6970 O O . TYR C 1 332 ? 43.505 19.121 -48.599 1.00 73.04 420 TYR C O 1
ATOM 6979 N N . SER C 1 333 ? 42.413 21.055 -48.224 1.00 73.35 421 SER C N 1
ATOM 6980 C CA . SER C 1 333 ? 42.917 21.219 -46.868 1.00 73.79 421 SER C CA 1
ATOM 6981 C C . SER C 1 333 ? 41.816 21.802 -45.988 1.00 72.04 421 SER C C 1
ATOM 6982 O O . SER C 1 333 ? 40.831 22.341 -46.495 1.00 72.77 421 SER C O 1
ATOM 6985 N N . VAL C 1 334 ? 41.982 21.691 -44.674 1.00 70.51 422 VAL C N 1
ATOM 6986 C CA . VAL C 1 334 ? 40.984 22.181 -43.726 1.00 71.44 422 VAL C CA 1
ATOM 6987 C C . VAL C 1 334 ? 40.684 23.675 -43.882 1.00 73.77 422 VAL C C 1
ATOM 6988 O O . VAL C 1 334 ? 41.592 24.515 -43.845 1.00 72.98 422 VAL C O 1
ATOM 6992 N N . GLY C 1 335 ? 39.403 23.997 -44.053 1.00 73.42 423 GLY C N 1
ATOM 6993 C CA . GLY C 1 335 ? 38.978 25.373 -44.211 1.00 76.74 423 GLY C CA 1
ATOM 6994 C C . GLY C 1 335 ? 38.585 25.716 -45.636 1.00 77.58 423 GLY C C 1
ATOM 6995 O O . GLY C 1 335 ? 37.782 26.623 -45.857 1.00 76.26 423 GLY C O 1
ATOM 6996 N N . ASP C 1 336 ? 39.140 24.994 -46.608 1.00 76.40 424 ASP C N 1
ATOM 6997 C CA . ASP C 1 336 ? 38.871 25.292 -48.012 1.00 77.35 424 ASP C CA 1
ATOM 6998 C C . ASP C 1 336 ? 37.371 25.308 -48.307 1.00 79.74 424 ASP C C 1
ATOM 6999 O O . ASP C 1 336 ? 36.620 24.486 -47.778 1.00 80.45 424 ASP C O 1
ATOM 7004 N N . LYS C 1 337 ? 36.944 26.251 -49.146 1.00 80.85 425 LYS C N 1
ATOM 7005 C CA . LYS C 1 337 ? 35.543 26.373 -49.550 1.00 81.64 425 LYS C CA 1
ATOM 7006 C C . LYS C 1 337 ? 35.315 25.739 -50.926 1.00 80.83 425 LYS C C 1
ATOM 7007 O O . LYS C 1 337 ? 35.986 26.104 -51.895 1.00 83.41 425 LYS C O 1
ATOM 7013 N N . VAL C 1 338 ? 34.378 24.790 -51.008 1.00 76.42 426 VAL C N 1
ATOM 7014 C CA . VAL C 1 338 ? 34.099 24.088 -52.267 1.00 74.32 426 VAL C CA 1
ATOM 7015 C C . VAL C 1 338 ? 32.624 24.125 -52.659 1.00 77.20 426 VAL C C 1
ATOM 7016 O O . VAL C 1 338 ? 31.751 24.347 -51.813 1.00 81.28 426 VAL C O 1
ATOM 7020 N N . THR C 1 339 ? 32.350 23.902 -53.944 1.00 74.44 427 THR C N 1
ATOM 7021 C CA . THR C 1 339 ? 30.974 23.853 -54.431 1.00 74.94 427 THR C CA 1
ATOM 7022 C C . THR C 1 339 ? 30.579 22.433 -54.827 1.00 71.77 427 THR C C 1
ATOM 7023 O O . THR C 1 339 ? 31.199 21.817 -55.705 1.00 69.82 427 THR C O 1
ATOM 7025 N N . LEU C 1 340 ? 29.547 21.913 -54.173 1.00 69.50 428 LEU C N 1
ATOM 7026 C CA . LEU C 1 340 ? 29.062 20.578 -54.488 1.00 67.75 428 LEU C CA 1
ATOM 7027 C C . LEU C 1 340 ? 27.878 20.651 -55.442 1.00 71.20 428 LEU C C 1
ATOM 7028 O O . LEU C 1 340 ? 26.943 21.428 -55.228 1.00 72.12 428 LEU C O 1
ATOM 7033 N N . LYS C 1 341 ? 27.927 19.844 -56.498 1.00 72.02 429 LYS C N 1
ATOM 7034 C CA . LYS C 1 341 ? 26.775 19.673 -57.372 1.00 74.19 429 LYS C CA 1
ATOM 7035 C C . LYS C 1 341 ? 26.131 18.339 -57.032 1.00 71.88 429 LYS C C 1
ATOM 7036 O O . LYS C 1 341 ? 26.751 17.283 -57.168 1.00 67.90 429 LYS C O 1
ATOM 7038 N N . ILE C 1 342 ? 24.889 18.395 -56.568 1.00 73.75 430 ILE C N 1
ATOM 7039 C CA . ILE C 1 342 ? 24.202 17.196 -56.118 1.00 73.54 430 ILE C CA 1
ATOM 7040 C C . ILE C 1 342 ? 23.039 16.859 -57.030 1.00 74.09 430 ILE C C 1
ATOM 7041 O O . ILE C 1 342 ? 22.555 17.705 -57.782 1.00 74.03 430 ILE C O 1
ATOM 7046 N N . LYS C 1 343 ? 22.595 15.612 -56.958 1.00 74.12 431 LYS C N 1
ATOM 7047 C CA . LYS C 1 343 ? 21.356 15.216 -57.599 1.00 75.74 431 LYS C CA 1
ATOM 7048 C C . LYS C 1 343 ? 20.347 14.857 -56.525 1.00 72.85 431 LYS C C 1
ATOM 7049 O O . LYS C 1 343 ? 20.453 13.813 -55.878 1.00 70.00 431 LYS C O 1
ATOM 7055 N N . ARG C 1 344 ? 19.385 15.748 -56.320 1.00 74.97 432 ARG C N 1
ATOM 7056 C CA . ARG C 1 344 ? 18.313 15.513 -55.366 1.00 76.15 432 ARG C CA 1
ATOM 7057 C C . ARG C 1 344 ? 17.104 15.015 -56.136 1.00 76.81 432 ARG C C 1
ATOM 7058 O O . ARG C 1 344 ? 16.436 15.789 -56.822 1.00 74.87 432 ARG C O 1
ATOM 7066 N N . GLY C 1 345 ? 16.822 13.721 -56.027 1.00 78.73 433 GLY C N 1
ATOM 7067 C CA . GLY C 1 345 ? 15.772 13.119 -56.826 1.00 80.58 433 GLY C CA 1
ATOM 7068 C C . GLY C 1 345 ? 16.037 13.388 -58.296 1.00 80.90 433 GLY C C 1
ATOM 7069 O O . GLY C 1 345 ? 17.070 12.995 -58.827 1.00 78.61 433 GLY C O 1
ATOM 7070 N N . ASN C 1 346 ? 15.112 14.068 -58.960 1.00 84.88 434 ASN C N 1
ATOM 7071 C CA . ASN C 1 346 ? 15.303 14.403 -60.365 1.00 87.86 434 ASN C CA 1
ATOM 7072 C C . ASN C 1 346 ? 15.700 15.868 -60.548 1.00 90.99 434 ASN C C 1
ATOM 7073 O O . ASN C 1 346 ? 15.428 16.464 -61.590 1.00 93.71 434 ASN C O 1
ATOM 7075 N N . GLU C 1 347 ? 16.347 16.443 -59.537 1.00 91.94 435 GLU C N 1
ATOM 7076 C CA . GLU C 1 347 ? 16.744 17.850 -59.585 1.00 94.19 435 GLU C CA 1
ATOM 7077 C C . GLU C 1 347 ? 18.239 18.009 -59.851 1.00 92.53 435 GLU C C 1
ATOM 7078 O O . GLU C 1 347 ? 18.948 17.030 -60.077 1.00 92.63 435 GLU C O 1
ATOM 7084 N N . ASP C 1 348 ? 18.709 19.252 -59.815 1.00 91.82 436 ASP C N 1
ATOM 7085 C CA . ASP C 1 348 ? 20.127 19.555 -59.980 1.00 90.52 436 ASP C CA 1
ATOM 7086 C C . ASP C 1 348 ? 20.478 20.787 -59.159 1.00 91.74 436 ASP C C 1
ATOM 7087 O O . ASP C 1 348 ? 20.135 21.911 -59.533 1.00 93.61 436 ASP C O 1
ATOM 7092 N N . LEU C 1 349 ? 21.161 20.579 -58.039 1.00 88.92 437 LEU C N 1
ATOM 7093 C CA . LEU C 1 349 ? 21.396 21.664 -57.092 1.00 88.16 437 LEU C CA 1
ATOM 7094 C C . LEU C 1 349 ? 22.880 21.859 -56.774 1.00 88.10 437 LEU C C 1
ATOM 7095 O O . LEU C 1 349 ? 23.649 20.893 -56.748 1.00 88.39 437 LEU C O 1
ATOM 7100 N N . GLU C 1 350 ? 23.276 23.107 -56.539 1.00 87.61 438 GLU C N 1
ATOM 7101 C CA . GLU C 1 350 ? 24.666 23.423 -56.213 1.00 87.62 438 GLU C CA 1
ATOM 7102 C C . GLU C 1 350 ? 24.803 24.038 -54.826 1.00 86.39 438 GLU C C 1
ATOM 7103 O O . GLU C 1 350 ? 24.320 25.143 -54.574 1.00 87.62 438 GLU C O 1
ATOM 7109 N N . LEU C 1 351 ? 25.479 23.321 -53.934 1.00 81.47 439 LEU C N 1
ATOM 7110 C CA . LEU C 1 351 ? 25.647 23.783 -52.563 1.00 80.50 439 LEU C CA 1
ATOM 7111 C C . LEU C 1 351 ? 27.058 24.289 -52.271 1.00 81.69 439 LEU C C 1
ATOM 7112 O O . LEU C 1 351 ? 28.018 23.955 -52.973 1.00 81.60 439 LEU C O 1
ATOM 7117 N N . LYS C 1 352 ? 27.162 25.098 -51.222 1.00 83.62 440 LYS C N 1
ATOM 7118 C CA . LYS C 1 352 ? 28.442 25.534 -50.688 1.00 83.43 440 LYS C CA 1
ATOM 7119 C C . LYS C 1 352 ? 28.721 24.738 -49.415 1.00 81.35 440 LYS C C 1
ATOM 7120 O O . LYS C 1 352 ? 27.791 24.308 -48.731 1.00 80.67 440 LYS C O 1
ATOM 7126 N N . ILE C 1 353 ? 29.998 24.514 -49.117 1.00 79.19 441 ILE C N 1
ATOM 7127 C CA . ILE C 1 353 ? 30.381 23.951 -47.826 1.00 77.15 441 ILE C CA 1
ATOM 7128 C C . ILE C 1 353 ? 31.874 24.105 -47.572 1.00 75.06 441 ILE C C 1
ATOM 7129 O O . ILE C 1 353 ? 32.688 24.070 -48.501 1.00 71.59 441 ILE C O 1
ATOM 7134 N N . SER C 1 354 ? 32.225 24.293 -46.305 1.00 76.05 442 SER C N 1
ATOM 7135 C CA . SER C 1 354 ? 33.623 24.367 -45.913 1.00 73.72 442 SER C CA 1
ATOM 7136 C C . SER C 1 354 ? 34.079 23.014 -45.386 1.00 72.77 442 SER C C 1
ATOM 7137 O O . SER C 1 354 ? 33.363 22.349 -44.632 1.00 73.23 442 SER C O 1
ATOM 7140 N N . LEU C 1 355 ? 35.268 22.604 -45.811 1.00 69.37 443 LEU C N 1
ATOM 7141 C CA . LEU C 1 355 ? 35.812 21.306 -45.438 1.00 68.59 443 LEU C CA 1
ATOM 7142 C C . LEU C 1 355 ? 36.449 21.358 -44.052 1.00 70.79 443 LEU C C 1
ATOM 7143 O O . LEU C 1 355 ? 37.155 22.311 -43.717 1.00 72.80 443 LEU C O 1
ATOM 7148 N N . GLU C 1 356 ? 36.193 20.339 -43.242 1.00 71.05 444 GLU C N 1
ATOM 7149 C CA . GLU C 1 356 ? 36.803 20.267 -41.921 1.00 74.00 444 GLU C CA 1
ATOM 7150 C C . GLU C 1 356 ? 37.527 18.935 -41.744 1.00 77.20 444 GLU C C 1
ATOM 7151 O O . GLU C 1 356 ? 37.325 18.001 -42.530 1.00 75.76 444 GLU C O 1
ATOM 7157 N N . GLU C 1 357 ? 38.381 18.846 -40.728 1.00 79.58 445 GLU C N 1
ATOM 7158 C CA . GLU C 1 357 ? 38.928 17.552 -40.344 1.00 80.99 445 GLU C CA 1
ATOM 7159 C C . GLU C 1 357 ? 37.739 16.648 -40.023 1.00 83.19 445 GLU C C 1
ATOM 7160 O O . GLU C 1 357 ? 36.675 17.137 -39.642 1.00 84.61 445 GLU C O 1
ATOM 7162 N N . LYS C 1 358 ? 37.908 15.339 -40.182 1.00 84.71 446 LYS C N 1
ATOM 7163 C CA . LYS C 1 358 ? 36.778 14.414 -40.068 1.00 87.51 446 LYS C CA 1
ATOM 7164 C C . LYS C 1 358 ? 36.677 13.746 -38.691 1.00 88.46 446 LYS C C 1
ATOM 7165 O O . LYS C 1 358 ? 37.687 13.512 -38.028 1.00 88.67 446 LYS C O 1
ATOM 7171 N N . SER C 1 359 ? 35.450 13.429 -38.279 1.00 89.46 447 SER C N 1
ATOM 7172 C CA . SER C 1 359 ? 35.179 12.891 -36.939 1.00 89.81 447 SER C CA 1
ATOM 7173 C C . SER C 1 359 ? 35.545 11.417 -36.766 1.00 86.47 447 SER C C 1
ATOM 7174 O O . SER C 1 359 ? 35.567 10.904 -35.646 1.00 87.54 447 SER C O 1
ATOM 7176 N N . SER C 1 360 ? 35.823 10.731 -37.866 1.00 81.87 448 SER C N 1
ATOM 7177 C CA . SER C 1 360 ? 36.090 9.305 -37.780 1.00 79.33 448 SER C CA 1
ATOM 7178 C C . SER C 1 360 ? 37.010 8.831 -38.898 1.00 75.12 448 SER C C 1
ATOM 7179 O O . SER C 1 360 ? 37.278 9.553 -39.859 1.00 78.31 448 SER C O 1
ATOM 7182 N N . LEU C 1 361 ? 37.524 7.620 -38.741 1.00 66.50 449 LEU C N 1
ATOM 7183 C CA . LEU C 1 361 ? 37.977 6.858 -39.884 1.00 59.86 449 LEU C CA 1
ATOM 7184 C C . LEU C 1 361 ? 36.780 5.975 -40.222 1.00 59.16 449 LEU C C 1
ATOM 7185 O O . LEU C 1 361 ? 35.870 5.838 -39.406 1.00 59.72 449 LEU C O 1
ATOM 7190 N N . GLU C 1 362 ? 36.748 5.402 -41.420 1.00 57.18 450 GLU C N 1
ATOM 7191 C CA . GLU C 1 362 ? 35.617 4.559 -41.802 1.00 56.57 450 GLU C CA 1
ATOM 7192 C C . GLU C 1 362 ? 35.822 3.137 -41.290 1.00 51.95 450 GLU C C 1
ATOM 7193 O O . GLU C 1 362 ? 36.525 2.341 -41.923 1.00 47.33 450 GLU C O 1
ATOM 7195 N N . HIS C 1 363 ? 35.199 2.820 -40.157 1.00 49.57 451 HIS C N 1
ATOM 7196 C CA . HIS C 1 363 ? 35.342 1.501 -39.542 1.00 51.21 451 HIS C CA 1
ATOM 7197 C C . HIS C 1 363 ? 34.272 0.533 -40.038 1.00 50.95 451 HIS C C 1
ATOM 7198 O O . HIS C 1 363 ? 33.086 0.726 -39.782 1.00 53.89 451 HIS C O 1
ATOM 7205 N N . HIS C 1 364 ? 34.679 -0.512 -40.741 1.00 48.33 452 HIS C N 1
ATOM 7206 C CA . HIS C 1 364 ? 33.790 -1.642 -40.926 1.00 45.04 452 HIS C CA 1
ATOM 7207 C C . HIS C 1 364 ? 33.847 -2.331 -39.572 1.00 51.64 452 HIS C C 1
ATOM 7208 O O . HIS C 1 364 ? 34.660 -1.957 -38.729 1.00 59.05 452 HIS C O 1
ATOM 7215 N N . HIS C 1 365 ? 33.012 -3.317 -39.315 1.00 50.13 453 HIS C N 1
ATOM 7216 C CA . HIS C 1 365 ? 33.159 -3.975 -38.024 1.00 52.39 453 HIS C CA 1
ATOM 7217 C C . HIS C 1 365 ? 33.275 -5.472 -38.202 1.00 54.00 453 HIS C C 1
ATOM 7218 O O . HIS C 1 365 ? 32.733 -6.253 -37.421 1.00 57.44 453 HIS C O 1
ATOM 7225 N N . HIS C 1 366 ? 34.008 -5.850 -39.244 1.00 51.15 454 HIS C N 1
ATOM 7226 C CA . HIS C 1 366 ? 34.305 -7.242 -39.545 1.00 51.13 454 HIS C CA 1
ATOM 7227 C C . HIS C 1 366 ? 35.384 -7.740 -38.591 1.00 58.41 454 HIS C C 1
ATOM 7228 O O . HIS C 1 366 ? 36.213 -6.954 -38.123 1.00 58.90 454 HIS C O 1
ATOM 7235 N N . HIS C 1 367 ? 35.388 -9.042 -38.312 1.00 62.32 455 HIS C N 1
ATOM 7236 C CA . HIS C 1 367 ? 36.380 -9.623 -37.401 1.00 65.38 455 HIS C CA 1
ATOM 7237 C C . HIS C 1 367 ? 36.775 -11.060 -37.759 1.00 61.12 455 HIS C C 1
ATOM 7238 O O . HIS C 1 367 ? 36.604 -11.510 -38.897 1.00 58.24 455 HIS C O 1
#

Sequence (1014 aa):
PTVFPAGPLFPTEGRIVQLFEKNTYSVVNIFDVTLRPGNGSGVVWDGQGYIVTNYHVIGNALSRNPSPGDVVGRVNILASDGVQKNFEGKLVGADRAKDLAVLKVDAPETLLKPIKVGQSNSLKVGQQCLAIGNPFGFDHTLTVGVISGLNRDIFSQTGVTIGGGIQTDAAINPGNAGGPLLDSKGNLIGINTAIFTQTGTSAGVGFAIPSSTVLKIVPQLIQFSKVLRAGINIELAPDPVANQLNVRNGALVLQVPGKSLAEKAGLHPTSRGFAGNIVLGDIIVAVDDKPVKNKAELMKILDEYSVGDKVTLKIKRGNEDLELKISLEEKSSLEHHHHHPTVFPAGPLFPTEGRIVQLFEKNTYSVVNIFDVTLRPQLKGNGSGVVWDGQGYIVTNYHVIGNALSRNPSPGDVVGRVNILASDGVQKNFEGKLVGADRAKDLAVLKVDAPETLLKPIKVGQSNSLKVGQQCLAIGNPFGFDHTLTVGVISGLNRDIFSQTGVTIGGGIQTDAAINPGNAGGPLLDSKGNLIGINTAIFTQTGTSAGVGFAIPSSTVLKIVPQLIQFSKVLRAGINIELAPDPVANQLNVRNGALVLQVPGKSLAEKAGLHPTSRGFAGNIVLGDIIVAVDDKPVKNKAELMKILDEYSVGDKVTLKIKRGNEDLELKISLEEKEHHHHGPLFPTEGRIVQLFEKNTYSVVNIFDVTLRPQGNGSGVVWDGQGYIVTNYHVIGNALSRNPSPGDVVGRVNILASDGVQKNFEGKLVGADRAKDLAVLKVDAPETLLKPIKVGQSNSSLKVGQQCLAIGNPFGFDHTLTVGVISGLNRDIFSQTGVTIGGGIQTDAAINPGNAGGPLLDSKKGNLIGINTAIFTQTGTSAGVGFAIPSSTVLKIVPQLIQFSKVLRAGINIELAPDPVANQLNVRNGALVLQVPGKSLAEKAGLHPTSRGFAGNIVLGDIIVAVDDKPVKNKAELMKILDEYSVGDKVTLKIKRGNEDLELKISLEEKSSLEHHHHH

B-factor: mean 51.83, std 19.45, range [15.89, 119.29]

Organism: Arabidopsis thaliana (NCBI:txid3702)

Radius of gyration: 30.65 Å; Cα contacts (8 Å, |Δi|>4): 2843; chains: 3; bounding box: 79×89×67 Å

CATH classification: 2.40.10.10 (+2 more: 2.40.10.10, 2.30.42.10)

Secondary structure (DSSP, 8-state):
--EE---PPPHHHHHHHHHHHHHHTTEEEEEETT-----EEEEE-STT-EEEE-GGGGHHHHHT-PPTT-EEEEEEEE-TTS-EEEEEEEEEEEETTTTEEEEE----TTT--PPPB--GGG--TT-EEEEEE-SSSS--EEEEEEEEEEEEEEEBTTSBEEEEEEEESS---TTTTTSEEEETT--EEEEE--B--SSS---S-EEEEEHHHHHHHHHHHHHHSS---EE---EE--HHHHHHTT--SSEEEEE--TT-HHHHHT----B--SS--PBPPPEEEEETTEE--SHHHHHHHHTTS-TT-EEEEEEEETTEEEEEEEE-EE-----B----/--BPPP-PPPHHHHHHHHHHHHHHTTEEEEEETT--------EEEEE-STT-EEEE-TGGGHHHHTT-PPTTSEEEEEEEE-TTS-EEEEEEEEEEEEGGGTEEEEE----TTT--PPPEE-GGG--TT-EEEEEE-SSSS--EEEEEEEEEEEEEEEBTTSBEEEEEEEESS---TTTTTSEEE-TTS-EEEEEE-B--SSSS--S-EEEEEHHHHHHHHHHHHHHSS---EE---EE--HHHHHHTT--SSEEEEE--TT-HHHHHT----EE-TTS-EE---EEEEETTEE--SHHHHHHHHTTS-TT-EEEEEEESTT--EEEEEE-EE--B---/----HHHHHHHHHHHHHHTTEEEEEETT------EEEEE--TT-EEEE-GGGGHHHHHT-PPTT-EEEEEEEE-TTS-EEEEEEEEEEEEGGGTEEEEE----TTT--PPPB--GGG--TT-EEEEEE-SSSS--EEEEEEEEEEEEEEEBTTSBEEEEEEEESS---TTTTTSEEE-TT--EEEEEE-B--SS----S-EEEEEHHHHHHHHHHHHHHSS----B---EEPPHHHHHHTT--SSEEEEE--TT-HHHHHT----EE-TTS-EEPPPEEEEETTEE--SHHHHHHHHTTS-TT-EEEEEEE-TT--EEEEEE-B--S---B----

Foldseek 3Di:
DDDDDDDDDDDVVVLVVVLQVVQLQQKKWKAFPVDDPLTWIWGQAALQQKIKFFCSSLVVQVVVVDDFQDQGIWMWGQFPVGATDIWGWGWLAHELQLRMTITGTHDHSNSHDGFAADALVVDDWFFKKKFKIDGPRGGIDIWIWTFHDFQAWAQAPSLFIHTGKTKTLTDQDRRRHGTFIATSVRHGQFGFGDHFDQDPDDPSMGIGRGVVVVVVFVVCSNVPNYAWFWAFPFDWDDPVRCVVVVNQFAIFTAGDPPPGQCVVLPFFHWDQDPVGDIFTTKGFQDKAHHGGGYDNRRRVVRRPDDQADKIWTFIDGPPDTDITIGGIHTPDDGHGDPGD/DDDDDDDDDDDQVNLVVVLQVVQLQQKKWKAFVVDDDDPCLTWIWGQADLQQKIKFFCSSLVVQVVVVDDFQQQGIWMWGQFPVRATDIWTWTWQAHELQLRMTMTGTDDHSNSHDGFAADELVPDDWFFKKWFKIDRPNGDMDIWIWTFHDWQAWAQAPSQHIHTTKTKTLTDQDRRRHGTFIATSVSHGQFGRGDHDDPDDDDPSMGIGRGVVVVVVFVVCCNVPSYQWFWDFAFDWDACVVCVVVVNQFATWTAGDDPPGLCVVFDWFHWDADPVRRIATTKGFQAKLRNGGGYPNVRRVVRSPDHFQDKIWTWIDHPHDIDITIGTIHTYGGDPD/DDDDDPVVLVVVLQVVQLQQKKWKAFPVDDDCLTWIWGQADLQAKIKFFCSSLVVLVVVPDDFQQQGIWMWGQAPVGATDIFGWTWQAHELLLRMTMTGTHDHSNSHDGFAADDLVPDDWPFKKWQKIDGPNGDMDIWIWTFHDFQPWAAAPSQFIHTGKTKTLTDQDRRRHGHFIATSVRHGQFGRGDHFDQVNDDPSMGIGRGVVVVVVFVVCCNVPRYAFFWDFQFDWDAPVRCVVVVDQFATFTAGDDPPGLCVVQPWFHWDQDPVRDTATTKGFQDKQHNGGGYDNSRRVVRSPDDFFDKIWTWICHPPDTDITIGGIHGYPDGHGDPGD

InterPro domains:
  IPR001478 PDZ domain [PF13180] (362-443)
  IPR001478 PDZ domain [SM00228] (345-434)
  IPR001940 Peptidase S1C [PR00834] (164-176)
  IPR001940 Peptidase S1C [PR00834] (240-264)
  IPR001940 Peptidase S1C [PR00834] (277-294)
  IPR001940 Peptidase S1C [PR00834] (299-316)
  IPR001940 Peptidase S1C [PR00834] (392-404)
  IPR009003 Peptidase S1, PA clan [SSF50494] (120-341)
  IPR036034 PDZ superfamily [G3DSA:2.30.42.10] (346-448)
  IPR036034 PDZ superfamily [SSF50156] (315-445)
  IPR039382 Protease Do-like 1/8, PDZ domain [cd00990] (342-443)
  IPR051201 Chloroplastic and Bacterial Serine Proteases [PTHR43343] (20-445)

Nearest PDB structures (foldseek):
  4ic6-assembly1_A-2  TM=1.003E+00  e=1.152E-67  Arabidopsis thaliana
  4ic6-assembly1_C-2  TM=9.930E-01  e=3.256E-63  Arabidopsis thaliana
  4ic6-assembly1_B-2  TM=9.881E-01  e=2.049E-61  Arabidopsis thaliana
  3qo6-assembly1_B  TM=7.301E-01  e=1.775E-34  Arabidopsis thaliana
  4ic5-assembly4_C  TM=9.066E-01  e=1.772E-20  Arabidopsis thaliana